Protein AF-A0A084T1X9-F1 (afdb_monomer_lite)

Organism: NCBI:txid1406225

Foldseek 3Di:
DFQAAQAWDKDAQPPDADVCLVVPPPVPDDDDDDSPRQWDWKDKDKDFPDPPAPFDDDDRDRMDTRGGHGDGGPLSRFAKMKMKIWIWGPDPPIDIDIDIDIDGGWRDPAQKAWPADAQVRAAEAEQAFQAWDKTKMAGILRNCVDPLLVQFKKKKKFKAWPVGPPDGQAIDIDGTDDPVRRRNIDIDIDRQHGPVRHHDDAFIFMKIKMFIAGPVRDTPDMDIHGSNYHYFNWAKDWDPDQQQEAELPDFRKTFIDIPRDPDQFQWKKKFKAAPVRDTPDIFIGGSPDRITTDNHRDFHKIKIWMWGHDPPDTYTRDIDIHTHKYKDKDWPWDDLPPVEAEFEAQQADQVLQLHRPLPDDFDDCDPVSPSQRKIKMFIDMPPLLQWWKKWKAKDFDPQQKWKDQDPRPNDIDDPRDIDGRHNDPVPRPPDDVRHGIMIMGGNDWTWIKTKIWTAGPVGDIDDIHIHTYTYKYKFKFFPPVLPQADDPPTDTDQAAFAFLCQPQADPVLDGVCPVPVQASPSPTRRKIKIKMAYPVLQPDLVAWHKFWKFKDKPPDDCLQVARIFIFTHSTRPRSMTMGRIAGEAFDFQPPDDLCLGRQQPFHHLSPHDTHGRSDHSSRYHYYFQAMKMKIWGDDDPGDIGIHIHHHCRQNAWEFEAAAEFEWFWFQQQAWDPPPDPVDRHPRHLVLDKDWDPVPPPPFFAQLIFTGFTFLQLDVPDDRDGDGSVPPRPDGGTDTLAPPVVVVSLLSLLSRLCRNLNYGYDYVVPDHHYYHAGDDSSGRCCRVLEHELLSVLRNCVVCVVVFDLQYEYEYEDGQYPHVDNAQKDWDALLNDDPSRNSHSGIYMYGYGNAPWSQRVNQNVLCRFFVDDDDDPPQAEQDTQPDPPDHSSSVPRHRRRPPVSSVQSSDQDPHRCSPHTGGPNIDRD

Sequence (923 aa):
MSGVLPTEISFDGSQSRDPDNQDSYDPYYPMNWYPGMGITGYAWQAIPPTPQCNGPTLPASEKFVLYPAGATIPPSCQGRWRMRLTVSDDDRVTKTSTQEYTFAIGNCSGKLCLDSPRQLAPAILSTEGTGGTFIGYHIDSAMYDETSFGLGVYTKLEIFIEDNTLNPIYSAVSGPATQTSRGQPIPLYWNGVTQSGTRVPEGKYFHVKISLLDANANVLGTQIEYRAITSEPMRAVFNEPSTKYVHSIGSGSISFTVTGVQNPVDSYRGILRDSAGNAVATFTAPASAIAMSINYSTPGFYSFELFAIRGTSAISLGTHPLTIYKLLLWSGVNSVNALDLEMLVNSDDDNLNGLPDMQEAFGVDTLTYGDDEVRVFRAYFQPRELAGTLTLEHTLGVGALKAWTTPTKAAEVTLPKAWIFPGTAADSPILSDYGYELYLEAHKEAKGEVRLVFTTMDGISLPKAGIPLSTVVLDAVGDTDNDHVIEDEDAVLRTLRPGRWDNAYDGAFNVRNNMDPDHFVDLDPSRFYLRAKGPKLDVDPSKADILQFFLTISHQVNYDTANIMRLPESGPNTAMMVSRSLMLTGTDIEGISRTDTDDGFPVHDGISKVVSDGAIGDRTWRAPIDAHLTVWYNQPNAATLQWRLPVCGAERRKLPLRIHVFLEPYQDVGFDDDGNPATPNVGALNARFDYADVNGNGQHDLGERSEPYVNLSDPMTDMVARSGDDPAVLDARGPLMPINDVWRELRHTDSLWSPACIKIEVVGGTILVEDAPSYNFHNILADGVMTEPEISQLYRVYNASMTEDVIDVFYGTTQNLGIAAAGLAFPPLYQTPAVPHGEKLFTIIKSGMPSYATLAHELAHLLTNTGDSAGNQTFFYPLNVPLTPLTTVNGGRRMPGWVATDARTVRPAGNLAARGNRQLKSY

pLDDT: mean 83.17, std 13.11, range [44.25, 97.88]

Structure (mmCIF, N/CA/C/O backbone):
data_AF-A0A084T1X9-F1
#
_entry.id   AF-A0A084T1X9-F1
#
loop_
_atom_site.group_PDB
_atom_site.id
_atom_site.type_symbol
_atom_site.label_atom_id
_atom_site.label_alt_id
_atom_site.label_comp_id
_atom_site.label_asym_id
_atom_site.label_entity_id
_atom_site.label_seq_id
_atom_site.pdbx_PDB_ins_code
_atom_site.Cartn_x
_atom_site.Cartn_y
_atom_site.Cartn_z
_atom_site.occupancy
_atom_site.B_iso_or_equiv
_atom_site.auth_seq_id
_atom_site.auth_comp_id
_atom_site.auth_asym_id
_atom_site.auth_atom_id
_atom_site.pdbx_PDB_model_num
ATOM 1 N N . MET A 1 1 ? -49.516 5.322 55.994 1.00 51.88 1 MET A N 1
ATOM 2 C CA . MET A 1 1 ? -48.718 6.495 55.581 1.00 51.88 1 MET A CA 1
ATOM 3 C C . MET A 1 1 ? -48.382 7.267 56.840 1.00 51.88 1 MET A C 1
ATOM 5 O O . MET A 1 1 ? -49.293 7.528 57.615 1.00 51.88 1 MET A O 1
ATOM 9 N N . SER A 1 2 ? -47.102 7.540 57.083 1.00 60.62 2 SER A N 1
ATOM 10 C CA . SER A 1 2 ? -46.673 8.361 58.221 1.00 60.62 2 SER A CA 1
ATOM 11 C C . SER A 1 2 ? -47.222 9.787 58.054 1.00 60.62 2 SER A C 1
ATOM 13 O O . SER A 1 2 ? -47.221 10.312 56.941 1.00 60.62 2 SER A O 1
ATOM 15 N N . GLY A 1 3 ? -47.754 10.383 59.125 1.00 67.62 3 GLY A N 1
ATOM 16 C CA . GLY A 1 3 ? -48.215 11.778 59.135 1.00 67.62 3 GLY A CA 1
ATOM 17 C C . GLY A 1 3 ? -49.641 12.069 58.656 1.00 67.62 3 GLY A C 1
ATOM 18 O O . GLY A 1 3 ? -50.002 13.242 58.601 1.00 67.62 3 GLY A O 1
ATOM 19 N N . VAL A 1 4 ? -50.456 11.058 58.330 1.00 81.44 4 VAL A N 1
ATOM 20 C CA . VAL A 1 4 ? -51.892 11.243 58.038 1.00 81.44 4 VAL A CA 1
ATOM 21 C C . VAL A 1 4 ? -52.702 11.021 59.310 1.00 81.44 4 VAL A C 1
ATOM 23 O O . VAL A 1 4 ? -52.622 9.949 59.911 1.00 81.44 4 VAL A O 1
ATOM 26 N N . LEU A 1 5 ? -53.492 12.014 59.717 1.00 83.75 5 LEU A N 1
ATOM 27 C CA . LEU A 1 5 ? -54.309 11.906 60.923 1.00 83.75 5 LEU A CA 1
ATOM 28 C C . LEU A 1 5 ? -55.493 10.942 60.729 1.00 83.75 5 LEU A C 1
ATOM 30 O O . LEU A 1 5 ? -56.290 11.145 59.813 1.00 83.75 5 LEU A O 1
ATOM 34 N N . PRO A 1 6 ? -55.675 9.930 61.597 1.00 84.62 6 PRO A N 1
ATOM 35 C CA . PRO A 1 6 ? -56.825 9.027 61.516 1.00 84.62 6 PRO A CA 1
ATOM 36 C C . PRO A 1 6 ? -58.125 9.669 62.028 1.00 84.62 6 PRO A C 1
ATOM 38 O O . PRO A 1 6 ? -59.213 9.225 61.672 1.00 84.62 6 PRO A O 1
ATOM 41 N N . THR A 1 7 ? -58.016 10.710 62.854 1.00 88.19 7 THR A N 1
ATOM 42 C CA . THR A 1 7 ? -59.128 11.450 63.462 1.00 88.19 7 THR A CA 1
ATOM 43 C C . THR A 1 7 ? -58.822 12.941 63.436 1.00 88.19 7 THR A C 1
ATOM 45 O O . THR A 1 7 ? -57.656 13.333 63.392 1.00 88.19 7 THR A O 1
ATOM 48 N N . GLU A 1 8 ? -59.851 13.783 63.474 1.00 92.62 8 GLU A N 1
ATOM 49 C CA . GLU A 1 8 ? -59.640 15.225 63.595 1.00 92.62 8 GLU A CA 1
ATOM 50 C C . GLU A 1 8 ? -59.038 15.599 64.957 1.00 92.62 8 GLU A C 1
ATOM 52 O O . GLU A 1 8 ? -59.228 14.902 65.955 1.00 92.62 8 GLU A O 1
ATOM 57 N N . ILE A 1 9 ? -58.306 16.711 64.988 1.00 93.00 9 ILE A N 1
ATOM 58 C CA . ILE A 1 9 ? -57.825 17.357 66.209 1.00 93.00 9 ILE A CA 1
ATOM 59 C C . ILE A 1 9 ? -58.603 18.660 66.348 1.00 93.00 9 ILE A C 1
ATOM 61 O O . ILE A 1 9 ? -58.369 19.602 65.591 1.00 93.00 9 ILE A O 1
ATOM 65 N N . SER A 1 10 ? -59.520 18.718 67.309 1.00 93.31 10 SER A N 1
ATOM 66 C CA . SER A 1 10 ? -60.365 19.883 67.582 1.00 93.31 10 SER A CA 1
ATOM 67 C C . SER A 1 10 ? -60.191 20.383 69.011 1.00 93.31 10 SER A C 1
ATOM 69 O O . SER A 1 10 ? -59.940 19.595 69.922 1.00 93.31 10 SER A O 1
ATOM 71 N N . PHE A 1 11 ? -60.388 21.683 69.212 1.00 94.56 11 PHE A N 1
ATOM 72 C CA . PHE A 1 11 ? -60.358 22.318 70.526 1.00 94.56 11 PHE A CA 1
ATOM 73 C C . PHE A 1 11 ? -61.700 22.980 70.827 1.00 94.56 11 PHE A C 1
ATOM 75 O O . PHE A 1 11 ? -62.334 23.556 69.940 1.00 94.56 11 PHE A O 1
ATOM 82 N N . ASP A 1 12 ? -62.118 22.872 72.087 1.00 93.56 12 ASP A N 1
ATOM 83 C CA . ASP A 1 12 ? -63.405 23.346 72.582 1.00 93.56 12 ASP A CA 1
ATOM 84 C C . ASP A 1 12 ? -63.198 24.220 73.826 1.00 93.56 12 ASP A C 1
ATOM 86 O O . ASP A 1 12 ? -62.782 23.738 74.882 1.00 93.56 12 ASP A O 1
ATOM 90 N N . GLY A 1 13 ? -63.451 25.518 73.674 1.00 89.94 13 GLY A N 1
ATOM 91 C CA . GLY A 1 13 ? -63.398 26.517 74.737 1.00 89.94 13 GLY A CA 1
ATOM 92 C C . GLY A 1 13 ? -64.740 26.737 75.438 1.00 89.94 13 GLY A C 1
ATOM 93 O O . GLY A 1 13 ? -64.831 27.628 76.277 1.00 89.94 13 GLY A O 1
ATOM 94 N N . SER A 1 14 ? -65.785 25.954 75.146 1.00 87.44 14 SER A N 1
ATOM 95 C CA . SER A 1 14 ? -67.142 26.210 75.658 1.00 87.44 14 SER A CA 1
ATOM 96 C C . SER A 1 14 ? -67.300 26.073 77.172 1.00 87.44 14 SER A C 1
ATOM 98 O O . SER A 1 14 ? -68.360 26.347 77.723 1.00 87.44 14 SER A O 1
ATOM 100 N N . GLN A 1 15 ? -66.276 25.576 77.862 1.00 86.62 15 GLN A N 1
ATOM 101 C CA . GLN A 1 15 ? -66.258 25.474 79.321 1.00 86.62 15 GLN A CA 1
ATOM 102 C C . GLN A 1 15 ? -65.719 26.744 79.996 1.00 86.62 15 GLN A C 1
ATOM 104 O O . GLN A 1 15 ? -65.687 26.801 81.226 1.00 86.62 15 GLN A O 1
ATOM 109 N N . SER A 1 16 ? -65.295 27.753 79.227 1.00 86.94 16 SER A N 1
ATOM 110 C CA . SER A 1 16 ? -64.942 29.070 79.754 1.00 86.94 16 SER A CA 1
ATOM 111 C C . SER A 1 16 ? -66.168 29.731 80.379 1.00 86.94 16 SER A C 1
ATOM 113 O O . SER A 1 16 ? -67.238 29.773 79.778 1.00 86.94 16 SER A O 1
ATOM 115 N N . ARG A 1 17 ? -66.011 30.222 81.608 1.00 83.19 17 ARG A N 1
ATOM 116 C CA . ARG A 1 17 ? -67.079 30.840 82.395 1.00 83.19 17 ARG A CA 1
ATOM 117 C C . ARG A 1 17 ? -66.597 32.161 82.946 1.00 83.19 17 ARG A C 1
ATOM 119 O O . ARG A 1 17 ? -65.453 32.238 83.395 1.00 83.19 17 ARG A O 1
ATOM 126 N N . ASP A 1 18 ? -67.500 33.125 82.971 1.00 81.62 18 ASP A N 1
ATOM 127 C CA . ASP A 1 18 ? -67.328 34.360 83.711 1.00 81.62 18 ASP A CA 1
ATOM 128 C C . ASP A 1 18 ? -68.040 34.272 85.078 1.00 81.62 18 ASP A C 1
ATOM 130 O O . ASP A 1 18 ? -69.266 34.105 85.112 1.00 81.62 18 ASP A O 1
ATOM 134 N N . PRO A 1 19 ? -67.308 34.244 86.209 1.00 76.50 19 PRO A N 1
ATOM 135 C CA . PRO A 1 19 ? -67.900 33.951 87.515 1.00 76.50 19 PRO A CA 1
ATOM 136 C C . PRO A 1 19 ? -68.909 34.990 88.032 1.00 76.50 19 PRO A C 1
ATOM 138 O O . PRO A 1 19 ? -69.872 34.603 88.690 1.00 76.50 19 PRO A O 1
ATOM 141 N N . ASP A 1 20 ? -68.735 36.285 87.762 1.00 71.88 20 ASP A N 1
ATOM 142 C CA . ASP A 1 20 ? -69.666 37.335 88.222 1.00 71.88 20 ASP A CA 1
ATOM 143 C C . ASP A 1 20 ? -70.975 37.367 87.415 1.00 71.88 20 ASP A C 1
ATOM 145 O O . ASP A 1 20 ? -72.030 37.702 87.963 1.00 71.88 20 ASP A O 1
ATOM 149 N N . ASN A 1 21 ? -70.959 36.857 86.183 1.00 69.25 21 ASN A N 1
ATOM 150 C CA . ASN A 1 21 ? -72.173 36.565 85.416 1.00 69.25 21 ASN A CA 1
ATOM 151 C C . ASN A 1 21 ? -72.906 35.295 85.891 1.00 69.25 21 ASN A C 1
ATOM 153 O O . ASN A 1 21 ? -74.043 35.051 85.481 1.00 69.25 21 ASN A O 1
ATOM 157 N N . GLN A 1 22 ? -72.303 34.495 86.781 1.00 62.12 22 GLN A N 1
ATOM 158 C CA . GLN A 1 22 ? -72.960 33.364 87.451 1.00 62.12 22 GLN A CA 1
ATOM 159 C C . GLN A 1 22 ? -73.635 33.738 88.781 1.00 62.12 22 GLN A C 1
ATOM 161 O O . GLN A 1 22 ? -74.594 33.064 89.157 1.00 62.12 22 GLN A O 1
ATOM 166 N N . ASP A 1 23 ? -73.204 34.822 89.438 1.00 57.91 23 ASP A N 1
ATOM 167 C CA . ASP A 1 23 ? -73.656 35.207 90.786 1.00 57.91 23 ASP A CA 1
ATOM 168 C C . ASP A 1 23 ? -74.376 36.575 90.865 1.00 57.91 23 ASP A C 1
ATOM 170 O O . ASP A 1 23 ? -74.772 37.004 91.954 1.00 57.91 23 ASP A O 1
ATOM 174 N N . SER A 1 24 ? -74.624 37.263 89.742 1.00 54.41 24 SER A N 1
ATOM 175 C CA . SER A 1 24 ? -75.398 38.518 89.713 1.00 54.41 24 SER A CA 1
ATOM 176 C C . SER A 1 24 ? -76.913 38.286 89.853 1.00 54.41 24 SER A C 1
ATOM 178 O O . SER A 1 24 ? -77.722 38.535 88.961 1.00 54.41 24 SER A O 1
ATOM 180 N N . TYR A 1 25 ? -77.341 37.839 91.034 1.00 50.81 25 TYR A N 1
ATOM 181 C CA . TYR A 1 25 ? -78.740 37.951 91.445 1.00 50.81 25 TYR A CA 1
ATOM 182 C C . TYR A 1 25 ? -79.022 39.416 91.824 1.00 50.81 25 TYR A C 1
ATOM 184 O O . TYR A 1 25 ? -79.010 39.766 93.004 1.00 50.81 25 TYR A O 1
ATOM 192 N N . ASP A 1 26 ? -79.232 40.293 90.834 1.00 53.66 26 ASP A N 1
ATOM 193 C CA . ASP A 1 26 ? -79.843 41.610 91.065 1.00 53.66 26 ASP A CA 1
ATOM 194 C C . ASP A 1 26 ? -81.374 41.437 91.153 1.00 53.66 26 ASP A C 1
ATOM 196 O O . ASP A 1 26 ? -82.028 41.156 90.144 1.00 53.66 26 ASP A O 1
ATOM 200 N N . PRO A 1 27 ? -81.991 41.590 92.339 1.00 53.97 27 PRO A N 1
ATOM 201 C CA . PRO A 1 27 ? -83.431 41.424 92.512 1.00 53.97 27 PRO A CA 1
ATOM 202 C C . PRO A 1 27 ? -84.280 42.542 91.874 1.00 53.97 27 PRO A C 1
ATOM 204 O O . PRO A 1 27 ? -85.507 42.453 91.939 1.00 53.97 27 PRO A O 1
ATOM 207 N N . TYR A 1 28 ? -83.685 43.583 91.272 1.00 53.00 28 TYR A N 1
ATOM 208 C CA . TYR A 1 28 ? -84.419 44.727 90.711 1.00 53.00 28 TYR A CA 1
ATOM 209 C C . TYR A 1 28 ? -84.662 44.703 89.192 1.00 53.00 28 TYR A C 1
ATOM 211 O O . TYR A 1 28 ? -85.376 45.580 88.699 1.00 53.00 28 TYR A O 1
ATOM 219 N N . TYR A 1 29 ? -84.184 43.693 88.454 1.00 51.50 29 TYR A N 1
ATOM 220 C CA . TYR A 1 29 ? -84.473 43.546 87.020 1.00 51.50 29 TYR A CA 1
ATOM 221 C C . TYR A 1 29 ? -85.132 42.193 86.688 1.00 51.50 29 TYR A C 1
ATOM 223 O O . TYR A 1 29 ? -84.476 41.153 86.746 1.00 51.50 29 TYR A O 1
ATOM 231 N N . PRO A 1 30 ? -86.433 42.162 86.319 1.00 46.75 30 PRO A N 1
ATOM 232 C CA . PRO A 1 30 ? -87.094 40.933 85.900 1.00 46.75 30 PRO A CA 1
ATOM 233 C C . PRO A 1 30 ? -86.519 40.425 84.569 1.00 46.75 30 PRO A C 1
ATOM 235 O O . PRO A 1 30 ? -86.578 41.099 83.542 1.00 46.75 30 PRO A O 1
ATOM 238 N N . MET A 1 31 ? -85.969 39.211 84.650 1.00 52.12 31 MET A N 1
ATOM 239 C CA . MET A 1 31 ? -85.536 38.287 83.597 1.00 52.12 31 MET A CA 1
ATOM 240 C C . MET A 1 31 ? -86.093 38.570 82.195 1.00 52.12 31 MET A C 1
ATOM 242 O O . MET A 1 31 ? -87.272 38.323 81.941 1.00 52.12 31 MET A O 1
ATOM 246 N N . ASN A 1 32 ? -85.218 38.968 81.264 1.00 49.78 32 ASN A N 1
ATOM 247 C CA . ASN A 1 32 ? -85.325 38.537 79.862 1.00 49.78 32 ASN A CA 1
ATOM 248 C C . ASN A 1 32 ? -84.059 38.771 79.016 1.00 49.78 32 ASN A C 1
ATOM 250 O O . ASN A 1 32 ? -84.154 39.064 77.825 1.00 49.78 32 ASN A O 1
ATOM 254 N N . TRP A 1 33 ? -82.867 38.652 79.603 1.00 47.34 33 TRP A N 1
ATOM 255 C CA . TRP A 1 33 ? -81.624 38.622 78.830 1.00 47.34 33 TRP A CA 1
ATOM 256 C C . TRP A 1 33 ? -80.982 37.246 78.964 1.00 47.34 33 TRP A C 1
ATOM 258 O O . TRP A 1 33 ? -80.963 36.650 80.037 1.00 47.34 33 TRP A O 1
ATOM 268 N N . TYR A 1 34 ? -80.582 36.713 77.813 1.00 50.41 34 TYR A N 1
ATOM 269 C CA . TYR A 1 34 ? -79.995 35.396 77.613 1.00 50.41 34 TYR A CA 1
ATOM 270 C C . TYR A 1 34 ? -78.893 35.101 78.644 1.00 50.41 34 TYR A C 1
ATOM 272 O O . TYR A 1 34 ? -78.174 36.028 79.014 1.00 50.41 34 TYR A O 1
ATOM 280 N N . PRO A 1 35 ? -78.677 33.833 79.045 1.00 51.03 35 PRO A N 1
ATOM 281 C CA . PRO A 1 35 ? -77.437 33.429 79.697 1.00 51.03 35 PRO A CA 1
ATOM 282 C C . PRO A 1 35 ? -76.294 33.545 78.674 1.00 51.03 35 PRO A C 1
ATOM 284 O O . PRO A 1 35 ? -75.862 32.560 78.080 1.00 51.03 35 PRO A O 1
ATOM 287 N N . GLY A 1 36 ? -75.855 34.770 78.392 1.00 56.75 36 GLY A N 1
ATOM 288 C CA . GLY A 1 36 ? -74.561 35.027 77.782 1.00 56.75 36 GLY A CA 1
ATOM 289 C C . GLY A 1 36 ? -73.525 34.738 78.856 1.00 56.75 36 GLY A C 1
ATOM 290 O O . GLY A 1 36 ? -73.591 35.318 79.932 1.00 56.75 36 GLY A O 1
ATOM 291 N N . MET A 1 37 ? -72.612 33.799 78.609 1.00 60.12 37 MET A N 1
ATOM 292 C CA . MET A 1 37 ? -71.654 33.285 79.602 1.00 60.12 37 MET A CA 1
ATOM 293 C C . MET A 1 37 ? -70.569 34.298 80.028 1.00 60.12 37 MET A C 1
ATOM 295 O O . MET A 1 37 ? -69.482 33.880 80.419 1.00 60.12 37 MET A O 1
ATOM 299 N N . GLY A 1 38 ? -70.821 35.602 79.884 1.00 77.12 38 GLY A N 1
ATOM 300 C CA . GLY A 1 38 ? -69.879 36.708 80.093 1.00 77.12 38 GLY A CA 1
ATOM 301 C C . GLY A 1 38 ? -68.684 36.731 79.150 1.00 77.12 38 GLY A C 1
ATOM 302 O O . GLY A 1 38 ? -68.078 37.763 78.950 1.00 77.12 38 GLY A O 1
ATOM 303 N N . ILE A 1 39 ? -68.365 35.641 78.455 1.00 88.56 39 ILE A N 1
ATOM 304 C CA . ILE A 1 39 ? -67.249 35.612 77.509 1.00 88.56 39 ILE A CA 1
ATOM 305 C C . ILE A 1 39 ? -67.646 36.235 76.164 1.00 88.56 39 ILE A C 1
ATOM 307 O O . ILE A 1 39 ? -68.533 35.738 75.469 1.00 88.56 39 ILE A O 1
ATOM 311 N N . THR A 1 40 ? -66.944 37.297 75.766 1.00 88.38 40 THR A N 1
ATOM 312 C CA . THR A 1 40 ? -67.152 38.030 74.501 1.00 88.38 40 THR A CA 1
ATOM 313 C C . THR A 1 40 ? -66.149 37.680 73.415 1.00 88.38 40 THR A C 1
ATOM 315 O O . THR A 1 40 ? -66.406 37.942 72.238 1.00 88.38 40 THR A O 1
ATOM 318 N N . GLY A 1 41 ? -65.006 37.093 73.777 1.00 91.06 41 GLY A N 1
ATOM 319 C CA . GLY A 1 41 ? -63.926 36.828 72.834 1.00 91.06 41 GLY A CA 1
ATOM 320 C C . GLY A 1 41 ? -63.172 35.543 73.132 1.00 91.06 41 GLY A C 1
ATOM 321 O O . GLY A 1 41 ? -62.855 35.240 74.280 1.00 91.06 41 GLY A O 1
ATOM 322 N N . TYR A 1 42 ? -62.850 34.816 72.061 1.00 94.62 42 TYR A N 1
ATOM 323 C CA . TYR A 1 42 ? -61.974 33.649 72.065 1.00 94.62 42 TYR A CA 1
ATOM 324 C C . TYR A 1 42 ? -60.810 33.927 71.121 1.00 94.62 42 TYR A C 1
ATOM 326 O O . TYR A 1 42 ? -61.017 34.214 69.944 1.00 94.62 42 TYR A O 1
ATOM 334 N N . ALA A 1 43 ? -59.586 33.835 71.625 1.00 95.31 43 ALA A N 1
ATOM 335 C CA . ALA A 1 43 ? -58.372 33.956 70.836 1.00 95.31 43 ALA A CA 1
ATOM 336 C C . ALA A 1 43 ? -57.517 32.705 71.035 1.00 95.31 43 ALA A C 1
ATOM 338 O O . ALA A 1 43 ? -57.032 32.429 72.133 1.00 95.31 43 ALA A O 1
ATOM 339 N N . TRP A 1 44 ? -57.331 31.947 69.959 1.00 95.00 44 TRP A N 1
ATOM 340 C CA . TRP A 1 44 ? -56.501 30.750 69.962 1.00 95.00 44 TRP A CA 1
ATOM 341 C C . TRP A 1 44 ? -55.113 31.051 69.405 1.00 95.00 44 TRP A C 1
ATOM 343 O O . TRP A 1 44 ? -54.963 31.746 68.402 1.00 95.00 44 TRP A O 1
ATOM 353 N N . GLN A 1 45 ? -54.092 30.474 70.030 1.00 94.75 45 GLN A N 1
ATOM 354 C CA . GLN A 1 45 ? -52.719 30.478 69.542 1.00 94.75 45 GLN A CA 1
ATOM 355 C C . GLN A 1 45 ? -52.174 29.049 69.557 1.00 94.75 45 GLN A C 1
ATOM 357 O O . GLN A 1 45 ? -52.133 28.401 70.602 1.00 94.75 45 GLN A O 1
ATOM 362 N N . ALA A 1 46 ? -51.730 28.562 68.400 1.00 92.94 46 ALA A N 1
ATOM 363 C CA . ALA A 1 46 ? -51.033 27.290 68.272 1.00 92.94 46 ALA A CA 1
ATOM 364 C C . ALA A 1 46 ? -49.532 27.562 68.245 1.00 92.94 46 ALA A C 1
ATOM 366 O O . ALA A 1 46 ? -49.043 28.318 67.407 1.00 92.94 46 ALA A O 1
ATOM 367 N N . ILE A 1 47 ? -48.804 26.946 69.167 1.00 93.19 47 ILE A N 1
ATOM 368 C CA . ILE A 1 47 ? -47.348 26.987 69.215 1.00 93.19 47 ILE A CA 1
ATOM 369 C C . ILE A 1 47 ? -46.858 25.632 68.689 1.00 93.19 47 ILE A C 1
ATOM 371 O O . ILE A 1 47 ? -46.990 24.629 69.404 1.00 93.19 47 ILE A O 1
ATOM 375 N N . PRO A 1 48 ? -46.346 25.573 67.448 1.00 92.19 48 PRO A N 1
ATOM 376 C CA . PRO A 1 48 ? -45.860 24.332 66.861 1.00 92.19 48 PRO A CA 1
ATOM 377 C C . PRO A 1 48 ? -44.574 23.828 67.538 1.00 92.19 48 PRO A C 1
ATOM 379 O O . PRO A 1 48 ? -43.890 24.600 68.218 1.00 92.19 48 PRO A O 1
ATOM 382 N N . PRO A 1 49 ? -44.199 22.554 67.310 1.00 88.88 49 PRO A N 1
ATOM 383 C CA . PRO A 1 49 ? -42.959 21.972 67.829 1.00 88.88 49 PRO A CA 1
ATOM 384 C C . PRO A 1 49 ? -41.703 22.636 67.253 1.00 88.88 49 PRO A C 1
ATOM 386 O O . PRO A 1 49 ? -40.682 22.726 67.932 1.00 88.88 49 PRO A O 1
ATOM 389 N N . THR A 1 50 ? -41.769 23.130 66.011 1.00 87.12 50 THR A N 1
ATOM 390 C CA . THR A 1 50 ? -40.668 23.852 65.361 1.00 87.12 50 THR A CA 1
ATOM 391 C C . THR A 1 50 ? -41.150 25.182 64.772 1.00 87.12 50 THR A C 1
ATOM 393 O O . THR A 1 50 ? -42.273 25.247 64.264 1.00 87.12 50 THR A O 1
ATOM 396 N N . PRO A 1 51 ? -40.326 26.249 64.786 1.00 85.38 51 PRO A N 1
ATOM 397 C CA . PRO A 1 51 ? -40.684 27.532 64.172 1.00 85.38 51 PRO A CA 1
ATOM 398 C C . PRO A 1 51 ? -40.968 27.458 62.663 1.00 85.38 51 PRO A C 1
ATOM 400 O O . PRO A 1 51 ? -41.646 28.325 62.129 1.00 85.38 51 PRO A O 1
ATOM 403 N N . GLN A 1 52 ? -40.443 26.443 61.967 1.00 84.12 52 GLN A N 1
ATOM 404 C CA . GLN A 1 52 ? -40.626 26.232 60.526 1.00 84.12 52 GLN A CA 1
ATOM 405 C C . GLN A 1 52 ? -42.002 25.649 60.175 1.00 84.12 52 GLN A C 1
ATOM 407 O O . GLN A 1 52 ? -42.343 25.537 58.997 1.00 84.12 52 GLN A O 1
ATOM 412 N N . CYS A 1 53 ? -42.783 25.242 61.174 1.00 87.38 53 CYS A N 1
ATOM 413 C CA . CYS A 1 53 ? -44.128 24.760 60.952 1.00 87.38 53 CYS A CA 1
ATOM 414 C C . CYS A 1 53 ? -45.118 25.927 60.840 1.00 87.38 53 CYS A C 1
ATOM 416 O O . CYS A 1 53 ? -45.448 26.578 61.832 1.00 87.38 53 CYS A O 1
ATOM 418 N N . ASN A 1 54 ? -45.650 26.145 59.638 1.00 83.06 54 ASN A N 1
ATOM 419 C CA . ASN A 1 54 ? -46.762 27.067 59.426 1.00 83.06 54 ASN A CA 1
ATOM 420 C C . ASN A 1 54 ? -48.056 26.404 59.912 1.00 83.06 54 ASN A C 1
ATOM 422 O O . ASN A 1 54 ? -48.707 25.675 59.164 1.00 83.06 54 ASN A O 1
ATOM 426 N N . GLY A 1 55 ? -48.403 26.623 61.181 1.00 78.31 55 GLY A N 1
ATOM 427 C CA . GLY A 1 55 ? -49.696 26.205 61.715 1.00 78.31 55 GLY A CA 1
ATOM 428 C C . GLY A 1 55 ? -50.862 26.866 60.959 1.00 78.31 55 GLY A C 1
ATOM 429 O O . GLY A 1 55 ? -50.695 27.954 60.400 1.00 78.31 55 GLY A O 1
ATOM 430 N N . PRO A 1 56 ? -52.043 26.231 60.922 1.00 82.44 56 PRO A N 1
ATOM 431 C CA . PRO A 1 56 ? -53.222 26.808 60.285 1.00 82.44 56 PRO A CA 1
ATOM 432 C C . PRO A 1 56 ? -53.663 28.097 60.993 1.00 82.44 56 PRO A C 1
ATOM 434 O O . PRO A 1 56 ? -53.477 28.257 62.201 1.00 82.44 56 PRO A O 1
ATOM 437 N N . THR A 1 57 ? -54.262 29.023 60.240 1.00 85.94 57 THR A N 1
ATOM 438 C CA . THR A 1 57 ? -54.859 30.239 60.807 1.00 85.94 57 THR A CA 1
ATOM 439 C C . THR A 1 57 ? -56.022 29.860 61.715 1.00 85.94 57 THR A C 1
ATOM 441 O O . THR A 1 57 ? -56.942 29.159 61.294 1.00 85.94 57 THR A O 1
ATOM 444 N N . LEU A 1 58 ? -55.978 30.321 62.962 1.00 92.50 58 LEU A N 1
ATOM 445 C CA . LEU A 1 58 ? -56.948 29.942 63.982 1.00 92.50 58 LEU A CA 1
ATOM 446 C C . LEU A 1 58 ? -58.090 30.964 64.033 1.00 92.50 58 LEU A C 1
ATOM 448 O O . LEU A 1 58 ? -57.819 32.167 64.041 1.00 92.50 58 LEU A O 1
ATOM 452 N N . PRO A 1 59 ? -59.357 30.523 64.057 1.00 90.56 59 PRO A N 1
ATOM 453 C CA . PRO A 1 59 ? -60.495 31.428 64.141 1.00 90.56 59 PRO A CA 1
ATOM 454 C C . PRO A 1 59 ? -60.657 32.001 65.556 1.00 90.56 59 PRO A C 1
ATOM 456 O O . PRO A 1 59 ? -60.266 31.382 66.545 1.00 90.56 59 PRO A O 1
ATOM 459 N N . ALA A 1 60 ? -61.308 33.160 65.657 1.00 89.94 60 ALA A N 1
ATOM 460 C CA . ALA A 1 60 ? -61.770 33.719 66.927 1.00 89.94 60 ALA A CA 1
ATOM 461 C C . ALA A 1 60 ? -63.139 33.127 67.316 1.00 89.94 60 ALA A C 1
ATOM 463 O O . ALA A 1 60 ? -64.142 33.834 67.381 1.00 89.94 60 ALA A O 1
ATOM 464 N N . SER A 1 61 ? -63.203 31.803 67.472 1.00 92.19 61 SER A N 1
ATOM 465 C CA . SER A 1 61 ? -64.434 31.068 67.782 1.00 92.19 61 SER A CA 1
ATOM 466 C C . SER A 1 61 ? -64.283 30.213 69.034 1.00 92.19 61 SER A C 1
ATOM 468 O O . SER A 1 61 ? -63.185 29.812 69.412 1.00 92.19 61 SER A O 1
ATOM 470 N N . GLU A 1 62 ? -65.412 29.897 69.663 1.00 91.12 62 GLU A N 1
ATOM 471 C CA . GLU A 1 62 ? -65.482 29.031 70.845 1.00 91.12 62 GLU A CA 1
ATOM 472 C C . GLU A 1 62 ? -64.909 27.628 70.577 1.00 91.12 62 GLU A C 1
ATOM 474 O O . GLU A 1 62 ? -64.206 27.069 71.417 1.00 91.12 62 GLU A O 1
ATOM 479 N N . LYS A 1 63 ? -65.166 27.075 69.385 1.00 93.12 63 LYS A N 1
ATOM 480 C CA . LYS A 1 63 ? -64.659 25.770 68.936 1.00 93.12 63 LYS A CA 1
ATOM 481 C C . LYS A 1 63 ? -63.998 25.890 67.576 1.00 93.12 63 LYS A C 1
ATOM 483 O O . LYS A 1 63 ? -64.461 26.672 66.741 1.00 93.12 63 LYS A O 1
ATOM 488 N N . PHE A 1 64 ? -62.966 25.090 67.326 1.00 94.12 64 PHE A N 1
ATOM 489 C CA . PHE A 1 64 ? -62.377 24.966 65.994 1.00 94.12 64 PHE A CA 1
ATOM 490 C C . PHE A 1 64 ? -61.661 23.623 65.797 1.00 94.12 64 PHE A C 1
ATOM 492 O O . PHE A 1 64 ? -61.285 22.947 66.756 1.00 94.12 64 PHE A O 1
ATOM 499 N N . VAL A 1 65 ? -61.453 23.251 64.533 1.00 93.25 65 VAL A N 1
ATOM 500 C CA . VAL A 1 65 ? -60.656 22.083 64.134 1.00 93.25 65 VAL A CA 1
ATOM 501 C C . VAL A 1 65 ? -59.263 22.564 63.736 1.00 93.25 65 VAL A C 1
ATOM 503 O O . VAL A 1 65 ? -59.129 23.348 62.799 1.00 93.25 65 VAL A O 1
ATOM 506 N N . LEU A 1 66 ? -58.228 22.108 64.446 1.00 92.19 66 LEU A N 1
ATOM 507 C CA . LEU A 1 66 ? -56.833 22.400 64.117 1.00 92.19 66 LEU A CA 1
ATOM 508 C C . LEU A 1 66 ? -56.409 21.632 62.863 1.00 92.19 66 LEU A C 1
ATOM 510 O O . LEU A 1 66 ? -55.870 22.220 61.935 1.00 92.19 66 LEU A O 1
ATOM 514 N N . TYR A 1 67 ? -56.691 20.330 62.817 1.00 93.56 67 TYR A N 1
ATOM 515 C CA . TYR A 1 67 ? -56.460 19.507 61.633 1.00 93.56 67 TYR A CA 1
ATOM 516 C C . TYR A 1 67 ? -57.620 18.524 61.445 1.00 93.56 67 TYR A C 1
ATOM 518 O O . TYR A 1 67 ? -57.934 17.791 62.386 1.00 93.56 67 TYR A O 1
ATOM 526 N N . PRO A 1 68 ? -58.265 18.477 60.266 1.00 92.81 68 PRO A N 1
ATOM 527 C CA . PRO A 1 68 ? -59.325 17.509 60.006 1.00 92.81 68 PRO A CA 1
ATOM 528 C C . PRO A 1 68 ? -58.762 16.084 59.890 1.00 92.81 68 PRO A C 1
ATOM 530 O O . PRO A 1 68 ? -57.576 15.885 59.607 1.00 92.81 68 PRO A O 1
ATOM 533 N N . ALA A 1 69 ? -59.623 15.079 60.061 1.00 90.88 69 ALA A N 1
ATOM 534 C CA . ALA A 1 69 ? -59.267 13.693 59.762 1.00 90.88 69 ALA A CA 1
ATOM 535 C C . ALA A 1 69 ? -58.784 13.569 58.302 1.00 90.88 69 ALA A C 1
ATOM 537 O O . ALA A 1 69 ? -59.351 14.176 57.393 1.00 90.88 69 ALA A O 1
ATOM 538 N N . GLY A 1 70 ? -57.719 12.802 58.072 1.00 88.88 70 GLY A N 1
ATOM 539 C CA . GLY A 1 70 ? -57.068 12.662 56.768 1.00 88.88 70 GLY A CA 1
ATOM 540 C C . GLY A 1 70 ? -56.058 13.765 56.424 1.00 88.88 70 GLY A C 1
ATOM 541 O O . GLY A 1 70 ? -55.376 13.654 55.405 1.00 88.88 70 GLY A O 1
ATOM 542 N N . ALA A 1 71 ? -55.905 14.806 57.253 1.00 90.69 71 ALA A N 1
ATOM 543 C CA . ALA A 1 71 ? -54.875 15.818 57.036 1.00 90.69 71 ALA A CA 1
ATOM 544 C C . ALA A 1 71 ? -53.472 15.193 57.083 1.00 90.69 71 ALA A C 1
ATOM 546 O O . ALA A 1 71 ? -53.153 14.424 57.991 1.00 90.69 71 ALA A O 1
ATOM 547 N N . THR A 1 72 ? -52.634 15.547 56.105 1.00 88.69 72 THR A N 1
ATOM 548 C CA . THR A 1 72 ? -51.214 15.173 56.086 1.00 88.69 72 THR A CA 1
ATOM 549 C C . THR A 1 72 ? -50.401 16.286 56.728 1.00 88.69 72 THR A C 1
ATOM 551 O O . THR A 1 72 ? -50.351 17.400 56.210 1.00 88.69 72 THR A O 1
ATOM 554 N N . ILE A 1 73 ? -49.764 15.991 57.856 1.00 89.19 73 ILE A N 1
ATOM 555 C CA . ILE A 1 73 ? -48.952 16.949 58.607 1.00 89.19 73 ILE A CA 1
ATOM 556 C C . ILE A 1 73 ? -47.483 16.723 58.233 1.00 89.19 73 ILE A C 1
ATOM 558 O O . ILE A 1 73 ? -47.005 15.599 58.392 1.00 89.19 73 ILE A O 1
ATOM 562 N N . PRO A 1 74 ? -46.742 17.742 57.758 1.00 87.94 74 PRO A N 1
ATOM 563 C CA . PRO A 1 74 ? -45.318 17.602 57.460 1.00 87.94 74 PRO A CA 1
ATOM 564 C C . PRO A 1 74 ? -44.519 17.111 58.680 1.00 87.94 74 PRO A C 1
ATOM 566 O O . PRO A 1 74 ? -44.828 17.533 59.794 1.00 87.94 74 PRO A O 1
ATOM 569 N N . PRO A 1 75 ? -43.456 16.301 58.515 1.00 84.31 75 PRO A N 1
ATOM 570 C CA . PRO A 1 75 ? -42.651 15.810 59.639 1.00 84.31 75 PRO A CA 1
ATOM 571 C C . PRO A 1 75 ? -42.122 16.898 60.586 1.00 84.31 75 PRO A C 1
ATOM 573 O O . PRO A 1 75 ? -42.119 16.717 61.799 1.00 84.31 75 PRO A O 1
ATOM 576 N N . SER A 1 76 ? -41.765 18.075 60.063 1.00 84.38 76 SER A N 1
ATOM 577 C CA . SER A 1 76 ? -41.341 19.233 60.869 1.00 84.38 76 SER A CA 1
ATOM 578 C C . SER A 1 76 ? -42.453 19.832 61.742 1.00 84.38 76 SER A C 1
ATOM 580 O O . SER A 1 76 ? -42.165 20.491 62.742 1.00 84.38 76 SER A O 1
ATOM 582 N N . CYS A 1 77 ? -43.713 19.613 61.364 1.00 89.19 77 CYS A N 1
ATOM 583 C CA . CYS A 1 77 ? -44.914 20.022 62.088 1.00 89.19 77 CYS A CA 1
ATOM 584 C C . CYS A 1 77 ? -45.427 18.947 63.052 1.00 89.19 77 CYS A C 1
ATOM 586 O O . CYS A 1 77 ? -46.378 19.189 63.787 1.00 89.19 77 CYS A O 1
ATOM 588 N N . GLN A 1 78 ? -44.841 17.756 63.052 1.00 90.81 78 GLN A N 1
ATOM 589 C CA . GLN A 1 78 ? -45.167 16.705 64.007 1.00 90.81 78 GLN A CA 1
ATOM 590 C C . GLN A 1 78 ? -44.283 16.869 65.254 1.00 90.81 78 GLN A C 1
ATOM 592 O O . GLN A 1 78 ? -43.170 17.393 65.184 1.00 90.81 78 GLN A O 1
ATOM 597 N N . GLY A 1 79 ? -44.781 16.442 66.410 1.00 90.50 79 GLY A N 1
ATOM 598 C CA . GLY A 1 79 ? -44.128 16.645 67.704 1.00 90.50 79 GLY A CA 1
ATOM 599 C C . GLY A 1 79 ? -45.048 17.269 68.747 1.00 90.50 79 GLY A C 1
ATOM 600 O O . GLY A 1 79 ? -46.272 17.178 68.642 1.00 90.50 79 GLY A O 1
ATOM 601 N N . ARG A 1 80 ? -44.468 17.878 69.782 1.00 92.88 80 ARG A N 1
ATOM 602 C CA . ARG A 1 80 ? -45.194 18.493 70.897 1.00 92.88 80 ARG A CA 1
ATOM 603 C C . ARG A 1 80 ? -45.728 19.875 70.516 1.00 92.88 80 ARG A C 1
ATOM 605 O O . ARG A 1 80 ? -44.976 20.832 70.361 1.00 92.88 80 ARG A O 1
ATOM 612 N N . TRP A 1 81 ? -47.045 19.981 70.443 1.00 93.75 81 TRP A N 1
ATOM 613 C CA . TRP A 1 81 ? -47.777 21.223 70.234 1.00 93.75 81 TRP A CA 1
ATOM 614 C C . TRP A 1 81 ? -48.289 21.785 71.555 1.00 93.75 81 TRP A C 1
ATOM 616 O O . TRP A 1 81 ? -48.634 21.042 72.478 1.00 93.75 81 TRP A O 1
ATOM 626 N N . ARG A 1 82 ? -48.396 23.112 71.625 1.00 94.50 82 ARG A N 1
ATOM 627 C CA . ARG A 1 82 ? -49.068 23.803 72.729 1.00 94.50 82 ARG A CA 1
ATOM 628 C C . ARG A 1 82 ? -50.175 24.677 72.163 1.00 94.50 82 ARG A C 1
ATOM 630 O O . ARG A 1 82 ? -49.905 25.561 71.354 1.00 94.50 82 ARG A O 1
ATOM 637 N N . MET A 1 83 ? -51.411 24.413 72.568 1.00 94.69 83 MET A N 1
ATOM 638 C CA . MET A 1 83 ? -52.545 25.286 72.294 1.00 94.69 83 MET A CA 1
ATOM 639 C C . MET A 1 83 ? -52.765 26.212 73.465 1.00 94.69 83 MET A C 1
ATOM 641 O O . MET A 1 83 ? -52.911 25.759 74.594 1.00 94.69 83 MET A O 1
ATOM 645 N N . ARG A 1 84 ? -52.857 27.499 73.180 1.00 95.12 84 ARG A N 1
ATOM 646 C CA . ARG A 1 84 ? -53.221 28.520 74.145 1.00 95.12 84 ARG A CA 1
ATOM 647 C C . ARG A 1 84 ? -54.576 29.095 73.767 1.00 95.12 84 ARG A C 1
ATOM 649 O O . ARG A 1 84 ? -54.759 29.530 72.633 1.00 95.12 84 ARG A O 1
ATOM 656 N N . LEU A 1 85 ? -55.498 29.085 74.720 1.00 95.19 85 LEU A N 1
ATOM 657 C CA . LEU A 1 85 ? -56.765 29.794 74.651 1.00 95.19 85 LEU A CA 1
ATOM 658 C C . LEU A 1 85 ? -56.674 31.028 75.538 1.00 95.19 85 LEU A C 1
ATOM 660 O O . LEU A 1 85 ? -56.425 30.894 76.734 1.00 95.19 85 LEU A O 1
ATOM 664 N N . THR A 1 86 ? -56.926 32.200 74.971 1.00 94.94 86 THR A N 1
ATOM 665 C CA . THR A 1 86 ? -57.189 33.427 75.719 1.00 94.94 86 THR A CA 1
ATOM 666 C C . THR A 1 86 ? -58.657 33.793 75.542 1.00 94.94 86 THR A C 1
ATOM 668 O O . THR A 1 86 ? -59.129 33.909 74.413 1.00 94.94 86 THR A O 1
ATOM 671 N N . VAL A 1 87 ? -59.375 33.962 76.649 1.00 92.75 87 VAL A N 1
ATOM 672 C CA . VAL A 1 87 ? -60.767 34.430 76.653 1.00 92.75 87 VAL A CA 1
ATOM 673 C C . VAL A 1 87 ? -60.863 35.822 77.256 1.00 92.75 87 VAL A C 1
ATOM 675 O O . VAL A 1 87 ? -60.100 36.135 78.173 1.00 92.75 87 VAL A O 1
ATOM 678 N N . SER A 1 88 ? -61.779 36.637 76.740 1.00 92.25 88 SER A N 1
ATOM 679 C CA . SER A 1 88 ? -62.109 37.970 77.255 1.00 92.25 88 SER A CA 1
ATOM 680 C C . SER A 1 88 ? -63.572 38.046 77.680 1.00 92.25 88 SER A C 1
ATOM 682 O O . SER A 1 88 ? -64.422 37.490 76.983 1.00 92.25 88 SER A O 1
ATOM 684 N N . ASP A 1 89 ? -63.855 38.722 78.790 1.00 88.62 89 ASP A N 1
ATOM 685 C CA . ASP A 1 89 ? -65.212 38.897 79.331 1.00 88.62 89 ASP A CA 1
ATOM 686 C C . ASP A 1 89 ? -65.969 40.109 78.726 1.00 88.62 89 ASP A C 1
ATOM 688 O O . ASP A 1 89 ? -65.469 40.773 77.808 1.00 88.62 89 ASP A O 1
ATOM 692 N N . ASP A 1 90 ? -67.208 40.358 79.168 1.00 85.31 90 ASP A N 1
ATOM 693 C CA . ASP A 1 90 ? -68.079 41.471 78.757 1.00 85.31 90 ASP A CA 1
ATOM 694 C C . ASP A 1 90 ? -68.008 42.682 79.695 1.00 85.31 90 ASP A C 1
ATOM 696 O O . ASP A 1 90 ? -68.723 43.672 79.498 1.00 85.31 90 ASP A O 1
ATOM 700 N N . ASP A 1 91 ? -67.097 42.653 80.667 1.00 81.81 91 ASP A N 1
ATOM 701 C CA . ASP A 1 91 ? -66.913 43.728 81.625 1.00 81.81 91 ASP A CA 1
ATOM 702 C C . ASP A 1 91 ? -66.498 45.049 80.966 1.00 81.81 91 ASP A C 1
ATOM 704 O O . ASP A 1 91 ? -65.735 45.120 79.996 1.00 81.81 91 ASP A O 1
ATOM 708 N N . ARG A 1 92 ? -66.922 46.161 81.586 1.00 81.06 92 ARG A N 1
ATOM 709 C CA . ARG A 1 92 ? -66.538 47.518 81.152 1.00 81.06 92 ARG A CA 1
ATOM 710 C C . ARG A 1 92 ? -65.016 47.715 81.137 1.00 81.06 92 ARG A C 1
ATOM 712 O O . ARG A 1 92 ? -64.512 48.514 80.347 1.00 81.06 92 ARG A O 1
ATOM 719 N N . VAL A 1 93 ? -64.302 47.023 82.027 1.00 82.31 93 VAL A N 1
ATOM 720 C CA . VAL A 1 93 ? -62.851 46.838 81.946 1.00 82.31 93 VAL A CA 1
ATOM 721 C C . VAL A 1 93 ? -62.618 45.369 81.638 1.00 82.31 93 VAL A C 1
ATOM 723 O O . VAL A 1 93 ? -62.569 44.563 82.560 1.00 82.31 93 VAL A O 1
ATOM 726 N N . THR A 1 94 ? -62.477 45.055 80.351 1.00 83.88 94 THR A N 1
ATOM 727 C CA . THR A 1 94 ? -62.294 43.687 79.866 1.00 83.88 94 THR A CA 1
ATOM 728 C C . THR A 1 94 ? -61.179 42.979 80.631 1.00 83.88 94 THR A C 1
ATOM 730 O O . THR A 1 94 ? -60.015 43.396 80.566 1.00 83.88 94 THR A O 1
ATOM 733 N N . LYS A 1 95 ? -61.511 41.903 81.342 1.00 90.19 95 LYS A N 1
ATOM 734 C CA . LYS A 1 95 ? -60.532 40.978 81.901 1.00 90.19 95 LYS A CA 1
ATOM 735 C C . LYS A 1 95 ? -60.250 39.885 80.882 1.00 90.19 95 LYS A C 1
ATOM 737 O O . LYS A 1 95 ? -61.078 39.512 80.054 1.00 90.19 95 LYS A O 1
ATOM 742 N N . THR A 1 96 ? -59.036 39.352 80.947 1.00 90.94 96 THR A N 1
ATOM 743 C CA . THR A 1 96 ? -58.616 38.240 80.095 1.00 90.94 96 THR A CA 1
ATOM 744 C C . THR A 1 96 ? -58.033 37.124 80.936 1.00 90.94 96 THR A C 1
ATOM 746 O O . THR A 1 96 ? -57.195 37.384 81.802 1.00 90.94 96 THR A O 1
ATOM 749 N N . SER A 1 97 ? -58.402 35.882 80.636 1.00 92.00 97 SER A N 1
ATOM 750 C CA . SER A 1 97 ? -57.778 34.688 81.208 1.00 92.00 97 SER A CA 1
ATOM 751 C C . SER A 1 97 ? -57.159 33.849 80.103 1.00 92.00 97 SER A C 1
ATOM 753 O O . SER A 1 97 ? -57.636 33.850 78.970 1.00 92.00 97 SER A O 1
ATOM 755 N N . THR A 1 98 ? -56.064 33.159 80.410 1.00 93.62 98 THR A N 1
ATOM 756 C CA . THR A 1 98 ? -55.344 32.334 79.440 1.00 93.62 98 THR A CA 1
ATOM 757 C C . THR A 1 98 ? -55.085 30.948 80.008 1.00 93.62 98 THR A C 1
ATOM 759 O O . THR A 1 98 ? -54.532 30.822 81.097 1.00 93.62 98 THR A O 1
ATOM 762 N N . GLN A 1 99 ? -55.431 29.917 79.239 1.00 94.25 99 GLN A N 1
ATOM 763 C CA . GLN A 1 99 ? -55.161 28.518 79.554 1.00 94.25 99 GLN A CA 1
ATOM 764 C C . GLN A 1 99 ? -54.359 27.876 78.420 1.00 94.25 99 GLN A C 1
ATOM 766 O O . GLN A 1 99 ? -54.633 28.106 77.243 1.00 94.25 99 GLN A O 1
ATOM 771 N N . GLU A 1 100 ? -53.370 27.052 78.766 1.00 94.31 100 GLU A N 1
ATOM 772 C CA . GLU A 1 100 ? -52.554 26.312 77.800 1.00 94.31 100 GLU A CA 1
ATOM 773 C C . GLU A 1 100 ? -52.789 24.801 77.943 1.00 94.31 100 GLU A C 1
ATOM 775 O O . GLU A 1 100 ? -52.931 24.282 79.054 1.00 94.31 100 GLU A O 1
ATOM 780 N N . TYR A 1 101 ? -52.835 24.099 76.813 1.00 94.31 101 TYR A N 1
ATOM 781 C CA . TYR A 1 101 ? -52.954 22.650 76.708 1.00 94.31 101 TYR A CA 1
ATOM 782 C C . TYR A 1 101 ? -51.848 22.109 75.802 1.00 94.31 101 TYR A C 1
ATOM 784 O O . TYR A 1 101 ? -51.623 22.615 74.704 1.00 94.31 101 TYR A O 1
ATOM 792 N N . THR A 1 102 ? -51.145 21.073 76.257 1.00 92.81 102 THR A N 1
ATOM 793 C CA . THR A 1 102 ? -50.052 20.446 75.502 1.00 92.81 102 THR A CA 1
ATOM 794 C C . THR A 1 102 ? -50.493 19.086 74.987 1.00 92.81 102 THR A C 1
ATOM 796 O O . THR A 1 102 ? -51.002 18.273 75.753 1.00 92.81 102 THR A O 1
ATOM 799 N N . PHE A 1 103 ? -50.244 18.818 73.709 1.00 92.44 103 PHE A N 1
ATOM 800 C CA . PHE A 1 103 ? -50.497 17.525 73.076 1.00 92.44 103 PHE A CA 1
ATOM 801 C C . PHE A 1 103 ? -49.357 17.186 72.113 1.00 92.44 103 PHE A C 1
ATOM 803 O O . PHE A 1 103 ? -48.536 18.043 71.788 1.00 92.44 103 PHE A O 1
ATOM 810 N N . ALA A 1 104 ? -49.263 15.933 71.680 1.00 90.50 104 ALA A N 1
ATOM 811 C CA . ALA A 1 104 ? -48.236 15.500 70.743 1.00 90.50 104 ALA A CA 1
ATOM 812 C C . ALA A 1 104 ? -48.867 14.863 69.509 1.00 90.50 104 ALA A C 1
ATOM 814 O O . ALA A 1 104 ? -49.811 14.083 69.618 1.00 90.50 104 ALA A O 1
ATOM 815 N N . ILE A 1 105 ? -48.317 15.191 68.344 1.00 90.81 105 ILE A N 1
ATOM 816 C CA . ILE A 1 105 ? -48.641 14.546 67.076 1.00 90.81 105 ILE A CA 1
ATOM 817 C C . ILE A 1 105 ? -47.467 13.632 66.739 1.00 90.81 105 ILE A C 1
ATOM 819 O O . ILE A 1 105 ? -46.433 14.104 66.264 1.00 90.81 105 ILE A O 1
ATOM 823 N N . GLY A 1 106 ? -47.617 12.346 67.048 1.00 88.31 106 GLY A N 1
ATOM 824 C CA . GLY A 1 106 ? -46.651 11.310 66.690 1.00 88.31 106 GLY A CA 1
ATOM 825 C C . GLY A 1 106 ? -46.819 10.851 65.243 1.00 88.31 106 GLY A C 1
ATOM 826 O O . GLY A 1 106 ? -47.862 11.052 64.617 1.00 88.31 106 GLY A O 1
ATOM 827 N N . ASN A 1 107 ? -45.781 10.222 64.713 1.00 88.75 107 ASN A N 1
ATOM 828 C CA . ASN A 1 107 ? -45.766 9.608 63.387 1.00 88.75 107 ASN A CA 1
ATOM 829 C C . ASN A 1 107 ? -45.366 8.129 63.415 1.00 88.75 107 ASN A C 1
ATOM 831 O O . ASN A 1 107 ? -45.362 7.465 62.376 1.00 88.75 107 ASN A O 1
ATOM 835 N N . CYS A 1 108 ? -45.152 7.614 64.623 1.00 90.50 108 CYS A N 1
ATOM 836 C CA . CYS A 1 108 ? -44.958 6.220 64.938 1.00 90.50 108 CYS A CA 1
ATOM 837 C C . CYS A 1 108 ? -45.981 5.714 65.952 1.00 90.50 108 CYS A C 1
ATOM 839 O O . CYS A 1 108 ? -46.516 6.455 66.771 1.00 90.50 108 CYS A O 1
ATOM 841 N N . SER A 1 109 ? -46.226 4.402 65.938 1.00 85.38 109 SER A N 1
ATOM 842 C CA . SER A 1 109 ? -46.993 3.731 66.997 1.00 85.38 109 SER A CA 1
ATOM 843 C C . SER A 1 109 ? -46.205 3.589 68.310 1.00 85.38 109 SER A C 1
ATOM 845 O O . SER A 1 109 ? -46.774 3.213 69.329 1.00 85.38 109 SER A O 1
ATOM 847 N N . GLY A 1 110 ? -44.896 3.856 68.283 1.00 90.44 110 GLY A N 1
ATOM 848 C CA . GLY A 1 110 ? -43.984 3.868 69.428 1.00 90.44 110 GLY A CA 1
ATOM 849 C C . GLY A 1 110 ? -42.952 4.990 69.282 1.00 90.44 110 GLY A C 1
ATOM 850 O O . GLY A 1 110 ? -43.139 5.888 68.475 1.00 90.44 110 GLY A O 1
ATOM 851 N N . LYS A 1 111 ? -41.838 4.944 70.024 1.00 93.44 111 LYS A N 1
ATOM 852 C CA . LYS A 1 111 ? -40.801 5.998 69.951 1.00 93.44 111 LYS A CA 1
ATOM 853 C C . LYS A 1 111 ? -39.966 5.991 68.663 1.00 93.44 111 LYS A C 1
ATOM 855 O O . LYS A 1 111 ? -39.244 6.947 68.397 1.00 93.44 111 LYS A O 1
ATOM 860 N N . LEU A 1 112 ? -40.015 4.904 67.897 1.00 94.81 112 LEU A N 1
ATOM 861 C CA . LEU A 1 112 ? -39.353 4.763 66.603 1.00 94.81 112 LEU A CA 1
ATOM 862 C C . LEU A 1 112 ? -40.148 3.803 65.714 1.00 94.81 112 LEU A C 1
ATOM 864 O O . LEU A 1 112 ? -40.894 2.961 66.219 1.00 94.81 112 LEU A O 1
ATOM 868 N N . CYS A 1 113 ? -39.932 3.890 64.409 1.00 93.44 113 CYS A N 1
ATOM 869 C CA . CYS A 1 113 ? -40.452 2.962 63.420 1.00 93.44 113 CYS A CA 1
ATOM 870 C C . CYS A 1 113 ? -39.323 2.491 62.528 1.00 93.44 113 CYS A C 1
ATOM 872 O O . CYS A 1 113 ? -38.475 3.275 62.118 1.00 93.44 113 CYS A O 1
ATOM 874 N N . LEU A 1 114 ? -39.358 1.216 62.169 1.00 93.94 114 LEU A N 1
ATOM 875 C CA . LEU A 1 114 ? -38.551 0.692 61.082 1.00 93.94 114 LEU A CA 1
ATOM 876 C C . LEU A 1 114 ? -39.317 0.939 59.779 1.00 93.94 114 LEU A C 1
ATOM 878 O O . LEU A 1 114 ? -40.485 0.591 59.704 1.00 93.94 114 LEU A O 1
ATOM 882 N N . ASP A 1 115 ? -38.708 1.550 58.771 1.00 91.69 115 ASP A N 1
ATOM 883 C CA . ASP A 1 115 ? -39.355 1.835 57.483 1.00 91.69 115 ASP A CA 1
ATOM 884 C C . ASP A 1 115 ? -39.099 0.729 56.466 1.00 91.69 115 ASP A C 1
ATOM 886 O O . ASP A 1 115 ? -40.018 0.293 55.772 1.00 91.69 115 ASP A O 1
ATOM 890 N N . SER A 1 116 ? -37.852 0.258 56.410 1.00 92.25 116 SER A N 1
ATOM 891 C CA . SER A 1 116 ? -37.385 -0.787 55.504 1.00 92.25 116 SER A CA 1
ATOM 892 C C . SER A 1 116 ? -36.165 -1.494 56.104 1.00 92.25 116 SER A C 1
ATOM 894 O O . SER A 1 116 ? -35.344 -0.830 56.731 1.00 92.25 116 SER A O 1
ATOM 896 N N . PRO A 1 117 ? -35.975 -2.802 55.888 1.00 92.88 117 PRO A N 1
ATOM 897 C CA . PRO A 1 117 ? -36.891 -3.703 55.195 1.00 92.88 117 PRO A CA 1
ATOM 898 C C . PRO A 1 117 ? -38.027 -4.207 56.096 1.00 92.88 117 PRO A C 1
ATOM 900 O O . PRO A 1 117 ? -37.900 -4.224 57.315 1.00 92.88 117 PRO A O 1
ATOM 903 N N . ARG A 1 118 ? -39.153 -4.612 55.501 1.00 92.50 118 ARG A N 1
ATOM 904 C CA . ARG A 1 118 ? -40.361 -5.059 56.224 1.00 92.50 118 ARG A CA 1
ATOM 905 C C . ARG A 1 118 ? -40.590 -6.554 56.042 1.00 92.50 118 ARG A C 1
ATOM 907 O O . ARG A 1 118 ? -40.166 -7.108 55.039 1.00 92.50 118 ARG A O 1
ATOM 914 N N . GLN A 1 119 ? -41.341 -7.205 56.928 1.00 91.44 119 GLN A N 1
ATOM 915 C CA . GLN A 1 119 ? -41.712 -8.618 56.768 1.00 91.44 119 GLN A CA 1
ATOM 916 C C . GLN A 1 119 ? -42.442 -8.882 55.437 1.00 91.44 119 GLN A C 1
ATOM 918 O O . GLN A 1 119 ? -42.248 -9.920 54.811 1.00 91.44 119 GLN A O 1
ATOM 923 N N . LEU A 1 120 ? -43.278 -7.935 54.995 1.00 86.19 120 LEU A N 1
ATOM 924 C CA . LEU A 1 120 ? -44.019 -8.015 53.728 1.00 86.19 120 LEU A CA 1
ATOM 925 C C . LEU A 1 120 ? -43.183 -7.615 52.500 1.00 86.19 120 LEU A C 1
ATOM 927 O O . LEU A 1 120 ? -43.616 -7.831 51.373 1.00 86.19 120 LEU A O 1
ATOM 931 N N . ALA A 1 121 ? -42.007 -7.023 52.713 1.00 86.81 121 ALA A N 1
ATOM 932 C CA . ALA A 1 121 ? -41.071 -6.608 51.674 1.00 86.81 121 ALA A CA 1
ATOM 933 C C . ALA A 1 121 ? -39.631 -6.802 52.189 1.00 86.81 121 ALA A C 1
ATOM 935 O O . ALA A 1 121 ? -38.951 -5.815 52.507 1.00 86.81 121 ALA A O 1
ATOM 936 N N . PRO A 1 122 ? -39.198 -8.065 52.373 1.00 89.00 122 PRO A N 1
ATOM 937 C CA . PRO A 1 122 ? -37.907 -8.356 52.970 1.00 89.00 122 PRO A CA 1
ATOM 938 C C . PRO A 1 122 ? -36.778 -7.955 52.022 1.00 89.00 122 PRO A C 1
ATOM 940 O O . PRO A 1 122 ? -36.878 -8.133 50.807 1.00 89.00 122 PRO A O 1
ATOM 943 N N . ALA A 1 123 ? -35.677 -7.450 52.573 1.00 89.12 123 ALA A N 1
ATOM 944 C CA . ALA A 1 123 ? -34.466 -7.264 51.785 1.00 89.12 123 ALA A CA 1
ATOM 945 C C . ALA A 1 123 ? -33.820 -8.622 51.508 1.00 89.12 123 ALA A C 1
ATOM 947 O O . ALA A 1 123 ? -33.763 -9.483 52.387 1.00 89.12 123 ALA A O 1
ATOM 948 N N . ILE A 1 124 ? -33.293 -8.799 50.301 1.00 87.19 124 ILE A N 1
ATOM 949 C CA . ILE A 1 124 ? -32.561 -10.008 49.928 1.00 87.19 124 ILE A CA 1
ATOM 950 C C . ILE A 1 124 ? -31.068 -9.710 49.977 1.00 87.19 124 ILE A C 1
ATOM 952 O O . ILE A 1 124 ? -30.591 -8.754 49.367 1.00 87.19 124 ILE A O 1
ATOM 956 N N . LEU A 1 125 ? -30.338 -10.542 50.704 1.00 87.06 125 LEU A N 1
ATOM 957 C CA . LEU A 1 125 ? -28.891 -10.503 50.817 1.00 87.06 125 LEU A CA 1
ATOM 958 C C . LEU A 1 125 ? -28.306 -11.693 50.044 1.00 87.06 125 LEU A C 1
ATOM 960 O O . LEU A 1 125 ? -28.691 -12.832 50.300 1.00 87.06 125 LEU A O 1
ATOM 964 N N . SER A 1 126 ? -27.367 -11.452 49.124 1.00 81.19 126 SER A N 1
ATOM 965 C CA . SER A 1 126 ? -26.546 -12.542 48.570 1.00 81.19 126 SER A CA 1
ATOM 966 C C . SER A 1 126 ? -25.410 -12.873 49.536 1.00 81.19 126 SER A C 1
ATOM 968 O O . SER A 1 126 ? -24.800 -11.984 50.140 1.00 81.19 126 SER A O 1
ATOM 970 N N . THR A 1 127 ? -25.143 -14.162 49.697 1.00 73.19 127 THR A N 1
ATOM 971 C CA . THR A 1 127 ? -24.084 -14.690 50.564 1.00 73.19 127 THR A CA 1
ATOM 972 C C . THR A 1 127 ? -22.693 -14.617 49.945 1.00 73.19 127 THR A C 1
ATOM 974 O O . THR A 1 127 ? -21.721 -14.525 50.694 1.00 73.19 127 THR A O 1
ATOM 977 N N . GLU A 1 128 ? -22.585 -14.577 48.614 1.00 69.88 128 GLU A N 1
ATOM 978 C CA . GLU A 1 128 ? -21.301 -14.456 47.907 1.00 69.88 128 GLU A CA 1
ATOM 979 C C . GLU A 1 128 ? -21.003 -13.030 47.415 1.00 69.88 128 GLU A C 1
ATOM 981 O O . GLU A 1 128 ? -19.839 -12.655 47.265 1.00 69.88 128 GLU A O 1
ATOM 986 N N . GLY A 1 129 ? -22.026 -12.195 47.207 1.00 64.81 129 GLY A N 1
ATOM 987 C CA . GLY A 1 129 ? -21.833 -10.799 46.814 1.00 64.81 129 GLY A CA 1
ATOM 988 C C . GLY A 1 129 ? -21.232 -9.946 47.936 1.00 64.81 129 GLY A C 1
ATOM 989 O O . GLY A 1 129 ? -21.514 -10.160 49.109 1.00 64.81 129 GLY A O 1
ATOM 990 N N . THR A 1 130 ? -20.458 -8.907 47.602 1.00 67.88 130 THR A N 1
ATOM 991 C CA . THR A 1 130 ? -19.951 -7.925 48.589 1.00 67.88 130 THR A CA 1
ATOM 992 C C . THR A 1 130 ? -21.038 -6.975 49.112 1.00 67.88 130 THR A C 1
ATOM 994 O O . THR A 1 130 ? -20.820 -6.262 50.092 1.00 67.88 130 THR A O 1
ATOM 997 N N . GLY A 1 131 ? -22.228 -7.000 48.506 1.00 70.38 131 GLY A N 1
ATOM 998 C CA . GLY A 1 131 ? -23.361 -6.151 48.864 1.00 70.38 131 GLY A CA 1
ATOM 999 C C . GLY A 1 131 ? -23.906 -6.404 50.274 1.00 70.38 131 GLY A C 1
ATOM 1000 O O . GLY A 1 131 ? -23.938 -7.536 50.762 1.00 70.38 131 GLY A O 1
ATOM 1001 N N . GLY A 1 132 ? -24.325 -5.320 50.923 1.00 84.25 132 GLY A N 1
ATOM 1002 C CA . GLY A 1 132 ? -25.121 -5.306 52.146 1.00 84.25 132 GLY A CA 1
ATOM 1003 C C . GLY A 1 132 ? -26.555 -4.861 51.891 1.00 84.25 132 GLY A C 1
ATOM 1004 O O . GLY A 1 132 ? -26.993 -4.752 50.749 1.00 84.25 132 GLY A O 1
ATOM 1005 N N . THR A 1 133 ? -27.275 -4.553 52.964 1.00 88.69 133 THR A N 1
ATOM 1006 C CA . THR A 1 133 ? -28.633 -4.013 52.908 1.00 88.69 133 THR A CA 1
ATOM 1007 C C . THR A 1 133 ? -28.757 -2.726 53.718 1.00 88.69 133 THR A C 1
ATOM 1009 O O . THR A 1 133 ? -28.115 -2.562 54.762 1.00 88.69 133 THR A O 1
ATOM 1012 N N . PHE A 1 134 ? -29.584 -1.806 53.220 1.00 91.50 134 PHE A N 1
ATOM 1013 C CA . PHE A 1 134 ? -29.956 -0.593 53.935 1.00 91.50 134 PHE A CA 1
ATOM 1014 C C . PHE A 1 134 ? -31.167 -0.851 54.825 1.00 91.50 134 PHE A C 1
ATOM 1016 O O . PHE A 1 134 ? -32.165 -1.439 54.409 1.00 91.50 134 PHE A O 1
ATOM 1023 N N . ILE A 1 135 ? -31.075 -0.357 56.051 1.00 94.69 135 ILE A N 1
ATOM 1024 C CA . ILE A 1 135 ? -32.107 -0.437 57.071 1.00 94.69 135 ILE A CA 1
ATOM 1025 C C . ILE A 1 135 ? -32.543 0.996 57.366 1.00 94.69 135 ILE A C 1
ATOM 1027 O O . ILE A 1 135 ? -31.837 1.745 58.037 1.00 94.69 135 ILE A O 1
ATOM 1031 N N . GLY A 1 136 ? -33.676 1.393 56.798 1.00 93.94 136 GLY A N 1
ATOM 1032 C CA . GLY A 1 136 ? -34.292 2.692 57.032 1.00 93.94 136 GLY A CA 1
ATOM 1033 C C . GLY A 1 136 ? -35.181 2.645 58.266 1.00 93.94 136 GLY A C 1
ATOM 1034 O O . GLY A 1 136 ? -35.972 1.715 58.429 1.00 93.94 136 GLY A O 1
ATOM 1035 N N . TYR A 1 137 ? -35.068 3.646 59.125 1.00 95.06 137 TYR A N 1
ATOM 1036 C CA . TYR A 1 137 ? -35.931 3.829 60.288 1.00 95.06 137 TYR A CA 1
ATOM 1037 C C . TYR A 1 137 ? -36.129 5.317 60.545 1.00 95.06 137 TYR A C 1
ATOM 1039 O O . TYR A 1 137 ? -35.282 6.116 60.171 1.00 95.06 137 TYR A O 1
ATOM 1047 N N . HIS A 1 138 ? -37.183 5.704 61.243 1.00 94.12 138 HIS A N 1
ATOM 1048 C CA . HIS A 1 138 ? -37.310 7.064 61.752 1.00 94.12 138 HIS A CA 1
ATOM 1049 C C . HIS A 1 138 ? -37.695 7.055 63.223 1.00 94.12 138 HIS A C 1
ATOM 1051 O O . HIS A 1 138 ? -38.223 6.081 63.763 1.00 94.12 138 HIS A O 1
ATOM 1057 N N . ILE A 1 139 ? -37.380 8.159 63.887 1.00 94.88 139 ILE A N 1
ATOM 1058 C CA . ILE A 1 139 ? -37.723 8.403 65.283 1.00 94.88 139 ILE A CA 1
ATOM 1059 C C . ILE A 1 139 ? -39.053 9.153 65.311 1.00 94.88 139 ILE A C 1
ATOM 1061 O O . ILE A 1 139 ? -39.292 10.010 64.455 1.00 94.88 139 ILE A O 1
ATOM 1065 N N . ASP A 1 140 ? -39.900 8.839 66.292 1.00 93.38 140 ASP A N 1
ATOM 1066 C CA . ASP A 1 140 ? -41.170 9.535 66.454 1.00 93.38 140 ASP A CA 1
ATOM 1067 C C . ASP A 1 140 ? -40.937 11.035 66.645 1.00 93.38 140 ASP A C 1
ATOM 1069 O O . ASP A 1 140 ? -40.122 11.447 67.472 1.00 93.38 140 ASP A O 1
ATOM 1073 N N . SER A 1 141 ? -41.654 11.869 65.902 1.00 92.75 141 SER A N 1
ATOM 1074 C CA . SER A 1 141 ? -41.442 13.316 65.940 1.00 92.75 141 SER A CA 1
ATOM 1075 C C . SER A 1 141 ? -41.646 13.927 67.337 1.00 92.75 141 SER A C 1
ATOM 1077 O O . SER A 1 141 ? -41.002 14.930 67.644 1.00 92.75 141 SER A O 1
ATOM 1079 N N . ALA A 1 142 ? -42.467 13.330 68.214 1.00 90.69 142 ALA A N 1
ATOM 1080 C CA . ALA A 1 142 ? -42.633 13.787 69.598 1.00 90.69 142 ALA A CA 1
ATOM 1081 C C . ALA A 1 142 ? -41.441 13.440 70.499 1.00 90.69 142 ALA A C 1
ATOM 1083 O O . ALA A 1 142 ? -41.202 14.133 71.490 1.00 90.69 142 ALA A O 1
ATOM 1084 N N . MET A 1 143 ? -40.658 12.419 70.138 1.00 93.25 143 MET A N 1
ATOM 1085 C CA . MET A 1 143 ? -39.449 12.031 70.865 1.00 93.25 143 MET A CA 1
ATOM 1086 C C . MET A 1 143 ? -38.387 13.132 70.831 1.00 93.25 143 MET A C 1
ATOM 1088 O O . MET A 1 143 ? -37.677 13.338 71.810 1.00 93.25 143 MET A O 1
ATOM 1092 N N . TYR A 1 144 ? -38.304 13.883 69.732 1.00 92.62 144 TYR A N 1
ATOM 1093 C CA . TYR A 1 144 ? -37.350 14.986 69.573 1.00 92.62 144 TYR A CA 1
ATOM 1094 C C . TYR A 1 144 ? -37.575 16.145 70.555 1.00 92.62 144 TYR A C 1
ATOM 1096 O O . TYR A 1 144 ? -36.677 16.971 70.729 1.00 92.62 144 TYR A O 1
ATOM 1104 N N . ASP A 1 145 ? -38.754 16.203 71.182 1.00 90.44 145 ASP A N 1
ATOM 1105 C CA . ASP A 1 145 ? -39.132 17.204 72.183 1.00 90.44 145 ASP A CA 1
ATOM 1106 C C . ASP A 1 145 ? -39.032 16.661 73.623 1.00 90.44 145 ASP A C 1
ATOM 1108 O O . ASP A 1 145 ? -39.345 17.369 74.586 1.00 90.44 145 ASP A O 1
ATOM 1112 N N . GLU A 1 146 ? -38.618 15.400 73.800 1.00 90.75 146 GLU A N 1
ATOM 1113 C CA . GLU A 1 146 ? -38.311 14.841 75.114 1.00 90.75 146 GLU A CA 1
ATOM 1114 C C . GLU A 1 146 ? -36.937 15.315 75.608 1.00 90.75 146 GLU A C 1
ATOM 1116 O O . GLU A 1 146 ? -35.966 15.417 74.855 1.00 90.75 146 GLU A O 1
ATOM 1121 N N . THR A 1 147 ? -36.817 15.530 76.920 1.00 88.56 147 THR A N 1
ATOM 1122 C CA . THR A 1 147 ? -35.546 15.903 77.565 1.00 88.56 147 THR A CA 1
ATOM 1123 C C . THR A 1 147 ? -34.444 14.872 77.303 1.00 88.56 147 THR A C 1
ATOM 1125 O O . THR A 1 147 ? -33.282 15.235 77.151 1.00 88.56 147 THR A O 1
ATOM 1128 N N . SER A 1 148 ? -34.816 13.592 77.207 1.00 88.12 148 SER A N 1
ATOM 1129 C CA . SER A 1 148 ? -33.924 12.478 76.868 1.00 88.12 148 SER A CA 1
ATOM 1130 C C . SER A 1 148 ? -33.250 12.667 75.504 1.00 88.12 148 SER A C 1
ATOM 1132 O O . SER A 1 148 ? -32.067 12.370 75.373 1.00 88.12 148 SER A O 1
ATOM 1134 N N . PHE A 1 149 ? -33.951 13.235 74.516 1.00 91.56 149 PHE A N 1
ATOM 1135 C CA . PHE A 1 149 ? -33.379 13.556 73.208 1.00 91.56 149 PHE A CA 1
ATOM 1136 C C . PHE A 1 149 ? -32.367 14.700 73.281 1.00 91.56 149 PHE A C 1
ATOM 1138 O O . PHE A 1 149 ? -31.296 14.617 72.681 1.00 91.56 149 PHE A O 1
ATOM 1145 N N . GLY A 1 150 ? -32.662 15.739 74.068 1.00 87.69 150 GLY A N 1
ATOM 1146 C CA . GLY A 1 150 ? -31.754 16.871 74.288 1.00 87.69 150 GLY A CA 1
ATOM 1147 C C . GLY A 1 150 ? -30.414 16.490 74.932 1.00 87.69 150 GLY A C 1
ATOM 1148 O O . GLY A 1 150 ? -29.431 17.202 74.749 1.00 87.69 150 GLY A O 1
ATOM 1149 N N . LEU A 1 151 ? -30.359 15.357 75.639 1.00 89.94 151 LEU A N 1
ATOM 1150 C CA . LEU A 1 151 ? -29.137 14.806 76.237 1.00 89.94 151 LEU A CA 1
ATOM 1151 C C . LEU A 1 151 ? -28.341 13.896 75.282 1.00 89.94 151 LEU A C 1
ATOM 1153 O O . LEU A 1 151 ? -27.250 13.459 75.639 1.00 89.94 151 LEU A O 1
ATOM 1157 N N . GLY A 1 152 ? -28.853 13.643 74.074 1.00 90.44 152 GLY A N 1
ATOM 1158 C CA . GLY A 1 152 ? -28.259 12.756 73.077 1.00 90.44 152 GLY A CA 1
ATOM 1159 C C . GLY A 1 152 ? -28.952 11.395 73.036 1.00 90.44 152 GLY A C 1
ATOM 1160 O O . GLY A 1 152 ? -29.000 10.671 74.030 1.00 90.44 152 GLY A O 1
ATOM 1161 N N . VAL A 1 153 ? -29.472 11.041 71.858 1.00 94.88 153 VAL A N 1
ATOM 1162 C CA . VAL A 1 153 ? -30.105 9.744 71.591 1.00 94.88 153 VAL A CA 1
ATOM 1163 C C . VAL A 1 153 ? -29.335 9.013 70.508 1.00 94.88 153 VAL A C 1
ATOM 1165 O O . VAL A 1 153 ? -29.098 9.561 69.436 1.00 94.88 153 VAL A O 1
ATOM 1168 N N . TYR A 1 154 ? -28.975 7.766 70.777 1.00 95.50 154 TYR A N 1
ATOM 1169 C CA . TYR A 1 154 ? -28.256 6.892 69.856 1.00 95.50 154 TYR A CA 1
ATOM 1170 C C . TYR A 1 154 ? -29.190 5.810 69.337 1.00 95.50 154 TYR A C 1
ATOM 1172 O O . TYR A 1 154 ? -30.181 5.463 69.981 1.00 95.50 154 TYR A O 1
ATOM 1180 N N . THR A 1 155 ? -28.871 5.246 68.178 1.00 96.25 155 THR A N 1
ATOM 1181 C CA . THR A 1 155 ? -29.618 4.107 67.647 1.00 96.25 155 THR A CA 1
ATOM 1182 C C . THR A 1 155 ? -28.747 2.869 67.656 1.00 96.25 155 THR A C 1
ATOM 1184 O O . THR A 1 155 ? -27.640 2.878 67.129 1.00 96.25 155 THR A O 1
ATOM 1187 N N . LYS A 1 156 ? -29.249 1.788 68.248 1.00 97.31 156 LYS A N 1
ATOM 1188 C CA . LYS A 1 156 ? -28.618 0.473 68.219 1.00 97.31 156 LYS A CA 1
ATOM 1189 C C . LYS A 1 156 ? -29.344 -0.416 67.218 1.00 97.31 156 LYS A C 1
ATOM 1191 O O . LYS A 1 156 ? -30.529 -0.694 67.396 1.00 97.31 156 LYS A O 1
ATOM 1196 N N . LEU A 1 157 ? -28.623 -0.867 66.201 1.00 97.56 157 LEU A N 1
ATOM 1197 C CA . LEU A 1 157 ? -29.049 -1.902 65.273 1.00 97.56 157 LEU A CA 1
ATOM 1198 C C . LEU A 1 157 ? -28.593 -3.262 65.784 1.00 97.56 157 LEU A C 1
ATOM 1200 O O . LEU A 1 157 ? -27.409 -3.461 66.038 1.00 97.56 157 LEU A O 1
ATOM 1204 N N . GLU A 1 158 ? -29.522 -4.202 65.874 1.00 97.81 158 GLU A N 1
ATOM 1205 C CA . GLU A 1 158 ? -29.268 -5.597 66.204 1.00 97.81 158 GLU A CA 1
ATOM 1206 C C . GLU A 1 158 ? -29.900 -6.489 65.129 1.00 97.81 158 GLU A C 1
ATOM 1208 O O . GLU A 1 158 ? -31.076 -6.333 64.791 1.00 97.81 158 GLU A O 1
ATOM 1213 N N . ILE A 1 159 ? -29.123 -7.430 64.595 1.00 97.50 159 ILE A N 1
ATOM 1214 C CA . ILE A 1 159 ? -29.604 -8.428 63.636 1.00 97.50 159 ILE A CA 1
ATOM 1215 C C . ILE A 1 159 ? -29.629 -9.785 64.317 1.00 97.50 159 ILE A C 1
ATOM 1217 O O . ILE A 1 159 ? -28.627 -10.213 64.891 1.00 97.50 159 ILE A O 1
ATOM 1221 N N . PHE A 1 160 ? -30.754 -10.478 64.214 1.00 97.19 160 PHE A N 1
ATOM 1222 C CA . PHE A 1 160 ? -30.938 -11.822 64.753 1.00 97.19 160 PHE A CA 1
ATOM 1223 C C . PHE A 1 160 ? -31.169 -12.792 63.609 1.00 97.19 160 PHE A C 1
ATOM 1225 O O . PHE A 1 160 ? -31.849 -12.450 62.648 1.00 97.19 160 PHE A O 1
ATOM 1232 N N . ILE A 1 161 ? -30.639 -14.003 63.719 1.00 95.38 161 ILE A N 1
ATOM 1233 C CA . ILE A 1 161 ? -31.024 -15.106 62.836 1.00 95.38 161 ILE A CA 1
ATOM 1234 C C . ILE A 1 161 ? -32.315 -15.736 63.368 1.00 95.38 161 ILE A C 1
ATOM 1236 O O . ILE A 1 161 ? -32.516 -15.772 64.580 1.00 95.38 161 ILE A O 1
ATOM 1240 N N . GLU A 1 162 ? -33.183 -16.226 62.485 1.00 92.62 162 GLU A N 1
ATOM 1241 C CA . GLU A 1 162 ? -34.499 -16.765 62.861 1.00 92.62 162 GLU A CA 1
ATOM 1242 C C . GLU A 1 162 ? -34.449 -17.825 63.969 1.00 92.62 162 GLU A C 1
ATOM 1244 O O . GLU A 1 162 ? -35.247 -17.794 64.904 1.00 92.62 162 GLU A O 1
ATOM 1249 N N . ASP A 1 163 ? -33.449 -18.702 63.918 1.00 89.81 163 ASP A N 1
ATOM 1250 C CA . ASP A 1 163 ? -33.278 -19.791 64.881 1.00 89.81 163 ASP A CA 1
ATOM 1251 C C . ASP A 1 163 ? -32.709 -19.319 66.244 1.00 89.81 163 ASP A C 1
ATOM 1253 O O . ASP A 1 163 ? -32.572 -20.117 67.171 1.00 89.81 163 ASP A O 1
ATOM 1257 N N . ASN A 1 164 ? -32.339 -18.037 66.390 1.00 91.38 164 ASN A N 1
ATOM 1258 C CA . ASN A 1 164 ? -31.763 -17.468 67.614 1.00 91.38 164 ASN A CA 1
ATOM 1259 C C . ASN A 1 164 ? -32.136 -15.985 67.788 1.00 91.38 164 ASN A C 1
ATOM 1261 O O . ASN A 1 164 ? -31.372 -15.077 67.458 1.00 91.38 164 ASN A O 1
ATOM 1265 N N . THR A 1 165 ? -33.305 -15.741 68.379 1.00 91.56 165 THR A N 1
ATOM 1266 C CA . THR A 1 165 ? -33.819 -14.390 68.667 1.00 91.56 165 THR A CA 1
ATOM 1267 C C . THR A 1 165 ? -33.277 -13.779 69.961 1.00 91.56 165 THR A C 1
ATOM 1269 O O . THR A 1 165 ? -33.632 -12.650 70.295 1.00 91.56 165 THR A O 1
ATOM 1272 N N . LEU A 1 166 ? -32.471 -14.518 70.729 1.00 91.94 166 LEU A N 1
ATOM 1273 C CA . LEU A 1 166 ? -31.943 -14.059 72.019 1.00 91.94 166 LEU A CA 1
ATOM 1274 C C . LEU A 1 166 ? -30.581 -13.383 71.875 1.00 91.94 166 LEU A C 1
ATOM 1276 O O . LEU A 1 166 ? -30.305 -12.416 72.579 1.00 91.94 166 LEU A O 1
ATOM 1280 N N . ASN A 1 167 ? -29.744 -13.870 70.956 1.00 94.44 167 ASN A N 1
ATOM 1281 C CA . ASN A 1 167 ? -28.394 -13.357 70.761 1.00 94.44 167 ASN A CA 1
ATOM 1282 C C . ASN A 1 167 ? -28.268 -12.748 69.362 1.00 94.44 167 ASN A C 1
ATOM 1284 O O . ASN A 1 167 ? -28.377 -13.486 68.378 1.00 94.44 167 ASN A O 1
ATOM 1288 N N . PRO A 1 168 ? -28.028 -11.430 69.242 1.00 96.38 168 PRO A N 1
ATOM 1289 C CA . PRO A 1 168 ? -27.834 -10.827 67.938 1.00 96.38 168 PRO A CA 1
ATOM 1290 C C . PRO A 1 168 ? -26.528 -11.335 67.326 1.00 96.38 168 PRO A C 1
ATOM 1292 O O . PRO A 1 168 ? -25.481 -11.349 67.973 1.00 96.38 168 PRO A O 1
ATOM 1295 N N . ILE A 1 169 ? -26.582 -11.728 66.057 1.00 96.25 169 ILE A N 1
ATOM 1296 C CA . ILE A 1 169 ? -25.395 -12.115 65.288 1.00 96.25 169 ILE A CA 1
ATOM 1297 C C . ILE A 1 169 ? -24.564 -10.897 64.874 1.00 96.25 169 ILE A C 1
ATOM 1299 O O . ILE A 1 169 ? -23.395 -11.044 64.528 1.00 96.25 169 ILE A O 1
ATOM 1303 N N . TYR A 1 170 ? -25.163 -9.706 64.904 1.00 97.12 170 TYR A N 1
ATOM 1304 C CA . TYR A 1 170 ? -24.527 -8.427 64.614 1.00 97.12 170 TYR A CA 1
ATOM 1305 C C . TYR A 1 170 ? -25.164 -7.331 65.467 1.00 97.12 170 TYR A C 1
ATOM 1307 O O . TYR A 1 170 ? -26.389 -7.286 65.597 1.00 97.12 170 TYR A O 1
ATOM 1315 N N . SER A 1 171 ? -24.342 -6.439 66.022 1.00 96.56 171 SER A N 1
ATOM 1316 C CA . SER A 1 171 ? -24.802 -5.275 66.775 1.00 96.56 171 SER A CA 1
ATOM 1317 C C . SER A 1 171 ? -23.931 -4.057 66.479 1.00 96.56 171 SER A C 1
ATOM 1319 O O . SER A 1 171 ? -22.716 -4.097 66.662 1.00 96.56 171 SER A O 1
ATOM 1321 N N . ALA A 1 172 ? -24.553 -2.938 66.120 1.00 96.38 172 ALA A N 1
ATOM 1322 C CA . ALA A 1 172 ? -23.869 -1.664 65.913 1.00 96.38 172 ALA A CA 1
ATOM 1323 C C . ALA A 1 172 ? -24.652 -0.508 66.536 1.00 96.38 172 ALA A C 1
ATOM 1325 O O . ALA A 1 172 ? -25.879 -0.526 66.568 1.00 96.38 172 ALA A O 1
ATOM 1326 N N . VAL A 1 173 ? -23.938 0.506 67.022 1.00 95.62 173 VAL A N 1
ATOM 1327 C CA . VAL A 1 173 ? -24.526 1.751 67.531 1.00 95.62 173 VAL A CA 1
ATOM 1328 C C . VAL A 1 173 ? -24.153 2.874 66.568 1.00 95.62 173 VAL A C 1
ATOM 1330 O O . VAL A 1 173 ? -22.979 3.048 66.247 1.00 95.62 173 VAL A O 1
ATOM 1333 N N . SER A 1 174 ? -25.148 3.604 66.072 1.00 92.25 174 SER A N 1
ATOM 1334 C CA . SER A 1 174 ? -24.952 4.775 65.219 1.00 92.25 174 SER A CA 1
ATOM 1335 C C . SER A 1 174 ? -24.477 5.979 66.034 1.00 92.25 174 SER A C 1
ATOM 1337 O O . SER A 1 174 ? -24.589 6.005 67.259 1.00 92.25 174 SER A O 1
ATOM 1339 N N . GLY A 1 175 ? -24.033 7.034 65.345 1.00 88.56 175 GLY A N 1
ATOM 1340 C CA . GLY A 1 175 ? -23.894 8.354 65.965 1.00 88.56 175 GLY A CA 1
ATOM 1341 C C . GLY A 1 175 ? -25.224 8.884 66.534 1.00 88.56 175 GLY A C 1
ATOM 1342 O O . GLY A 1 175 ? -26.287 8.312 66.252 1.00 88.56 175 GLY A O 1
ATOM 1343 N N . PRO A 1 176 ? -25.176 9.964 67.337 1.00 89.81 176 PRO A N 1
ATOM 1344 C CA . PRO A 1 176 ? -26.369 10.551 67.930 1.00 89.81 176 PRO A CA 1
ATOM 1345 C C . PRO A 1 176 ? -27.311 11.086 66.843 1.00 89.81 176 PRO A C 1
ATOM 1347 O O . PRO A 1 176 ? -26.872 11.719 65.880 1.00 89.81 176 PRO A O 1
ATOM 1350 N N . ALA A 1 177 ? -28.609 10.842 67.002 1.00 89.88 177 ALA A N 1
ATOM 1351 C CA . ALA A 1 177 ? -29.635 11.364 66.115 1.00 89.88 177 ALA A CA 1
ATOM 1352 C C . ALA A 1 177 ? -29.691 12.896 66.211 1.00 89.88 177 ALA A C 1
ATOM 1354 O O . ALA A 1 177 ? -29.657 13.478 67.295 1.00 89.88 177 ALA A O 1
ATOM 1355 N N . THR A 1 178 ? -29.797 13.560 65.064 1.00 89.00 178 THR A N 1
ATOM 1356 C CA . THR A 1 178 ? -29.830 15.024 64.978 1.00 89.00 178 THR A CA 1
ATOM 1357 C C . THR A 1 178 ? -31.260 15.535 64.845 1.00 89.00 178 THR A C 1
ATOM 1359 O O . THR A 1 178 ? -32.103 14.887 64.226 1.00 89.00 178 THR A O 1
ATOM 1362 N N . GLN A 1 179 ? -31.529 16.750 65.336 1.00 87.75 179 GLN A N 1
ATOM 1363 C CA . GLN A 1 179 ? -32.826 17.426 65.148 1.00 87.75 179 GLN A CA 1
ATOM 1364 C C . GLN A 1 179 ? -33.214 17.588 63.666 1.00 87.75 179 GLN A C 1
ATOM 1366 O O . GLN A 1 179 ? -34.397 17.632 63.343 1.00 87.75 179 GLN A O 1
ATOM 1371 N N . THR A 1 180 ? -32.240 17.624 62.747 1.00 86.31 180 THR A N 1
ATOM 1372 C CA . THR A 1 180 ? -32.494 17.682 61.295 1.00 86.31 180 THR A CA 1
ATOM 1373 C C . THR A 1 180 ? -33.160 16.422 60.742 1.00 86.31 180 THR A C 1
ATOM 1375 O O . THR A 1 180 ? -33.759 16.479 59.674 1.00 86.31 180 THR A O 1
ATOM 1378 N N . SER A 1 181 ? -33.097 15.304 61.469 1.00 87.94 181 SER A N 1
ATOM 1379 C CA . SER A 1 181 ? -33.716 14.036 61.073 1.00 87.94 181 SER A CA 1
ATOM 1380 C C . SER A 1 181 ? -35.167 13.899 61.560 1.00 87.94 181 SER A C 1
ATOM 1382 O O . SER A 1 181 ? -35.739 12.821 61.436 1.00 87.94 181 SER A O 1
ATOM 1384 N N . ARG A 1 182 ? -35.769 14.953 62.143 1.00 90.00 182 ARG A N 1
ATOM 1385 C CA . ARG A 1 182 ? -37.113 14.912 62.751 1.00 90.00 182 ARG A CA 1
ATOM 1386 C C . ARG A 1 182 ? -38.162 14.349 61.794 1.00 90.00 182 ARG A C 1
ATOM 1388 O O . ARG A 1 182 ? -38.504 14.977 60.791 1.00 90.00 182 ARG A O 1
ATOM 1395 N N . GLY A 1 183 ? -38.655 13.158 62.135 1.00 81.56 183 GLY A N 1
ATOM 1396 C CA . GLY A 1 183 ? -39.644 12.409 61.364 1.00 81.56 183 GLY A CA 1
ATOM 1397 C C . GLY A 1 183 ? -39.209 12.039 59.939 1.00 81.56 183 GLY A C 1
ATOM 1398 O O . GLY A 1 183 ? -40.060 11.673 59.133 1.00 81.56 183 GLY A O 1
ATOM 1399 N N . GLN A 1 184 ? -37.915 12.147 59.620 1.00 87.75 184 GLN A N 1
ATOM 1400 C CA . GLN A 1 184 ? -37.331 11.731 58.345 1.00 87.75 184 GLN A CA 1
ATOM 1401 C C . GLN A 1 184 ? -36.710 10.332 58.479 1.00 87.75 184 GLN A C 1
ATOM 1403 O O . GLN A 1 184 ? -36.168 10.015 59.541 1.00 87.75 184 GLN A O 1
ATOM 1408 N N . PRO A 1 185 ? -36.727 9.508 57.416 1.00 89.75 185 PRO A N 1
ATOM 1409 C CA . PRO A 1 185 ? -36.005 8.241 57.396 1.00 89.75 185 PRO A CA 1
ATOM 1410 C C . PRO A 1 185 ? -34.492 8.442 57.556 1.00 89.75 185 PRO A C 1
ATOM 1412 O O . PRO A 1 185 ? -33.867 9.231 56.849 1.00 89.75 185 PRO A O 1
ATOM 1415 N N . ILE A 1 186 ? -33.900 7.677 58.461 1.00 93.06 186 ILE A N 1
ATOM 1416 C CA . ILE A 1 186 ? -32.478 7.606 58.777 1.00 93.06 186 ILE A CA 1
ATOM 1417 C C . ILE A 1 186 ? -31.967 6.241 58.286 1.00 93.06 186 ILE A C 1
ATOM 1419 O O . ILE A 1 186 ? -32.491 5.205 58.706 1.00 93.06 186 ILE A O 1
ATOM 1423 N N . PRO A 1 187 ? -30.967 6.195 57.389 1.00 93.81 187 PRO A N 1
ATOM 1424 C CA . PRO A 1 187 ? -30.432 4.938 56.887 1.00 93.81 187 PRO A CA 1
ATOM 1425 C C . PRO A 1 187 ? -29.329 4.383 57.797 1.00 93.81 187 PRO A C 1
ATOM 1427 O O . PRO A 1 187 ? -28.397 5.088 58.181 1.00 93.81 187 PRO A O 1
ATOM 1430 N N . LEU A 1 188 ? -29.385 3.082 58.066 1.00 94.50 188 LEU A N 1
ATOM 1431 C CA . LEU A 1 188 ? -28.277 2.270 58.570 1.00 94.50 188 LEU A CA 1
ATOM 1432 C C . LEU A 1 188 ? -27.858 1.281 57.483 1.00 94.50 188 LEU A C 1
ATOM 1434 O O . LEU A 1 188 ? -28.667 0.902 56.640 1.00 94.50 188 LEU A O 1
ATOM 1438 N N . TYR A 1 189 ? -26.601 0.847 57.496 1.00 93.25 189 TYR A N 1
ATOM 1439 C CA . TYR A 1 189 ? -26.093 -0.137 56.542 1.00 93.25 189 TYR A CA 1
ATOM 1440 C C . TYR A 1 189 ? -25.543 -1.351 57.277 1.00 93.25 189 TYR A C 1
ATOM 1442 O O . TYR A 1 189 ? -24.722 -1.216 58.184 1.00 93.25 189 TYR A O 1
ATOM 1450 N N . TRP A 1 190 ? -25.970 -2.538 56.854 1.00 93.94 190 TRP A N 1
ATOM 1451 C CA . TRP A 1 190 ? -25.403 -3.801 57.303 1.00 93.94 190 TRP A CA 1
ATOM 1452 C C . TRP A 1 190 ? -24.864 -4.567 56.099 1.00 93.94 190 TRP A C 1
ATOM 1454 O O . TRP A 1 190 ? -25.609 -4.940 55.198 1.00 93.94 190 TRP A O 1
ATOM 1464 N N . ASN A 1 191 ? -23.560 -4.831 56.085 1.00 89.25 191 ASN A N 1
ATOM 1465 C CA . ASN A 1 191 ? -22.850 -5.517 55.000 1.00 89.25 191 ASN A CA 1
ATOM 1466 C C . ASN A 1 191 ? -23.078 -7.042 54.956 1.00 89.25 191 ASN A C 1
ATOM 1468 O O . ASN A 1 191 ? -22.379 -7.729 54.217 1.00 89.25 191 ASN A O 1
ATOM 1472 N N . GLY A 1 192 ? -24.016 -7.579 55.743 1.00 91.38 192 GLY A N 1
ATOM 1473 C CA . GLY A 1 192 ? -24.350 -9.002 55.716 1.00 91.38 192 GLY A CA 1
ATOM 1474 C C . GLY A 1 192 ? -23.346 -9.915 56.423 1.00 91.38 192 GLY A C 1
ATOM 1475 O O . GLY A 1 192 ? -23.307 -11.113 56.140 1.00 91.38 192 GLY A O 1
ATOM 1476 N N . VAL A 1 193 ? -22.517 -9.371 57.320 1.00 92.62 193 VAL A N 1
ATOM 1477 C CA . VAL A 1 193 ? -21.573 -10.157 58.129 1.00 92.62 193 VAL A CA 1
ATOM 1478 C C . VAL A 1 193 ? -21.951 -10.138 59.608 1.00 92.62 193 VAL A C 1
ATOM 1480 O O . VAL A 1 193 ? -22.567 -9.194 60.105 1.00 92.62 193 VAL A O 1
ATOM 1483 N N . THR A 1 194 ? -21.590 -11.197 60.323 1.00 94.06 194 THR A N 1
ATOM 1484 C CA . THR A 1 194 ? -21.714 -11.292 61.778 1.00 94.06 194 THR A CA 1
ATOM 1485 C C . THR A 1 194 ? -20.734 -10.345 62.476 1.00 94.06 194 THR A C 1
ATOM 1487 O O . THR A 1 194 ? -19.842 -9.764 61.858 1.00 94.06 194 THR A O 1
ATOM 1490 N N . GLN A 1 195 ? -20.834 -10.232 63.800 1.00 94.56 195 GLN A N 1
ATOM 1491 C CA . GLN A 1 195 ? -19.909 -9.449 64.618 1.00 94.56 195 GLN A CA 1
ATOM 1492 C C . GLN A 1 195 ? -18.437 -9.879 64.451 1.00 94.56 195 GLN A C 1
ATOM 1494 O O . GLN A 1 195 ? -17.542 -9.051 64.595 1.00 94.56 195 GLN A O 1
ATOM 1499 N N . SER A 1 196 ? -18.182 -11.154 64.129 1.00 92.69 196 SER A N 1
ATOM 1500 C CA . SER A 1 196 ? -16.843 -11.701 63.869 1.00 92.69 196 SER A CA 1
ATOM 1501 C C . SER A 1 196 ? -16.348 -11.478 62.433 1.00 92.69 196 SER A C 1
ATOM 1503 O O . SER A 1 196 ? -15.280 -11.970 62.080 1.00 92.69 196 SER A O 1
ATOM 1505 N N . GLY A 1 197 ? -17.117 -10.783 61.587 1.00 90.19 197 GLY A N 1
ATOM 1506 C CA . GLY A 1 197 ? -16.779 -10.539 60.181 1.00 90.19 197 GLY A CA 1
ATOM 1507 C C . GLY A 1 197 ? -17.085 -11.709 59.240 1.00 90.19 197 GLY A C 1
ATOM 1508 O O . GLY A 1 197 ? -16.735 -11.656 58.064 1.00 90.19 197 GLY A O 1
ATOM 1509 N N . THR A 1 198 ? -17.742 -12.766 59.722 1.00 90.62 198 THR A N 1
ATOM 1510 C CA . THR A 1 198 ? -18.116 -13.931 58.906 1.00 90.62 198 THR A CA 1
ATOM 1511 C C . THR A 1 198 ? -19.409 -13.642 58.141 1.00 90.62 198 THR A C 1
ATOM 1513 O O . THR A 1 198 ? -20.350 -13.113 58.728 1.00 90.62 198 THR A O 1
ATOM 1516 N N . ARG A 1 199 ? -19.498 -13.981 56.847 1.00 88.75 199 ARG A N 1
ATOM 1517 C CA . ARG A 1 199 ? -20.757 -13.869 56.081 1.00 88.75 199 ARG A CA 1
ATOM 1518 C C . ARG A 1 199 ? -21.855 -14.712 56.726 1.00 88.75 199 ARG A C 1
ATOM 1520 O O . ARG A 1 199 ? -21.593 -15.797 57.248 1.00 88.75 199 ARG A O 1
ATOM 1527 N N . VAL A 1 200 ? -23.082 -14.200 56.707 1.00 90.62 200 VAL A N 1
ATOM 1528 C CA . VAL A 1 200 ? -24.223 -14.938 57.254 1.00 90.62 200 VAL A CA 1
ATOM 1529 C C . VAL A 1 200 ? -24.562 -16.177 56.410 1.00 90.62 200 VAL A C 1
ATOM 1531 O O . VAL A 1 200 ? -24.378 -16.149 55.193 1.00 90.62 200 VAL A O 1
ATOM 1534 N N . PRO A 1 201 ? -25.057 -17.262 57.034 1.00 87.06 201 PRO A N 1
ATOM 1535 C CA . PRO A 1 201 ? -25.403 -18.499 56.334 1.00 87.06 201 PRO A CA 1
ATOM 1536 C C . PRO A 1 201 ? -26.541 -18.321 55.317 1.00 87.06 201 PRO A C 1
ATOM 1538 O O . PRO A 1 201 ? -27.417 -17.471 55.482 1.00 87.06 201 PRO A O 1
ATOM 1541 N N . GLU A 1 202 ? -26.528 -19.161 54.283 1.00 86.25 202 GLU A N 1
ATOM 1542 C CA . GLU A 1 202 ? -27.493 -19.189 53.174 1.00 86.25 202 GLU A CA 1
ATOM 1543 C C . GLU A 1 202 ? -28.874 -19.711 53.571 1.00 86.25 202 GLU A C 1
ATOM 1545 O O . GLU A 1 202 ? -28.998 -20.582 54.434 1.00 86.25 202 GLU A O 1
ATOM 1550 N N . GLY A 1 203 ? -29.916 -19.214 52.895 1.00 85.69 203 GLY A N 1
ATOM 1551 C CA . GLY A 1 203 ? -31.289 -19.699 53.041 1.00 85.69 203 GLY A CA 1
ATOM 1552 C C . GLY A 1 203 ? -31.909 -19.384 54.401 1.00 85.69 203 GLY A C 1
ATOM 1553 O O . GLY A 1 203 ? -32.802 -20.104 54.849 1.00 85.69 203 GLY A O 1
ATOM 1554 N N . LYS A 1 204 ? -31.411 -18.356 55.093 1.00 92.00 204 LYS A N 1
ATOM 1555 C CA . LYS A 1 204 ? -31.847 -17.980 56.440 1.00 92.00 204 LYS A CA 1
ATOM 1556 C C . LYS A 1 204 ? -32.616 -16.669 56.415 1.00 92.00 204 LYS A C 1
ATOM 1558 O O . LYS A 1 204 ? -32.369 -15.792 55.591 1.00 92.00 204 LYS A O 1
ATOM 1563 N N . TYR A 1 205 ? -33.546 -16.531 57.352 1.00 93.88 205 TYR A N 1
ATOM 1564 C CA . TYR A 1 205 ? -34.230 -15.273 57.615 1.00 93.88 205 TYR A CA 1
ATOM 1565 C C . TYR A 1 205 ? -33.588 -14.573 58.805 1.00 93.88 205 TYR A C 1
ATOM 1567 O O . TYR A 1 205 ? -33.127 -15.214 59.754 1.00 93.88 205 TYR A O 1
ATOM 1575 N N . PHE A 1 206 ? -33.595 -13.247 58.762 1.00 96.00 206 PHE A N 1
ATOM 1576 C CA . PHE A 1 206 ? -33.063 -12.409 59.820 1.00 96.00 206 PHE A CA 1
ATOM 1577 C C . PHE A 1 206 ? -34.110 -11.409 60.292 1.00 96.00 206 PHE A C 1
ATOM 1579 O O . PHE A 1 206 ? -34.861 -10.829 59.501 1.00 96.00 206 PHE A O 1
ATOM 1586 N N . HIS A 1 207 ? -34.155 -11.209 61.603 1.00 97.12 207 HIS A N 1
ATOM 1587 C CA . HIS A 1 207 ? -34.948 -10.168 62.237 1.00 97.12 207 HIS A CA 1
ATOM 1588 C C . HIS A 1 207 ? -34.085 -8.925 62.414 1.00 97.12 207 HIS A C 1
ATOM 1590 O O . HIS A 1 207 ? -32.921 -9.021 62.810 1.00 97.12 207 HIS A O 1
ATOM 1596 N N . VAL A 1 208 ? -34.671 -7.762 62.150 1.00 97.56 208 VAL A N 1
ATOM 1597 C CA . VAL A 1 208 ? -34.015 -6.473 62.361 1.00 97.56 208 VAL A CA 1
ATOM 1598 C C . VAL A 1 208 ? -34.643 -5.834 63.583 1.00 97.56 208 VAL A C 1
ATOM 1600 O O . VAL A 1 208 ? -35.847 -5.583 63.606 1.00 97.56 208 VAL A O 1
ATOM 1603 N N . LYS A 1 209 ? -33.833 -5.568 64.602 1.00 97.44 209 LYS A N 1
ATOM 1604 C CA . LYS A 1 209 ? -34.254 -4.847 65.797 1.00 97.44 209 LYS A CA 1
ATOM 1605 C C . LYS A 1 209 ? -33.494 -3.537 65.879 1.00 97.44 209 LYS A C 1
ATOM 1607 O O . LYS A 1 209 ? -32.269 -3.503 65.794 1.00 97.44 209 LYS A O 1
ATOM 1612 N N . ILE A 1 210 ? -34.236 -2.463 66.085 1.00 97.44 210 ILE A N 1
ATOM 1613 C CA . ILE A 1 210 ? -33.698 -1.126 66.274 1.00 97.44 210 ILE A CA 1
ATOM 1614 C C . ILE A 1 210 ? -34.132 -0.644 67.648 1.00 97.44 210 ILE A C 1
ATOM 1616 O O . ILE A 1 210 ? -35.317 -0.678 67.978 1.00 97.44 210 ILE A O 1
ATOM 1620 N N . SER A 1 211 ? -33.169 -0.211 68.455 1.00 97.31 211 SER A N 1
ATOM 1621 C CA . SER A 1 211 ? -33.418 0.351 69.782 1.00 97.31 211 SER A CA 1
ATOM 1622 C C . SER A 1 211 ? -32.917 1.788 69.842 1.00 97.31 211 SER A C 1
ATOM 1624 O O . SER A 1 211 ? -31.800 2.064 69.409 1.00 97.31 211 SER A O 1
ATOM 1626 N N . LEU A 1 212 ? -33.717 2.692 70.404 1.00 96.62 212 LEU A N 1
ATOM 1627 C CA . LEU A 1 212 ? -33.243 4.018 70.795 1.00 96.62 212 LEU A CA 1
ATOM 1628 C C . LEU A 1 212 ? -32.650 3.945 72.189 1.00 96.62 212 LEU A C 1
ATOM 1630 O O . LEU A 1 212 ? -33.280 3.414 73.104 1.00 96.62 212 LEU A O 1
ATOM 1634 N N . LEU A 1 213 ? -31.454 4.495 72.332 1.00 96.88 213 LEU A N 1
ATOM 1635 C CA . LEU A 1 213 ? -30.709 4.554 73.577 1.00 96.88 213 LEU A CA 1
ATOM 1636 C C . LEU A 1 213 ? -30.560 6.010 74.015 1.00 96.88 213 LEU A C 1
ATOM 1638 O O . LEU A 1 213 ? -30.322 6.873 73.169 1.00 96.88 213 LEU A O 1
ATOM 1642 N N . ASP A 1 214 ? -30.668 6.286 75.312 1.00 94.62 214 ASP A N 1
ATOM 1643 C CA . ASP A 1 214 ? -30.216 7.568 75.865 1.00 94.62 214 ASP A CA 1
ATOM 1644 C C . ASP A 1 214 ? -28.680 7.624 75.972 1.00 94.62 214 ASP A C 1
ATOM 1646 O O . ASP A 1 214 ? -27.972 6.656 75.673 1.00 94.62 214 ASP A O 1
ATOM 1650 N N . ALA A 1 215 ? -28.153 8.757 76.435 1.00 91.25 215 ALA A N 1
ATOM 1651 C CA . ALA A 1 215 ? -26.722 8.947 76.671 1.00 91.25 215 ALA A CA 1
ATOM 1652 C C . ALA A 1 215 ? -26.103 7.971 77.695 1.00 91.25 215 ALA A C 1
ATOM 1654 O O . ALA A 1 215 ? -24.887 7.802 77.712 1.00 91.25 215 ALA A O 1
ATOM 1655 N N . ASN A 1 216 ? -26.920 7.305 78.518 1.00 93.62 216 ASN A N 1
ATOM 1656 C CA . ASN A 1 216 ? -26.498 6.292 79.488 1.00 93.62 216 ASN A CA 1
ATOM 1657 C C . ASN A 1 216 ? -26.729 4.855 78.978 1.00 93.62 216 ASN A C 1
ATOM 1659 O O . ASN A 1 216 ? -26.629 3.907 79.754 1.00 93.62 216 ASN A O 1
ATOM 1663 N N . ALA A 1 217 ? -27.038 4.687 77.687 1.00 91.94 217 ALA A N 1
ATOM 1664 C CA . ALA A 1 217 ? -27.375 3.419 77.042 1.00 91.94 217 ALA A CA 1
ATOM 1665 C C . ALA A 1 217 ? -28.660 2.732 77.556 1.00 91.94 217 ALA A C 1
ATOM 1667 O O . ALA A 1 217 ? -28.874 1.547 77.281 1.00 91.94 217 ALA A O 1
ATOM 1668 N N . ASN A 1 218 ? -29.549 3.452 78.248 1.00 95.31 218 ASN A N 1
ATOM 1669 C CA . ASN A 1 218 ? -30.866 2.927 78.606 1.00 95.31 218 ASN A CA 1
ATOM 1670 C C . ASN A 1 218 ? -31.770 2.892 77.373 1.00 95.31 218 ASN A C 1
ATOM 1672 O O . ASN A 1 218 ? -31.817 3.845 76.594 1.00 95.31 218 ASN A O 1
ATOM 1676 N N . VAL A 1 219 ? -32.535 1.812 77.215 1.00 96.19 219 VAL A N 1
ATOM 1677 C CA . VAL A 1 219 ? -33.465 1.655 76.091 1.00 96.19 219 VAL A CA 1
ATOM 1678 C C . VAL A 1 219 ? -34.689 2.547 76.295 1.00 96.19 219 VAL A C 1
ATOM 1680 O O . VAL A 1 219 ? -35.481 2.338 77.209 1.00 96.19 219 VAL A O 1
ATOM 1683 N N . LEU A 1 220 ? -34.862 3.523 75.406 1.00 95.62 220 LEU A N 1
ATOM 1684 C CA . LEU A 1 220 ? -36.004 4.437 75.384 1.00 95.62 220 LEU A CA 1
ATOM 1685 C C . LEU A 1 220 ? -37.181 3.848 74.604 1.00 95.62 220 LEU A C 1
ATOM 1687 O O . LEU A 1 220 ? -38.339 4.067 74.956 1.00 95.62 220 LEU A O 1
ATOM 1691 N N . GLY A 1 221 ? -36.883 3.107 73.539 1.00 95.38 221 GLY A N 1
ATOM 1692 C CA . GLY A 1 221 ? -37.866 2.444 72.693 1.00 95.38 221 GLY A CA 1
ATOM 1693 C C . GLY A 1 221 ? -37.211 1.392 71.811 1.00 95.38 221 GLY A C 1
ATOM 1694 O O . GLY A 1 221 ? -36.004 1.423 71.573 1.00 95.38 221 GLY A O 1
ATOM 1695 N N . THR A 1 222 ? -37.997 0.432 71.341 1.00 96.31 222 THR A N 1
ATOM 1696 C CA . THR A 1 222 ? -37.521 -0.652 70.480 1.00 96.31 222 THR A CA 1
ATOM 1697 C C . THR A 1 222 ? -38.576 -0.969 69.438 1.00 96.31 222 THR A C 1
ATOM 1699 O O . THR A 1 222 ? -39.754 -1.054 69.768 1.00 96.31 222 THR A O 1
ATOM 1702 N N . GLN A 1 223 ? -38.133 -1.196 68.207 1.00 96.62 223 GLN A N 1
ATOM 1703 C CA . GLN A 1 223 ? -38.930 -1.798 67.150 1.00 96.62 223 GLN A CA 1
ATOM 1704 C C . GLN A 1 223 ? -38.203 -3.043 66.650 1.00 96.62 223 GLN A C 1
ATOM 1706 O O . GLN A 1 223 ? -36.992 -3.009 66.433 1.00 96.62 223 GLN A O 1
ATOM 1711 N N . ILE A 1 224 ? -38.938 -4.133 66.456 1.00 96.06 224 ILE A N 1
ATOM 1712 C CA . ILE A 1 224 ? -38.432 -5.337 65.802 1.00 96.06 224 ILE A CA 1
ATOM 1713 C C . ILE A 1 224 ? -39.304 -5.653 64.595 1.00 96.06 224 ILE A C 1
ATOM 1715 O O . ILE A 1 224 ? -40.528 -5.565 64.664 1.00 96.06 224 ILE A O 1
ATOM 1719 N N . GLU A 1 225 ? -38.660 -6.016 63.497 1.00 96.44 225 GLU A N 1
ATOM 1720 C CA . GLU A 1 225 ? -39.312 -6.512 62.299 1.00 96.44 225 GLU A CA 1
ATOM 1721 C C . GLU A 1 225 ? -38.840 -7.945 62.044 1.00 96.44 225 GLU A C 1
ATOM 1723 O O . GLU A 1 225 ? -37.642 -8.217 61.889 1.00 96.44 225 GLU A O 1
ATOM 1728 N N . TYR A 1 226 ? -39.786 -8.884 62.043 1.00 95.38 226 TYR A N 1
ATOM 1729 C CA . TYR A 1 226 ? -39.467 -10.295 61.890 1.00 95.38 226 TYR A CA 1
ATOM 1730 C C . TYR A 1 226 ? -39.278 -10.661 60.414 1.00 95.38 226 TYR A C 1
ATOM 1732 O O . TYR A 1 226 ? -40.054 -10.223 59.573 1.00 95.38 226 TYR A O 1
ATOM 1740 N N . ARG A 1 227 ? -38.273 -11.498 60.096 1.00 94.62 227 ARG A N 1
ATOM 1741 C CA . ARG A 1 227 ? -37.967 -11.943 58.725 1.00 94.62 227 ARG A CA 1
ATOM 1742 C C . ARG A 1 227 ? -37.799 -10.774 57.750 1.00 94.62 227 ARG A C 1
ATOM 1744 O O . ARG A 1 227 ? -38.166 -10.870 56.588 1.00 94.62 227 ARG A O 1
ATOM 1751 N N . ALA A 1 228 ? -37.256 -9.667 58.244 1.00 93.88 228 ALA A N 1
ATOM 1752 C CA . ALA A 1 228 ? -37.065 -8.447 57.480 1.00 93.88 228 ALA A CA 1
ATOM 1753 C C . ALA A 1 228 ? -35.958 -8.593 56.424 1.00 93.88 228 ALA A C 1
ATOM 1755 O O . ALA A 1 228 ? -35.939 -7.861 55.443 1.00 93.88 228 ALA A O 1
ATOM 1756 N N . ILE A 1 229 ? -35.029 -9.533 56.602 1.00 93.69 229 ILE A N 1
ATOM 1757 C CA . ILE A 1 229 ? -33.980 -9.829 55.621 1.00 93.69 229 ILE A CA 1
ATOM 1758 C C . ILE A 1 229 ? -33.976 -11.336 55.359 1.00 93.69 229 ILE A C 1
ATOM 1760 O O . ILE A 1 229 ? -34.179 -12.121 56.284 1.00 93.69 229 ILE A O 1
ATOM 1764 N N . THR A 1 230 ? -33.730 -11.750 54.121 1.00 91.31 230 THR A N 1
ATOM 1765 C CA . THR A 1 230 ? -33.509 -13.151 53.746 1.00 91.31 230 THR A CA 1
ATOM 1766 C C . THR A 1 230 ? -32.175 -13.294 53.018 1.00 91.31 230 THR A C 1
ATOM 1768 O O . THR A 1 230 ? -31.817 -12.422 52.225 1.00 91.31 230 THR A O 1
ATOM 1771 N N . SER A 1 231 ? -31.412 -14.349 53.305 1.00 89.31 231 SER A N 1
ATOM 1772 C CA . SER A 1 231 ? -30.210 -14.690 52.540 1.00 89.31 231 SER A CA 1
ATOM 1773 C C . SER A 1 231 ? -30.538 -15.703 51.446 1.00 89.31 231 SER A C 1
ATOM 1775 O O . SER A 1 231 ? -31.024 -16.797 51.730 1.00 89.31 231 SER A O 1
ATOM 1777 N N . GLU A 1 232 ? -30.232 -15.370 50.192 1.00 86.56 232 GLU A N 1
ATOM 1778 C CA . GLU A 1 232 ? -30.360 -16.289 49.054 1.00 86.56 232 GLU A CA 1
ATOM 1779 C C . GLU A 1 232 ? -28.963 -16.736 48.579 1.00 86.56 232 GLU A C 1
ATOM 1781 O O . GLU A 1 232 ? -28.058 -15.898 48.501 1.00 86.56 232 GLU A O 1
ATOM 1786 N N . PRO A 1 233 ? -28.774 -18.019 48.208 1.00 81.12 233 PRO A N 1
ATOM 1787 C CA . PRO A 1 233 ? -27.508 -18.555 47.694 1.00 81.12 233 PRO A CA 1
ATOM 1788 C C . PRO A 1 233 ? -27.277 -18.163 46.222 1.00 81.12 233 PRO A C 1
ATOM 1790 O O . PRO A 1 233 ? -26.873 -18.980 45.393 1.00 81.12 233 PRO A O 1
ATOM 1793 N N . MET A 1 234 ? -27.637 -16.932 45.850 1.00 84.31 234 MET A N 1
ATOM 1794 C CA . MET A 1 234 ? -27.618 -16.488 44.463 1.00 84.31 234 MET A CA 1
ATOM 1795 C C . MET A 1 234 ? -26.200 -16.082 44.059 1.00 84.31 234 MET A C 1
ATOM 1797 O O . MET A 1 234 ? -25.646 -15.124 44.606 1.00 84.31 234 MET A O 1
ATOM 1801 N N . ARG A 1 235 ? -25.646 -16.785 43.067 1.00 86.44 235 ARG A N 1
ATOM 1802 C CA . ARG A 1 235 ? -24.308 -16.524 42.517 1.00 86.44 235 ARG A CA 1
ATOM 1803 C C . ARG A 1 235 ? -24.267 -16.679 41.005 1.00 86.44 235 ARG A C 1
ATOM 1805 O O . ARG A 1 235 ? -25.013 -17.487 40.440 1.00 86.44 235 ARG A O 1
ATOM 1812 N N . ALA A 1 236 ? -23.362 -15.944 40.371 1.00 88.88 236 ALA A N 1
ATOM 1813 C CA . ALA A 1 236 ? -23.061 -16.084 38.955 1.00 88.88 236 ALA A CA 1
ATOM 1814 C C . ALA A 1 236 ? -21.813 -16.948 38.739 1.00 88.88 236 ALA A C 1
ATOM 1816 O O . ALA A 1 236 ? -20.767 -16.713 39.337 1.00 88.88 236 ALA A O 1
ATOM 1817 N N . VAL A 1 237 ? -21.920 -17.925 37.842 1.00 90.06 237 VAL A N 1
ATOM 1818 C CA . VAL A 1 237 ? -20.787 -18.667 37.287 1.00 90.06 237 VAL A CA 1
ATOM 1819 C C . VAL A 1 237 ? -20.526 -18.112 35.892 1.00 90.06 237 VAL A C 1
ATOM 1821 O O . VAL A 1 237 ? -21.390 -18.206 35.021 1.00 90.06 237 VAL A O 1
ATOM 1824 N N . PHE A 1 238 ? -19.366 -17.495 35.688 1.00 90.19 238 PHE A N 1
ATOM 1825 C CA . PHE A 1 238 ? -18.949 -16.972 34.386 1.00 90.19 238 PHE A CA 1
ATOM 1826 C C . PHE A 1 238 ? -18.368 -18.107 33.535 1.00 90.19 238 PHE A C 1
ATOM 1828 O O . PHE A 1 238 ? -17.590 -18.919 34.039 1.00 90.19 238 PHE A O 1
ATOM 1835 N N . ASN A 1 239 ? -18.768 -18.196 32.264 1.00 85.00 239 ASN A N 1
ATOM 1836 C CA . ASN A 1 239 ? -18.334 -19.287 31.387 1.00 85.00 239 ASN A CA 1
ATOM 1837 C C . ASN A 1 239 ? -16.958 -18.964 30.770 1.00 85.00 239 ASN A C 1
ATOM 1839 O O . ASN A 1 239 ? -16.863 -18.280 29.752 1.00 85.00 239 ASN A O 1
ATOM 1843 N N . GLU A 1 240 ? -15.890 -19.465 31.384 1.00 80.38 240 GLU A N 1
ATOM 1844 C CA . GLU A 1 240 ? -14.516 -19.325 30.881 1.00 80.38 240 GLU A CA 1
ATOM 1845 C C . GLU A 1 240 ? -14.245 -20.223 29.657 1.00 80.38 240 GLU A C 1
ATOM 1847 O O . GLU A 1 240 ? -14.883 -21.274 29.526 1.00 80.38 240 GLU A O 1
ATOM 1852 N N . PRO A 1 241 ? -13.285 -19.881 28.769 1.00 66.31 241 PRO A N 1
ATOM 1853 C CA . PRO A 1 241 ? -12.377 -18.718 28.786 1.00 66.31 241 PRO A CA 1
ATOM 1854 C C . PRO A 1 241 ? -12.906 -17.462 28.065 1.00 66.31 241 PRO A C 1
ATOM 1856 O O . PRO A 1 241 ? -12.281 -16.401 28.103 1.00 66.31 241 PRO A O 1
ATOM 1859 N N . SER A 1 242 ? -14.036 -17.568 27.355 1.00 66.88 242 SER A N 1
ATOM 1860 C CA . SER A 1 242 ? -14.528 -16.512 26.455 1.00 66.88 242 SER A CA 1
ATOM 1861 C C . SER A 1 242 ? -14.965 -15.231 27.166 1.00 66.88 242 SER A C 1
ATOM 1863 O O . SER A 1 242 ? -15.071 -14.191 26.525 1.00 66.88 242 SER A O 1
ATOM 1865 N N . THR A 1 243 ? -15.232 -15.282 28.474 1.00 82.75 243 THR A N 1
ATOM 1866 C CA . THR A 1 243 ? -15.663 -14.108 29.243 1.00 82.75 243 THR A CA 1
ATOM 1867 C C . THR A 1 243 ? -14.536 -13.266 29.797 1.00 82.75 243 THR A C 1
ATOM 1869 O O . THR A 1 243 ? -14.776 -12.099 30.087 1.00 82.75 243 THR A O 1
ATOM 1872 N N . LYS A 1 244 ? -13.327 -13.820 29.918 1.00 89.19 244 LYS A N 1
ATOM 1873 C CA . LYS A 1 244 ? -12.164 -13.095 30.431 1.00 89.19 244 LYS A CA 1
ATOM 1874 C C . LYS A 1 244 ? -11.597 -12.103 29.418 1.00 89.19 244 LYS A C 1
ATOM 1876 O O . LYS A 1 244 ? -11.063 -11.073 29.822 1.00 89.19 244 LYS A O 1
ATOM 1881 N N . TYR A 1 245 ? -11.733 -12.376 28.119 1.00 92.06 245 TYR A N 1
ATOM 1882 C CA . TYR A 1 245 ? -11.182 -11.547 27.043 1.00 92.06 245 TYR A CA 1
ATOM 1883 C C . TYR A 1 245 ? -12.271 -11.072 26.084 1.00 92.06 245 TYR A C 1
ATOM 1885 O O . TYR A 1 245 ? -12.853 -11.862 25.345 1.00 92.06 245 TYR A O 1
ATOM 1893 N N . VAL A 1 246 ? -12.505 -9.761 26.044 1.00 91.50 246 VAL A N 1
ATOM 1894 C CA . VAL A 1 246 ? -13.521 -9.137 25.185 1.00 91.50 246 VAL A CA 1
ATOM 1895 C C . VAL A 1 246 ? -12.858 -8.211 24.168 1.00 91.50 246 VAL A C 1
ATOM 1897 O O . VAL A 1 246 ? -12.054 -7.359 24.532 1.00 91.50 246 VAL A O 1
ATOM 1900 N N . HIS A 1 247 ? -13.188 -8.372 22.885 1.00 90.31 247 HIS A N 1
ATOM 1901 C CA . HIS A 1 247 ? -12.657 -7.508 21.829 1.00 90.31 247 HIS A CA 1
ATOM 1902 C C . HIS A 1 247 ? -13.299 -6.114 21.886 1.00 90.31 247 HIS A C 1
ATOM 1904 O O . HIS A 1 247 ? -14.512 -6.000 22.039 1.00 90.31 247 HIS A O 1
ATOM 1910 N N . SER A 1 248 ? -12.500 -5.057 21.736 1.00 88.38 248 SER A N 1
ATOM 1911 C CA . SER A 1 248 ? -12.946 -3.667 21.892 1.00 88.38 248 SER A CA 1
ATOM 1912 C C . SER A 1 248 ? -13.642 -3.092 20.652 1.00 88.38 248 SER A C 1
ATOM 1914 O O . SER A 1 248 ? -14.308 -2.058 20.732 1.00 88.38 248 SER A O 1
ATOM 1916 N N . ILE A 1 249 ? -13.485 -3.749 19.498 1.00 73.50 249 ILE A N 1
ATOM 1917 C CA . ILE A 1 249 ? -14.134 -3.390 18.234 1.00 73.50 249 ILE A CA 1
ATOM 1918 C C . ILE A 1 249 ? -15.196 -4.455 17.952 1.00 73.50 249 ILE A C 1
ATOM 1920 O O . ILE A 1 249 ? -14.890 -5.539 17.457 1.00 73.50 249 ILE A O 1
ATOM 1924 N N . GLY A 1 250 ? -16.437 -4.157 18.329 1.00 67.00 250 GLY A N 1
ATOM 1925 C CA . GLY A 1 250 ? -17.583 -5.063 18.224 1.00 67.00 250 GLY A CA 1
ATOM 1926 C C . GLY A 1 250 ? -18.302 -5.250 19.561 1.00 67.00 250 GLY A C 1
ATOM 1927 O O . GLY A 1 250 ? -17.770 -4.930 20.620 1.00 67.00 250 GLY A O 1
ATOM 1928 N N . SER A 1 251 ? -19.537 -5.750 19.517 1.00 70.44 251 SER A N 1
ATOM 1929 C CA . SER A 1 251 ? -20.273 -6.144 20.720 1.00 70.44 251 SER A CA 1
ATOM 1930 C C . SER A 1 251 ? -19.706 -7.465 21.242 1.00 70.44 251 SER A C 1
ATOM 1932 O O . SER A 1 251 ? -20.070 -8.537 20.753 1.00 70.44 251 SER A O 1
ATOM 1934 N N . GLY A 1 252 ? -18.792 -7.404 22.208 1.00 82.94 252 GLY A N 1
ATOM 1935 C CA . GLY A 1 252 ? -18.412 -8.591 22.972 1.00 82.94 252 GLY A CA 1
ATOM 1936 C C . GLY A 1 252 ? -19.511 -8.979 23.957 1.00 82.94 252 GLY A C 1
ATOM 1937 O O . GLY A 1 252 ? -20.346 -8.151 24.319 1.00 82.94 252 GLY A O 1
ATOM 1938 N N . SER A 1 253 ? -19.527 -10.228 24.416 1.00 89.25 253 SER A N 1
ATOM 1939 C CA . SER A 1 253 ? -20.515 -10.682 25.398 1.00 89.25 253 SER A CA 1
ATOM 1940 C C . SER A 1 253 ? -19.869 -11.431 26.553 1.00 89.25 253 SER A C 1
ATOM 1942 O O . SER A 1 253 ? -19.060 -12.326 26.329 1.00 89.25 253 SER A O 1
ATOM 1944 N N . ILE A 1 254 ? -20.289 -11.122 27.779 1.00 91.31 254 ILE A N 1
ATOM 1945 C CA . ILE A 1 254 ? -19.923 -11.880 28.979 1.00 91.31 254 ILE A CA 1
ATOM 1946 C C . ILE A 1 254 ? -21.044 -12.875 29.263 1.00 91.31 254 ILE A C 1
ATOM 1948 O O . ILE A 1 254 ? -22.123 -12.476 29.697 1.00 91.31 254 ILE A O 1
ATOM 1952 N N . SER A 1 255 ? -20.811 -14.158 29.001 1.00 92.00 255 SER A N 1
ATOM 1953 C CA . SER A 1 255 ? -21.749 -15.242 29.298 1.00 92.00 255 SER A CA 1
ATOM 1954 C C . SER A 1 255 ? -21.677 -15.713 30.750 1.00 92.00 255 SER A C 1
ATOM 1956 O O . SER A 1 255 ? -20.599 -15.978 31.278 1.00 92.00 255 SER A O 1
ATOM 1958 N N . PHE A 1 256 ? -22.827 -15.872 31.390 1.00 93.44 256 PHE A N 1
ATOM 1959 C CA . PHE A 1 256 ? -22.922 -16.288 32.784 1.00 93.44 256 PHE A CA 1
ATOM 1960 C C . PHE A 1 256 ? -24.127 -17.201 33.006 1.00 93.44 256 PHE A C 1
ATOM 1962 O O . PHE A 1 256 ? -25.135 -17.122 32.306 1.00 93.44 256 PHE A O 1
ATOM 1969 N N . THR A 1 257 ? -24.033 -18.038 34.035 1.00 91.06 257 THR A N 1
ATOM 1970 C CA . THR A 1 257 ? -25.142 -18.839 34.554 1.00 91.06 257 THR A CA 1
ATOM 1971 C C . THR A 1 257 ? -25.405 -18.433 35.995 1.00 91.06 257 THR A C 1
ATOM 1973 O O . THR A 1 257 ? -24.496 -18.465 36.822 1.00 91.06 257 THR A O 1
ATOM 1976 N N . VAL A 1 258 ? -26.644 -18.062 36.318 1.00 89.50 258 VAL A N 1
ATOM 1977 C CA . VAL A 1 258 ? -27.032 -17.750 37.700 1.00 89.50 258 VAL A CA 1
ATOM 1978 C C . VAL A 1 258 ? -27.612 -18.996 38.355 1.00 89.50 258 VAL A C 1
ATOM 1980 O O . VAL A 1 258 ? -28.529 -19.621 37.828 1.00 89.50 258 VAL A O 1
ATOM 1983 N N . THR A 1 259 ? -27.070 -19.361 39.513 1.00 86.12 259 THR A N 1
ATOM 1984 C CA . THR A 1 259 ? -27.521 -20.513 40.310 1.00 86.12 259 THR A CA 1
ATOM 1985 C C . THR A 1 259 ? -28.068 -20.050 41.659 1.00 86.12 259 THR A C 1
ATOM 1987 O O . THR A 1 259 ? -27.775 -18.936 42.088 1.00 86.12 259 THR A O 1
ATOM 1990 N N . GLY A 1 260 ? -28.888 -20.882 42.313 1.00 80.50 260 GLY A N 1
ATOM 1991 C CA . GLY A 1 260 ? -29.427 -20.592 43.652 1.00 80.50 260 GLY A CA 1
ATOM 1992 C C . GLY A 1 260 ? -30.575 -19.574 43.694 1.00 80.50 260 GLY A C 1
ATOM 1993 O O . GLY A 1 260 ? -30.925 -19.080 44.762 1.00 80.50 260 GLY A O 1
ATOM 1994 N N . VAL A 1 261 ? -31.177 -19.272 42.540 1.00 80.62 261 VAL A N 1
ATOM 1995 C CA . VAL A 1 261 ? -32.330 -18.371 42.406 1.00 80.62 261 VAL A CA 1
ATOM 1996 C C . VAL A 1 261 ? -33.569 -19.011 43.040 1.00 80.62 261 VAL A C 1
ATOM 1998 O O . VAL A 1 261 ? -34.086 -19.994 42.514 1.00 80.62 261 VAL A O 1
ATOM 2001 N N . GLN A 1 262 ? -34.060 -18.464 44.155 1.00 78.19 262 GLN A N 1
ATOM 2002 C CA . GLN A 1 262 ? -35.292 -18.957 44.791 1.00 78.19 262 GLN A CA 1
ATOM 2003 C C . GLN A 1 262 ? -36.554 -18.272 44.257 1.00 78.19 262 GLN A C 1
ATOM 2005 O O . GLN A 1 262 ? -37.605 -18.901 44.172 1.00 78.19 262 GLN A O 1
ATOM 2010 N N . ASN A 1 263 ? -36.447 -17.003 43.859 1.00 79.69 263 ASN A N 1
ATOM 2011 C CA . ASN A 1 263 ? -37.544 -16.230 43.275 1.00 79.69 263 ASN A CA 1
ATOM 2012 C C . ASN A 1 263 ? -37.114 -15.605 41.939 1.00 79.69 263 ASN A C 1
ATOM 2014 O O . ASN A 1 263 ? -35.926 -15.295 41.788 1.00 79.69 263 ASN A O 1
ATOM 2018 N N . PRO A 1 264 ? -38.052 -15.356 41.002 1.00 84.50 264 PRO A N 1
ATOM 2019 C CA . PRO A 1 264 ? -37.745 -14.752 39.711 1.00 84.50 264 PRO A CA 1
ATOM 2020 C C . PRO A 1 264 ? -36.909 -13.473 39.841 1.00 84.50 264 PRO A C 1
ATOM 2022 O O . PRO A 1 264 ? -37.071 -12.680 40.774 1.00 84.50 264 PRO A O 1
ATOM 2025 N N . VAL A 1 265 ? -35.981 -13.309 38.907 1.00 89.50 265 VAL A N 1
ATOM 2026 C CA . VAL A 1 265 ? -35.217 -12.077 38.698 1.00 89.50 265 VAL A CA 1
ATOM 2027 C C . VAL A 1 265 ? -35.939 -11.286 37.606 1.00 89.50 265 VAL A C 1
ATOM 2029 O O . VAL A 1 265 ? -36.468 -11.899 36.684 1.00 89.50 265 VAL A O 1
ATOM 2032 N N . ASP A 1 266 ? -35.973 -9.956 37.691 1.00 92.00 266 ASP A N 1
ATOM 2033 C CA . ASP A 1 266 ? -36.622 -9.112 36.675 1.00 92.00 266 ASP A CA 1
ATOM 2034 C C . ASP A 1 266 ? -35.654 -8.779 35.532 1.00 92.00 266 ASP A C 1
ATOM 2036 O O . ASP A 1 266 ? -36.007 -8.782 34.352 1.00 92.00 266 ASP A O 1
ATOM 2040 N N . SER A 1 267 ? -34.400 -8.492 35.885 1.00 94.75 267 SER A N 1
ATOM 2041 C CA . SER A 1 267 ? -33.317 -8.198 34.945 1.00 94.75 267 SER A CA 1
ATOM 2042 C C . SER A 1 267 ? -31.951 -8.375 35.604 1.00 94.75 267 SER A C 1
ATOM 2044 O O . SER A 1 267 ? -31.841 -8.517 36.820 1.00 94.75 267 SER A O 1
ATOM 2046 N N . TYR A 1 268 ? -30.893 -8.340 34.805 1.00 95.62 268 TYR A N 1
ATOM 2047 C CA . TYR A 1 268 ? -29.522 -8.242 35.280 1.00 95.62 268 TYR A CA 1
ATOM 2048 C C . TYR A 1 268 ? -28.957 -6.861 34.985 1.00 95.62 268 TYR A C 1
ATOM 2050 O O . TYR A 1 268 ? -29.257 -6.259 33.952 1.00 95.62 268 TYR A O 1
ATOM 2058 N N . ARG A 1 269 ? -28.086 -6.383 35.870 1.00 96.25 269 ARG A N 1
ATOM 2059 C CA . ARG A 1 269 ? -27.293 -5.171 35.675 1.00 96.25 269 ARG A CA 1
ATOM 2060 C C . ARG A 1 269 ? -25.820 -5.509 35.826 1.00 96.25 269 ARG A C 1
ATOM 2062 O O . ARG A 1 269 ? -25.428 -6.035 36.858 1.00 96.25 269 ARG A O 1
ATOM 2069 N N . GLY A 1 270 ? -25.017 -5.203 34.819 1.00 95.19 270 GLY A N 1
ATOM 2070 C CA . GLY A 1 270 ? -23.563 -5.319 34.873 1.00 95.19 270 GLY A CA 1
ATOM 2071 C C . GLY A 1 270 ? -22.931 -3.951 35.074 1.00 95.19 270 GLY A C 1
ATOM 2072 O O . GLY A 1 270 ? -23.361 -2.991 34.439 1.00 95.19 270 GLY A O 1
ATOM 2073 N N . ILE A 1 271 ? -21.924 -3.842 35.931 1.00 95.81 271 ILE A N 1
ATOM 2074 C CA . ILE A 1 271 ? -21.121 -2.629 36.102 1.00 95.81 271 ILE A CA 1
ATOM 2075 C C . ILE A 1 271 ? -19.676 -2.985 35.780 1.00 95.81 271 ILE A C 1
ATOM 2077 O O . ILE A 1 271 ? -19.099 -3.873 36.400 1.00 95.81 271 ILE A O 1
ATOM 2081 N N . LEU A 1 272 ? -19.092 -2.287 34.812 1.00 95.62 272 LEU A N 1
ATOM 2082 C CA . LEU A 1 272 ? -17.676 -2.406 34.497 1.00 95.62 272 LEU A CA 1
ATOM 2083 C C . LEU A 1 272 ? -16.902 -1.365 35.293 1.00 95.62 272 LEU A C 1
ATOM 2085 O O . LEU A 1 272 ? -17.241 -0.180 35.242 1.00 95.62 272 LEU A O 1
ATOM 2089 N N . ARG A 1 273 ? -15.865 -1.799 36.001 1.00 95.81 273 ARG A N 1
ATOM 2090 C CA . ARG A 1 273 ? -14.978 -0.935 36.775 1.00 95.81 273 ARG A CA 1
ATOM 2091 C C . ARG A 1 273 ? -13.552 -0.997 36.268 1.00 95.81 273 ARG A C 1
ATOM 2093 O O . ARG A 1 273 ? -13.081 -2.075 35.913 1.00 95.81 273 ARG A O 1
ATOM 2100 N N . ASP A 1 274 ? -12.882 0.148 36.256 1.00 94.88 274 ASP A N 1
ATOM 2101 C CA . ASP A 1 274 ? -11.449 0.236 35.969 1.00 94.88 274 ASP A CA 1
ATOM 2102 C C . ASP A 1 274 ? -10.592 -0.353 37.108 1.00 94.88 274 ASP A C 1
ATOM 2104 O O . ASP A 1 274 ? -11.099 -0.803 38.141 1.00 94.88 274 ASP A O 1
ATOM 2108 N N . SER A 1 275 ? -9.270 -0.347 36.927 1.00 90.25 275 SER A N 1
ATOM 2109 C CA . SER A 1 275 ? -8.303 -0.820 37.926 1.00 90.25 275 SER A CA 1
ATOM 2110 C C . SER A 1 275 ? -8.268 0.015 39.215 1.00 90.25 275 SER A C 1
ATOM 2112 O O . SER A 1 275 ? -7.768 -0.466 40.230 1.00 90.25 275 SER A O 1
ATOM 2114 N N . ALA A 1 276 ? -8.823 1.232 39.207 1.00 92.25 276 ALA A N 1
ATOM 2115 C CA . ALA A 1 276 ? -9.000 2.072 40.391 1.00 92.25 276 ALA A CA 1
ATOM 2116 C C . ALA A 1 276 ? -10.353 1.829 41.098 1.00 92.25 276 ALA A C 1
ATOM 2118 O O . ALA A 1 276 ? -10.613 2.417 42.148 1.00 92.25 276 ALA A O 1
ATOM 2119 N N . GLY A 1 277 ? -11.208 0.955 40.554 1.00 90.88 277 GLY A N 1
ATOM 2120 C CA . GLY A 1 277 ? -12.528 0.625 41.091 1.00 90.88 277 GLY A CA 1
ATOM 2121 C C . GLY A 1 277 ? -13.644 1.594 40.679 1.00 90.88 277 GLY A C 1
ATOM 2122 O O . GLY A 1 277 ? -14.785 1.447 41.139 1.00 90.88 277 GLY A O 1
ATOM 2123 N N . ASN A 1 278 ? -13.375 2.565 39.804 1.00 94.56 278 ASN A N 1
ATOM 2124 C CA . ASN A 1 278 ? -14.391 3.496 39.317 1.00 94.56 278 ASN A CA 1
ATOM 2125 C C . ASN A 1 278 ? -15.275 2.811 38.277 1.00 94.56 278 ASN A C 1
ATOM 2127 O O . ASN A 1 278 ? -14.776 2.134 37.383 1.00 94.56 278 ASN A O 1
ATOM 2131 N N . ALA A 1 279 ? -16.590 3.013 38.359 1.00 95.00 279 ALA A N 1
ATOM 2132 C CA . ALA A 1 279 ? -17.513 2.512 37.346 1.00 95.00 279 ALA A CA 1
ATOM 2133 C C . ALA A 1 279 ? -17.341 3.298 36.035 1.00 95.00 279 ALA A C 1
ATOM 2135 O O . ALA A 1 279 ? -17.580 4.504 36.004 1.00 95.00 279 ALA A O 1
ATOM 2136 N N . VAL A 1 280 ? -16.957 2.609 34.959 1.00 95.50 280 VAL A N 1
ATOM 2137 C CA . VAL A 1 280 ? -16.739 3.196 33.624 1.00 95.50 280 VAL A CA 1
ATOM 2138 C C . VAL A 1 280 ? -17.881 2.909 32.650 1.00 95.50 280 VAL A C 1
ATOM 2140 O O . VAL A 1 280 ? -18.058 3.643 31.682 1.00 95.50 280 VAL A O 1
ATOM 2143 N N . ALA A 1 281 ? -18.669 1.859 32.899 1.00 94.81 281 ALA A N 1
ATOM 2144 C CA . ALA A 1 281 ? -19.850 1.529 32.106 1.00 94.81 281 ALA A CA 1
ATOM 2145 C C . ALA A 1 281 ? -20.878 0.737 32.926 1.00 94.81 281 ALA A C 1
ATOM 2147 O O . ALA A 1 281 ? -20.542 0.069 33.905 1.00 94.81 281 ALA A O 1
ATOM 2148 N N . THR A 1 282 ? -22.148 0.811 32.528 1.00 95.75 282 THR A N 1
ATOM 2149 C CA . THR A 1 282 ? -23.243 0.020 33.105 1.00 95.75 282 THR A CA 1
ATOM 2150 C C . THR A 1 282 ? -24.092 -0.564 31.986 1.00 95.75 282 THR A C 1
ATOM 2152 O O . THR A 1 282 ? -24.430 0.125 31.027 1.00 95.75 282 THR A O 1
ATOM 2155 N N . PHE A 1 283 ? -24.454 -1.830 32.130 1.00 95.06 283 PHE A N 1
ATOM 2156 C CA . PHE A 1 283 ? -25.183 -2.610 31.142 1.00 95.06 283 PHE A CA 1
ATOM 2157 C C . PHE A 1 283 ? -26.412 -3.236 31.795 1.00 95.06 283 PHE A C 1
ATOM 2159 O O . PHE A 1 283 ? -26.424 -3.490 33.001 1.00 95.06 283 PHE A O 1
ATOM 2166 N N . THR A 1 284 ? -27.447 -3.500 31.004 1.00 95.75 284 THR A N 1
ATOM 2167 C CA . THR A 1 284 ? -28.656 -4.189 31.469 1.00 95.75 284 THR A CA 1
ATOM 2168 C C . THR A 1 284 ? -28.999 -5.329 30.524 1.00 95.75 284 THR A C 1
ATOM 2170 O O . THR A 1 284 ? -28.737 -5.248 29.325 1.00 95.75 284 THR A O 1
ATOM 2173 N N . ALA A 1 285 ? -29.551 -6.409 31.067 1.00 94.56 285 ALA A N 1
ATOM 2174 C CA . ALA A 1 285 ? -30.001 -7.562 30.298 1.00 94.56 285 ALA A CA 1
ATOM 2175 C C . ALA A 1 285 ? -31.309 -8.112 30.891 1.00 94.56 285 ALA A C 1
ATOM 2177 O O . ALA A 1 285 ? -31.517 -7.997 32.101 1.00 94.56 285 ALA A O 1
ATOM 2178 N N . PRO A 1 286 ? -32.210 -8.699 30.086 1.00 95.12 286 PRO A N 1
ATOM 2179 C CA . PRO A 1 286 ? -33.435 -9.306 30.605 1.00 95.12 286 PRO A CA 1
ATOM 2180 C C . PRO A 1 286 ? -33.125 -10.513 31.506 1.00 95.12 286 PRO A C 1
ATOM 2182 O O . PRO A 1 286 ? -32.056 -11.111 31.407 1.00 95.12 286 PRO A O 1
ATOM 2185 N N . ALA A 1 287 ? -34.077 -10.920 32.348 1.00 91.50 287 ALA A N 1
ATOM 2186 C CA . ALA A 1 287 ? -33.923 -12.064 33.256 1.00 91.50 287 ALA A CA 1
ATOM 2187 C C . ALA A 1 287 ? -33.581 -13.400 32.569 1.00 91.50 287 ALA A C 1
ATOM 2189 O O . ALA A 1 287 ? -32.987 -14.282 33.187 1.00 91.50 287 ALA A O 1
ATOM 2190 N N . SER A 1 288 ? -33.951 -13.555 31.294 1.00 90.38 288 SER A N 1
ATOM 2191 C CA . SER A 1 288 ? -33.648 -14.734 30.476 1.00 90.38 288 SER A CA 1
ATOM 2192 C C . SER A 1 288 ? -32.248 -14.711 29.855 1.00 90.38 288 SER A C 1
ATOM 2194 O O . SER A 1 288 ? -31.884 -15.648 29.146 1.00 90.38 288 SER A O 1
ATOM 2196 N N . ALA A 1 289 ? -31.483 -13.632 30.036 1.00 90.56 289 ALA A N 1
ATOM 2197 C CA . ALA A 1 289 ? -30.172 -13.497 29.427 1.00 90.56 289 ALA A CA 1
ATOM 2198 C C . ALA A 1 289 ? -29.167 -14.467 30.058 1.00 90.56 289 ALA A C 1
ATOM 2200 O O . ALA A 1 289 ? -28.978 -14.484 31.271 1.00 90.56 289 ALA A O 1
ATOM 2201 N N . ILE A 1 290 ? -28.489 -15.224 29.199 1.00 90.62 290 ILE A N 1
ATOM 2202 C CA . ILE A 1 290 ? -27.331 -16.064 29.545 1.00 90.62 290 ILE A CA 1
ATOM 2203 C C . ILE A 1 290 ? -26.000 -15.374 29.214 1.00 90.62 290 ILE A C 1
ATOM 2205 O O . ILE A 1 290 ? -24.927 -15.940 29.410 1.00 90.62 290 ILE A O 1
ATOM 2209 N N . ALA A 1 291 ? -26.062 -14.159 28.663 1.00 91.69 291 ALA A N 1
ATOM 2210 C CA . ALA A 1 291 ? -24.912 -13.320 28.375 1.00 91.69 291 ALA A CA 1
ATOM 2211 C C . ALA A 1 291 ? -25.289 -11.836 28.382 1.00 91.69 291 ALA A C 1
ATOM 2213 O O . ALA A 1 291 ? -26.429 -11.472 28.093 1.00 91.69 291 ALA A O 1
ATOM 2214 N N . MET A 1 292 ? -24.318 -10.978 28.691 1.00 93.12 292 MET A N 1
ATOM 2215 C CA . MET A 1 292 ? -24.465 -9.526 28.665 1.00 93.12 292 MET A CA 1
ATOM 2216 C C . MET A 1 292 ? -23.583 -8.923 27.579 1.00 93.12 292 MET A C 1
ATOM 2218 O O . MET A 1 292 ? -22.373 -9.136 27.589 1.00 93.12 292 MET A O 1
ATOM 2222 N N . SER A 1 293 ? -24.185 -8.164 26.661 1.00 91.25 293 SER A N 1
ATOM 2223 C CA . SER A 1 293 ? -23.446 -7.423 25.634 1.00 91.25 293 SER A CA 1
ATOM 2224 C C . SER A 1 293 ? -22.683 -6.263 26.269 1.00 91.25 293 SER A C 1
ATOM 2226 O O . SER A 1 293 ? -23.270 -5.438 26.971 1.00 91.25 293 SER A O 1
ATOM 2228 N N . ILE A 1 294 ? -21.387 -6.185 25.991 1.00 90.56 294 ILE A N 1
ATOM 2229 C CA . ILE A 1 294 ? -20.478 -5.145 26.458 1.00 90.56 294 ILE A CA 1
ATOM 2230 C C . ILE A 1 294 ? -20.165 -4.235 25.275 1.00 90.56 294 ILE A C 1
ATOM 2232 O O . ILE A 1 294 ? -19.413 -4.593 24.374 1.00 90.56 294 ILE A O 1
ATOM 2236 N N . ASN A 1 295 ? -20.750 -3.040 25.293 1.00 88.25 295 ASN A N 1
ATOM 2237 C CA . ASN A 1 295 ? -20.489 -1.993 24.308 1.00 88.25 295 ASN A CA 1
ATOM 2238 C C . ASN A 1 295 ? -19.509 -0.979 24.909 1.00 88.25 295 ASN A C 1
ATOM 2240 O O . ASN A 1 295 ? -19.904 0.115 25.309 1.00 88.25 295 ASN A O 1
ATOM 2244 N N . TYR A 1 296 ? -18.243 -1.374 25.047 1.00 89.44 296 TYR A N 1
ATOM 2245 C CA . TYR A 1 296 ? -17.185 -0.528 25.598 1.00 89.44 296 TYR A CA 1
ATOM 2246 C C . TYR A 1 296 ? -15.876 -0.769 24.843 1.00 89.44 296 TYR A C 1
ATOM 2248 O O . TYR A 1 296 ? -15.435 -1.906 24.708 1.00 89.44 296 TYR A O 1
ATOM 2256 N N . SER A 1 297 ? -15.272 0.303 24.329 1.00 87.94 297 SER A N 1
ATOM 2257 C CA . SER A 1 297 ? -14.220 0.216 23.309 1.00 87.94 297 SER A CA 1
ATOM 2258 C C . SER A 1 297 ? -12.812 0.539 23.802 1.00 87.94 297 SER A C 1
ATOM 2260 O O . SER A 1 297 ? -11.862 0.398 23.029 1.00 87.94 297 SER A O 1
ATOM 2262 N N . THR A 1 298 ? -12.653 0.999 25.044 1.00 93.56 298 THR A N 1
ATOM 2263 C CA . THR A 1 298 ? -11.336 1.347 25.594 1.00 93.56 298 THR A CA 1
ATOM 2264 C C . THR A 1 298 ? -10.626 0.073 26.058 1.00 93.56 298 THR A C 1
ATOM 2266 O O . THR A 1 298 ? -11.158 -0.617 26.930 1.00 93.56 298 THR A O 1
ATOM 2269 N N . PRO A 1 299 ? -9.457 -0.280 25.491 1.00 93.06 299 PRO A N 1
ATOM 2270 C CA . PRO A 1 299 ? -8.711 -1.456 25.924 1.00 93.06 299 PRO A CA 1
ATOM 2271 C C . PRO A 1 299 ? -8.112 -1.257 27.318 1.00 93.06 299 PRO A C 1
ATOM 2273 O O . PRO A 1 299 ? -7.683 -0.156 27.658 1.00 93.06 299 PRO A O 1
ATOM 2276 N N . GLY A 1 300 ? -8.049 -2.321 28.114 1.00 94.50 300 GLY A N 1
ATOM 2277 C CA . GLY A 1 300 ? -7.542 -2.263 29.481 1.00 94.50 300 GLY A CA 1
ATOM 2278 C C . GLY A 1 300 ? -7.963 -3.448 30.344 1.00 94.50 300 GLY A C 1
ATOM 2279 O O . GLY A 1 300 ? -8.626 -4.385 29.888 1.00 94.50 300 GLY A O 1
ATOM 2280 N N . PHE A 1 301 ? -7.576 -3.380 31.615 1.00 94.81 301 PHE A N 1
ATOM 2281 C CA . PHE A 1 301 ? -7.963 -4.338 32.647 1.00 94.81 301 PHE A CA 1
ATOM 2282 C C . PHE A 1 301 ? -9.109 -3.771 33.466 1.00 94.81 301 PHE A C 1
ATOM 2284 O O . PHE A 1 301 ? -9.044 -2.643 33.957 1.00 94.81 301 PHE A O 1
ATOM 2291 N N . TYR A 1 302 ? -10.141 -4.582 33.632 1.00 95.75 302 TYR A N 1
ATOM 2292 C CA . TYR A 1 302 ? -11.380 -4.202 34.274 1.00 95.75 302 TYR A CA 1
ATOM 2293 C C . TYR A 1 302 ? -11.851 -5.295 35.229 1.00 95.75 302 TYR A C 1
ATOM 2295 O O . TYR A 1 302 ? -11.421 -6.449 35.178 1.00 95.75 302 TYR A O 1
ATOM 2303 N N . SER A 1 303 ? -12.793 -4.929 36.088 1.00 95.12 303 SER A N 1
ATOM 2304 C CA . SER A 1 303 ? -13.620 -5.880 36.819 1.00 95.12 303 SER A CA 1
ATOM 2305 C C . SER A 1 303 ? -15.081 -5.680 36.436 1.00 95.12 303 SER A C 1
ATOM 2307 O O . SER A 1 303 ? -15.566 -4.555 36.330 1.00 95.12 303 SER A O 1
ATOM 2309 N N . PHE A 1 304 ? -15.782 -6.775 36.174 1.00 94.81 304 PHE A N 1
ATOM 2310 C CA . PHE A 1 304 ? -17.190 -6.777 35.821 1.00 94.81 304 PHE A CA 1
ATOM 2311 C C . PHE A 1 304 ? -18.010 -7.286 37.005 1.00 94.81 304 PHE A C 1
ATOM 2313 O O . PHE A 1 304 ? -17.915 -8.450 37.389 1.00 94.81 304 PHE A O 1
ATOM 2320 N N . GLU A 1 305 ? -18.805 -6.405 37.602 1.00 94.31 305 GLU A N 1
ATOM 2321 C CA . GLU A 1 305 ? -19.718 -6.726 38.696 1.00 94.31 305 GLU A CA 1
ATOM 2322 C C . GLU A 1 305 ? -21.107 -7.014 38.138 1.00 94.31 305 GLU A C 1
ATOM 2324 O O . GLU A 1 305 ? -21.709 -6.158 37.487 1.00 94.31 305 GLU A O 1
ATOM 2329 N N . LEU A 1 306 ? -21.643 -8.199 38.420 1.00 93.75 306 LEU A N 1
ATOM 2330 C CA . LEU A 1 306 ? -22.981 -8.578 37.979 1.00 93.75 306 LEU A CA 1
ATOM 2331 C C . LEU A 1 306 ? -23.974 -8.482 39.137 1.00 93.75 306 LEU A C 1
ATOM 2333 O O . LEU A 1 306 ? -23.702 -8.943 40.244 1.00 93.75 306 LEU A O 1
ATOM 2337 N N . PHE A 1 307 ? -25.148 -7.916 38.871 1.00 92.94 307 PHE A N 1
ATOM 2338 C CA . PHE A 1 307 ? -26.243 -7.782 39.824 1.00 92.94 307 PHE A CA 1
ATOM 2339 C C . PHE A 1 307 ? -27.529 -8.383 39.253 1.00 92.94 307 PHE A C 1
ATOM 2341 O O . PHE A 1 307 ? -27.871 -8.121 38.101 1.00 92.94 307 PHE A O 1
ATOM 2348 N N . ALA A 1 308 ? -28.279 -9.126 40.065 1.00 91.88 308 ALA A N 1
ATOM 2349 C CA . ALA A 1 308 ? -29.679 -9.444 39.797 1.00 91.88 308 ALA A CA 1
ATOM 2350 C C . ALA A 1 308 ? -30.566 -8.310 40.315 1.00 91.88 308 ALA A C 1
ATOM 2352 O O . ALA A 1 308 ? -30.395 -7.839 41.441 1.00 91.88 308 ALA A O 1
ATOM 2353 N N . ILE A 1 309 ? -31.520 -7.874 39.502 1.00 92.75 309 ILE A N 1
ATOM 2354 C CA . ILE A 1 309 ? -32.487 -6.838 39.849 1.00 92.75 309 ILE A CA 1
ATOM 2355 C C . ILE A 1 309 ? -33.828 -7.502 40.151 1.00 92.75 309 ILE A C 1
ATOM 2357 O O . ILE A 1 309 ? -34.341 -8.268 39.333 1.00 92.75 309 ILE A O 1
ATOM 2361 N N . ARG A 1 310 ? -34.386 -7.202 41.327 1.00 87.00 310 ARG A N 1
ATOM 2362 C CA . ARG A 1 310 ? -35.727 -7.627 41.751 1.00 87.00 310 ARG A CA 1
ATOM 2363 C C . ARG A 1 310 ? -36.454 -6.429 42.365 1.00 87.00 310 ARG A C 1
ATOM 2365 O O . ARG A 1 310 ? -36.092 -5.956 43.445 1.00 87.00 310 ARG A O 1
ATOM 2372 N N . GLY A 1 311 ? -37.442 -5.893 41.660 1.00 84.56 311 GLY A N 1
ATOM 2373 C CA . GLY A 1 311 ? -38.070 -4.610 41.954 1.00 84.56 311 GLY A CA 1
ATOM 2374 C C . GLY A 1 311 ? -37.036 -3.483 41.981 1.00 84.56 311 GLY A C 1
ATOM 2375 O O . GLY A 1 311 ? -36.346 -3.219 41.000 1.00 84.56 311 GLY A O 1
ATOM 2376 N N . THR A 1 312 ? -36.910 -2.821 43.130 1.00 78.19 312 THR A N 1
ATOM 2377 C CA . THR A 1 312 ? -35.922 -1.755 43.372 1.00 78.19 312 THR A CA 1
ATOM 2378 C C . THR A 1 312 ? -34.609 -2.262 43.978 1.00 78.19 312 THR A C 1
ATOM 2380 O O . THR A 1 312 ? -33.684 -1.476 44.182 1.00 78.19 312 THR A O 1
ATOM 2383 N N . SER A 1 313 ? -34.507 -3.562 44.273 1.00 79.19 313 SER A N 1
ATOM 2384 C CA . SER A 1 313 ? -33.334 -4.157 44.916 1.00 79.19 313 SER A CA 1
ATOM 2385 C C . SER A 1 313 ? -32.332 -4.667 43.883 1.00 79.19 313 SER A C 1
ATOM 2387 O O . SER A 1 313 ? -32.710 -5.316 42.908 1.00 79.19 313 SER A O 1
ATOM 2389 N N . ALA A 1 314 ? -31.046 -4.405 44.124 1.00 85.19 314 ALA A N 1
ATOM 2390 C CA . ALA A 1 314 ? -29.937 -4.940 43.340 1.00 85.19 314 ALA A CA 1
ATOM 2391 C C . ALA A 1 314 ? -29.095 -5.884 44.205 1.00 85.19 314 ALA A C 1
ATOM 2393 O O . ALA A 1 314 ? -28.493 -5.465 45.192 1.00 85.19 314 ALA A O 1
ATOM 2394 N N . ILE A 1 315 ? -29.051 -7.152 43.818 1.00 86.56 315 ILE A N 1
ATOM 2395 C CA . ILE A 1 315 ? -28.366 -8.229 44.530 1.00 86.56 315 ILE A CA 1
ATOM 2396 C C . ILE A 1 315 ? -27.060 -8.516 43.790 1.00 86.56 315 ILE A C 1
ATOM 2398 O O . ILE A 1 315 ? -27.096 -8.930 42.636 1.00 86.56 315 ILE A O 1
ATOM 2402 N N . SER A 1 316 ? -25.910 -8.281 44.423 1.00 88.12 316 SER A N 1
ATOM 2403 C CA . SER A 1 316 ? -24.600 -8.597 43.829 1.00 88.12 316 SER A CA 1
ATOM 2404 C C . SER A 1 316 ? -24.437 -10.113 43.674 1.00 88.12 316 SER A C 1
ATOM 2406 O O . SER A 1 316 ? -24.655 -10.847 44.634 1.00 88.12 316 SER A O 1
ATOM 2408 N N . LEU A 1 317 ? -24.078 -10.568 42.473 1.00 88.38 317 LEU A N 1
ATOM 2409 C CA . LEU A 1 317 ? -23.914 -11.985 42.117 1.00 88.38 317 LEU A CA 1
ATOM 2410 C C . LEU A 1 317 ? -22.454 -12.436 42.061 1.00 88.38 317 LEU A C 1
ATOM 2412 O O . LEU A 1 317 ? -22.199 -13.636 41.990 1.00 88.38 317 LEU A O 1
ATOM 2416 N N . GLY A 1 318 ? -21.521 -11.484 42.032 1.00 87.25 318 GLY A N 1
ATOM 2417 C CA . GLY A 1 318 ? -20.088 -11.730 41.929 1.00 87.25 318 GLY A CA 1
ATOM 2418 C C . GLY A 1 318 ? -19.368 -10.686 41.078 1.00 87.25 318 GLY A C 1
ATOM 2419 O O . GLY A 1 318 ? -19.990 -9.857 40.403 1.00 87.25 318 GLY A O 1
ATOM 2420 N N . THR A 1 319 ? -18.041 -10.761 41.112 1.00 90.75 319 THR A N 1
ATOM 2421 C CA . THR A 1 319 ? -17.128 -9.925 40.329 1.00 90.75 319 THR A CA 1
ATOM 2422 C C . THR A 1 319 ? -16.259 -10.826 39.456 1.00 90.75 319 THR A C 1
ATOM 2424 O O . THR A 1 319 ? -15.731 -11.825 39.940 1.00 90.75 319 THR A O 1
ATOM 2427 N N . HIS A 1 320 ? -16.095 -10.471 38.184 1.00 92.25 320 HIS A N 1
ATOM 2428 C CA . HIS A 1 320 ? -15.288 -11.206 37.212 1.00 92.25 320 HIS A CA 1
ATOM 2429 C C . HIS A 1 320 ? -14.139 -10.333 36.693 1.00 92.25 320 HIS A C 1
ATOM 2431 O O . HIS A 1 320 ? -14.403 -9.207 36.263 1.00 92.25 320 HIS A O 1
ATOM 2437 N N . PRO A 1 321 ? -12.877 -10.795 36.716 1.00 93.06 321 PRO A N 1
ATOM 2438 C CA . PRO A 1 321 ? -11.802 -10.084 36.038 1.00 93.06 321 PRO A CA 1
ATOM 2439 C C . PRO A 1 321 ? -12.039 -10.115 34.525 1.00 93.06 321 PRO A C 1
ATOM 2441 O O . PRO A 1 321 ? -12.337 -11.159 33.956 1.00 93.06 321 PRO A O 1
ATOM 2444 N N . LEU A 1 322 ? -11.892 -8.965 33.875 1.00 93.38 322 LEU A N 1
ATOM 2445 C CA . LEU A 1 322 ? -12.126 -8.798 32.447 1.00 93.38 322 LEU A CA 1
ATOM 2446 C C . LEU A 1 322 ? -10.953 -8.047 31.822 1.00 93.38 322 LEU A C 1
ATOM 2448 O O . LEU A 1 322 ? -10.509 -7.028 32.341 1.00 93.38 322 LEU A O 1
ATOM 2452 N N . THR A 1 323 ? -10.468 -8.502 30.675 1.00 94.56 323 THR A N 1
ATOM 2453 C CA . THR A 1 323 ? -9.565 -7.730 29.822 1.00 94.56 323 THR A CA 1
ATOM 2454 C C . THR A 1 323 ? -10.284 -7.376 28.535 1.00 94.56 323 THR A C 1
ATOM 2456 O O . THR A 1 323 ? -10.683 -8.253 27.766 1.00 94.56 323 THR A O 1
ATOM 2459 N N . ILE A 1 324 ? -10.448 -6.078 28.300 1.00 94.06 324 ILE A N 1
ATOM 2460 C CA . ILE A 1 324 ? -10.919 -5.580 27.012 1.00 94.06 324 ILE A CA 1
ATOM 2461 C C . ILE A 1 324 ? -9.677 -5.348 26.167 1.00 94.06 324 ILE A C 1
ATOM 2463 O O . ILE A 1 324 ? -8.820 -4.554 26.545 1.00 94.06 324 ILE A O 1
ATOM 2467 N N . TYR A 1 325 ? -9.550 -6.063 25.056 1.00 93.19 325 TYR A N 1
ATOM 2468 C CA . TYR A 1 325 ? -8.370 -6.014 24.198 1.00 93.19 325 TYR A CA 1
ATOM 2469 C C . TYR A 1 325 ? -8.724 -5.500 22.806 1.00 93.19 325 TYR A C 1
ATOM 2471 O O . TYR A 1 325 ? -9.861 -5.599 22.351 1.00 93.19 325 TYR A O 1
ATOM 2479 N N . LYS A 1 326 ? -7.730 -4.965 22.109 1.00 91.31 326 LYS A N 1
ATOM 2480 C CA . LYS A 1 326 ? -7.833 -4.501 20.730 1.00 91.31 326 LYS A CA 1
ATOM 2481 C C . LYS A 1 326 ? -6.728 -5.156 19.931 1.00 91.31 326 LYS A C 1
ATOM 2483 O O . LYS A 1 326 ? -5.557 -4.939 20.232 1.00 91.31 326 LYS A O 1
ATOM 2488 N N . LEU A 1 327 ? -7.108 -5.940 18.930 1.00 90.88 327 LEU A N 1
ATOM 2489 C CA . LEU A 1 327 ? -6.190 -6.578 17.999 1.00 90.88 327 LEU A CA 1
ATOM 2490 C C . LEU A 1 327 ? -6.502 -6.055 16.599 1.00 90.88 327 LEU A C 1
ATOM 2492 O O . LEU A 1 327 ? -7.615 -6.217 16.107 1.00 90.88 327 LEU A O 1
ATOM 2496 N N . LEU A 1 328 ? -5.537 -5.388 15.976 1.00 89.44 328 LEU A N 1
ATOM 2497 C CA . LEU A 1 328 ? -5.700 -4.802 14.652 1.00 89.44 328 LEU A CA 1
ATOM 2498 C C . LEU A 1 328 ? -4.531 -5.171 13.749 1.00 89.44 328 LEU A C 1
ATOM 2500 O O . LEU A 1 328 ? -3.372 -5.131 14.160 1.00 89.44 328 LEU A O 1
ATOM 2504 N N . LEU A 1 329 ? -4.867 -5.465 12.500 1.00 88.81 329 LEU A N 1
ATOM 2505 C CA . LEU A 1 329 ? -3.939 -5.594 11.392 1.00 88.81 329 LEU A CA 1
ATOM 2506 C C . LEU A 1 329 ? -4.471 -4.710 10.263 1.00 88.81 329 LEU A C 1
ATOM 2508 O O . LEU A 1 329 ? -5.642 -4.831 9.905 1.00 88.81 329 LEU A O 1
ATOM 2512 N N . TRP A 1 330 ? -3.652 -3.811 9.722 1.00 87.62 330 TRP A N 1
ATOM 2513 C CA . TRP A 1 330 ? -4.020 -3.020 8.543 1.00 87.62 330 TRP A CA 1
ATOM 2514 C C . TRP A 1 330 ? -2.837 -2.863 7.594 1.00 87.62 330 TRP A C 1
ATOM 2516 O O . TRP A 1 330 ? -1.686 -2.807 8.023 1.00 87.62 330 TRP A O 1
ATOM 2526 N N . SER A 1 331 ? -3.132 -2.772 6.300 1.00 82.69 331 SER A N 1
ATOM 2527 C CA . SER A 1 331 ? -2.182 -2.311 5.290 1.00 82.69 331 SER A CA 1
ATOM 2528 C C . SER A 1 331 ? -2.331 -0.792 5.145 1.00 82.69 331 SER A C 1
ATOM 2530 O O . SER A 1 331 ? -3.424 -0.276 5.358 1.00 82.69 331 SER A O 1
ATOM 2532 N N . GLY A 1 332 ? -1.269 -0.044 4.830 1.00 69.50 332 GLY A N 1
ATOM 2533 C CA . GLY A 1 332 ? -1.280 1.433 4.740 1.00 69.50 332 GLY A CA 1
ATOM 2534 C C . GLY A 1 332 ? -2.316 2.067 3.786 1.00 69.50 332 GLY A C 1
ATOM 2535 O O . GLY A 1 332 ? -2.423 3.290 3.742 1.00 69.50 332 GLY A O 1
ATOM 2536 N N . VAL A 1 333 ? -3.090 1.262 3.056 1.00 63.41 333 VAL A N 1
ATOM 2537 C CA . VAL A 1 333 ? -4.225 1.673 2.226 1.00 63.41 333 VAL A CA 1
ATOM 2538 C C . VAL A 1 333 ? -5.466 1.823 3.120 1.00 63.41 333 VAL A C 1
ATOM 2540 O O . VAL A 1 333 ? -5.943 0.863 3.723 1.00 63.41 333 VAL A O 1
ATOM 2543 N N . ASN A 1 334 ? -5.973 3.048 3.263 1.00 47.47 334 ASN A N 1
ATOM 2544 C CA . ASN A 1 334 ? -7.058 3.395 4.186 1.00 47.47 334 ASN A CA 1
ATOM 2545 C C . ASN A 1 334 ? -8.362 2.610 3.916 1.00 47.47 334 ASN A C 1
ATOM 2547 O O . ASN A 1 334 ? -9.182 3.050 3.120 1.00 47.47 334 ASN A O 1
ATOM 2551 N N . SER A 1 335 ? -8.613 1.498 4.615 1.00 46.69 335 SER A N 1
ATOM 2552 C CA . SER A 1 335 ? -9.914 1.184 5.238 1.00 46.69 335 SER A CA 1
ATOM 2553 C C . SER A 1 335 ? -9.904 -0.180 5.937 1.00 46.69 335 SER A C 1
ATOM 2555 O O . SER A 1 335 ? -9.367 -1.168 5.452 1.00 46.69 335 SER A O 1
ATOM 2557 N N . VAL A 1 336 ? -10.583 -0.239 7.083 1.00 46.28 336 VAL A N 1
ATOM 2558 C CA . VAL A 1 336 ? -10.757 -1.416 7.957 1.00 46.28 336 VAL A CA 1
ATOM 2559 C C . VAL A 1 336 ? -11.635 -2.512 7.305 1.00 46.28 336 VAL A C 1
ATOM 2561 O O . VAL A 1 336 ? -11.954 -3.505 7.941 1.00 46.28 336 VAL A O 1
ATOM 2564 N N . ASN A 1 337 ? -11.998 -2.357 6.026 1.00 50.38 337 ASN A N 1
ATOM 2565 C CA . ASN A 1 337 ? -12.833 -3.274 5.245 1.00 50.38 337 ASN A CA 1
ATOM 2566 C C . ASN A 1 337 ? -12.303 -3.441 3.807 1.00 50.38 337 ASN A C 1
ATOM 2568 O O . ASN A 1 337 ? -13.102 -3.562 2.877 1.00 50.38 337 ASN A O 1
ATOM 2572 N N . ALA A 1 338 ? -10.982 -3.410 3.589 1.00 53.09 338 ALA A N 1
ATOM 2573 C CA . ALA A 1 338 ? -10.418 -3.870 2.322 1.00 53.09 338 ALA A CA 1
ATOM 2574 C C . ALA A 1 338 ? -10.723 -5.371 2.208 1.00 53.09 338 ALA A C 1
ATOM 2576 O O . ALA A 1 338 ? -10.011 -6.203 2.765 1.00 53.09 338 ALA A O 1
ATOM 2577 N N . LEU A 1 339 ? -11.857 -5.694 1.579 1.00 60.75 339 LEU A N 1
ATOM 2578 C CA . LEU A 1 339 ? -12.413 -7.046 1.518 1.00 60.75 339 LEU A CA 1
ATOM 2579 C C . LEU A 1 339 ? -11.464 -8.038 0.849 1.00 60.75 339 LEU A C 1
ATOM 2581 O O . LEU A 1 339 ? -11.677 -9.237 0.979 1.00 60.75 339 LEU A O 1
ATOM 2585 N N . ASP A 1 340 ? -10.423 -7.557 0.171 1.00 73.88 340 ASP A N 1
ATOM 2586 C CA . ASP A 1 340 ? -9.504 -8.399 -0.561 1.00 73.88 340 ASP A CA 1
ATOM 2587 C C . ASP A 1 340 ? -8.278 -7.592 -1.020 1.00 73.88 340 ASP A C 1
ATOM 2589 O O . ASP A 1 340 ? -8.312 -6.957 -2.068 1.00 73.88 340 ASP A O 1
ATOM 2593 N N . LEU A 1 341 ? -7.187 -7.599 -0.246 1.00 86.31 341 LEU A N 1
ATOM 2594 C CA . LEU A 1 341 ? -5.938 -6.960 -0.668 1.00 86.31 341 LEU A CA 1
ATOM 2595 C C . LEU A 1 341 ? -5.304 -7.768 -1.809 1.00 86.31 341 LEU A C 1
ATOM 2597 O O . LEU A 1 341 ? -5.371 -9.003 -1.837 1.00 86.31 341 LEU A O 1
ATOM 2601 N N . GLU A 1 342 ? -4.668 -7.072 -2.740 1.00 87.56 342 GLU A N 1
ATOM 2602 C CA . GLU A 1 342 ? -3.874 -7.668 -3.804 1.00 87.56 342 GLU A CA 1
ATOM 2603 C C . GLU A 1 342 ? -2.472 -7.047 -3.837 1.00 87.56 342 GLU A C 1
ATOM 2605 O O . GLU A 1 342 ? -2.290 -5.862 -3.547 1.00 87.56 342 GLU A O 1
ATOM 2610 N N . MET A 1 343 ? -1.478 -7.864 -4.171 1.00 89.31 343 MET A N 1
ATOM 2611 C CA . MET A 1 343 ? -0.075 -7.471 -4.320 1.00 89.31 343 MET A CA 1
ATOM 2612 C C . MET A 1 343 ? 0.462 -7.982 -5.653 1.00 89.31 343 MET A C 1
ATOM 2614 O O . MET A 1 343 ? 0.129 -9.101 -6.046 1.00 89.31 343 MET A O 1
ATOM 2618 N N . LEU A 1 344 ? 1.300 -7.192 -6.324 1.00 90.50 344 LEU A N 1
ATOM 2619 C CA . LEU A 1 344 ? 2.076 -7.698 -7.448 1.00 90.50 344 LEU A CA 1
ATOM 2620 C C . LEU A 1 344 ? 3.260 -8.505 -6.930 1.00 90.50 344 LEU A C 1
ATOM 2622 O O . LEU A 1 344 ? 3.840 -8.179 -5.893 1.00 90.50 344 LEU A O 1
ATOM 2626 N N . VAL A 1 345 ? 3.569 -9.592 -7.627 1.00 91.31 345 VAL A N 1
ATOM 2627 C CA . VAL A 1 345 ? 4.853 -10.271 -7.476 1.00 91.31 345 VAL A CA 1
ATOM 2628 C C . VAL A 1 345 ? 5.926 -9.350 -8.030 1.00 91.31 345 VAL A C 1
ATOM 2630 O O . VAL A 1 345 ? 5.748 -8.824 -9.123 1.00 91.31 345 VAL A O 1
ATOM 2633 N N . ASN A 1 346 ? 7.006 -9.168 -7.269 1.00 85.44 346 ASN A N 1
ATOM 2634 C CA . ASN A 1 346 ? 8.071 -8.221 -7.594 1.00 85.44 346 ASN A CA 1
ATOM 2635 C C . ASN A 1 346 ? 9.015 -8.771 -8.680 1.00 85.44 346 ASN A C 1
ATOM 2637 O O . ASN A 1 346 ? 10.166 -9.132 -8.420 1.00 85.44 346 ASN A O 1
ATOM 2641 N N . SER A 1 347 ? 8.450 -9.028 -9.860 1.00 86.19 347 SER A N 1
ATOM 2642 C CA . SER A 1 347 ? 9.094 -9.699 -10.992 1.00 86.19 347 SER A CA 1
ATOM 2643 C C . SER A 1 347 ? 9.623 -8.740 -12.060 1.00 86.19 347 SER A C 1
ATOM 2645 O O . SER A 1 347 ? 10.215 -9.221 -13.036 1.00 86.19 347 SER A O 1
ATOM 2647 N N . ASP A 1 348 ? 9.403 -7.437 -11.906 1.00 80.62 348 ASP A N 1
ATOM 2648 C CA . ASP A 1 348 ? 10.021 -6.365 -12.684 1.00 80.62 348 ASP A CA 1
ATOM 2649 C C . ASP A 1 348 ? 11.477 -6.087 -12.290 1.00 80.62 348 ASP A C 1
ATOM 2651 O O . ASP A 1 348 ? 12.053 -6.786 -11.463 1.00 80.62 348 ASP A O 1
ATOM 2655 N N . ASP A 1 349 ? 12.089 -5.165 -13.034 1.00 78.19 349 ASP A N 1
ATOM 2656 C CA . ASP A 1 349 ? 13.461 -4.665 -12.901 1.00 78.19 349 ASP A CA 1
ATOM 2657 C C . ASP A 1 349 ? 13.393 -3.136 -13.048 1.00 78.19 349 ASP A C 1
ATOM 2659 O O . ASP A 1 349 ? 13.669 -2.577 -14.120 1.00 78.19 349 ASP A O 1
ATOM 2663 N N . ASP A 1 350 ? 12.893 -2.456 -12.013 1.00 74.69 350 ASP A N 1
ATOM 2664 C CA . ASP A 1 350 ? 12.605 -1.016 -12.054 1.00 74.69 350 ASP A CA 1
ATOM 2665 C C . ASP A 1 350 ? 13.877 -0.146 -12.136 1.00 74.69 350 ASP A C 1
ATOM 2667 O O . ASP A 1 350 ? 13.866 0.947 -12.722 1.00 74.69 350 ASP A O 1
ATOM 2671 N N . ASN A 1 351 ? 14.989 -0.667 -11.614 1.00 74.44 351 ASN A N 1
ATOM 2672 C CA . ASN A 1 351 ? 16.305 -0.037 -11.582 1.00 74.44 351 ASN A CA 1
ATOM 2673 C C . ASN A 1 351 ? 17.208 -0.438 -12.767 1.00 74.44 351 ASN A C 1
ATOM 2675 O O . ASN A 1 351 ? 18.293 0.128 -12.946 1.00 74.44 351 ASN A O 1
ATOM 2679 N N . LEU A 1 352 ? 16.705 -1.315 -13.641 1.00 74.12 352 LEU A N 1
ATOM 2680 C CA . LEU A 1 352 ? 17.263 -1.674 -14.945 1.00 74.12 352 LEU A CA 1
ATOM 2681 C C . LEU A 1 352 ? 18.624 -2.387 -14.882 1.00 74.12 352 LEU A C 1
ATOM 2683 O O . LEU A 1 352 ? 19.438 -2.250 -15.807 1.00 74.12 352 LEU A O 1
ATOM 2687 N N . ASN A 1 353 ? 18.906 -3.130 -13.812 1.00 74.06 353 ASN A N 1
ATOM 2688 C CA . ASN A 1 353 ? 20.176 -3.839 -13.648 1.00 74.06 353 ASN A CA 1
ATOM 2689 C C . ASN A 1 353 ? 20.185 -5.247 -14.280 1.00 74.06 353 ASN A C 1
ATOM 2691 O O . ASN A 1 353 ? 21.237 -5.895 -14.336 1.00 74.06 353 ASN A O 1
ATOM 2695 N N . GLY A 1 354 ? 19.049 -5.699 -14.816 1.00 74.75 354 GLY A N 1
ATOM 2696 C CA . GLY A 1 354 ? 18.880 -6.989 -15.479 1.00 74.75 354 GLY A CA 1
ATOM 2697 C C . GLY A 1 354 ? 18.541 -8.148 -14.540 1.00 74.75 354 GLY A C 1
ATOM 2698 O O . GLY A 1 354 ? 18.491 -9.293 -15.004 1.00 74.75 354 GLY A O 1
ATOM 2699 N N . LEU A 1 355 ? 18.323 -7.887 -13.252 1.00 81.69 355 LEU A N 1
ATOM 2700 C CA . LEU A 1 355 ? 17.807 -8.842 -12.280 1.00 81.69 355 LEU A CA 1
ATOM 2701 C C . LEU A 1 355 ? 16.389 -8.432 -11.880 1.00 81.69 355 LEU A C 1
ATOM 2703 O O . LEU A 1 355 ? 16.132 -7.252 -11.709 1.00 81.69 355 LEU A O 1
ATOM 2707 N N . PRO A 1 356 ? 15.467 -9.391 -11.707 1.00 83.62 356 PRO A N 1
ATOM 2708 C CA . PRO A 1 356 ? 14.181 -9.078 -11.110 1.00 83.62 356 PRO A CA 1
ATOM 2709 C C . PRO A 1 356 ? 14.368 -8.595 -9.674 1.00 83.62 356 PRO A C 1
ATOM 2711 O O . PRO A 1 356 ? 15.150 -9.211 -8.942 1.00 83.62 356 PRO A O 1
ATOM 2714 N N . ASP A 1 357 ? 13.588 -7.616 -9.240 1.00 81.38 357 ASP A N 1
ATOM 2715 C CA . ASP A 1 357 ? 13.692 -6.984 -7.923 1.00 81.38 357 ASP A CA 1
ATOM 2716 C C . ASP A 1 357 ? 13.564 -8.006 -6.770 1.00 81.38 357 ASP A C 1
ATOM 2718 O O . ASP A 1 357 ? 14.295 -7.961 -5.774 1.00 81.38 357 ASP A O 1
ATOM 2722 N N . MET A 1 358 ? 12.750 -9.057 -6.944 1.00 83.81 358 MET A N 1
ATOM 2723 C CA . MET A 1 358 ? 12.669 -10.194 -6.006 1.00 83.81 358 MET A CA 1
ATOM 2724 C C . MET A 1 358 ? 13.986 -10.989 -5.822 1.00 83.81 358 MET A C 1
ATOM 2726 O O . MET A 1 358 ? 14.115 -11.752 -4.852 1.00 83.81 358 MET A O 1
ATOM 2730 N N . GLN A 1 359 ? 14.933 -10.897 -6.763 1.00 83.31 359 GLN A N 1
ATOM 2731 C CA . GLN A 1 359 ? 16.225 -11.603 -6.763 1.00 83.31 359 GLN A CA 1
ATOM 2732 C C . GLN A 1 359 ? 17.390 -10.725 -6.297 1.00 83.31 359 GLN A C 1
ATOM 2734 O O . GLN A 1 359 ? 18.500 -11.236 -6.111 1.00 83.31 359 GLN A O 1
ATOM 2739 N N . GLU A 1 360 ? 17.164 -9.432 -6.100 1.00 77.25 360 GLU A N 1
ATOM 2740 C CA . GLU A 1 360 ? 18.229 -8.495 -5.784 1.00 77.25 360 GLU A CA 1
ATOM 2741 C C . GLU A 1 360 ? 18.766 -8.643 -4.360 1.00 77.25 360 GLU A C 1
ATOM 2743 O O . GLU A 1 360 ? 18.052 -8.929 -3.394 1.00 77.25 360 GLU A O 1
ATOM 2748 N N . ALA A 1 361 ? 20.077 -8.427 -4.227 1.00 63.47 361 ALA A N 1
ATOM 2749 C CA . ALA A 1 361 ? 20.756 -8.383 -2.942 1.00 63.47 361 ALA A CA 1
ATOM 2750 C C . ALA A 1 361 ? 20.787 -6.943 -2.400 1.00 63.47 361 ALA A C 1
ATOM 2752 O O . ALA A 1 361 ? 21.077 -5.991 -3.117 1.00 63.47 361 ALA A O 1
ATOM 2753 N N . PHE A 1 362 ? 20.521 -6.795 -1.104 1.00 62.06 362 PHE A N 1
ATOM 2754 C CA . PHE A 1 362 ? 20.310 -5.509 -0.433 1.00 62.06 362 PHE A CA 1
ATOM 2755 C C . PHE A 1 362 ? 21.477 -4.504 -0.551 1.00 62.06 362 PHE A C 1
ATOM 2757 O O . PHE A 1 362 ? 22.646 -4.882 -0.465 1.00 62.06 362 PHE A O 1
ATOM 2764 N N . GLY A 1 363 ? 21.151 -3.201 -0.585 1.00 54.62 363 GLY A N 1
ATOM 2765 C CA . GLY A 1 363 ? 22.086 -2.102 -0.279 1.00 54.62 363 GLY A CA 1
ATOM 2766 C C . GLY A 1 363 ? 22.579 -1.255 -1.456 1.00 54.62 363 GLY A C 1
ATOM 2767 O O . GLY A 1 363 ? 23.365 -0.335 -1.230 1.00 54.62 363 GLY A O 1
ATOM 2768 N N . VAL A 1 364 ? 22.118 -1.517 -2.680 1.00 51.47 364 VAL A N 1
ATOM 2769 C CA . VAL A 1 364 ? 22.468 -0.732 -3.872 1.00 51.47 364 VAL A CA 1
ATOM 2770 C C . VAL A 1 364 ? 21.284 0.161 -4.245 1.00 51.47 364 VAL A C 1
ATOM 2772 O O . VAL A 1 364 ? 20.422 -0.255 -4.991 1.00 51.47 364 VAL A O 1
ATOM 2775 N N . ASP A 1 365 ? 21.201 1.363 -3.668 1.00 49.00 365 ASP A N 1
ATOM 2776 C CA . ASP A 1 365 ? 20.334 2.474 -4.130 1.00 49.00 365 ASP A CA 1
ATOM 2777 C C . ASP A 1 365 ? 18.825 2.176 -4.377 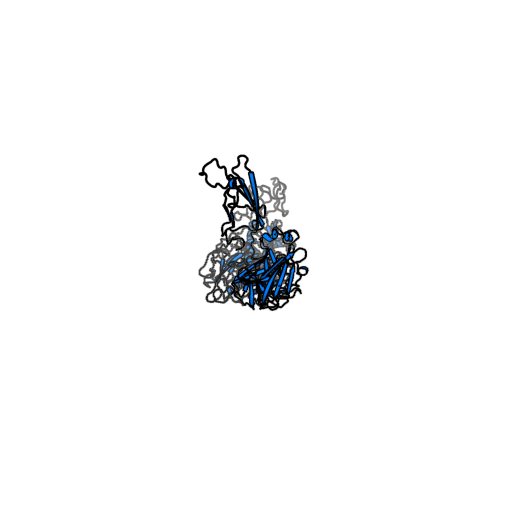1.00 49.00 365 ASP A C 1
ATOM 2779 O O . ASP A 1 365 ? 18.132 2.941 -5.044 1.00 49.00 365 ASP A O 1
ATOM 2783 N N . THR A 1 366 ? 18.279 1.101 -3.797 1.00 47.81 366 THR A N 1
ATOM 2784 C CA . THR A 1 366 ? 16.915 0.603 -4.079 1.00 47.81 366 THR A CA 1
ATOM 2785 C C . THR A 1 366 ? 15.783 1.494 -3.550 1.00 47.81 366 THR A C 1
ATOM 2787 O O . THR A 1 366 ? 14.657 1.425 -4.030 1.00 47.81 366 THR A O 1
ATOM 2790 N N . LEU A 1 367 ? 16.050 2.395 -2.596 1.00 47.69 367 LEU A N 1
ATOM 2791 C CA . LEU A 1 367 ? 15.038 3.358 -2.125 1.00 47.69 367 LEU A CA 1
ATOM 2792 C C . LEU A 1 367 ? 14.940 4.623 -2.983 1.00 47.69 367 LEU A C 1
ATOM 2794 O O . LEU A 1 367 ? 13.990 5.387 -2.812 1.00 47.69 367 LEU A O 1
ATOM 2798 N N . THR A 1 368 ? 15.909 4.873 -3.864 1.00 50.53 368 THR A N 1
ATOM 2799 C CA . THR A 1 368 ? 15.889 6.063 -4.724 1.00 50.53 368 THR A CA 1
ATOM 2800 C C . THR A 1 368 ? 15.014 5.832 -5.963 1.00 50.53 368 THR A C 1
ATOM 2802 O O . THR A 1 368 ? 14.467 6.801 -6.489 1.00 50.53 368 THR A O 1
ATOM 2805 N N . TYR A 1 369 ? 14.816 4.567 -6.370 1.00 51.00 369 TYR A N 1
ATOM 2806 C CA . TYR A 1 369 ? 14.004 4.182 -7.537 1.00 51.00 369 TYR A CA 1
ATOM 2807 C C . TYR A 1 369 ? 12.639 3.559 -7.214 1.00 51.00 369 TYR A C 1
ATOM 2809 O O . TYR A 1 369 ? 11.720 3.748 -8.008 1.00 51.00 369 TYR A O 1
ATOM 2817 N N . GLY A 1 370 ? 12.443 3.081 -5.981 1.00 53.16 370 GLY A N 1
ATOM 2818 C CA . GLY A 1 370 ? 11.120 3.051 -5.370 1.00 53.16 370 GLY A CA 1
ATOM 2819 C C . GLY A 1 370 ? 10.286 1.800 -5.604 1.00 53.16 370 GLY A C 1
ATOM 2820 O O . GLY A 1 370 ? 9.108 1.992 -5.851 1.00 53.16 370 GLY A O 1
ATOM 2821 N N . ASP A 1 371 ? 10.868 0.617 -5.388 1.00 68.00 371 ASP A N 1
ATOM 2822 C CA . ASP A 1 371 ? 10.237 -0.677 -5.049 1.00 68.00 371 ASP A CA 1
ATOM 2823 C C . ASP A 1 371 ? 8.751 -0.555 -4.640 1.00 68.00 371 ASP A C 1
ATOM 2825 O O . ASP A 1 371 ? 8.393 -0.431 -3.454 1.00 68.00 371 ASP A O 1
ATOM 2829 N N . ASP A 1 372 ? 7.883 -0.488 -5.649 1.00 68.88 372 ASP A N 1
ATOM 2830 C CA . ASP A 1 372 ? 6.473 -0.114 -5.561 1.00 68.88 372 ASP A CA 1
ATOM 2831 C C . ASP A 1 372 ? 5.564 -1.304 -5.210 1.00 68.88 372 ASP A C 1
ATOM 2833 O O . ASP A 1 372 ? 4.386 -1.134 -4.839 1.00 68.88 372 ASP A O 1
ATOM 2837 N N . GLU A 1 373 ? 6.151 -2.498 -5.180 1.00 77.38 373 GLU A N 1
ATOM 2838 C CA . GLU A 1 373 ? 5.536 -3.806 -4.966 1.00 77.38 373 GLU A CA 1
ATOM 2839 C C . GLU A 1 373 ? 5.584 -4.208 -3.483 1.00 77.38 373 GLU A C 1
ATOM 2841 O O . GLU A 1 373 ? 4.856 -5.107 -3.039 1.00 77.38 373 GLU A O 1
ATOM 2846 N N . VAL A 1 374 ? 6.361 -3.490 -2.663 1.00 83.25 374 VAL A N 1
ATOM 2847 C CA . VAL A 1 374 ? 6.374 -3.666 -1.209 1.00 83.25 374 VAL A CA 1
ATOM 2848 C C . VAL A 1 374 ? 5.145 -3.018 -0.567 1.00 83.25 374 VAL A C 1
ATOM 2850 O O . VAL A 1 374 ? 4.740 -1.882 -0.843 1.00 83.25 374 VAL A O 1
ATOM 2853 N N . ARG A 1 375 ? 4.520 -3.740 0.367 1.00 86.44 375 ARG A N 1
ATOM 2854 C CA . ARG A 1 375 ? 3.368 -3.257 1.140 1.00 86.44 375 ARG A CA 1
ATOM 2855 C C . ARG A 1 375 ? 3.661 -3.231 2.628 1.00 86.44 375 ARG A C 1
ATOM 2857 O O . ARG A 1 375 ? 4.126 -4.207 3.207 1.00 86.44 375 ARG A O 1
ATOM 2864 N N . VAL A 1 376 ? 3.307 -2.120 3.273 1.00 87.56 376 VAL A N 1
ATOM 2865 C CA . VAL A 1 376 ? 3.431 -1.972 4.728 1.00 87.56 376 VAL A CA 1
ATOM 2866 C C . VAL A 1 376 ? 2.197 -2.534 5.417 1.00 87.56 376 VAL A C 1
ATOM 2868 O O . VAL A 1 376 ? 1.084 -2.046 5.209 1.00 87.56 376 VAL A O 1
ATOM 2871 N N . PHE A 1 377 ? 2.410 -3.515 6.283 1.00 88.44 377 PHE A N 1
ATOM 2872 C CA . PHE A 1 377 ? 1.445 -4.055 7.226 1.00 88.44 377 PHE A CA 1
ATOM 2873 C C . PHE A 1 377 ? 1.786 -3.576 8.626 1.00 88.44 377 PHE A C 1
ATOM 2875 O O . PHE A 1 377 ? 2.937 -3.614 9.056 1.00 88.44 377 PHE A O 1
ATOM 2882 N N . ARG A 1 378 ? 0.768 -3.142 9.359 1.00 88.44 378 ARG A N 1
ATOM 2883 C CA . ARG A 1 378 ? 0.908 -2.677 10.732 1.00 88.44 378 ARG A CA 1
ATOM 2884 C C . ARG A 1 378 ? 0.106 -3.569 11.655 1.00 88.44 378 ARG A C 1
ATOM 2886 O O . ARG A 1 378 ? -1.106 -3.710 11.494 1.00 88.44 378 ARG A O 1
ATOM 2893 N N . ALA A 1 379 ? 0.801 -4.177 12.606 1.00 88.75 379 ALA A N 1
ATOM 2894 C CA . ALA A 1 379 ? 0.216 -5.001 13.648 1.00 88.75 379 ALA A CA 1
ATOM 2895 C C . ALA A 1 379 ? 0.119 -4.203 14.951 1.00 88.75 379 ALA A C 1
ATOM 2897 O O . ALA A 1 379 ? 1.095 -3.615 15.421 1.00 88.75 379 ALA A O 1
ATOM 2898 N N . TYR A 1 380 ? -1.061 -4.211 15.561 1.00 87.44 380 TYR A N 1
ATOM 2899 C CA . TYR A 1 380 ? -1.347 -3.444 16.764 1.00 87.44 380 TYR A CA 1
ATOM 2900 C C . TYR A 1 380 ? -2.103 -4.279 17.782 1.00 87.44 380 TYR A C 1
ATOM 2902 O O . TYR A 1 380 ? -3.082 -4.956 17.462 1.00 87.44 380 TYR A O 1
ATOM 2910 N N . PHE A 1 381 ? -1.657 -4.177 19.029 1.00 90.50 381 PHE A N 1
ATOM 2911 C CA . PHE A 1 381 ? -2.244 -4.888 20.147 1.00 90.50 381 PHE A CA 1
ATOM 2912 C C . PHE A 1 381 ? -2.292 -4.015 21.403 1.00 90.50 381 PHE A C 1
ATOM 2914 O O . PHE A 1 381 ? -1.313 -3.349 21.747 1.00 90.50 381 PHE A O 1
ATOM 2921 N N . GLN A 1 382 ? -3.433 -4.034 22.089 1.00 90.88 382 GLN A N 1
ATOM 2922 C CA . GLN A 1 382 ? -3.636 -3.417 23.400 1.00 90.88 382 GLN A CA 1
ATOM 2923 C C . GLN A 1 382 ? -4.578 -4.267 24.268 1.00 90.88 382 GLN A C 1
ATOM 2925 O O . GLN A 1 382 ? -5.447 -4.935 23.708 1.00 90.88 382 GLN A O 1
ATOM 2930 N N . PRO A 1 383 ? -4.493 -4.186 25.609 1.00 91.56 383 PRO A N 1
ATOM 2931 C CA . PRO A 1 383 ? -3.479 -3.459 26.382 1.00 91.56 383 PRO A CA 1
ATOM 2932 C C . PRO A 1 383 ? -2.094 -4.126 26.285 1.00 91.56 383 PRO A C 1
ATOM 2934 O O . PRO A 1 383 ? -1.999 -5.343 26.139 1.00 91.56 383 PRO A O 1
ATOM 2937 N N . ARG A 1 384 ? -1.010 -3.336 26.335 1.00 84.75 384 ARG A N 1
ATOM 2938 C CA . ARG A 1 384 ? 0.372 -3.844 26.152 1.00 84.75 384 ARG A CA 1
ATOM 2939 C C . ARG A 1 384 ? 0.859 -4.657 27.355 1.00 84.75 384 ARG A C 1
ATOM 2941 O O . ARG A 1 384 ? 1.800 -5.435 27.245 1.00 84.75 384 ARG A O 1
ATOM 2948 N N . GLU A 1 385 ? 0.215 -4.485 28.499 1.00 89.19 385 GLU A N 1
ATOM 2949 C CA . GLU A 1 385 ? 0.508 -5.187 29.743 1.00 89.19 385 GLU A CA 1
ATOM 2950 C C . GLU A 1 385 ? -0.151 -6.573 29.796 1.00 89.19 385 GLU A C 1
ATOM 2952 O O . GLU A 1 385 ? 0.038 -7.309 30.762 1.00 89.19 385 GLU A O 1
ATOM 2957 N N . LEU A 1 386 ? -0.936 -6.968 28.784 1.00 91.88 386 LEU A N 1
ATOM 2958 C CA . LEU A 1 386 ? -1.453 -8.331 28.721 1.00 91.88 386 LEU A CA 1
ATOM 2959 C C . LEU A 1 386 ? -0.326 -9.260 28.260 1.00 91.88 386 LEU A C 1
ATOM 2961 O O . LEU A 1 386 ? 0.118 -9.194 27.116 1.00 91.88 386 LEU A O 1
ATOM 2965 N N . ALA A 1 387 ? 0.138 -10.124 29.162 1.00 91.88 387 ALA A N 1
ATOM 2966 C CA . ALA A 1 387 ? 1.221 -11.054 28.871 1.00 91.88 387 ALA A CA 1
ATOM 2967 C C . ALA A 1 387 ? 0.796 -12.136 27.863 1.00 91.88 387 ALA A C 1
ATOM 2969 O O . ALA A 1 387 ? -0.267 -12.754 27.997 1.00 91.88 387 ALA A O 1
ATOM 2970 N N . GLY A 1 388 ? 1.657 -12.413 26.885 1.00 93.62 388 GLY A N 1
ATOM 2971 C CA . GLY A 1 388 ? 1.404 -13.412 25.850 1.00 93.62 388 GLY A CA 1
ATOM 2972 C C . GLY A 1 388 ? 2.354 -13.301 24.664 1.00 93.62 388 GLY A C 1
ATOM 2973 O O . GLY A 1 388 ? 3.408 -12.676 24.744 1.00 93.62 388 GLY A O 1
ATOM 2974 N N . THR A 1 389 ? 1.981 -13.924 23.553 1.00 94.00 389 THR A N 1
ATOM 2975 C CA . THR A 1 389 ? 2.729 -13.904 22.294 1.00 94.00 389 THR A CA 1
ATOM 2976 C C . THR A 1 389 ? 1.824 -13.423 21.169 1.00 94.00 389 THR A C 1
ATOM 2978 O O . THR A 1 389 ? 0.812 -14.055 20.863 1.00 94.00 389 THR A O 1
ATOM 2981 N N . LEU A 1 390 ? 2.207 -12.318 20.533 1.00 93.38 390 LEU A N 1
ATOM 2982 C CA . LEU A 1 390 ? 1.610 -11.841 19.291 1.00 93.38 390 LEU A CA 1
ATOM 2983 C C . LEU A 1 390 ? 2.341 -12.499 18.123 1.00 93.38 390 LEU A C 1
ATOM 2985 O O . LEU A 1 390 ? 3.558 -12.392 18.038 1.00 93.38 390 LEU A O 1
ATOM 2989 N N . THR A 1 391 ? 1.623 -13.162 17.230 1.00 93.94 391 THR A N 1
ATOM 2990 C CA . THR A 1 391 ? 2.193 -13.861 16.076 1.00 93.94 391 THR A CA 1
ATOM 2991 C C . THR A 1 391 ? 1.557 -13.340 14.799 1.00 93.94 391 THR A C 1
ATOM 2993 O O . THR A 1 391 ? 0.334 -13.367 14.668 1.00 93.94 391 THR A O 1
ATOM 2996 N N . LEU A 1 392 ? 2.377 -12.870 13.861 1.00 92.62 392 LEU A N 1
ATOM 2997 C CA . LEU A 1 392 ? 1.962 -12.607 12.488 1.00 92.62 392 LEU A CA 1
ATOM 2998 C C . LEU A 1 392 ? 2.326 -13.809 11.622 1.00 92.62 392 LEU A C 1
ATOM 3000 O O . LEU A 1 392 ? 3.481 -14.235 11.591 1.00 92.62 392 LEU A O 1
ATOM 3004 N N . GLU A 1 393 ? 1.349 -14.335 10.901 1.00 94.81 393 GLU A N 1
ATOM 3005 C CA . GLU A 1 393 ? 1.502 -15.496 10.031 1.00 94.81 393 GLU A CA 1
ATOM 3006 C C . GLU A 1 393 ? 0.649 -15.349 8.766 1.00 94.81 393 GLU A C 1
ATOM 3008 O O . GLU A 1 393 ? -0.159 -14.425 8.657 1.00 94.81 393 GLU A O 1
ATOM 3013 N N . HIS A 1 394 ? 0.824 -16.245 7.794 1.00 94.56 394 HIS A N 1
ATOM 3014 C CA . HIS A 1 394 ? 0.040 -16.218 6.561 1.00 94.56 394 HIS A CA 1
ATOM 3015 C C . HIS A 1 394 ? -0.310 -17.620 6.053 1.00 94.56 394 HIS A C 1
ATOM 3017 O O . HIS A 1 394 ? 0.332 -18.605 6.416 1.00 94.56 394 HIS A O 1
ATOM 3023 N N . THR A 1 395 ? -1.334 -17.710 5.201 1.00 95.69 395 THR A N 1
ATOM 3024 C CA . THR A 1 395 ? -1.819 -18.982 4.627 1.00 95.69 395 THR A CA 1
ATOM 3025 C C . THR A 1 395 ? -1.554 -19.145 3.126 1.00 95.69 395 THR A C 1
ATOM 3027 O O . THR A 1 395 ? -2.006 -20.121 2.540 1.00 95.69 395 THR A O 1
ATOM 3030 N N . LEU A 1 396 ? -0.792 -18.234 2.507 1.00 93.31 396 LEU A N 1
ATOM 3031 C CA . LEU A 1 396 ? -0.520 -18.208 1.056 1.00 93.31 396 LEU A CA 1
ATOM 3032 C C . LEU A 1 396 ? 0.392 -19.352 0.548 1.00 93.31 396 LEU A C 1
ATOM 3034 O O . LEU A 1 396 ? 0.668 -19.449 -0.643 1.00 93.31 396 LEU A O 1
ATOM 3038 N N . GLY A 1 397 ? 0.875 -20.225 1.434 1.00 92.06 397 GLY A N 1
ATOM 3039 C CA . GLY A 1 397 ? 1.822 -21.289 1.099 1.00 92.06 397 GLY A CA 1
ATOM 3040 C C . GLY A 1 397 ? 3.286 -20.851 1.197 1.00 92.06 397 GLY A C 1
ATOM 3041 O O . GLY A 1 397 ? 3.613 -19.667 1.270 1.00 92.06 397 GLY A O 1
ATOM 3042 N N . VAL A 1 398 ? 4.188 -21.832 1.245 1.00 90.50 398 VAL A N 1
ATOM 3043 C CA . VAL A 1 398 ? 5.623 -21.601 1.484 1.00 90.50 398 VAL A CA 1
ATOM 3044 C C . VAL A 1 398 ? 6.234 -20.782 0.348 1.00 90.50 398 VAL A C 1
ATOM 3046 O O . VAL A 1 398 ? 6.009 -21.100 -0.820 1.00 90.50 398 VAL A O 1
ATOM 3049 N N . GLY A 1 399 ? 7.000 -19.743 0.694 1.00 89.44 399 GLY A N 1
ATOM 3050 C CA . GLY A 1 399 ? 7.704 -18.883 -0.262 1.00 89.44 399 GLY A CA 1
ATOM 3051 C C . GLY A 1 399 ? 6.810 -17.928 -1.055 1.00 89.44 399 GLY A C 1
ATOM 3052 O O . GLY A 1 399 ? 7.284 -17.334 -2.009 1.00 89.44 399 GLY A O 1
ATOM 3053 N N . ALA A 1 400 ? 5.523 -17.796 -0.709 1.00 93.06 400 ALA A N 1
ATOM 3054 C CA . ALA A 1 400 ? 4.627 -16.845 -1.376 1.00 93.06 400 ALA A CA 1
ATOM 3055 C C . ALA A 1 400 ? 4.910 -15.388 -0.997 1.00 93.06 400 ALA A C 1
ATOM 3057 O O . ALA A 1 400 ? 4.727 -14.492 -1.817 1.00 93.06 400 ALA A O 1
ATOM 3058 N N . LEU A 1 401 ? 5.355 -15.167 0.241 1.00 93.44 401 LEU A N 1
ATOM 3059 C CA . LEU A 1 401 ? 5.665 -13.854 0.784 1.00 93.44 401 LEU A CA 1
ATOM 3060 C C . LEU A 1 401 ? 7.044 -13.863 1.431 1.00 93.44 401 LEU A C 1
ATOM 3062 O O . LEU A 1 401 ? 7.404 -14.828 2.112 1.00 93.44 401 LEU A O 1
ATOM 3066 N N . LYS A 1 402 ? 7.747 -12.745 1.292 1.00 92.12 402 LYS A N 1
ATOM 3067 C CA . LYS A 1 402 ? 8.875 -12.369 2.144 1.00 92.12 402 LYS A CA 1
ATOM 3068 C C . LYS A 1 402 ? 8.498 -11.160 2.992 1.00 92.12 402 LYS A C 1
ATOM 3070 O O . LYS A 1 402 ? 7.579 -10.416 2.649 1.00 92.12 402 LYS A O 1
ATOM 3075 N N . ALA A 1 403 ? 9.159 -11.010 4.137 1.00 91.69 403 ALA A N 1
ATOM 3076 C CA . ALA A 1 403 ? 8.838 -9.980 5.116 1.00 91.69 403 ALA A CA 1
ATOM 3077 C C . ALA A 1 403 ? 10.097 -9.309 5.666 1.00 91.69 403 ALA A C 1
ATOM 3079 O O . ALA A 1 403 ? 11.108 -9.971 5.867 1.00 91.69 403 ALA A O 1
ATOM 3080 N N . TRP A 1 404 ? 10.014 -8.023 6.004 1.00 90.94 404 TRP A N 1
ATOM 3081 C CA . TRP A 1 404 ? 11.093 -7.257 6.639 1.00 90.94 404 TRP A CA 1
ATOM 3082 C C . TRP A 1 404 ? 10.544 -6.314 7.707 1.00 90.94 404 TRP A C 1
ATOM 3084 O O . TRP A 1 404 ? 9.369 -5.961 7.692 1.00 90.94 404 TRP A O 1
ATOM 3094 N N . THR A 1 405 ? 11.396 -5.873 8.635 1.00 87.12 405 THR A N 1
ATOM 3095 C CA . THR A 1 405 ? 11.043 -4.840 9.633 1.00 87.12 405 THR A CA 1
ATOM 3096 C C . THR A 1 405 ? 11.437 -3.424 9.218 1.00 87.12 405 THR A C 1
ATOM 3098 O O . THR A 1 405 ? 11.185 -2.481 9.963 1.00 87.12 405 THR A O 1
ATOM 3101 N N . THR A 1 406 ? 12.1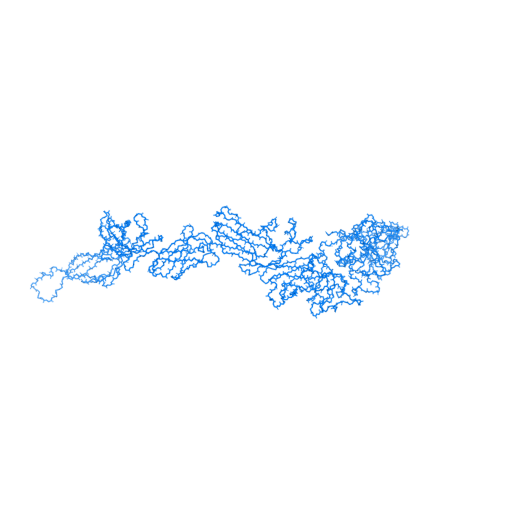07 -3.259 8.076 1.00 83.25 406 THR A N 1
ATOM 3102 C CA . THR A 1 406 ? 12.532 -1.956 7.552 1.00 83.25 406 THR A CA 1
ATOM 3103 C C . THR A 1 406 ? 12.191 -1.856 6.067 1.00 83.25 406 THR A C 1
ATOM 3105 O O . THR A 1 406 ? 12.223 -2.879 5.381 1.00 83.25 406 THR A O 1
ATOM 3108 N N . PRO A 1 407 ? 11.926 -0.643 5.550 1.00 77.06 407 PRO A N 1
ATOM 3109 C CA . PRO A 1 407 ? 11.667 -0.444 4.123 1.00 77.06 407 PRO A CA 1
ATOM 3110 C C . PRO A 1 407 ? 12.892 -0.772 3.260 1.00 77.06 407 PRO A C 1
ATOM 3112 O O . PRO A 1 407 ? 12.754 -1.156 2.114 1.00 77.06 407 PRO A O 1
ATOM 3115 N N . THR A 1 408 ? 14.100 -0.690 3.824 1.00 74.88 408 THR A N 1
ATOM 3116 C CA . THR A 1 408 ? 15.369 -1.021 3.150 1.00 74.88 408 THR A CA 1
ATOM 3117 C C . THR A 1 408 ? 15.601 -2.518 2.929 1.00 74.88 408 THR A C 1
ATOM 3119 O O . THR A 1 408 ? 16.688 -2.901 2.502 1.00 74.88 408 THR A O 1
ATOM 3122 N N . LYS A 1 409 ? 14.652 -3.377 3.327 1.00 79.62 409 LYS A N 1
ATOM 3123 C CA . LYS A 1 409 ? 14.772 -4.840 3.292 1.00 79.62 409 LYS A CA 1
ATOM 3124 C C . LYS A 1 409 ? 16.040 -5.405 3.980 1.00 79.62 409 LYS A C 1
ATOM 3126 O O . LYS A 1 409 ? 16.477 -6.510 3.690 1.00 79.62 409 LYS A O 1
ATOM 3131 N N . ALA A 1 410 ? 16.624 -4.693 4.952 1.00 77.44 410 ALA A N 1
ATOM 3132 C CA . ALA A 1 410 ? 17.970 -4.985 5.478 1.00 77.44 410 ALA A CA 1
ATOM 3133 C C . ALA A 1 410 ? 18.172 -6.410 6.040 1.00 77.44 410 ALA A C 1
ATOM 3135 O O . ALA A 1 410 ? 19.276 -6.947 5.981 1.00 77.44 410 ALA A O 1
ATOM 3136 N N . ALA A 1 411 ? 17.128 -7.008 6.620 1.00 83.56 411 ALA A N 1
ATOM 3137 C CA . ALA A 1 411 ? 17.145 -8.390 7.084 1.00 83.56 411 ALA A CA 1
ATOM 3138 C C . ALA A 1 411 ? 15.763 -9.023 6.910 1.00 83.56 411 ALA A C 1
ATOM 3140 O O . ALA A 1 411 ? 14.780 -8.530 7.474 1.00 83.56 411 ALA A O 1
ATOM 3141 N N . GLU A 1 412 ? 15.700 -10.103 6.130 1.00 88.94 412 GLU A N 1
ATOM 3142 C CA . GLU A 1 412 ? 14.471 -10.874 5.951 1.00 88.94 412 GLU A CA 1
ATOM 3143 C C . GLU A 1 412 ? 14.024 -11.477 7.290 1.00 88.94 412 GLU A C 1
ATOM 3145 O O . GLU A 1 412 ? 14.812 -12.000 8.084 1.00 88.94 412 GLU A O 1
ATOM 3150 N N . VAL A 1 413 ? 12.726 -11.392 7.542 1.00 90.81 413 VAL A N 1
ATOM 3151 C CA . VAL A 1 413 ? 12.039 -11.938 8.699 1.00 90.81 413 VAL A CA 1
ATOM 3152 C C . VAL A 1 413 ? 11.288 -13.183 8.261 1.00 90.81 413 VAL A C 1
ATOM 3154 O O . VAL A 1 413 ? 10.375 -13.122 7.443 1.00 90.81 413 VAL A O 1
ATOM 3157 N N . THR A 1 414 ? 11.606 -14.316 8.876 1.00 92.19 414 THR A N 1
ATOM 3158 C CA . THR A 1 414 ? 10.836 -15.542 8.671 1.00 92.19 414 THR A CA 1
ATOM 3159 C C . THR A 1 414 ? 9.444 -15.411 9.292 1.00 92.19 414 THR A C 1
ATOM 3161 O O . THR A 1 414 ? 9.312 -15.051 10.466 1.00 92.19 414 THR A O 1
ATOM 3164 N N . LEU A 1 415 ? 8.409 -15.736 8.515 1.00 91.69 415 LEU A N 1
ATOM 3165 C CA . LEU A 1 415 ? 7.045 -15.915 9.010 1.00 91.69 415 LEU A CA 1
ATOM 3166 C C . LEU A 1 415 ? 6.812 -17.401 9.363 1.00 91.69 415 LEU A C 1
ATOM 3168 O O . LEU A 1 415 ? 7.253 -18.271 8.611 1.00 91.69 415 LEU A O 1
ATOM 3172 N N . PRO A 1 416 ? 6.135 -17.725 10.484 1.00 94.25 416 PRO A N 1
ATOM 3173 C CA . PRO A 1 416 ? 5.469 -16.811 11.411 1.00 94.25 416 PRO A CA 1
ATOM 3174 C C . PRO A 1 416 ? 6.446 -15.998 12.278 1.00 94.25 416 PRO A C 1
ATOM 3176 O O . PRO A 1 416 ? 7.405 -16.533 12.834 1.00 94.25 416 PRO A O 1
ATOM 3179 N N . LYS A 1 417 ? 6.170 -14.699 12.437 1.00 92.44 417 LYS A N 1
ATOM 3180 C CA . LYS A 1 417 ? 6.942 -13.797 13.300 1.00 92.44 417 LYS A CA 1
ATOM 3181 C C . LYS A 1 417 ? 6.229 -13.617 14.632 1.00 92.44 417 LYS A C 1
ATOM 3183 O O . LYS A 1 417 ? 5.108 -13.119 14.666 1.00 92.44 417 LYS A O 1
ATOM 3188 N N . ALA A 1 418 ? 6.903 -13.978 15.721 1.00 91.88 418 ALA A N 1
ATOM 3189 C CA . ALA A 1 418 ? 6.398 -13.823 17.080 1.00 91.88 418 ALA A CA 1
ATOM 3190 C C . ALA A 1 418 ? 7.046 -12.635 17.817 1.00 91.88 418 ALA A C 1
ATOM 3192 O O . ALA A 1 418 ? 8.260 -12.422 17.731 1.00 91.88 418 ALA A O 1
ATOM 3193 N N . TRP A 1 419 ? 6.239 -11.911 18.591 1.00 89.88 419 TRP A N 1
ATOM 3194 C CA . TRP A 1 419 ? 6.651 -10.905 19.570 1.00 89.88 419 TRP A CA 1
ATOM 3195 C C . TRP A 1 419 ? 6.119 -11.292 20.949 1.00 89.88 419 TRP A C 1
ATOM 3197 O O . TRP A 1 419 ? 4.926 -11.551 21.114 1.00 89.88 419 TRP A O 1
ATOM 3207 N N . ILE A 1 420 ? 7.008 -11.330 21.940 1.00 89.88 420 ILE A N 1
ATOM 3208 C CA . ILE A 1 420 ? 6.677 -11.720 23.313 1.00 89.88 420 ILE A CA 1
ATOM 3209 C C . ILE A 1 420 ? 6.325 -10.468 24.119 1.00 89.88 420 ILE A C 1
ATOM 3211 O O . ILE A 1 420 ? 7.094 -9.509 24.154 1.00 89.88 420 ILE A O 1
ATOM 3215 N N . PHE A 1 421 ? 5.178 -10.504 24.791 1.00 87.56 421 PHE A N 1
ATOM 3216 C CA . PHE A 1 421 ? 4.697 -9.469 25.697 1.00 87.56 421 PHE A CA 1
ATOM 3217 C C . PHE A 1 421 ? 4.897 -9.955 27.137 1.00 87.56 421 PHE A C 1
ATOM 3219 O O . PHE A 1 421 ? 4.208 -10.889 27.557 1.00 87.56 421 PHE A O 1
ATOM 3226 N N . PRO A 1 422 ? 5.825 -9.357 27.909 1.00 82.94 422 PRO A N 1
ATOM 3227 C CA . PRO A 1 422 ? 6.177 -9.844 29.245 1.00 82.94 422 PRO A CA 1
ATOM 3228 C C . PRO A 1 422 ? 5.116 -9.535 30.314 1.00 82.94 422 PRO A C 1
ATOM 3230 O O . PRO A 1 422 ? 5.174 -10.082 31.411 1.00 82.94 422 PRO A O 1
ATOM 3233 N N . GLY A 1 423 ? 4.142 -8.672 30.010 1.00 78.69 423 GLY A N 1
ATOM 3234 C CA . GLY A 1 423 ? 3.102 -8.246 30.949 1.00 78.69 423 GLY A CA 1
ATOM 3235 C C . GLY A 1 423 ? 3.439 -6.989 31.759 1.00 78.69 423 GLY A C 1
ATOM 3236 O O . GLY A 1 423 ? 2.648 -6.563 32.595 1.00 78.69 423 GLY A O 1
ATOM 3237 N N . THR A 1 424 ? 4.594 -6.370 31.509 1.00 77.06 424 THR A N 1
ATOM 3238 C CA . THR A 1 424 ? 5.016 -5.098 32.110 1.00 77.06 424 THR A CA 1
ATOM 3239 C C . THR A 1 424 ? 5.137 -4.026 31.026 1.00 77.06 424 THR A C 1
ATOM 3241 O O . THR A 1 424 ? 5.795 -4.226 30.006 1.00 77.06 424 THR A O 1
ATOM 3244 N N . ALA A 1 425 ? 4.514 -2.860 31.238 1.00 66.00 425 ALA A N 1
ATOM 3245 C CA . ALA A 1 425 ? 4.556 -1.753 30.273 1.00 66.00 425 ALA A CA 1
ATOM 3246 C C . ALA A 1 425 ? 5.987 -1.247 29.999 1.00 66.00 425 ALA A C 1
ATOM 3248 O O . ALA A 1 425 ? 6.267 -0.777 28.901 1.00 66.00 425 ALA A O 1
ATOM 3249 N N . ALA A 1 426 ? 6.884 -1.354 30.988 1.00 61.28 426 ALA A N 1
ATOM 3250 C CA . ALA A 1 426 ? 8.250 -0.831 30.931 1.00 61.28 426 ALA A CA 1
ATOM 3251 C C . ALA A 1 426 ? 9.204 -1.651 30.043 1.00 61.28 426 ALA A C 1
ATOM 3253 O O . ALA A 1 426 ? 10.160 -1.089 29.518 1.00 61.28 426 ALA A O 1
ATOM 3254 N N . ASP A 1 427 ? 8.928 -2.945 29.854 1.00 56.97 427 ASP A N 1
ATOM 3255 C CA . ASP A 1 427 ? 9.781 -3.861 29.081 1.00 56.97 427 ASP A CA 1
ATOM 3256 C C . ASP A 1 427 ? 9.180 -4.202 27.708 1.00 56.97 427 ASP A C 1
ATOM 3258 O O . ASP A 1 427 ? 9.775 -4.933 26.914 1.00 56.97 427 ASP A O 1
ATOM 3262 N N . SER A 1 428 ? 7.985 -3.681 27.413 1.00 56.53 428 SER A N 1
ATOM 3263 C CA . SER A 1 428 ? 7.404 -3.766 26.078 1.00 56.53 428 SER A CA 1
ATOM 3264 C C . SER A 1 428 ? 8.205 -2.841 25.151 1.00 56.53 428 SER A C 1
ATOM 3266 O O . SER A 1 428 ? 8.452 -1.694 25.533 1.00 56.53 428 SER A O 1
ATOM 3268 N N . PRO A 1 429 ? 8.635 -3.290 23.953 1.00 57.56 429 PRO A N 1
ATOM 3269 C CA . PRO A 1 429 ? 9.351 -2.436 23.009 1.00 57.56 429 PRO A CA 1
ATOM 3270 C C . PRO A 1 429 ? 8.607 -1.108 22.854 1.00 57.56 429 PRO A C 1
ATOM 3272 O O . PRO A 1 429 ? 7.377 -1.118 22.747 1.00 57.56 429 PRO A O 1
ATOM 3275 N N . ILE A 1 430 ? 9.326 0.022 22.864 1.00 51.78 430 ILE A N 1
ATOM 3276 C CA . ILE A 1 430 ? 8.742 1.345 22.608 1.00 51.78 430 ILE A CA 1
ATOM 3277 C C . ILE A 1 430 ? 8.226 1.336 21.169 1.00 51.78 430 ILE A C 1
ATOM 3279 O O . ILE A 1 430 ? 8.919 1.684 20.220 1.00 51.78 430 ILE A O 1
ATOM 3283 N N . LEU A 1 431 ? 7.000 0.859 21.010 1.00 54.00 431 LEU A N 1
ATOM 3284 C CA . LEU A 1 431 ? 6.247 0.954 19.784 1.00 54.00 431 LEU A CA 1
ATOM 3285 C C . LEU A 1 431 ? 5.829 2.407 19.677 1.00 54.00 431 LEU A C 1
ATOM 3287 O O . LEU A 1 431 ? 5.210 2.940 20.610 1.00 54.00 431 LEU A O 1
ATOM 3291 N N . SER A 1 432 ? 6.126 3.007 18.529 1.00 61.41 432 SER A N 1
ATOM 3292 C CA . SER A 1 432 ? 5.412 4.195 18.087 1.00 61.41 432 SER A CA 1
ATOM 3293 C C . SER A 1 432 ? 3.903 3.954 18.234 1.00 61.41 432 SER A C 1
ATOM 3295 O O . SER A 1 432 ? 3.432 2.809 18.277 1.00 61.41 432 SER A O 1
ATOM 3297 N N . ASP A 1 433 ? 3.112 5.021 18.299 1.00 62.09 433 ASP A N 1
ATOM 3298 C CA . ASP A 1 433 ? 1.647 4.916 18.372 1.00 62.09 433 ASP A CA 1
ATOM 3299 C C . ASP A 1 433 ? 1.035 4.087 17.214 1.00 62.09 433 ASP A C 1
ATOM 3301 O O . ASP A 1 433 ? -0.134 3.704 17.268 1.00 62.09 433 ASP A O 1
ATOM 3305 N N . TYR A 1 434 ? 1.843 3.745 16.202 1.00 61.84 434 TYR A N 1
ATOM 3306 C CA . TYR A 1 434 ? 1.492 3.038 14.975 1.00 61.84 434 TYR A CA 1
ATOM 3307 C C . TYR A 1 434 ? 1.715 1.508 14.989 1.00 61.84 434 TYR A C 1
ATOM 3309 O O . TYR A 1 434 ? 1.309 0.851 14.033 1.00 61.84 434 TYR A O 1
ATOM 3317 N N . GLY A 1 435 ? 2.276 0.911 16.051 1.00 76.50 435 GLY A N 1
ATOM 3318 C CA . GLY A 1 435 ? 2.434 -0.555 16.171 1.00 76.50 435 GLY A CA 1
ATOM 3319 C C . GLY A 1 435 ? 3.704 -1.134 15.521 1.00 76.50 435 GLY A C 1
ATOM 3320 O O . GLY A 1 435 ? 4.682 -0.417 15.322 1.00 76.50 435 GLY A O 1
ATOM 3321 N N . TYR A 1 436 ? 3.724 -2.449 15.258 1.00 84.50 436 TYR A N 1
ATOM 3322 C CA . TYR A 1 436 ? 4.828 -3.119 14.550 1.00 84.50 436 TYR A CA 1
ATOM 3323 C C . TYR A 1 436 ? 4.613 -2.996 13.048 1.00 84.50 436 TYR A C 1
ATOM 3325 O O . TYR A 1 436 ? 3.605 -3.483 12.536 1.00 84.50 436 TYR A O 1
ATOM 3333 N N . GLU A 1 437 ? 5.563 -2.388 12.347 1.00 88.00 437 GLU A N 1
ATOM 3334 C CA . GLU A 1 437 ? 5.554 -2.339 10.889 1.00 88.00 437 GLU A CA 1
ATOM 3335 C C . GLU A 1 437 ? 6.296 -3.544 10.315 1.00 88.00 437 GLU A C 1
ATOM 3337 O O . GLU A 1 437 ? 7.406 -3.875 10.743 1.00 88.00 437 GLU A O 1
ATOM 3342 N N . LEU A 1 438 ? 5.675 -4.192 9.335 1.00 89.25 438 LEU A N 1
ATOM 3343 C CA . LEU A 1 438 ? 6.332 -5.140 8.458 1.00 89.25 438 LEU A CA 1
ATOM 3344 C C . LEU A 1 438 ? 6.108 -4.730 7.019 1.00 89.25 438 LEU A C 1
ATOM 3346 O O . LEU A 1 438 ? 5.020 -4.322 6.630 1.00 89.25 438 LEU A O 1
ATOM 3350 N N . TYR A 1 439 ? 7.152 -4.891 6.240 1.00 89.81 439 TYR A N 1
ATOM 3351 C CA . TYR A 1 439 ? 7.176 -4.667 4.812 1.00 89.81 439 TYR A CA 1
ATOM 3352 C C . TYR A 1 439 ? 7.059 -6.051 4.192 1.00 89.81 439 TYR A C 1
ATOM 3354 O O . TYR A 1 439 ? 7.877 -6.912 4.505 1.00 89.81 439 TYR A O 1
ATOM 3362 N N . LEU A 1 440 ? 5.995 -6.310 3.439 1.00 91.19 440 LEU A N 1
ATOM 3363 C CA . LEU A 1 440 ? 5.763 -7.587 2.773 1.00 91.19 440 LEU A CA 1
ATOM 3364 C C . LEU A 1 440 ? 5.950 -7.419 1.270 1.00 91.19 440 LEU A C 1
ATOM 3366 O O . LEU A 1 440 ? 5.529 -6.409 0.712 1.00 91.19 440 LEU A O 1
ATOM 3370 N N . GLU A 1 441 ? 6.508 -8.441 0.637 1.00 91.38 441 GLU A N 1
ATOM 3371 C CA . GLU A 1 441 ? 6.673 -8.558 -0.814 1.00 91.38 441 GLU A CA 1
ATOM 3372 C C . GLU A 1 441 ? 6.160 -9.920 -1.271 1.00 91.38 441 GLU A C 1
ATOM 3374 O O . GLU A 1 441 ? 6.374 -10.930 -0.589 1.00 91.38 441 GLU A O 1
ATOM 3379 N N . ALA A 1 442 ? 5.500 -9.955 -2.426 1.00 92.88 442 ALA A N 1
ATOM 3380 C CA . ALA A 1 442 ? 5.046 -11.194 -3.038 1.00 92.88 442 ALA A CA 1
ATOM 3381 C C . ALA A 1 442 ? 6.110 -11.788 -3.971 1.00 92.88 442 ALA A C 1
ATOM 3383 O O . ALA A 1 442 ? 6.743 -11.076 -4.741 1.00 92.88 442 ALA A O 1
ATOM 3384 N N . HIS A 1 443 ? 6.293 -13.110 -3.895 1.00 92.19 443 HIS A N 1
ATOM 3385 C CA . HIS A 1 443 ? 7.330 -13.857 -4.636 1.00 92.19 443 HIS A CA 1
ATOM 3386 C C . HIS A 1 443 ? 6.767 -14.833 -5.672 1.00 92.19 443 HIS A C 1
ATOM 3388 O O . HIS A 1 443 ? 7.505 -15.347 -6.506 1.00 92.19 443 HIS A O 1
ATOM 3394 N N . LYS A 1 444 ? 5.468 -15.125 -5.594 1.00 92.12 444 LYS A N 1
ATOM 3395 C CA . LYS A 1 444 ? 4.725 -15.965 -6.541 1.00 92.12 444 LYS A CA 1
ATOM 3396 C C . LYS A 1 444 ? 3.229 -15.728 -6.389 1.00 92.12 444 LYS A C 1
ATOM 3398 O O . LYS A 1 444 ? 2.790 -15.193 -5.365 1.00 92.12 444 LYS A O 1
ATOM 3403 N N . GLU A 1 445 ? 2.452 -16.163 -7.369 1.00 93.00 445 GLU A N 1
ATOM 3404 C CA . GLU A 1 445 ? 0.995 -16.181 -7.323 1.00 93.00 445 GLU A CA 1
ATOM 3405 C C . GLU A 1 445 ? 0.472 -17.104 -6.210 1.00 93.00 445 GLU A C 1
ATOM 3407 O O . GLU A 1 445 ? 0.924 -18.235 -6.014 1.00 93.00 445 GLU A O 1
ATOM 3412 N N . ALA A 1 446 ? -0.469 -16.595 -5.419 1.00 94.19 446 ALA A N 1
ATOM 3413 C CA . ALA A 1 446 ? -1.038 -17.271 -4.266 1.00 94.19 446 ALA A CA 1
ATOM 3414 C C . ALA A 1 446 ? -2.294 -16.546 -3.764 1.00 94.19 446 ALA A C 1
ATOM 3416 O O . ALA A 1 446 ? -2.490 -15.353 -3.988 1.00 94.19 446 ALA A O 1
ATOM 3417 N N . LYS A 1 447 ? -3.138 -17.269 -3.021 1.00 93.88 447 LYS A N 1
ATOM 3418 C CA . LYS A 1 447 ? -4.310 -16.728 -2.321 1.00 93.88 447 LYS A CA 1
ATOM 3419 C C . LYS A 1 447 ? -4.311 -17.210 -0.887 1.00 93.88 447 LYS A C 1
ATOM 3421 O O . LYS A 1 447 ? -4.057 -18.382 -0.619 1.00 93.88 447 LYS A O 1
ATOM 3426 N N . GLY A 1 448 ? -4.634 -16.322 0.037 1.00 93.75 448 GLY A N 1
ATOM 3427 C CA . GLY A 1 448 ? -4.726 -16.667 1.442 1.00 93.75 448 GLY A CA 1
ATOM 3428 C C . GLY A 1 448 ? -5.092 -15.468 2.295 1.00 93.75 448 GLY A C 1
ATOM 3429 O O . GLY A 1 448 ? -5.855 -14.595 1.899 1.00 93.75 448 GLY A O 1
ATOM 3430 N N . GLU A 1 449 ? -4.556 -15.453 3.501 1.00 93.56 449 GLU A N 1
ATOM 3431 C CA . GLU A 1 449 ? -4.804 -14.431 4.504 1.00 93.56 449 GLU A CA 1
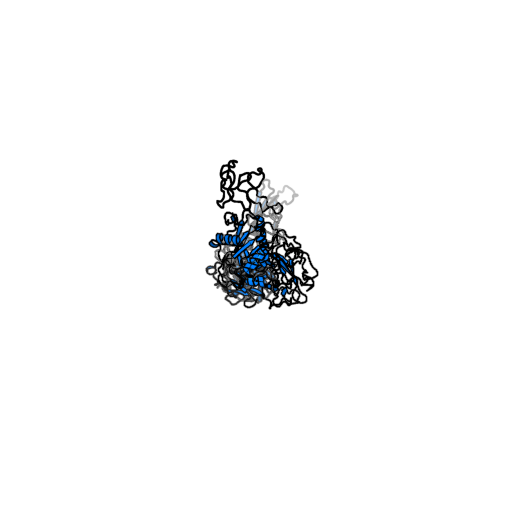ATOM 3432 C C . GLU A 1 449 ? -3.488 -14.167 5.230 1.00 93.56 449 GLU A C 1
ATOM 3434 O O . GLU A 1 449 ? -2.799 -15.116 5.619 1.00 93.56 449 GLU A O 1
ATOM 3439 N N . VAL A 1 450 ? -3.146 -12.895 5.426 1.00 93.12 450 VAL A N 1
ATOM 3440 C CA . VAL A 1 450 ? -2.160 -12.492 6.434 1.00 93.12 450 VAL A CA 1
ATOM 3441 C C . VAL A 1 450 ? -2.935 -12.267 7.719 1.00 93.12 450 VAL A C 1
ATOM 3443 O O . VAL A 1 450 ? -3.880 -11.479 7.738 1.00 93.12 450 VAL A O 1
ATOM 3446 N N . ARG A 1 451 ? -2.577 -12.973 8.789 1.00 93.56 451 ARG A N 1
ATOM 3447 C CA . ARG A 1 451 ? -3.332 -12.958 10.040 1.00 93.56 451 ARG A CA 1
ATOM 3448 C C . ARG A 1 451 ? -2.440 -12.732 11.243 1.00 93.56 451 ARG A C 1
ATOM 3450 O O . ARG A 1 451 ? -1.320 -13.226 11.335 1.00 93.56 451 ARG A O 1
ATOM 3457 N N . LEU A 1 452 ? -2.995 -11.989 12.180 1.00 93.38 452 LEU A N 1
ATOM 3458 C CA . LEU A 1 452 ? -2.422 -11.663 13.463 1.00 93.38 452 LEU A CA 1
ATOM 3459 C C . LEU A 1 452 ? -3.178 -12.448 14.535 1.00 93.38 452 LEU A C 1
ATOM 3461 O O . LEU A 1 452 ? -4.405 -12.370 14.629 1.00 93.38 452 LEU A O 1
ATOM 3465 N N . VAL A 1 453 ? -2.439 -13.208 15.335 1.00 93.69 453 VAL A N 1
ATOM 3466 C CA . VAL A 1 453 ? -2.967 -14.052 16.411 1.00 93.69 453 VAL A CA 1
ATOM 3467 C C . VAL A 1 453 ? -2.272 -13.665 17.704 1.00 93.69 453 VAL A C 1
ATOM 3469 O O . VAL A 1 453 ? -1.047 -13.613 17.756 1.00 93.69 453 VAL A O 1
ATOM 3472 N N . PHE A 1 454 ? -3.033 -13.416 18.766 1.00 94.12 454 PHE A N 1
ATOM 3473 C CA . PHE A 1 454 ? -2.467 -13.242 20.100 1.00 94.12 454 PHE A CA 1
ATOM 3474 C C . PHE A 1 454 ? -2.816 -14.450 20.963 1.00 94.12 454 PHE A C 1
ATOM 3476 O O . PHE A 1 454 ? -3.992 -14.770 21.123 1.00 94.12 454 PHE A O 1
ATOM 3483 N N . THR A 1 455 ? -1.802 -15.106 21.522 1.00 94.94 455 THR A N 1
ATOM 3484 C CA . THR A 1 455 ? -1.980 -16.193 22.491 1.00 94.94 455 THR A CA 1
ATOM 3485 C C . THR A 1 455 ? -1.509 -15.720 23.855 1.00 94.94 455 THR A C 1
ATOM 3487 O O . THR A 1 455 ? -0.349 -15.352 24.025 1.00 94.94 455 THR A O 1
ATOM 3490 N N . THR A 1 456 ? -2.412 -15.694 24.824 1.00 94.00 456 THR A N 1
ATOM 3491 C CA . THR A 1 456 ? -2.135 -15.264 26.197 1.00 94.00 456 THR A CA 1
ATOM 3492 C C . THR A 1 456 ? -1.216 -16.261 26.918 1.00 94.00 456 THR A C 1
ATOM 3494 O O . THR A 1 456 ? -1.074 -17.412 26.503 1.00 94.00 456 THR A O 1
ATOM 3497 N N . MET A 1 457 ? -0.592 -15.850 28.028 1.00 91.12 457 MET A N 1
ATOM 3498 C CA . MET A 1 457 ? 0.284 -16.736 28.824 1.00 91.12 457 MET A CA 1
ATOM 3499 C C . MET A 1 457 ? -0.421 -17.971 29.410 1.00 91.12 457 MET A C 1
ATOM 3501 O O . MET A 1 457 ? 0.234 -18.972 29.685 1.00 91.12 457 MET A O 1
ATOM 3505 N N . ASP A 1 458 ? -1.739 -17.919 29.598 1.00 89.62 458 ASP A N 1
ATOM 3506 C CA . ASP A 1 458 ? -2.574 -19.057 29.999 1.00 89.62 458 ASP A CA 1
ATOM 3507 C C . ASP A 1 458 ? -3.026 -19.932 28.811 1.00 89.62 458 ASP A C 1
ATOM 3509 O O . ASP A 1 458 ? -3.820 -20.852 28.991 1.00 89.62 458 ASP A O 1
ATOM 3513 N N . GLY A 1 459 ? -2.487 -19.694 27.610 1.00 91.00 459 GLY A N 1
ATOM 3514 C CA . GLY A 1 459 ? -2.673 -20.544 26.432 1.00 91.00 459 GLY A CA 1
ATOM 3515 C C . GLY A 1 459 ? -3.961 -20.286 25.649 1.00 91.00 459 GLY A C 1
ATOM 3516 O O . GLY A 1 459 ? -4.343 -21.118 24.827 1.00 91.00 459 GLY A O 1
ATOM 3517 N N . ILE A 1 460 ? -4.641 -19.159 25.880 1.00 91.12 460 ILE A N 1
ATOM 3518 C CA . ILE A 1 460 ? -5.877 -18.800 25.176 1.00 91.12 460 ILE A CA 1
ATOM 3519 C C . ILE A 1 460 ? -5.522 -17.990 23.927 1.00 91.12 460 ILE A C 1
ATOM 3521 O O . ILE A 1 460 ? -4.953 -16.901 24.010 1.00 91.12 460 ILE A O 1
ATOM 3525 N N . SER A 1 461 ? -5.882 -18.505 22.752 1.00 91.81 461 SER A N 1
ATOM 3526 C CA . SER A 1 461 ? -5.775 -17.757 21.497 1.00 91.81 461 SER A CA 1
ATOM 3527 C C . SER A 1 461 ? -6.989 -16.851 21.319 1.00 91.81 461 SER A C 1
ATOM 3529 O O . SER A 1 461 ? -8.127 -17.316 21.240 1.00 91.81 461 SER A O 1
ATOM 3531 N N . LEU A 1 462 ? -6.740 -15.547 21.254 1.00 90.94 462 LEU A N 1
ATOM 3532 C CA . LEU A 1 462 ? -7.770 -14.549 20.996 1.00 90.94 462 LEU A CA 1
ATOM 3533 C C . LEU A 1 462 ? -8.211 -14.603 19.520 1.00 90.94 462 LEU A C 1
ATOM 3535 O O . LEU A 1 462 ? -7.409 -14.988 18.662 1.00 90.94 462 LEU A O 1
ATOM 3539 N N . PRO A 1 463 ? -9.463 -14.215 19.202 1.00 87.12 463 PRO A N 1
ATOM 3540 C CA . PRO A 1 463 ? -9.926 -14.000 17.836 1.00 87.12 463 PRO A CA 1
ATOM 3541 C C . PRO A 1 463 ? -8.884 -13.299 16.960 1.00 87.12 463 PRO A C 1
ATOM 3543 O O . PRO A 1 463 ? -8.368 -12.243 17.320 1.00 87.12 463 PRO A O 1
ATOM 3546 N N . LYS A 1 464 ? -8.574 -13.908 15.813 1.00 86.31 464 LYS A N 1
ATOM 3547 C CA . LYS A 1 464 ? -7.576 -13.398 14.868 1.00 86.31 464 LYS A CA 1
ATOM 3548 C C . LYS A 1 464 ? -8.054 -12.118 14.176 1.00 86.31 464 LYS A C 1
ATOM 3550 O O . LYS A 1 464 ? -9.236 -11.988 13.863 1.00 86.31 464 LYS A O 1
ATOM 3555 N N . ALA A 1 465 ? -7.118 -11.226 13.869 1.00 88.69 465 ALA A N 1
ATOM 3556 C CA . ALA A 1 465 ? -7.321 -10.137 12.916 1.00 88.69 465 ALA A CA 1
ATOM 3557 C C . ALA A 1 465 ? -6.619 -10.517 11.611 1.00 88.69 465 ALA A C 1
ATOM 3559 O O . ALA A 1 465 ? -5.426 -10.805 11.636 1.00 88.69 465 ALA A O 1
ATOM 3560 N N . GLY A 1 466 ? -7.332 -10.555 10.489 1.00 90.19 466 GLY A N 1
ATOM 3561 C CA . GLY A 1 466 ? -6.759 -11.006 9.225 1.00 90.19 466 GLY A CA 1
ATOM 3562 C C . GLY A 1 466 ? -7.166 -10.154 8.040 1.00 90.19 466 GLY A C 1
ATOM 3563 O O . GLY A 1 466 ? -8.231 -9.541 8.036 1.00 90.19 466 GLY A O 1
ATOM 3564 N N . ILE A 1 467 ? -6.279 -10.113 7.053 1.00 89.94 467 ILE A N 1
ATOM 3565 C CA . ILE A 1 467 ? -6.463 -9.430 5.778 1.00 89.94 467 ILE A CA 1
ATOM 3566 C C . ILE A 1 467 ? -6.392 -10.507 4.693 1.00 89.94 467 ILE A C 1
ATOM 3568 O O . ILE A 1 467 ? -5.317 -11.094 4.508 1.00 89.94 467 ILE A O 1
ATOM 3572 N N . PRO A 1 468 ? -7.506 -10.799 3.998 1.00 91.25 468 PRO A N 1
ATOM 3573 C CA . PRO A 1 468 ? -7.475 -11.608 2.789 1.00 91.25 468 PRO A CA 1
ATOM 3574 C C . PRO A 1 468 ? -6.499 -10.988 1.792 1.00 91.25 468 PRO A C 1
ATOM 3576 O O . PRO A 1 468 ? -6.545 -9.784 1.536 1.00 91.25 468 PRO A O 1
ATOM 3579 N N . LEU A 1 469 ? -5.591 -11.805 1.271 1.00 91.19 469 LEU A N 1
ATOM 3580 C CA . LEU A 1 469 ? -4.525 -11.375 0.379 1.00 91.19 469 LEU A CA 1
ATOM 3581 C C . LEU A 1 469 ? -4.451 -12.318 -0.821 1.00 91.19 469 LEU A C 1
ATOM 3583 O O . LEU A 1 469 ? -4.451 -13.541 -0.667 1.00 91.19 469 LEU A O 1
ATOM 3587 N N . SER A 1 470 ? -4.351 -11.738 -2.009 1.00 91.75 470 SER A N 1
ATOM 3588 C CA . SER A 1 470 ? -3.989 -12.447 -3.233 1.00 91.75 470 SER A CA 1
ATOM 3589 C C . SER A 1 470 ? -2.757 -11.804 -3.841 1.00 91.75 470 SER A C 1
ATOM 3591 O O . SER A 1 470 ? -2.553 -10.600 -3.711 1.00 91.75 470 SER A O 1
ATOM 3593 N N . THR A 1 471 ? -1.941 -12.596 -4.509 1.00 92.75 471 THR A N 1
ATOM 3594 C CA . THR A 1 471 ? -0.787 -12.105 -5.253 1.00 92.75 471 THR A CA 1
ATOM 3595 C C . THR A 1 471 ? -1.004 -12.369 -6.738 1.00 92.75 471 THR A C 1
ATOM 3597 O O . THR A 1 471 ? -1.585 -13.393 -7.109 1.00 92.75 471 THR A O 1
ATOM 3600 N N . VAL A 1 472 ? -0.602 -11.413 -7.571 1.00 92.25 472 VAL A N 1
ATOM 3601 C CA . VAL A 1 472 ? -0.745 -11.450 -9.029 1.00 92.25 472 VAL A CA 1
ATOM 3602 C C . VAL A 1 472 ? 0.639 -11.293 -9.642 1.00 92.25 472 VAL A C 1
ATOM 3604 O O . VAL A 1 472 ? 1.376 -10.385 -9.274 1.00 92.25 472 VAL A O 1
ATOM 3607 N N . VAL A 1 473 ? 1.000 -12.181 -10.559 1.00 93.50 473 VAL A N 1
ATOM 3608 C CA . VAL A 1 473 ? 2.214 -12.058 -11.370 1.00 93.50 473 VAL A CA 1
ATOM 3609 C C . VAL A 1 473 ? 1.862 -11.282 -12.628 1.00 93.50 473 VAL A C 1
ATOM 3611 O O . VAL A 1 473 ? 0.886 -11.632 -13.293 1.00 93.50 473 VAL A O 1
ATOM 3614 N N . LEU A 1 474 ? 2.656 -10.264 -12.952 1.00 92.44 474 LEU A N 1
ATOM 3615 C CA . LEU A 1 474 ? 2.663 -9.624 -14.263 1.00 92.44 474 LEU A CA 1
ATOM 3616 C C . LEU A 1 474 ? 3.995 -9.925 -14.939 1.00 92.44 474 LEU A C 1
ATOM 3618 O O . LEU A 1 474 ? 5.053 -9.759 -14.338 1.00 92.44 474 LEU A O 1
ATOM 3622 N N . ASP A 1 475 ? 3.922 -10.377 -16.184 1.00 92.88 475 ASP A N 1
ATOM 3623 C CA . ASP A 1 475 ? 5.083 -10.693 -17.004 1.00 92.88 475 ASP A CA 1
ATOM 3624 C C . ASP A 1 475 ? 4.900 -10.115 -18.411 1.00 92.88 475 ASP A C 1
ATOM 3626 O O . ASP A 1 475 ? 3.785 -10.080 -18.942 1.00 92.88 475 ASP A O 1
ATOM 3630 N N . ALA A 1 476 ? 6.012 -9.773 -19.062 1.00 93.12 476 ALA A N 1
ATOM 3631 C CA . ALA A 1 476 ? 6.080 -9.836 -20.515 1.00 93.12 476 ALA A CA 1
ATOM 3632 C C . ALA A 1 476 ? 6.646 -11.198 -20.904 1.00 93.12 476 ALA A C 1
ATOM 3634 O O . ALA A 1 476 ? 7.635 -11.645 -20.327 1.00 93.12 476 ALA A O 1
ATOM 3635 N N . VAL A 1 477 ? 6.045 -11.850 -21.887 1.00 94.44 477 VAL A N 1
ATOM 3636 C CA . VAL A 1 477 ? 6.468 -13.171 -22.353 1.00 94.44 477 VAL A CA 1
ATOM 3637 C C . VAL A 1 477 ? 6.729 -13.157 -23.847 1.00 94.44 477 VAL A C 1
ATOM 3639 O O . VAL A 1 477 ? 6.058 -12.449 -24.602 1.00 94.44 477 VAL A O 1
ATOM 3642 N N . GLY A 1 478 ? 7.744 -13.910 -24.255 1.00 92.00 478 GLY A N 1
ATOM 3643 C CA . GLY A 1 478 ? 8.030 -14.199 -25.650 1.00 92.00 478 GLY A CA 1
ATOM 3644 C C . GLY A 1 478 ? 7.487 -15.575 -26.008 1.00 92.00 478 GLY A C 1
ATOM 3645 O O . GLY A 1 478 ? 7.675 -16.515 -25.246 1.00 92.00 478 GLY A O 1
ATOM 3646 N N . ASP A 1 479 ? 6.873 -15.669 -27.178 1.00 88.31 479 ASP A N 1
ATOM 3647 C CA . ASP A 1 479 ? 6.406 -16.911 -27.801 1.00 88.31 479 ASP A CA 1
ATOM 3648 C C . ASP A 1 479 ? 7.587 -17.536 -28.560 1.00 88.31 479 ASP A C 1
ATOM 3650 O O . ASP A 1 479 ? 7.917 -17.144 -29.686 1.00 88.31 479 ASP A O 1
ATOM 3654 N N . THR A 1 480 ? 8.344 -18.386 -27.863 1.00 81.75 480 THR A N 1
ATOM 3655 C CA . THR A 1 480 ? 9.667 -18.835 -28.342 1.00 81.75 480 THR A CA 1
ATOM 3656 C C . THR A 1 480 ? 9.620 -20.016 -29.304 1.00 81.75 480 THR A C 1
ATOM 3658 O O . THR A 1 480 ? 10.570 -20.204 -30.073 1.00 81.75 480 THR A O 1
ATOM 3661 N N . ASP A 1 481 ? 8.546 -20.800 -29.285 1.00 86.69 481 ASP A N 1
ATOM 3662 C CA . ASP A 1 481 ? 8.302 -21.900 -30.218 1.00 86.69 481 ASP A CA 1
ATOM 3663 C C . ASP A 1 481 ? 7.398 -21.500 -31.398 1.00 86.69 481 ASP A C 1
ATOM 3665 O O . ASP A 1 481 ? 7.318 -22.244 -32.382 1.00 86.69 481 ASP A O 1
ATOM 3669 N N . ASN A 1 482 ? 6.866 -20.273 -31.377 1.00 83.50 482 ASN A N 1
ATOM 3670 C CA . ASN A 1 482 ? 6.129 -19.638 -32.462 1.00 83.50 482 ASN A CA 1
ATOM 3671 C C . ASN A 1 482 ? 4.827 -20.385 -32.794 1.00 83.50 482 ASN A C 1
ATOM 3673 O O . ASN A 1 482 ? 4.457 -20.487 -33.970 1.00 83.50 482 ASN A O 1
ATOM 3677 N N . ASP A 1 483 ? 4.146 -20.923 -31.784 1.00 85.75 483 ASP A N 1
ATOM 3678 C CA . ASP A 1 483 ? 2.842 -21.572 -31.944 1.00 85.75 483 ASP A CA 1
ATOM 3679 C C . ASP A 1 483 ? 1.652 -20.610 -31.728 1.00 85.75 483 ASP A C 1
ATOM 3681 O O . ASP A 1 483 ? 0.509 -20.957 -32.043 1.00 85.75 483 ASP A O 1
ATOM 3685 N N . HIS A 1 484 ? 1.948 -19.374 -31.301 1.00 78.44 484 HIS A N 1
ATOM 3686 C CA . HIS A 1 484 ? 1.009 -18.278 -31.039 1.00 78.44 484 HIS A CA 1
ATOM 3687 C C . HIS A 1 484 ? 0.071 -18.540 -29.850 1.00 78.44 484 HIS A C 1
ATOM 3689 O O . HIS A 1 484 ? -0.966 -17.880 -29.706 1.00 78.44 484 HIS A O 1
ATOM 3695 N N . VAL A 1 485 ? 0.432 -19.481 -28.983 1.00 85.75 485 VAL A N 1
ATOM 3696 C CA . VAL A 1 485 ? -0.248 -19.782 -27.731 1.00 85.75 485 VAL A CA 1
ATOM 3697 C C . VAL A 1 485 ? 0.697 -19.413 -26.600 1.00 85.75 485 VAL A C 1
ATOM 3699 O O . VAL A 1 485 ? 1.845 -19.815 -26.579 1.00 85.75 485 VAL A O 1
ATOM 3702 N N . ILE A 1 486 ? 0.210 -18.610 -25.655 1.00 89.69 486 ILE A N 1
ATOM 3703 C CA . ILE A 1 486 ? 0.999 -18.268 -24.473 1.00 89.69 486 ILE A CA 1
ATOM 3704 C C . ILE A 1 486 ? 0.664 -19.220 -23.338 1.00 89.69 486 ILE A C 1
ATOM 3706 O O . ILE A 1 486 ? -0.458 -19.214 -22.819 1.00 89.69 486 ILE A O 1
ATOM 3710 N N . GLU A 1 487 ? 1.670 -19.982 -22.935 1.00 89.81 487 GLU A N 1
ATOM 3711 C CA . GLU A 1 487 ? 1.614 -20.992 -21.887 1.00 89.81 487 GLU A CA 1
ATOM 3712 C C . GLU A 1 487 ? 2.540 -20.620 -20.713 1.00 89.81 487 GLU A C 1
ATOM 3714 O O . GLU A 1 487 ? 3.107 -19.522 -20.642 1.00 89.81 487 GLU A O 1
ATOM 3719 N N . ASP A 1 488 ? 2.645 -21.494 -19.710 1.00 87.44 488 ASP A N 1
ATOM 3720 C CA . ASP A 1 488 ? 3.502 -21.246 -18.543 1.00 87.44 488 ASP A CA 1
ATOM 3721 C C . ASP A 1 488 ? 4.987 -21.467 -18.860 1.00 87.44 488 ASP A C 1
ATOM 3723 O O . ASP A 1 488 ? 5.851 -20.848 -18.232 1.00 87.44 488 ASP A O 1
ATOM 3727 N N . GLU A 1 489 ? 5.263 -22.319 -19.844 1.00 90.19 489 GLU A N 1
ATOM 3728 C CA . GLU A 1 489 ? 6.576 -22.701 -20.349 1.00 90.19 489 GLU A CA 1
ATOM 3729 C C . GLU A 1 489 ? 7.262 -21.584 -21.147 1.00 90.19 489 GLU A C 1
ATOM 3731 O O . GLU A 1 489 ? 8.493 -21.592 -21.267 1.00 90.19 489 GLU A O 1
ATOM 3736 N N . ASP A 1 490 ? 6.492 -20.613 -21.647 1.00 92.12 490 ASP A N 1
ATOM 3737 C CA . ASP A 1 490 ? 7.018 -19.486 -22.407 1.00 92.12 490 ASP A CA 1
ATOM 3738 C C . ASP A 1 490 ? 7.972 -18.612 -21.601 1.00 92.12 490 ASP A C 1
ATOM 3740 O O . ASP A 1 490 ? 7.807 -18.341 -20.402 1.00 92.12 490 ASP A O 1
ATOM 3744 N N . ALA A 1 491 ? 8.990 -18.120 -22.303 1.00 91.38 491 ALA A N 1
ATOM 3745 C CA . ALA A 1 491 ? 10.061 -17.363 -21.692 1.00 91.38 491 ALA A CA 1
ATOM 3746 C C . ALA A 1 491 ? 9.565 -15.992 -21.216 1.00 91.38 491 ALA A C 1
ATOM 3748 O O . ALA A 1 491 ? 9.182 -15.134 -22.014 1.00 91.38 491 ALA A O 1
ATOM 3749 N N . VAL A 1 492 ? 9.665 -15.750 -19.906 1.00 92.31 492 VAL A N 1
ATOM 3750 C CA . VAL A 1 492 ? 9.497 -14.409 -19.332 1.00 92.31 492 VAL A CA 1
ATOM 3751 C C . VAL A 1 492 ? 10.641 -13.517 -19.804 1.00 92.31 492 VAL A C 1
ATOM 3753 O O . VAL A 1 492 ? 11.820 -13.784 -19.548 1.00 92.31 492 VAL A O 1
ATOM 3756 N N . LEU A 1 493 ? 10.284 -12.438 -20.488 1.00 91.69 493 LEU A N 1
ATOM 3757 C CA . LEU A 1 493 ? 11.204 -11.432 -20.980 1.00 91.69 493 LEU A CA 1
ATOM 3758 C C . LEU A 1 493 ? 11.611 -10.509 -19.832 1.00 91.69 493 LEU A C 1
ATOM 3760 O O . LEU A 1 493 ? 10.772 -9.967 -19.120 1.00 91.69 493 LEU A O 1
ATOM 3764 N N . ARG A 1 494 ? 12.920 -10.296 -19.684 1.00 89.50 494 ARG A N 1
ATOM 3765 C CA . ARG A 1 494 ? 13.496 -9.306 -18.750 1.00 89.50 494 ARG A CA 1
ATOM 3766 C C . ARG A 1 494 ? 13.752 -7.955 -19.401 1.00 89.50 494 ARG A C 1
ATOM 3768 O O . ARG A 1 494 ? 14.029 -6.968 -18.738 1.00 89.50 494 ARG A O 1
ATOM 3775 N N . THR A 1 495 ? 13.665 -7.912 -20.721 1.00 91.25 495 THR A N 1
ATOM 3776 C CA . THR A 1 495 ? 13.763 -6.687 -21.491 1.00 91.25 495 THR A CA 1
ATOM 3777 C C . THR A 1 495 ? 12.997 -6.848 -22.791 1.00 91.25 495 THR A C 1
ATOM 3779 O O . THR A 1 495 ? 12.880 -7.955 -23.321 1.00 91.25 495 THR A O 1
ATOM 3782 N N . LEU A 1 496 ? 12.482 -5.739 -23.303 1.00 92.69 496 LEU A N 1
ATOM 3783 C CA . LEU A 1 496 ? 11.819 -5.681 -24.597 1.00 92.69 496 LEU A CA 1
ATOM 3784 C C . LEU A 1 496 ? 12.781 -5.171 -25.658 1.00 92.69 496 LEU A C 1
ATOM 3786 O O . LEU A 1 496 ? 13.691 -4.397 -25.366 1.00 92.69 496 LEU A O 1
ATOM 3790 N N . ARG A 1 497 ? 12.562 -5.558 -26.910 1.00 91.38 497 ARG A N 1
ATOM 3791 C CA . ARG A 1 497 ? 13.320 -5.027 -28.042 1.00 91.38 497 ARG A CA 1
ATOM 3792 C C . ARG A 1 497 ? 12.367 -4.379 -29.039 1.00 91.38 497 ARG A C 1
ATOM 3794 O O . ARG A 1 497 ? 11.287 -4.925 -29.262 1.00 91.38 497 ARG A O 1
ATOM 3801 N N . PRO A 1 498 ? 12.766 -3.271 -29.677 1.00 90.44 498 PRO A N 1
ATOM 3802 C CA . PRO A 1 498 ? 12.097 -2.816 -30.882 1.00 90.44 498 PRO A CA 1
ATOM 3803 C C . PRO A 1 498 ? 12.058 -3.924 -31.948 1.00 90.44 498 PRO A C 1
ATOM 3805 O O . PRO A 1 498 ? 12.975 -4.751 -32.060 1.00 90.44 498 PRO A O 1
ATOM 3808 N N . GLY A 1 499 ? 10.964 -3.952 -32.704 1.00 86.50 499 GLY A N 1
ATOM 3809 C CA . GLY A 1 499 ? 10.700 -4.875 -33.798 1.00 86.50 499 GLY A CA 1
ATOM 3810 C C . GLY A 1 499 ? 11.790 -4.818 -34.858 1.00 86.50 499 GLY A C 1
ATOM 3811 O O . GLY A 1 499 ? 12.274 -3.743 -35.211 1.00 86.50 499 GLY A O 1
ATOM 3812 N N . ARG A 1 500 ? 12.190 -5.982 -35.375 1.00 81.00 500 ARG A N 1
ATOM 3813 C CA . ARG A 1 500 ? 13.174 -6.069 -36.474 1.00 81.00 500 ARG A CA 1
ATOM 3814 C C . ARG A 1 500 ? 12.530 -5.922 -37.846 1.00 81.00 500 ARG A C 1
ATOM 3816 O O . ARG A 1 500 ? 13.214 -5.603 -38.821 1.00 81.00 500 ARG A O 1
ATOM 3823 N N . TRP A 1 501 ? 11.225 -6.175 -37.904 1.00 75.69 501 TRP A N 1
ATOM 3824 C CA . TRP A 1 501 ? 10.392 -6.205 -39.100 1.00 75.69 501 TRP A CA 1
ATOM 3825 C C . TRP A 1 501 ? 10.801 -7.291 -40.101 1.00 75.69 501 TRP A C 1
ATOM 3827 O O . TRP A 1 501 ? 10.483 -7.223 -41.288 1.00 75.69 501 TRP A O 1
ATOM 3837 N N . ASP A 1 502 ? 11.498 -8.325 -39.627 1.00 67.88 502 ASP A N 1
ATOM 3838 C CA . ASP A 1 502 ? 12.117 -9.346 -40.474 1.00 67.88 502 ASP A CA 1
ATOM 3839 C C . ASP A 1 502 ? 11.100 -10.242 -41.190 1.00 67.88 502 ASP A C 1
ATOM 3841 O O . ASP A 1 502 ? 11.352 -10.725 -42.299 1.00 67.88 502 ASP A O 1
ATOM 3845 N N . ASN A 1 503 ? 9.945 -10.442 -40.557 1.00 70.75 503 ASN A N 1
ATOM 3846 C CA . ASN A 1 503 ? 8.871 -11.306 -41.040 1.00 70.75 503 ASN A CA 1
ATOM 3847 C C . ASN A 1 503 ? 7.553 -10.557 -41.263 1.00 70.75 503 ASN A C 1
ATOM 3849 O O . ASN A 1 503 ? 6.549 -11.184 -41.594 1.00 70.75 503 ASN A O 1
ATOM 3853 N N . ALA A 1 504 ? 7.555 -9.230 -41.128 1.00 67.50 504 ALA A N 1
ATOM 3854 C CA . ALA A 1 504 ? 6.362 -8.407 -41.296 1.00 67.50 504 ALA A CA 1
ATOM 3855 C C . ALA A 1 504 ? 5.867 -8.353 -42.756 1.00 67.50 504 ALA A C 1
ATOM 3857 O O . ALA A 1 504 ? 4.718 -7.994 -42.998 1.00 67.50 504 ALA A O 1
ATOM 3858 N N . TYR A 1 505 ? 6.691 -8.749 -43.735 1.00 67.44 505 TYR A N 1
ATOM 3859 C CA . TYR A 1 505 ? 6.397 -8.596 -45.165 1.00 67.44 505 TYR A CA 1
ATOM 3860 C C . TYR A 1 505 ? 6.455 -9.918 -45.941 1.00 67.44 505 TYR A C 1
ATOM 3862 O O . TYR A 1 505 ? 7.274 -10.804 -45.670 1.00 67.44 505 TYR A O 1
ATOM 3870 N N . ASP A 1 506 ? 5.546 -10.109 -46.899 1.00 66.81 506 ASP A N 1
ATOM 3871 C CA . ASP A 1 506 ? 5.585 -11.234 -47.841 1.00 66.81 506 ASP A CA 1
ATOM 3872 C C . ASP A 1 506 ? 6.664 -11.041 -48.927 1.00 66.81 506 ASP A C 1
ATOM 3874 O O . ASP A 1 506 ? 7.346 -10.019 -48.991 1.00 66.81 506 ASP A O 1
ATOM 3878 N N . GLY A 1 507 ? 6.860 -12.047 -49.786 1.00 62.66 507 GLY A N 1
ATOM 3879 C CA . GLY A 1 507 ? 7.829 -11.960 -50.888 1.00 62.66 507 GLY A CA 1
ATOM 3880 C C . GLY A 1 507 ? 7.460 -10.938 -51.974 1.00 62.66 507 GLY A C 1
ATOM 3881 O O . GLY A 1 507 ? 8.281 -10.663 -52.845 1.00 62.66 507 GLY A O 1
ATOM 3882 N N . ALA A 1 508 ? 6.238 -10.396 -51.927 1.00 63.34 508 ALA A N 1
ATOM 3883 C CA . ALA A 1 508 ? 5.742 -9.315 -52.769 1.00 63.34 508 ALA A CA 1
ATOM 3884 C C . ALA A 1 508 ? 5.691 -7.976 -52.015 1.00 63.34 508 ALA A C 1
ATOM 3886 O O . ALA A 1 508 ? 5.110 -7.023 -52.533 1.00 63.34 508 ALA A O 1
ATOM 3887 N N . PHE A 1 509 ? 6.329 -7.897 -50.839 1.00 57.25 509 PHE A N 1
ATOM 3888 C CA . PHE A 1 509 ? 6.544 -6.669 -50.085 1.00 57.25 509 PHE A CA 1
ATOM 3889 C C . PHE A 1 509 ? 5.277 -6.046 -49.486 1.00 57.25 509 PHE A C 1
ATOM 3891 O O . PHE A 1 509 ? 5.283 -4.885 -49.069 1.00 57.25 509 PHE A O 1
ATOM 3898 N N . ASN A 1 510 ? 4.202 -6.830 -49.385 1.00 65.44 510 ASN A N 1
ATOM 3899 C CA . ASN A 1 510 ? 3.008 -6.440 -48.651 1.00 65.44 510 ASN A CA 1
ATOM 3900 C C . ASN A 1 510 ? 3.169 -6.802 -47.178 1.00 65.44 510 ASN A C 1
ATOM 3902 O O . ASN A 1 510 ? 3.635 -7.892 -46.837 1.00 65.44 510 ASN A O 1
ATOM 3906 N N . VAL A 1 511 ? 2.720 -5.893 -46.316 1.00 66.94 511 VAL A N 1
ATOM 3907 C CA . VAL A 1 511 ? 2.483 -6.136 -44.891 1.00 66.94 511 VAL A CA 1
ATOM 3908 C C . VAL A 1 511 ? 1.646 -7.415 -44.756 1.00 66.94 511 VAL A C 1
ATOM 3910 O O . VAL A 1 511 ? 0.568 -7.517 -45.350 1.00 66.94 511 VAL A O 1
ATOM 3913 N N . ARG A 1 512 ? 2.120 -8.405 -43.994 1.00 69.25 512 ARG A N 1
ATOM 3914 C CA . ARG A 1 512 ? 1.465 -9.714 -43.802 1.00 69.25 512 ARG A CA 1
ATOM 3915 C C . ARG A 1 512 ? 0.231 -9.645 -42.894 1.00 69.25 512 ARG A C 1
ATOM 3917 O O . ARG A 1 512 ? -0.009 -10.551 -42.107 1.00 69.25 512 ARG A O 1
ATOM 3924 N N . ASN A 1 513 ? -0.603 -8.619 -43.050 1.00 66.75 513 ASN A N 1
ATOM 3925 C CA . ASN A 1 513 ? -1.837 -8.432 -42.280 1.00 66.75 513 ASN A CA 1
ATOM 3926 C C . ASN A 1 513 ? -2.865 -9.570 -42.466 1.00 66.75 513 ASN A C 1
ATOM 3928 O O . ASN A 1 513 ? -3.779 -9.685 -41.662 1.00 66.75 513 ASN A O 1
ATOM 3932 N N . ASN A 1 514 ? -2.730 -10.395 -43.516 1.00 59.41 514 ASN A N 1
ATOM 3933 C CA . ASN A 1 514 ? -3.684 -11.458 -43.870 1.00 59.41 514 ASN A CA 1
ATOM 3934 C C . ASN A 1 514 ? -3.134 -12.890 -43.710 1.00 59.41 514 ASN A C 1
ATOM 3936 O O . ASN A 1 514 ? -3.852 -13.838 -44.018 1.00 59.41 514 ASN A O 1
ATOM 3940 N N . MET A 1 515 ? -1.859 -13.066 -43.335 1.00 57.44 515 MET A N 1
ATOM 3941 C CA . MET A 1 515 ? -1.244 -14.408 -43.238 1.00 57.44 515 MET A CA 1
ATOM 3942 C C . MET A 1 515 ? -1.727 -15.174 -42.010 1.00 57.44 515 MET A C 1
ATOM 3944 O O . MET A 1 515 ? -1.861 -16.393 -42.054 1.00 57.44 515 MET A O 1
ATOM 3948 N N . ASP A 1 516 ? -2.045 -14.431 -40.964 1.00 59.12 516 ASP A N 1
ATOM 3949 C CA . ASP A 1 516 ? -2.921 -14.854 -39.896 1.00 59.12 516 ASP A CA 1
ATOM 3950 C C . ASP A 1 516 ? -3.914 -13.695 -39.723 1.00 59.12 516 ASP A C 1
ATOM 3952 O O . ASP A 1 516 ? -3.481 -12.585 -39.391 1.00 59.12 516 ASP A O 1
ATOM 3956 N N . PRO A 1 517 ? -5.206 -13.889 -40.056 1.00 55.06 517 PRO A N 1
ATOM 3957 C CA . PRO A 1 517 ? -6.206 -12.831 -39.992 1.00 55.06 517 PRO A CA 1
ATOM 3958 C C . PRO A 1 517 ? -6.394 -12.286 -38.577 1.00 55.06 517 PRO A C 1
ATOM 3960 O O . PRO A 1 517 ? -7.135 -11.330 -38.435 1.00 55.06 517 PRO A O 1
ATOM 3963 N N . ASP A 1 518 ? -5.726 -12.843 -37.566 1.00 52.28 518 ASP A N 1
ATOM 3964 C CA . ASP A 1 518 ? -5.728 -12.334 -36.208 1.00 52.28 518 ASP A CA 1
ATOM 3965 C C . ASP A 1 518 ? -4.387 -11.641 -35.820 1.00 52.28 518 ASP A C 1
ATOM 3967 O O . ASP A 1 518 ? -4.353 -10.895 -34.848 1.00 52.28 518 ASP A O 1
ATOM 3971 N N . HIS A 1 519 ? -3.276 -11.736 -36.570 1.00 57.88 519 HIS A N 1
ATOM 3972 C CA . HIS A 1 519 ? -1.940 -11.712 -35.926 1.00 57.88 519 HIS A CA 1
ATOM 3973 C C . HIS A 1 519 ? -0.759 -11.129 -36.766 1.00 57.88 519 HIS A C 1
ATOM 3975 O O . HIS A 1 519 ? 0.291 -11.746 -36.922 1.00 57.88 519 HIS A O 1
ATOM 3981 N N . PHE A 1 520 ? -0.879 -9.906 -37.310 1.00 61.06 520 PHE A N 1
ATOM 3982 C CA . PHE A 1 520 ? 0.178 -9.247 -38.122 1.00 61.06 520 PHE A CA 1
ATOM 3983 C C . PHE A 1 520 ? 1.579 -9.185 -37.475 1.00 61.06 520 PHE A C 1
ATOM 3985 O O . PHE A 1 520 ? 2.590 -9.436 -38.133 1.00 61.06 520 PHE A O 1
ATOM 3992 N N . VAL A 1 521 ? 1.635 -8.825 -36.193 1.00 65.44 521 VAL A N 1
ATOM 3993 C CA . VAL A 1 521 ? 2.877 -8.649 -35.423 1.00 65.44 521 VAL A CA 1
ATOM 3994 C C . VAL A 1 521 ? 3.512 -10.005 -35.063 1.00 65.44 521 VAL A C 1
ATOM 3996 O O . VAL A 1 521 ? 4.689 -10.093 -34.712 1.00 65.44 521 VAL A O 1
ATOM 3999 N N . ASP A 1 522 ? 2.761 -11.093 -35.216 1.00 66.62 522 ASP A N 1
ATOM 4000 C CA . ASP A 1 522 ? 3.029 -12.373 -34.571 1.00 66.62 522 ASP A CA 1
ATOM 4001 C C . ASP A 1 522 ? 4.090 -13.213 -35.279 1.00 66.62 522 ASP A C 1
ATOM 4003 O O . ASP A 1 522 ? 4.365 -14.333 -34.883 1.00 66.62 522 ASP A O 1
ATOM 4007 N N . LEU A 1 523 ? 4.724 -12.689 -36.325 1.00 73.56 523 LEU A N 1
ATOM 4008 C CA . LEU A 1 523 ? 5.863 -13.350 -36.959 1.00 73.56 523 LEU A CA 1
ATOM 4009 C C . LEU A 1 523 ? 7.196 -12.682 -36.614 1.00 73.56 523 LEU A C 1
ATOM 4011 O O . LEU A 1 523 ? 8.249 -13.256 -36.902 1.00 73.56 523 LEU A O 1
ATOM 4015 N N . ASP A 1 524 ? 7.194 -11.482 -36.024 1.00 80.31 524 ASP A N 1
ATOM 4016 C CA . ASP A 1 524 ? 8.441 -10.848 -35.599 1.00 80.31 524 ASP A CA 1
ATOM 4017 C C . ASP A 1 524 ? 8.968 -11.527 -34.322 1.00 80.31 524 ASP A C 1
ATOM 4019 O O . ASP A 1 524 ? 8.194 -11.756 -33.389 1.00 80.31 524 ASP A O 1
ATOM 4023 N N . PRO A 1 525 ? 10.266 -11.870 -34.248 1.00 81.31 525 PRO A N 1
ATOM 4024 C CA . PRO A 1 525 ? 10.841 -12.493 -33.057 1.00 81.31 525 PRO A CA 1
ATOM 4025 C C . PRO A 1 525 ? 10.979 -11.535 -31.862 1.00 81.31 525 PRO A C 1
ATOM 4027 O O . PRO A 1 525 ? 11.263 -11.998 -30.762 1.00 81.31 525 PRO A O 1
ATOM 4030 N N . SER A 1 526 ? 10.829 -10.218 -32.055 1.00 88.00 526 SER A N 1
ATOM 4031 C CA . SER A 1 526 ? 10.815 -9.224 -30.970 1.00 88.00 526 SER A CA 1
ATOM 4032 C C . SER A 1 526 ? 9.406 -8.945 -30.430 1.00 88.00 526 SER A C 1
ATOM 4034 O O . SER A 1 526 ? 9.255 -8.085 -29.558 1.00 88.00 526 SER A O 1
ATOM 4036 N N . ARG A 1 527 ? 8.367 -9.625 -30.935 1.00 87.88 527 ARG A N 1
ATOM 4037 C CA . ARG A 1 527 ? 7.024 -9.520 -30.357 1.00 87.88 527 ARG A CA 1
ATOM 4038 C C . ARG A 1 527 ? 7.019 -10.001 -28.910 1.00 87.88 527 ARG A C 1
ATOM 4040 O O . ARG A 1 527 ? 7.820 -10.848 -28.514 1.00 87.88 527 ARG A O 1
ATOM 4047 N N . PHE A 1 528 ? 6.062 -9.510 -28.148 1.00 92.12 528 PHE A N 1
ATOM 4048 C CA . PHE A 1 528 ? 5.842 -9.945 -26.780 1.00 92.12 528 PHE A CA 1
ATOM 4049 C C . PHE A 1 528 ? 4.359 -9.917 -26.443 1.00 92.12 528 PHE A C 1
ATOM 4051 O O . PHE A 1 528 ? 3.552 -9.310 -27.144 1.00 92.12 528 PHE A O 1
ATOM 4058 N N . TYR A 1 529 ? 4.006 -10.554 -25.341 1.00 92.25 529 TYR A N 1
ATOM 4059 C CA . TYR A 1 529 ? 2.659 -10.547 -24.797 1.00 92.25 529 TYR A CA 1
ATOM 4060 C C . TYR A 1 529 ? 2.734 -10.102 -23.349 1.00 92.25 529 TYR A C 1
ATOM 4062 O O . TYR A 1 529 ? 3.707 -10.393 -22.656 1.00 92.25 529 TYR A O 1
ATOM 4070 N N . LEU A 1 530 ? 1.707 -9.404 -22.883 1.00 92.88 530 LEU A N 1
ATOM 4071 C CA . LEU A 1 530 ? 1.516 -9.168 -21.462 1.00 92.88 530 LEU A CA 1
ATOM 4072 C C . LEU A 1 530 ? 0.705 -10.322 -20.899 1.00 92.88 530 LEU A C 1
ATOM 4074 O O . LEU A 1 530 ? -0.369 -10.641 -21.410 1.00 92.88 530 LEU A O 1
ATOM 4078 N N . ARG A 1 531 ? 1.217 -10.928 -19.836 1.00 93.88 531 ARG A N 1
ATOM 4079 C CA . ARG A 1 531 ? 0.583 -12.035 -19.133 1.00 93.88 531 ARG A CA 1
ATOM 4080 C C . ARG A 1 531 ? 0.344 -11.630 -17.688 1.00 93.88 531 ARG A C 1
ATOM 4082 O O . ARG A 1 531 ? 1.250 -11.136 -17.023 1.00 93.88 531 ARG A O 1
ATOM 4089 N N . ALA A 1 532 ? -0.865 -11.870 -17.200 1.00 93.88 532 ALA A N 1
ATOM 4090 C CA . ALA A 1 532 ? -1.215 -11.720 -15.798 1.00 93.88 532 ALA A CA 1
ATOM 4091 C C . ALA A 1 532 ? -1.717 -13.048 -15.247 1.00 93.88 532 ALA A C 1
ATOM 4093 O O . ALA A 1 532 ? -2.615 -13.656 -15.827 1.00 93.88 532 ALA A O 1
ATOM 4094 N N . LYS A 1 533 ? -1.157 -13.495 -14.126 1.00 93.69 533 LYS A N 1
ATOM 4095 C CA . LYS A 1 533 ? -1.541 -14.754 -13.481 1.00 93.69 533 LYS A CA 1
ATOM 4096 C C . LYS A 1 533 ? -1.896 -14.510 -12.034 1.00 93.69 533 LYS A C 1
ATOM 4098 O O . LYS A 1 533 ? -1.134 -13.885 -11.298 1.00 93.69 533 LYS A O 1
ATOM 4103 N N . GLY A 1 534 ? -3.041 -15.017 -11.602 1.00 92.00 534 GLY A N 1
ATOM 4104 C CA . GLY A 1 534 ? -3.409 -14.895 -10.204 1.00 92.00 534 GLY A CA 1
ATOM 4105 C C . GLY A 1 534 ? -4.763 -15.511 -9.876 1.00 92.00 534 GLY A C 1
ATOM 4106 O O . GLY A 1 534 ? -5.710 -15.366 -10.638 1.00 92.00 534 GLY A O 1
ATOM 4107 N N . PRO A 1 535 ? -4.920 -16.112 -8.689 1.00 88.56 535 PRO A N 1
ATOM 4108 C CA . PRO A 1 535 ? -6.122 -16.855 -8.286 1.00 88.56 535 PRO A CA 1
ATOM 4109 C C . PRO A 1 535 ? -7.386 -15.998 -8.061 1.00 88.56 535 PRO A C 1
ATOM 4111 O O . PRO A 1 535 ? -8.399 -16.506 -7.575 1.00 88.56 535 PRO A O 1
ATOM 4114 N N . LYS A 1 536 ? -7.324 -14.688 -8.321 1.00 87.31 536 LYS A N 1
ATOM 4115 C CA . LYS A 1 536 ? -8.477 -13.773 -8.347 1.00 87.31 536 LYS A CA 1
ATOM 4116 C C . LYS A 1 536 ? -8.886 -13.355 -9.756 1.00 87.31 536 LYS A C 1
ATOM 4118 O O . LYS A 1 536 ? -9.924 -12.719 -9.894 1.00 87.31 536 LYS A O 1
ATOM 4123 N N . LEU A 1 537 ? -8.079 -13.681 -10.764 1.00 88.88 537 LEU A N 1
ATOM 4124 C CA . LEU A 1 537 ? -8.360 -13.305 -12.143 1.00 88.88 537 LEU A CA 1
ATOM 4125 C C . LEU A 1 537 ? -9.468 -14.178 -12.754 1.00 88.88 537 LEU A C 1
ATOM 4127 O O . LEU A 1 537 ? -10.188 -13.694 -13.612 1.00 88.88 537 LEU A O 1
ATOM 4131 N N . ASP A 1 538 ? -9.650 -15.402 -12.257 1.00 88.69 538 ASP A N 1
ATOM 4132 C CA . ASP A 1 538 ? -10.765 -16.298 -12.594 1.00 88.69 538 ASP A CA 1
ATOM 4133 C C . ASP A 1 538 ? -11.962 -16.041 -11.655 1.00 88.69 538 ASP A C 1
ATOM 4135 O O . ASP A 1 538 ? -12.038 -16.557 -10.533 1.00 88.69 538 ASP A O 1
ATOM 4139 N N . VAL A 1 539 ? -12.853 -15.141 -12.072 1.00 86.50 539 VAL A N 1
ATOM 4140 C CA . VAL A 1 539 ? -14.049 -14.714 -11.331 1.00 86.50 539 VAL A CA 1
ATOM 4141 C C . VAL A 1 539 ? -15.255 -15.587 -11.690 1.00 86.50 539 VAL A C 1
ATOM 4143 O O . VAL A 1 539 ? -16.035 -15.938 -10.796 1.00 86.50 539 VAL A O 1
ATOM 4146 N N . ASP A 1 540 ? -15.424 -15.936 -12.969 1.00 86.75 540 ASP A N 1
ATOM 4147 C CA . ASP A 1 540 ? -16.447 -16.860 -13.473 1.00 86.75 540 ASP A CA 1
ATOM 4148 C C . ASP A 1 540 ? -15.789 -18.082 -14.141 1.00 86.75 540 ASP A C 1
ATOM 4150 O O . ASP A 1 540 ? -15.583 -18.072 -15.352 1.00 86.75 540 ASP A O 1
ATOM 4154 N N . PRO A 1 541 ? -15.618 -19.207 -13.416 1.00 88.06 541 PRO A N 1
ATOM 4155 C CA . PRO A 1 541 ? -15.019 -20.438 -13.947 1.00 88.06 541 PRO A CA 1
ATOM 4156 C C . PRO A 1 541 ? -15.674 -21.007 -15.215 1.00 88.06 541 PRO A C 1
ATOM 4158 O O . PRO A 1 541 ? -15.154 -21.935 -15.837 1.00 88.06 541 PRO A O 1
ATOM 4161 N N . SER A 1 542 ? -16.878 -20.539 -15.567 1.00 86.38 542 SER A N 1
ATOM 4162 C CA . SER A 1 542 ? -17.616 -20.997 -16.743 1.00 86.38 542 SER A CA 1
ATOM 4163 C C . SER A 1 542 ? -17.344 -20.183 -18.011 1.00 86.38 542 SER A C 1
ATOM 4165 O O . SER A 1 542 ? -17.815 -20.578 -19.084 1.00 86.38 542 SER A O 1
ATOM 4167 N N . LYS A 1 543 ? -16.628 -19.055 -17.922 1.00 86.56 543 LYS A N 1
ATOM 4168 C CA . LYS A 1 543 ? -16.378 -18.136 -19.042 1.00 86.56 543 LYS A CA 1
ATOM 4169 C C . LYS A 1 543 ? -14.990 -17.521 -18.933 1.00 86.56 543 LYS A C 1
ATOM 4171 O O . LYS A 1 543 ? -14.521 -17.277 -17.843 1.00 86.56 543 LYS A O 1
ATOM 4176 N N . ALA A 1 544 ? -14.393 -17.197 -20.077 1.00 84.31 544 ALA A N 1
ATOM 4177 C CA . ALA A 1 544 ? -13.167 -16.411 -20.089 1.00 84.31 544 ALA A CA 1
ATOM 4178 C C . ALA A 1 544 ? -13.440 -14.997 -19.552 1.00 84.31 544 ALA A C 1
ATOM 4180 O O . ALA A 1 544 ? -14.236 -14.249 -20.139 1.00 84.31 544 ALA A O 1
ATOM 4181 N N . ASP A 1 545 ? -12.785 -14.644 -18.452 1.00 88.56 545 ASP A N 1
ATOM 4182 C CA . ASP A 1 545 ? -12.820 -13.295 -17.892 1.00 88.56 545 ASP A CA 1
ATOM 4183 C C . ASP A 1 545 ? -11.939 -12.318 -18.699 1.00 88.56 545 ASP A C 1
ATOM 4185 O O . ASP A 1 545 ? -11.166 -12.707 -19.578 1.00 88.56 545 ASP A O 1
ATOM 4189 N N . ILE A 1 546 ? -12.105 -11.010 -18.465 1.00 85.62 546 ILE A N 1
ATOM 4190 C CA . ILE A 1 546 ? -11.327 -9.960 -19.143 1.00 85.62 546 ILE A CA 1
ATOM 4191 C C . ILE A 1 546 ? -10.742 -9.012 -18.106 1.00 85.62 546 ILE A C 1
ATOM 4193 O O . ILE A 1 546 ? -11.476 -8.328 -17.389 1.00 85.62 546 ILE A O 1
ATOM 4197 N N . LEU A 1 547 ? -9.419 -8.889 -18.118 1.00 86.56 547 LEU A N 1
ATOM 4198 C CA . LEU A 1 547 ? -8.678 -7.914 -17.333 1.00 86.56 547 LEU A CA 1
ATOM 4199 C C . LEU A 1 547 ? -8.334 -6.670 -18.169 1.00 86.56 547 LEU A C 1
ATOM 4201 O O . LEU A 1 547 ? -8.146 -6.758 -19.382 1.00 86.56 547 LEU A O 1
ATOM 4205 N N . GLN A 1 548 ? -8.269 -5.495 -17.534 1.00 86.06 548 GLN A N 1
ATOM 4206 C CA . GLN A 1 548 ? -7.888 -4.237 -18.184 1.00 86.06 548 GLN A CA 1
ATOM 4207 C C . GLN A 1 548 ? -6.629 -3.642 -17.556 1.00 86.06 548 GLN A C 1
ATOM 4209 O O . GLN A 1 548 ? -6.581 -3.429 -16.345 1.00 86.06 548 GLN A O 1
ATOM 4214 N N . PHE A 1 549 ? -5.652 -3.305 -18.395 1.00 85.19 549 PHE A N 1
ATOM 4215 C CA . PHE A 1 549 ? -4.441 -2.587 -18.000 1.00 85.19 549 PHE A CA 1
ATOM 4216 C C . PHE A 1 549 ? -4.341 -1.233 -18.672 1.00 85.19 549 PHE A C 1
ATOM 4218 O O . PHE A 1 549 ? -4.880 -1.040 -19.761 1.00 85.19 549 PHE A O 1
ATOM 4225 N N . PHE A 1 550 ? -3.611 -0.321 -18.031 1.00 85.25 550 PHE A N 1
ATOM 4226 C CA . PHE A 1 550 ? -3.157 0.904 -18.674 1.00 85.25 550 PHE A CA 1
ATOM 4227 C C . PHE A 1 550 ? -1.683 0.766 -19.023 1.00 85.25 550 PHE A C 1
ATOM 4229 O O . PHE A 1 550 ? -0.864 0.518 -18.146 1.00 85.25 550 PHE A O 1
ATOM 4236 N N . LEU A 1 551 ? -1.351 0.921 -20.297 1.00 85.81 551 LEU A N 1
ATOM 4237 C CA . LEU A 1 551 ? 0.015 0.823 -20.792 1.00 85.81 551 LEU A CA 1
ATOM 4238 C C . LEU A 1 551 ? 0.586 2.212 -21.059 1.00 85.81 551 LEU A C 1
ATOM 4240 O O . LEU A 1 551 ? -0.102 3.070 -21.603 1.00 85.81 551 LEU A O 1
ATOM 4244 N N . THR A 1 552 ? 1.842 2.439 -20.694 1.00 85.25 552 THR A N 1
ATOM 4245 C CA . THR A 1 552 ? 2.576 3.659 -21.051 1.00 85.25 552 THR A CA 1
ATOM 4246 C C . THR A 1 552 ? 4.027 3.321 -21.356 1.00 85.25 552 THR A C 1
ATOM 4248 O O . THR A 1 552 ? 4.581 2.409 -20.749 1.00 85.25 552 THR A O 1
ATOM 4251 N N . ILE A 1 553 ? 4.655 4.069 -22.260 1.00 84.00 553 ILE A N 1
ATOM 4252 C CA . ILE A 1 553 ? 6.096 3.994 -22.517 1.00 84.00 553 ILE A CA 1
ATOM 4253 C C . ILE A 1 553 ? 6.719 5.324 -22.112 1.00 84.00 553 ILE A C 1
ATOM 4255 O O . ILE A 1 553 ? 6.189 6.389 -22.437 1.00 84.00 553 ILE A O 1
ATOM 4259 N N . SER A 1 554 ? 7.818 5.285 -21.362 1.00 78.50 554 SER A N 1
ATOM 4260 C CA . SER A 1 554 ? 8.503 6.514 -20.958 1.00 78.50 554 SER A CA 1
ATOM 4261 C C . SER A 1 554 ? 9.063 7.281 -22.157 1.00 78.50 554 SER A C 1
ATOM 4263 O O . SER A 1 554 ? 9.354 6.714 -23.206 1.00 78.50 554 SER A O 1
ATOM 4265 N N . HIS A 1 555 ? 9.186 8.603 -22.004 1.00 66.75 555 HIS A N 1
ATOM 4266 C CA . HIS A 1 555 ? 9.658 9.530 -23.046 1.00 66.75 555 HIS A CA 1
ATOM 4267 C C . HIS A 1 555 ? 8.727 9.710 -24.268 1.00 66.75 555 HIS A C 1
ATOM 4269 O O . HIS A 1 555 ? 9.073 10.445 -25.191 1.00 66.75 555 HIS A O 1
ATOM 4275 N N . GLN A 1 556 ? 7.516 9.139 -24.249 1.00 61.59 556 GLN A N 1
ATOM 4276 C CA . GLN A 1 556 ? 6.458 9.402 -25.232 1.00 61.59 556 GLN A CA 1
ATOM 4277 C C . GLN A 1 556 ? 5.737 10.738 -24.978 1.00 61.59 556 GLN A C 1
ATOM 4279 O O . GLN A 1 556 ? 5.275 11.013 -23.870 1.00 61.59 556 GLN A O 1
ATOM 4284 N N . VAL A 1 557 ? 5.551 11.542 -26.030 1.00 52.47 557 VAL A N 1
ATOM 4285 C CA . VAL A 1 557 ? 4.710 12.751 -26.005 1.00 52.47 557 VAL A CA 1
ATOM 4286 C C . VAL A 1 557 ? 3.318 12.417 -26.566 1.00 52.47 557 VAL A C 1
ATOM 4288 O O . VAL A 1 557 ? 3.028 12.742 -27.703 1.00 52.47 557 VAL A O 1
ATOM 4291 N N . ASN A 1 558 ? 2.442 11.771 -25.787 1.00 51.34 558 ASN A N 1
ATOM 4292 C CA . ASN A 1 558 ? 0.989 11.633 -26.053 1.00 51.34 558 ASN A CA 1
ATOM 4293 C C . ASN A 1 558 ? 0.532 11.143 -27.456 1.00 51.34 558 ASN A C 1
ATOM 4295 O O . ASN A 1 558 ? -0.601 11.440 -27.843 1.00 51.34 558 ASN A O 1
ATOM 4299 N N . TYR A 1 559 ? 1.349 10.424 -28.231 1.00 52.50 559 TYR A N 1
ATOM 4300 C CA . TYR A 1 559 ? 0.960 10.046 -29.599 1.00 52.50 559 TYR A CA 1
ATOM 4301 C C . TYR A 1 559 ? -0.056 8.890 -29.645 1.00 52.50 559 TYR A C 1
ATOM 4303 O O . TYR A 1 559 ? -0.962 8.930 -30.480 1.00 52.50 559 TYR A O 1
ATOM 4311 N N . ASP A 1 560 ? -0.013 7.973 -28.673 1.00 57.12 560 ASP A N 1
ATOM 4312 C CA . ASP A 1 560 ? -0.939 6.839 -28.564 1.00 57.12 560 ASP A CA 1
ATOM 4313 C C . ASP A 1 560 ? -1.951 7.093 -27.437 1.00 57.12 560 ASP A C 1
ATOM 4315 O O . ASP A 1 560 ? -1.697 6.895 -26.252 1.00 57.12 560 ASP A O 1
ATOM 4319 N N . THR A 1 561 ? -3.117 7.634 -27.793 1.00 49.16 561 THR A N 1
ATOM 4320 C CA . THR A 1 561 ? -4.097 8.175 -26.823 1.00 49.16 561 THR A CA 1
ATOM 4321 C C . THR A 1 561 ? -5.033 7.126 -26.204 1.00 49.16 561 THR A C 1
ATOM 4323 O O . THR A 1 561 ? -5.927 7.471 -25.427 1.00 49.16 561 THR A O 1
ATOM 4326 N N . ALA A 1 562 ? -4.831 5.839 -26.499 1.00 53.56 562 ALA A N 1
ATOM 4327 C CA . ALA A 1 562 ? -5.674 4.741 -26.034 1.00 53.56 562 ALA A CA 1
ATOM 4328 C C . ALA A 1 562 ? -4.883 3.678 -25.257 1.00 53.56 562 ALA A C 1
ATOM 4330 O O . ALA A 1 562 ? -4.600 2.593 -25.752 1.00 53.56 562 ALA A O 1
ATOM 4331 N N . ASN A 1 563 ? -4.600 3.974 -23.990 1.00 71.12 563 ASN A N 1
ATOM 4332 C CA . ASN A 1 563 ? -3.755 3.137 -23.135 1.00 71.12 563 ASN A CA 1
ATOM 4333 C C . ASN A 1 563 ? -4.453 1.908 -22.536 1.00 71.12 563 ASN A C 1
ATOM 4335 O O . ASN A 1 563 ? -3.805 1.159 -21.817 1.00 71.12 563 ASN A O 1
ATOM 4339 N N . ILE A 1 564 ? -5.753 1.694 -22.781 1.00 75.44 564 ILE A N 1
ATOM 4340 C CA . ILE A 1 564 ? -6.497 0.588 -22.157 1.00 75.44 564 ILE A CA 1
ATOM 4341 C C . ILE A 1 564 ? -6.353 -0.682 -22.990 1.00 75.44 564 ILE A C 1
ATOM 4343 O O . ILE A 1 564 ? -6.993 -0.828 -24.033 1.00 75.44 564 ILE A O 1
ATOM 4347 N N . MET A 1 565 ? -5.574 -1.629 -22.481 1.00 83.31 565 MET A N 1
ATOM 4348 C CA . MET A 1 565 ? -5.425 -2.959 -23.057 1.00 83.31 565 MET A CA 1
ATOM 4349 C C . MET A 1 565 ? -6.341 -3.955 -22.359 1.00 83.31 565 MET A C 1
ATOM 4351 O O . MET A 1 565 ? -6.477 -3.927 -21.139 1.00 83.31 565 MET A O 1
ATOM 4355 N N . ARG A 1 566 ? -6.967 -4.844 -23.135 1.00 84.88 566 ARG A N 1
ATOM 4356 C CA . ARG A 1 566 ? -7.803 -5.933 -22.619 1.00 84.88 566 ARG A CA 1
ATOM 4357 C C . ARG A 1 566 ? -7.060 -7.251 -22.746 1.00 84.88 566 ARG A C 1
ATOM 4359 O O . ARG A 1 566 ? -6.605 -7.579 -23.839 1.00 84.88 566 ARG A O 1
ATOM 4366 N N . LEU A 1 567 ? -6.977 -7.987 -21.648 1.00 87.38 567 LEU A N 1
ATOM 4367 C CA . LEU A 1 567 ? -6.379 -9.309 -21.591 1.00 87.38 567 LEU A CA 1
ATOM 4368 C C . LEU A 1 567 ? -7.503 -10.309 -21.323 1.00 87.38 567 LEU A C 1
ATOM 4370 O O . LEU A 1 567 ? -8.003 -10.345 -20.195 1.00 87.38 567 LEU A O 1
ATOM 4374 N N . PRO A 1 568 ? -7.976 -11.042 -22.342 1.00 89.06 568 PRO A N 1
ATOM 4375 C CA . PRO A 1 568 ? -8.853 -12.177 -22.112 1.00 89.06 568 PRO A CA 1
ATOM 4376 C C . PRO A 1 568 ? -8.113 -13.296 -21.375 1.00 89.06 568 PRO A C 1
ATOM 4378 O O . PRO A 1 568 ? -6.898 -13.460 -21.507 1.00 89.06 568 PRO A O 1
ATOM 4381 N N . GLU A 1 569 ? -8.871 -14.092 -20.637 1.00 90.06 569 GLU A N 1
ATOM 4382 C CA . GLU A 1 569 ? -8.388 -15.344 -20.073 1.00 90.06 569 GLU A CA 1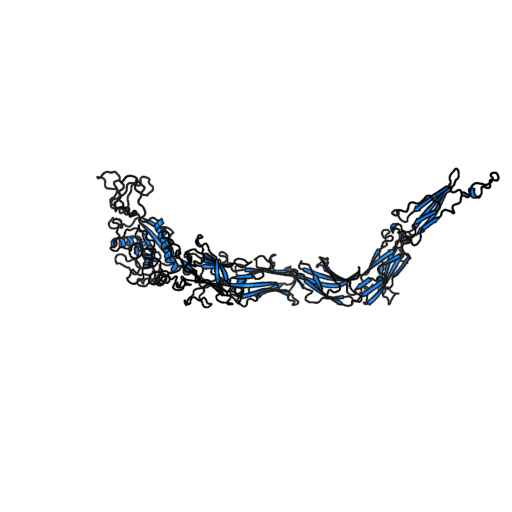
ATOM 4383 C C . GLU A 1 569 ? -8.019 -16.327 -21.197 1.00 90.06 569 GLU A C 1
ATOM 4385 O O . GLU A 1 569 ? -8.757 -16.460 -22.179 1.00 90.06 569 GLU A O 1
ATOM 4390 N N . SER A 1 570 ? -6.886 -17.022 -21.067 1.00 88.31 570 SER A N 1
ATOM 4391 C CA . SER A 1 570 ? -6.386 -17.971 -22.077 1.00 88.31 570 SER A CA 1
ATOM 4392 C C . SER A 1 570 ? -7.310 -19.180 -22.285 1.00 88.31 570 SER A C 1
ATOM 4394 O O . SER A 1 570 ? -7.281 -19.826 -23.332 1.00 88.31 570 SER A O 1
ATOM 4396 N N . GLY A 1 571 ? -8.176 -19.459 -21.313 1.00 86.06 571 GLY A N 1
ATOM 4397 C CA . GLY A 1 571 ? -9.276 -20.413 -21.375 1.00 86.06 571 GLY A CA 1
ATOM 4398 C C . GLY A 1 571 ? -10.124 -20.307 -20.103 1.00 86.06 571 GLY A C 1
ATOM 4399 O O . GLY A 1 571 ? -9.663 -19.710 -19.140 1.00 86.06 571 GLY A O 1
ATOM 4400 N N . PRO A 1 572 ? -11.347 -20.865 -20.055 1.00 85.25 572 PRO A N 1
ATOM 4401 C CA . PRO A 1 572 ? -12.148 -20.833 -18.832 1.00 85.25 572 PRO A CA 1
ATOM 4402 C C . PRO A 1 572 ? -11.409 -21.497 -17.663 1.00 85.25 572 PRO A C 1
ATOM 4404 O O . PRO A 1 572 ? -10.932 -22.627 -17.813 1.00 85.25 572 PRO A O 1
ATOM 4407 N N . ASN A 1 573 ? -11.380 -20.835 -16.504 1.00 87.19 573 ASN A N 1
ATOM 4408 C CA . ASN A 1 573 ? -10.793 -21.358 -15.269 1.00 87.19 573 ASN A CA 1
ATOM 4409 C C . ASN A 1 573 ? -9.274 -21.629 -15.380 1.00 87.19 573 ASN A C 1
ATOM 4411 O O . ASN A 1 573 ? -8.758 -22.596 -14.807 1.00 87.19 573 ASN A O 1
ATOM 4415 N N . THR A 1 574 ? -8.536 -20.811 -16.136 1.00 89.62 574 THR A N 1
ATOM 4416 C CA . THR A 1 574 ? -7.061 -20.850 -16.150 1.00 89.62 574 THR A CA 1
ATOM 4417 C C . THR A 1 574 ? -6.451 -19.837 -15.188 1.00 89.62 574 THR A C 1
ATOM 4419 O O . THR A 1 574 ? -5.308 -20.017 -14.769 1.00 89.62 574 THR A O 1
ATOM 4422 N N . ALA A 1 575 ? -7.191 -18.786 -14.814 1.00 91.50 575 ALA A N 1
ATOM 4423 C CA . ALA A 1 575 ? -6.706 -17.655 -14.023 1.00 91.50 575 ALA A CA 1
ATOM 4424 C C . ALA A 1 575 ? -5.470 -16.959 -14.637 1.00 91.50 575 ALA A C 1
ATOM 4426 O O . ALA A 1 575 ? -4.709 -16.275 -13.938 1.00 91.50 575 ALA A O 1
ATOM 4427 N N . MET A 1 576 ? -5.281 -17.142 -15.948 1.00 93.88 576 MET A N 1
ATOM 4428 C CA . MET A 1 576 ? -4.199 -16.589 -16.748 1.00 93.88 576 MET A CA 1
ATOM 4429 C C . MET A 1 576 ? -4.792 -15.704 -17.838 1.00 93.88 576 MET A C 1
ATOM 4431 O O . MET A 1 576 ? -5.455 -16.178 -18.755 1.00 93.88 576 MET A O 1
ATOM 4435 N N . MET A 1 577 ? -4.524 -14.409 -17.739 1.00 93.31 577 MET A N 1
ATOM 4436 C CA . MET A 1 577 ? -4.942 -13.395 -18.698 1.00 93.31 577 MET A CA 1
ATOM 4437 C C . MET A 1 577 ? -3.774 -13.093 -19.623 1.00 93.31 577 MET A C 1
ATOM 4439 O O . MET A 1 577 ? -2.676 -12.814 -19.141 1.00 93.31 577 MET A O 1
ATOM 4443 N N . VAL A 1 578 ? -3.995 -13.108 -20.933 1.00 92.00 578 VAL A N 1
ATOM 4444 C CA . VAL A 1 578 ? -2.937 -12.828 -21.910 1.00 92.00 578 VAL A CA 1
ATOM 4445 C C . VAL A 1 578 ? -3.418 -11.770 -22.889 1.00 92.00 578 VAL A C 1
ATOM 4447 O O . VAL A 1 578 ? -4.555 -11.804 -23.355 1.00 92.00 578 VAL A O 1
ATOM 4450 N N . SER A 1 579 ? -2.570 -10.790 -23.190 1.00 89.62 579 SER A N 1
ATOM 4451 C CA . SER A 1 579 ? -2.847 -9.835 -24.258 1.00 89.62 579 SER A CA 1
ATOM 4452 C C . SER A 1 579 ? -2.783 -10.517 -25.624 1.00 89.62 579 SER A C 1
ATOM 4454 O O . SER A 1 579 ? -2.309 -11.636 -25.778 1.00 89.62 579 SER A O 1
ATOM 4456 N N . ARG A 1 580 ? -3.204 -9.812 -26.670 1.00 85.50 580 ARG A N 1
ATOM 4457 C CA . ARG A 1 580 ? -2.723 -10.135 -28.020 1.00 85.50 580 ARG A CA 1
ATOM 4458 C C . ARG A 1 580 ? -1.250 -9.744 -28.150 1.00 85.50 580 ARG A C 1
ATOM 4460 O O . ARG A 1 580 ? -0.752 -9.000 -27.300 1.00 85.50 580 ARG A O 1
ATOM 4467 N N . SER A 1 581 ? -0.574 -10.220 -29.194 1.00 86.06 581 SER A N 1
ATOM 4468 C CA . SER A 1 581 ? 0.824 -9.854 -29.423 1.00 86.06 581 SER A CA 1
ATOM 4469 C C . SER A 1 581 ? 0.973 -8.335 -29.522 1.00 86.06 581 SER A C 1
ATOM 4471 O O . SER A 1 581 ? 0.107 -7.636 -30.065 1.00 86.06 581 SER A O 1
ATOM 4473 N N . LEU A 1 582 ? 2.072 -7.846 -28.974 1.00 87.88 582 LEU A N 1
ATOM 4474 C CA . LEU A 1 582 ? 2.494 -6.460 -28.971 1.00 87.88 582 LEU A CA 1
ATOM 4475 C C . LEU A 1 582 ? 3.894 -6.387 -29.558 1.00 87.88 582 LEU A C 1
ATOM 4477 O O . LEU A 1 582 ? 4.663 -7.350 -29.511 1.00 87.88 582 LEU A O 1
ATOM 4481 N N . MET A 1 583 ? 4.251 -5.221 -30.073 1.00 87.88 583 MET A N 1
ATOM 4482 C CA . MET A 1 583 ? 5.605 -4.971 -30.544 1.00 87.88 583 MET A CA 1
ATOM 4483 C C . MET A 1 583 ? 5.986 -3.528 -30.297 1.00 87.88 583 MET A C 1
ATOM 4485 O O . MET A 1 583 ? 5.193 -2.609 -30.499 1.00 87.88 583 MET A O 1
ATOM 4489 N N . LEU A 1 584 ? 7.222 -3.338 -29.852 1.00 89.06 584 LEU A N 1
ATOM 4490 C CA . LEU A 1 584 ? 7.795 -2.009 -29.775 1.00 89.06 584 LEU A CA 1
ATOM 4491 C C . LEU A 1 584 ? 8.298 -1.595 -31.154 1.00 89.06 584 LEU A C 1
ATOM 4493 O O . LEU A 1 584 ? 8.852 -2.415 -31.879 1.00 89.06 584 LEU A O 1
ATOM 4497 N N . THR A 1 585 ? 8.157 -0.331 -31.511 1.00 84.75 585 THR A N 1
ATOM 4498 C CA . THR A 1 585 ? 8.698 0.237 -32.748 1.00 84.75 585 THR A CA 1
ATOM 4499 C C . THR A 1 585 ? 9.760 1.275 -32.405 1.00 84.75 585 THR A C 1
ATOM 4501 O O . THR A 1 585 ? 9.756 1.846 -31.310 1.00 84.75 585 THR A O 1
ATOM 4504 N N . GLY A 1 586 ? 10.698 1.513 -33.324 1.00 79.50 586 GLY A N 1
ATOM 4505 C CA . GLY A 1 586 ? 11.590 2.666 -33.215 1.00 79.50 586 GLY A CA 1
ATOM 4506 C C . GLY A 1 586 ? 10.801 3.976 -33.297 1.00 79.50 586 GLY A C 1
ATOM 4507 O O . GLY A 1 586 ? 9.629 3.988 -33.673 1.00 79.50 586 GLY A O 1
ATOM 4508 N N . THR A 1 587 ? 11.438 5.088 -32.939 1.00 76.81 587 THR A N 1
ATOM 4509 C CA . THR A 1 587 ? 10.854 6.419 -33.142 1.00 76.81 587 THR A CA 1
ATOM 4510 C C . THR A 1 587 ? 10.762 6.765 -34.627 1.00 76.81 587 THR A C 1
ATOM 4512 O O . THR A 1 587 ? 11.623 6.366 -35.413 1.00 76.81 587 THR A O 1
ATOM 4515 N N . ASP A 1 588 ? 9.753 7.550 -35.008 1.00 73.44 588 ASP A N 1
ATOM 4516 C CA . ASP A 1 588 ? 9.557 8.003 -36.382 1.00 73.44 588 ASP A CA 1
ATOM 4517 C C . ASP A 1 588 ? 10.806 8.715 -36.899 1.00 73.44 588 ASP A C 1
ATOM 4519 O O . ASP A 1 588 ? 11.418 9.570 -36.247 1.00 73.44 588 ASP A O 1
ATOM 4523 N N . ILE A 1 589 ? 11.127 8.419 -38.149 1.00 72.69 589 ILE A N 1
ATOM 4524 C CA . ILE A 1 589 ? 12.181 9.102 -38.878 1.00 72.69 589 ILE A CA 1
ATOM 4525 C C . ILE A 1 589 ? 11.644 10.480 -39.298 1.00 72.69 589 ILE A C 1
ATOM 4527 O O . ILE A 1 589 ? 10.865 10.605 -40.240 1.00 72.69 589 ILE A O 1
ATOM 4531 N N . GLU A 1 590 ? 12.044 11.532 -38.577 1.00 70.81 590 GLU A N 1
ATOM 4532 C CA . GLU A 1 590 ? 11.697 12.934 -38.870 1.00 70.81 590 GLU A CA 1
ATOM 4533 C C . GLU A 1 590 ? 11.870 13.291 -40.364 1.00 70.81 590 GLU A C 1
ATOM 4535 O O . GLU A 1 590 ? 12.929 13.067 -40.945 1.00 70.81 590 GLU A O 1
ATOM 4540 N N . GLY A 1 591 ? 10.855 13.907 -40.979 1.00 67.38 591 GLY A N 1
ATOM 4541 C CA . GLY A 1 591 ? 10.887 14.317 -42.392 1.00 67.38 591 GLY A CA 1
ATOM 4542 C C . GLY A 1 591 ? 10.380 13.259 -43.378 1.00 67.38 591 GLY A C 1
ATOM 4543 O O . GLY A 1 591 ? 10.232 13.559 -44.561 1.00 67.38 591 GLY A O 1
ATOM 4544 N N . ILE A 1 592 ? 10.052 12.059 -42.898 1.00 66.38 592 ILE A N 1
ATOM 4545 C CA . ILE A 1 592 ? 9.354 11.023 -43.661 1.00 66.38 592 ILE A CA 1
ATOM 4546 C C . ILE A 1 592 ? 7.847 11.105 -43.369 1.00 66.38 592 ILE A C 1
ATOM 4548 O O . ILE A 1 592 ? 7.441 11.389 -42.242 1.00 66.38 592 ILE A O 1
ATOM 4552 N N . SER A 1 593 ? 7.001 10.886 -44.388 1.00 66.06 593 SER A N 1
ATOM 4553 C CA . SER A 1 593 ? 5.547 10.779 -44.188 1.00 66.06 593 SER A CA 1
ATOM 4554 C C . SER A 1 593 ? 5.249 9.693 -43.162 1.00 66.06 593 SER A C 1
ATOM 4556 O O . SER A 1 593 ? 5.784 8.594 -43.274 1.00 66.06 593 SER A O 1
ATOM 4558 N N . ARG A 1 594 ? 4.348 9.964 -42.214 1.00 65.44 594 ARG A N 1
ATOM 4559 C CA . ARG A 1 594 ? 3.946 8.984 -41.196 1.00 65.44 594 ARG A CA 1
ATOM 4560 C C . ARG A 1 594 ? 3.464 7.676 -41.820 1.00 65.44 594 ARG A C 1
ATOM 4562 O O . ARG A 1 594 ? 3.857 6.625 -41.372 1.00 65.44 594 ARG A O 1
ATOM 4569 N N . THR A 1 595 ? 2.724 7.704 -42.929 1.00 63.00 595 THR A N 1
ATOM 4570 C CA . THR A 1 595 ? 2.312 6.467 -43.643 1.00 63.00 595 THR A CA 1
ATOM 4571 C C . THR A 1 595 ? 3.469 5.570 -44.074 1.00 63.00 595 THR A C 1
ATOM 4573 O O . THR A 1 595 ? 3.253 4.424 -44.457 1.00 63.00 595 THR A O 1
ATOM 4576 N N . ASP A 1 596 ? 4.675 6.124 -44.056 1.00 59.78 596 ASP A N 1
ATOM 4577 C CA . ASP A 1 596 ? 5.891 5.475 -44.464 1.00 59.78 596 ASP A CA 1
ATOM 4578 C C . ASP A 1 596 ? 6.827 5.252 -43.263 1.00 59.78 596 ASP A C 1
ATOM 4580 O O . ASP A 1 596 ? 7.932 4.803 -43.515 1.00 59.78 596 ASP A O 1
ATOM 4584 N N . THR A 1 597 ? 6.479 5.575 -42.002 1.00 64.12 597 THR A N 1
ATOM 4585 C CA . THR A 1 597 ? 7.288 5.345 -40.774 1.00 64.12 597 THR A CA 1
ATOM 4586 C C . THR A 1 597 ? 7.002 3.990 -40.132 1.00 64.12 597 THR A C 1
ATOM 4588 O O . THR A 1 597 ? 5.946 3.418 -40.361 1.00 64.12 597 THR A O 1
ATOM 4591 N N . ASP A 1 598 ? 7.945 3.461 -39.343 1.00 59.72 598 ASP A N 1
ATOM 4592 C CA . ASP A 1 598 ? 7.866 2.110 -38.755 1.00 59.72 598 ASP A CA 1
ATOM 4593 C C . ASP A 1 598 ? 6.617 1.913 -37.878 1.00 59.72 598 ASP A C 1
ATOM 4595 O O . ASP A 1 598 ? 6.105 0.809 -37.756 1.00 59.72 598 ASP A O 1
ATOM 4599 N N . ASP A 1 599 ? 6.096 2.988 -37.300 1.00 65.31 599 ASP A N 1
ATOM 4600 C CA . ASP A 1 599 ? 4.851 3.011 -36.533 1.00 65.31 599 ASP A CA 1
ATOM 4601 C C . ASP A 1 599 ? 3.615 3.383 -37.355 1.00 65.31 599 ASP A C 1
ATOM 4603 O O . ASP A 1 599 ? 2.524 3.017 -36.964 1.00 65.31 599 ASP A O 1
ATOM 4607 N N . GLY A 1 600 ? 3.735 4.050 -38.503 1.00 67.00 600 GLY A N 1
ATOM 4608 C CA . GLY A 1 600 ? 2.588 4.607 -39.222 1.00 67.00 600 GLY A CA 1
ATOM 4609 C C . GLY A 1 600 ? 1.799 3.646 -40.099 1.00 67.00 600 GLY A C 1
ATOM 4610 O O . GLY A 1 600 ? 0.921 4.081 -40.858 1.00 67.00 600 GLY A O 1
ATOM 4611 N N . PHE A 1 601 ? 2.094 2.350 -40.008 1.00 70.44 601 PHE A N 1
ATOM 4612 C CA . PHE A 1 601 ? 1.388 1.325 -40.757 1.00 70.44 601 PHE A CA 1
ATOM 4613 C C . PHE A 1 601 ? 0.089 0.929 -40.083 1.00 70.44 601 PHE A C 1
ATOM 4615 O O . PHE A 1 601 ? 0.021 0.807 -38.866 1.00 70.44 601 PHE A O 1
ATOM 4622 N N . PRO A 1 602 ? -0.952 0.650 -40.877 1.00 73.50 602 PRO A N 1
ATOM 4623 C CA . PRO A 1 602 ? -2.134 0.051 -40.328 1.00 73.50 602 PRO A CA 1
ATOM 4624 C C . PRO A 1 602 ? -1.868 -1.438 -40.048 1.00 73.50 602 PRO A C 1
ATOM 4626 O O . PRO A 1 602 ? -1.531 -2.210 -40.954 1.00 73.50 602 PRO A O 1
ATOM 4629 N N . VAL A 1 603 ? -2.034 -1.846 -38.798 1.00 75.19 603 VAL A N 1
ATOM 4630 C CA . VAL A 1 603 ? -1.780 -3.207 -38.312 1.00 75.19 603 VAL A CA 1
ATOM 4631 C C . VAL A 1 603 ? -3.076 -3.912 -37.931 1.00 75.19 603 VAL A C 1
ATOM 4633 O O . VAL A 1 603 ? -4.108 -3.283 -37.704 1.00 75.19 603 VAL A O 1
ATOM 4636 N N . HIS A 1 604 ? -3.064 -5.243 -37.885 1.00 76.00 604 HIS A N 1
ATOM 4637 C CA . HIS A 1 604 ? -4.231 -5.994 -37.421 1.00 76.00 604 HIS A CA 1
ATOM 4638 C C . HIS A 1 604 ? -4.474 -5.779 -35.916 1.00 76.00 604 HIS A C 1
ATOM 4640 O O . HIS A 1 604 ? -3.535 -5.882 -35.130 1.00 76.00 604 HIS A O 1
ATOM 4646 N N . ASP A 1 605 ? -5.719 -5.568 -35.485 1.00 74.81 605 ASP A N 1
ATOM 4647 C CA . ASP A 1 605 ? -6.069 -5.289 -34.080 1.00 74.81 605 ASP A CA 1
ATOM 4648 C C . ASP A 1 605 ? -6.054 -6.516 -33.152 1.00 74.81 605 ASP A C 1
ATOM 4650 O O . ASP A 1 605 ? -6.279 -6.399 -31.946 1.00 74.81 605 ASP A O 1
ATOM 4654 N N . GLY A 1 606 ? -5.801 -7.705 -33.698 1.00 70.56 606 GLY A N 1
ATOM 4655 C CA . GLY A 1 606 ? -5.844 -8.945 -32.920 1.00 70.56 606 GLY A CA 1
ATOM 4656 C C . GLY A 1 606 ? -7.203 -9.645 -32.902 1.00 70.56 606 GLY A C 1
ATOM 4657 O O . GLY A 1 606 ? -7.344 -10.658 -32.220 1.00 70.56 606 GLY A O 1
ATOM 4658 N N . ILE A 1 607 ? -8.235 -9.049 -33.515 1.00 71.44 607 ILE A N 1
ATOM 4659 C CA . ILE A 1 607 ? -9.632 -9.435 -33.270 1.00 71.44 607 ILE A CA 1
ATOM 4660 C C . ILE A 1 607 ? -10.489 -9.438 -34.538 1.00 71.44 607 ILE A C 1
ATOM 4662 O O . ILE A 1 607 ? -11.270 -10.363 -34.741 1.00 71.44 607 ILE A O 1
ATOM 4666 N N . SER A 1 608 ? -10.479 -8.359 -35.320 1.00 72.69 608 SER A N 1
ATOM 4667 C CA . SER A 1 608 ? -11.540 -8.117 -36.301 1.00 72.69 608 SER A CA 1
ATOM 4668 C C . SER A 1 608 ? -11.117 -7.406 -37.575 1.00 72.69 608 SER A C 1
ATOM 4670 O O . SER A 1 608 ? -11.816 -7.540 -38.586 1.00 72.69 608 SER A O 1
ATOM 4672 N N . LYS A 1 609 ? -10.056 -6.595 -37.537 1.00 79.50 609 LYS A N 1
ATOM 4673 C CA . LYS A 1 609 ? -9.673 -5.770 -38.683 1.00 79.50 609 LYS A CA 1
ATOM 4674 C C . LYS A 1 609 ? -8.270 -5.202 -38.556 1.00 79.50 609 LYS A C 1
ATOM 4676 O O . LYS A 1 609 ? -7.709 -5.044 -37.479 1.00 79.50 609 LYS A O 1
ATOM 4681 N N . VAL A 1 610 ? -7.789 -4.730 -39.696 1.00 81.50 610 VAL A N 1
ATOM 4682 C CA . VAL A 1 610 ? -6.702 -3.763 -39.770 1.00 81.50 610 VAL A CA 1
ATOM 4683 C C . VAL A 1 610 ? -7.177 -2.405 -39.225 1.00 81.50 610 VAL A C 1
ATOM 4685 O O . VAL A 1 610 ? -8.209 -1.878 -39.659 1.00 81.50 610 VAL A O 1
ATOM 4688 N N . VAL A 1 611 ? -6.437 -1.844 -38.274 1.00 81.31 611 VAL A N 1
ATOM 4689 C CA . VAL A 1 611 ? -6.615 -0.501 -37.707 1.00 81.31 611 VAL A CA 1
ATOM 4690 C C . VAL A 1 611 ? -5.474 0.402 -38.155 1.00 81.31 611 VAL A C 1
ATOM 4692 O O . VAL A 1 611 ? -4.414 -0.086 -38.508 1.00 81.31 611 VAL A O 1
ATOM 4695 N N . SER A 1 612 ? -5.705 1.712 -38.219 1.00 81.38 612 SER A N 1
ATOM 4696 C CA . SER A 1 612 ? -4.638 2.680 -38.498 1.00 81.38 612 SER A CA 1
ATOM 4697 C C . SER A 1 612 ? -3.744 2.877 -37.277 1.00 81.38 612 SER A C 1
ATOM 4699 O O . SER A 1 612 ? -4.268 2.829 -36.165 1.00 81.38 612 SER A O 1
ATOM 4701 N N . ASP A 1 613 ? -2.484 3.244 -37.503 1.00 76.75 613 ASP A N 1
ATOM 4702 C CA . ASP A 1 613 ? -1.552 3.680 -36.454 1.00 76.75 613 ASP A CA 1
ATOM 4703 C C . ASP A 1 613 ? -2.203 4.641 -35.441 1.00 76.75 613 ASP A C 1
ATOM 4705 O O . ASP A 1 613 ? -2.955 5.559 -35.812 1.00 76.75 613 ASP A O 1
ATOM 4709 N N . GLY A 1 614 ? -1.940 4.403 -34.157 1.00 74.12 614 GLY A N 1
ATOM 4710 C CA . GLY A 1 614 ? -2.423 5.187 -33.023 1.00 74.12 614 GLY A CA 1
ATOM 4711 C C . GLY A 1 614 ? -3.919 5.027 -32.732 1.00 74.12 614 GLY A C 1
ATOM 4712 O O . GLY A 1 614 ? -4.456 5.684 -31.832 1.00 74.12 614 GLY A O 1
ATOM 4713 N N . ALA A 1 615 ? -4.635 4.178 -33.478 1.00 79.94 615 ALA A N 1
ATOM 4714 C CA . ALA A 1 615 ? -6.011 3.827 -33.155 1.00 79.94 615 ALA A CA 1
ATOM 4715 C C . ALA A 1 615 ? -6.079 2.869 -31.954 1.00 79.94 615 ALA A C 1
ATOM 4717 O O . ALA A 1 615 ? -5.133 2.166 -31.607 1.00 79.94 615 ALA A O 1
ATOM 4718 N N . ILE A 1 616 ? -7.253 2.791 -31.320 1.00 76.88 616 ILE A N 1
ATOM 4719 C CA . ILE A 1 616 ? -7.508 1.776 -30.290 1.00 76.88 616 ILE A CA 1
ATOM 4720 C C . ILE A 1 616 ? -7.271 0.389 -30.902 1.00 76.88 616 ILE A C 1
ATOM 4722 O O . ILE A 1 616 ? -7.955 0.021 -31.859 1.00 76.88 616 ILE A O 1
ATOM 4726 N N . GLY A 1 617 ? -6.357 -0.379 -30.307 1.00 75.31 617 GLY A N 1
ATOM 4727 C CA . GLY A 1 617 ? -6.016 -1.726 -30.765 1.00 75.31 617 GLY A CA 1
ATOM 4728 C C . GLY A 1 617 ? -4.859 -1.792 -31.762 1.00 75.31 617 GLY A C 1
ATOM 4729 O O . GLY A 1 617 ? -4.657 -2.851 -32.330 1.00 75.31 617 GLY A O 1
ATOM 4730 N N . ASP A 1 618 ? -4.098 -0.715 -31.966 1.00 76.75 618 ASP A N 1
ATOM 4731 C CA . ASP A 1 618 ? -2.928 -0.700 -32.856 1.00 76.75 618 ASP A CA 1
ATOM 4732 C C . ASP A 1 618 ? -1.783 -1.625 -32.383 1.00 76.75 618 ASP A C 1
ATOM 4734 O O . ASP A 1 618 ? -1.029 -2.137 -33.183 1.00 76.75 618 ASP A O 1
ATOM 4738 N N . ARG A 1 619 ? -1.684 -1.994 -31.097 1.00 81.69 619 ARG A N 1
ATOM 4739 C CA . ARG A 1 619 ? -0.725 -3.009 -30.561 1.00 81.69 619 ARG A CA 1
ATOM 4740 C C . ARG A 1 619 ? 0.777 -2.736 -30.801 1.00 81.69 619 ARG A C 1
ATOM 4742 O O . ARG A 1 619 ? 1.604 -3.390 -30.162 1.00 81.69 619 ARG A O 1
ATOM 4749 N N . THR A 1 620 ? 1.138 -1.780 -31.645 1.00 83.06 620 THR A N 1
ATOM 4750 C CA . THR A 1 620 ? 2.477 -1.237 -31.842 1.00 83.06 620 THR A CA 1
ATOM 4751 C C . THR A 1 620 ? 2.687 -0.036 -30.944 1.00 83.06 620 THR A C 1
ATOM 4753 O O . THR A 1 620 ? 1.776 0.761 -30.742 1.00 83.06 620 THR A O 1
ATOM 4756 N N . TRP A 1 621 ? 3.881 0.073 -30.368 1.00 84.38 621 TRP A N 1
ATOM 4757 C CA . TRP A 1 621 ? 4.198 1.156 -29.445 1.00 84.38 621 TRP A CA 1
ATOM 4758 C C . TRP A 1 621 ? 5.605 1.675 -29.667 1.00 84.38 621 TRP A C 1
ATOM 4760 O O . TRP A 1 621 ? 6.587 0.942 -29.567 1.00 84.38 621 TRP A O 1
ATOM 4770 N N . ARG A 1 622 ? 5.711 2.974 -29.896 1.00 83.88 622 ARG A N 1
ATOM 4771 C CA . ARG A 1 622 ? 6.985 3.645 -30.134 1.00 83.88 622 ARG A CA 1
ATOM 4772 C C . ARG A 1 622 ? 7.808 3.717 -28.855 1.00 83.88 622 ARG A C 1
ATOM 4774 O O . ARG A 1 622 ? 7.365 4.285 -27.852 1.00 83.88 622 ARG A O 1
ATOM 4781 N N . ALA A 1 623 ? 9.035 3.219 -28.901 1.00 86.38 623 ALA A N 1
ATOM 4782 C CA . ALA A 1 623 ? 9.921 3.232 -27.752 1.00 86.38 623 ALA A CA 1
ATOM 4783 C C . ALA A 1 623 ? 11.364 3.555 -28.159 1.00 86.38 623 ALA A C 1
ATOM 4785 O O . ALA A 1 623 ? 11.961 2.796 -28.927 1.00 86.38 623 ALA A O 1
ATOM 4786 N N . PRO A 1 624 ? 11.969 4.640 -27.638 1.00 86.06 624 PRO A N 1
ATOM 4787 C CA . PRO A 1 624 ? 13.406 4.808 -27.765 1.00 86.06 624 PRO A CA 1
ATOM 4788 C C . PRO A 1 624 ? 14.132 3.699 -26.996 1.00 86.06 624 PRO A C 1
ATOM 4790 O O . PRO A 1 624 ? 13.594 3.075 -26.079 1.00 86.06 624 PRO A O 1
ATOM 4793 N N . ILE A 1 625 ? 15.392 3.467 -27.355 1.00 87.25 625 ILE A N 1
ATOM 4794 C CA . ILE A 1 625 ? 16.208 2.410 -26.754 1.00 87.25 625 ILE A CA 1
ATOM 4795 C C . ILE A 1 625 ? 16.385 2.565 -25.237 1.00 87.25 625 ILE A C 1
ATOM 4797 O O . ILE A 1 625 ? 16.676 1.582 -24.559 1.00 87.25 625 ILE A O 1
ATOM 4801 N N . ASP A 1 626 ? 16.237 3.783 -24.707 1.00 86.56 626 ASP A N 1
ATOM 4802 C CA . ASP A 1 626 ? 16.312 4.114 -23.285 1.00 86.56 626 ASP A CA 1
ATOM 4803 C C . ASP A 1 626 ? 14.980 4.147 -22.535 1.00 86.56 626 ASP A C 1
ATOM 4805 O O . ASP A 1 626 ? 14.973 4.391 -21.328 1.00 86.56 626 ASP A O 1
ATOM 4809 N N . ALA A 1 627 ? 13.879 3.815 -23.208 1.00 88.50 627 ALA A N 1
ATOM 4810 C CA . ALA A 1 627 ? 12.571 3.742 -22.584 1.00 88.50 627 ALA A CA 1
ATOM 4811 C C . ALA A 1 627 ? 12.397 2.528 -21.660 1.00 88.50 627 ALA A C 1
ATOM 4813 O O . ALA A 1 627 ? 13.200 1.592 -21.606 1.00 88.50 627 ALA A O 1
ATOM 4814 N N . HIS A 1 628 ? 11.267 2.539 -20.966 1.00 88.38 628 HIS A N 1
ATOM 4815 C CA . HIS A 1 628 ? 10.695 1.407 -20.259 1.00 88.38 628 HIS A CA 1
ATOM 4816 C C . HIS A 1 628 ? 9.196 1.336 -20.551 1.00 88.38 628 HIS A C 1
ATOM 4818 O O . HIS A 1 628 ? 8.525 2.363 -20.704 1.00 88.38 628 HIS A O 1
ATOM 4824 N N . LEU A 1 629 ? 8.687 0.113 -20.623 1.00 89.06 629 LEU A N 1
ATOM 4825 C CA . LEU A 1 629 ? 7.268 -0.177 -20.609 1.00 89.06 629 LEU A CA 1
ATOM 4826 C C . LEU A 1 629 ? 6.777 -0.106 -19.168 1.00 89.06 629 LEU A C 1
ATOM 4828 O O . LEU A 1 629 ? 7.361 -0.734 -18.295 1.00 89.06 629 LEU A O 1
ATOM 4832 N N . THR A 1 630 ? 5.700 0.627 -18.930 1.00 88.81 630 THR A N 1
ATOM 4833 C CA . THR A 1 630 ? 5.001 0.659 -17.648 1.00 88.81 630 THR A CA 1
ATOM 4834 C C . THR A 1 630 ? 3.587 0.137 -17.845 1.00 88.81 630 THR A C 1
ATOM 4836 O O . THR A 1 630 ? 2.816 0.707 -18.623 1.00 88.81 630 THR A O 1
ATOM 4839 N N . VAL A 1 631 ? 3.234 -0.901 -17.094 1.00 88.62 631 VAL A N 1
ATOM 4840 C CA . VAL A 1 631 ? 1.884 -1.455 -17.005 1.00 88.62 631 VAL A CA 1
ATOM 4841 C C . VAL A 1 631 ? 1.276 -1.031 -15.674 1.00 88.62 631 VAL A C 1
ATOM 4843 O O . VAL A 1 631 ? 1.843 -1.273 -14.615 1.00 88.62 631 VAL A O 1
ATOM 4846 N N . TRP A 1 632 ? 0.102 -0.415 -15.716 1.00 87.56 632 TRP A N 1
ATOM 4847 C CA . TRP A 1 632 ? -0.676 -0.088 -14.530 1.00 87.56 632 TRP A CA 1
ATOM 4848 C C . TRP A 1 632 ? -1.851 -1.055 -14.405 1.00 87.56 632 TRP A C 1
ATOM 4850 O O . TRP A 1 632 ? -2.746 -1.100 -15.262 1.00 87.56 632 TRP A O 1
ATOM 4860 N N . TYR A 1 633 ? -1.870 -1.799 -13.306 1.00 85.75 633 TYR A N 1
ATOM 4861 C CA . TYR A 1 633 ? -2.960 -2.680 -12.917 1.00 85.75 633 TYR A CA 1
ATOM 4862 C C . TYR A 1 633 ? -3.911 -1.936 -11.978 1.00 85.75 633 TYR A C 1
ATOM 4864 O O . TYR A 1 633 ? -3.638 -1.722 -10.795 1.00 85.75 633 TYR A O 1
ATOM 4872 N N . ASN A 1 634 ? -5.046 -1.509 -12.535 1.00 79.75 634 ASN A N 1
ATOM 4873 C CA . ASN A 1 634 ? -6.098 -0.835 -11.785 1.00 79.75 634 ASN A CA 1
ATOM 4874 C C . ASN A 1 634 ? -7.049 -1.854 -11.161 1.00 79.75 634 ASN A C 1
ATOM 4876 O O . ASN A 1 634 ? -7.798 -2.534 -11.859 1.00 79.75 634 ASN A O 1
ATOM 4880 N N . GLN A 1 635 ? -7.063 -1.898 -9.835 1.00 68.12 635 GLN A N 1
ATOM 4881 C CA . GLN A 1 635 ? -7.963 -2.752 -9.074 1.00 68.12 635 GLN A CA 1
ATOM 4882 C C . GLN A 1 635 ? -9.234 -1.998 -8.676 1.00 68.12 635 GLN A C 1
ATOM 4884 O O . GLN A 1 635 ? -9.156 -0.854 -8.210 1.00 68.12 635 GLN A O 1
ATOM 4889 N N . PRO A 1 636 ? -10.420 -2.619 -8.789 1.00 61.00 636 PRO A N 1
ATOM 4890 C CA . PRO A 1 636 ? -11.643 -2.045 -8.248 1.00 61.00 636 PRO A CA 1
ATOM 4891 C C . PRO A 1 636 ? -11.510 -1.836 -6.729 1.00 61.00 636 PRO A C 1
ATOM 4893 O O . PRO A 1 636 ? -11.533 -2.790 -5.957 1.00 61.00 636 PRO A O 1
ATOM 4896 N N . ASN A 1 637 ? -11.434 -0.575 -6.289 1.00 59.88 637 ASN A N 1
ATOM 4897 C CA . ASN A 1 637 ? -11.341 -0.155 -4.879 1.00 59.88 637 ASN A CA 1
ATOM 4898 C C . ASN A 1 637 ? -9.987 -0.376 -4.172 1.00 59.88 637 ASN A C 1
ATOM 4900 O O . ASN A 1 637 ? -9.950 -0.327 -2.941 1.00 59.88 637 ASN A O 1
ATOM 4904 N N . ALA A 1 638 ? -8.884 -0.566 -4.901 1.00 65.50 638 ALA A N 1
ATOM 4905 C CA . ALA A 1 638 ? -7.545 -0.614 -4.305 1.00 65.50 638 ALA A CA 1
ATOM 4906 C C . ALA A 1 638 ? -6.583 0.395 -4.955 1.00 65.50 638 ALA A C 1
ATOM 4908 O O . ALA A 1 638 ? -6.961 1.153 -5.849 1.00 65.50 638 ALA A O 1
ATOM 4909 N N . ALA A 1 639 ? -5.350 0.448 -4.447 1.00 67.44 639 ALA A N 1
ATOM 4910 C CA . ALA A 1 639 ? -4.295 1.249 -5.055 1.00 67.44 639 ALA A CA 1
ATOM 4911 C C . ALA A 1 639 ? -3.971 0.704 -6.453 1.00 67.44 639 ALA A C 1
ATOM 4913 O O . ALA A 1 639 ? -3.921 -0.510 -6.644 1.00 67.44 639 ALA A O 1
ATOM 4914 N N . THR A 1 640 ? -3.732 1.595 -7.414 1.00 78.88 640 THR A N 1
ATOM 4915 C CA . THR A 1 640 ? -3.142 1.215 -8.698 1.00 78.88 640 THR A CA 1
ATOM 4916 C C . THR A 1 640 ? -1.777 0.586 -8.436 1.00 78.88 640 THR A C 1
ATOM 4918 O O . THR A 1 640 ? -0.949 1.188 -7.752 1.00 78.88 640 THR A O 1
ATOM 4921 N N . LEU A 1 641 ? -1.568 -0.624 -8.949 1.00 82.31 641 LEU A N 1
ATOM 4922 C CA . LEU A 1 641 ? -0.269 -1.290 -8.929 1.00 82.31 641 LEU A CA 1
ATOM 4923 C C . LEU A 1 641 ? 0.456 -0.982 -10.242 1.00 82.31 641 LEU A C 1
ATOM 4925 O O . LEU A 1 641 ? -0.196 -0.836 -11.279 1.00 82.31 641 LEU A O 1
ATOM 4929 N N . GLN A 1 642 ? 1.772 -0.847 -10.194 1.00 86.75 642 GLN A N 1
ATOM 4930 C CA . GLN A 1 642 ? 2.611 -0.525 -11.340 1.00 86.75 642 GLN A CA 1
ATOM 4931 C C . GLN A 1 642 ? 3.593 -1.683 -11.562 1.00 86.75 642 GLN A C 1
ATOM 4933 O O . GLN A 1 642 ? 3.898 -2.397 -10.626 1.00 86.75 642 GLN A O 1
ATOM 4938 N N . TRP A 1 643 ? 3.973 -1.936 -12.811 1.00 88.75 643 TRP A N 1
ATOM 4939 C CA . TRP A 1 643 ? 4.977 -2.934 -13.181 1.00 88.75 643 TRP A CA 1
ATOM 4940 C C . TRP A 1 643 ? 5.793 -2.394 -14.351 1.00 88.75 643 TRP A C 1
ATOM 4942 O O . TRP A 1 643 ? 5.202 -1.855 -15.302 1.00 88.75 643 TRP A O 1
ATOM 4952 N N . ARG A 1 644 ? 7.124 -2.492 -14.295 1.00 88.56 644 ARG A N 1
ATOM 4953 C CA . ARG A 1 644 ? 8.016 -1.888 -15.302 1.00 88.5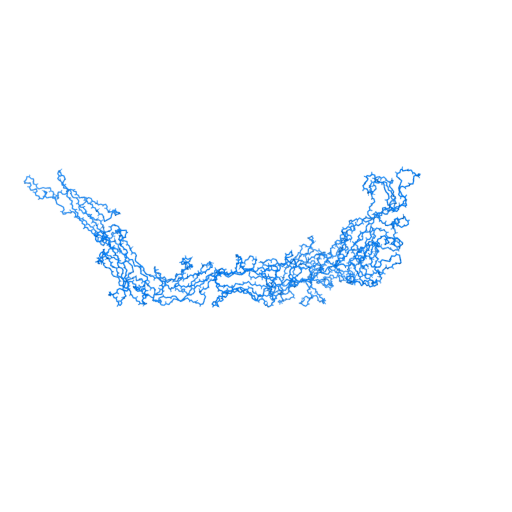6 644 ARG A CA 1
ATOM 4954 C C . ARG A 1 644 ? 8.926 -2.893 -15.998 1.00 88.56 644 ARG A C 1
ATOM 4956 O O . ARG A 1 644 ? 9.412 -3.849 -15.416 1.00 88.56 644 ARG A O 1
ATOM 4963 N N . LEU A 1 645 ? 9.225 -2.639 -17.271 1.00 89.38 645 LEU A N 1
ATOM 4964 C CA . LEU A 1 645 ? 10.186 -3.444 -18.022 1.00 89.38 645 LEU A CA 1
ATOM 4965 C C . LEU A 1 645 ? 11.057 -2.574 -18.940 1.00 89.38 645 LEU A C 1
ATOM 4967 O O . LEU A 1 645 ? 10.509 -1.827 -19.757 1.00 89.38 645 LEU A O 1
ATOM 4971 N N . PRO A 1 646 ? 12.400 -2.654 -18.875 1.00 90.44 646 PRO A N 1
ATOM 4972 C CA . PRO A 1 646 ? 13.264 -1.844 -19.724 1.00 90.44 646 PRO A CA 1
ATOM 4973 C C . PRO A 1 646 ? 13.205 -2.254 -21.194 1.00 90.44 646 PRO A C 1
ATOM 4975 O O . PRO A 1 646 ? 13.222 -3.440 -21.542 1.00 90.44 646 PRO A O 1
ATOM 4978 N N . VAL A 1 647 ? 13.298 -1.259 -22.075 1.00 90.69 647 VAL A N 1
ATOM 4979 C CA . VAL A 1 647 ? 13.654 -1.475 -23.478 1.00 90.69 647 VAL A CA 1
ATOM 4980 C C . VAL A 1 647 ? 15.161 -1.667 -23.566 1.00 90.69 647 VAL A C 1
ATOM 4982 O O . VAL A 1 647 ? 15.947 -0.864 -23.059 1.00 90.69 647 VAL A O 1
ATOM 4985 N N . CYS A 1 648 ? 15.574 -2.771 -24.172 1.00 90.69 648 CYS A N 1
ATOM 4986 C CA . CYS A 1 648 ? 16.940 -3.254 -24.300 1.00 90.69 648 CYS A CA 1
ATOM 4987 C C . CYS A 1 648 ? 17.731 -3.508 -23.001 1.00 90.69 648 CYS A C 1
ATOM 4989 O O . CYS A 1 648 ? 18.709 -4.232 -23.080 1.00 90.69 648 CYS A O 1
ATOM 4991 N N . GLY A 1 649 ? 17.374 -2.974 -21.827 1.00 87.88 649 GLY A N 1
ATOM 4992 C CA . GLY A 1 649 ? 17.957 -3.346 -20.522 1.00 87.88 649 GLY A CA 1
ATOM 4993 C C . GLY A 1 649 ? 19.487 -3.519 -20.526 1.00 87.88 649 GLY A C 1
ATOM 4994 O O . GLY A 1 649 ? 20.215 -2.736 -21.141 1.00 87.88 649 GLY A O 1
ATOM 4995 N N . ALA A 1 650 ? 19.980 -4.605 -19.917 1.00 84.75 650 ALA A N 1
ATOM 4996 C CA . ALA A 1 650 ? 21.406 -4.980 -19.901 1.00 84.75 650 ALA A CA 1
ATOM 4997 C C . ALA A 1 650 ? 21.994 -5.314 -21.292 1.00 84.75 650 ALA A C 1
ATOM 4999 O O . ALA A 1 650 ? 23.212 -5.414 -21.493 1.00 84.75 650 ALA A O 1
ATOM 5000 N N . GLU A 1 651 ? 21.133 -5.507 -22.286 1.00 88.75 651 GLU A N 1
ATOM 5001 C CA . GLU A 1 651 ? 21.519 -5.745 -23.665 1.00 88.75 651 GLU A CA 1
ATOM 5002 C C . GLU A 1 651 ? 21.903 -4.478 -24.428 1.00 88.75 651 GLU A C 1
ATOM 5004 O O . GLU A 1 651 ? 22.563 -4.588 -25.467 1.00 88.75 651 GLU A O 1
ATOM 5009 N N . ARG A 1 652 ? 21.540 -3.302 -23.907 1.00 91.06 652 ARG A N 1
ATOM 5010 C CA . ARG A 1 652 ? 21.863 -2.002 -24.488 1.00 91.06 652 ARG A CA 1
ATOM 5011 C C . ARG A 1 652 ? 23.372 -1.831 -24.662 1.00 91.06 652 ARG A C 1
ATOM 5013 O O . ARG A 1 652 ? 24.175 -2.178 -23.789 1.00 91.06 652 ARG A O 1
ATOM 5020 N N . ARG A 1 653 ? 23.775 -1.296 -25.810 1.00 92.38 653 ARG A N 1
ATOM 5021 C CA . ARG A 1 653 ? 25.162 -0.957 -26.140 1.00 92.38 653 ARG A CA 1
ATOM 5022 C C . ARG A 1 653 ? 25.249 0.489 -26.599 1.00 92.38 653 ARG A C 1
ATOM 5024 O O . ARG A 1 653 ? 24.314 0.986 -27.216 1.00 92.38 653 ARG A O 1
ATOM 5031 N N . LYS A 1 654 ? 26.367 1.151 -26.311 1.00 94.38 654 LYS A N 1
ATOM 5032 C CA . LYS A 1 654 ? 26.686 2.486 -26.834 1.00 94.38 654 LYS A CA 1
ATOM 5033 C C . LYS A 1 654 ? 27.656 2.355 -27.998 1.00 94.38 654 LYS A C 1
ATOM 5035 O O . LYS A 1 654 ? 28.603 1.570 -27.915 1.00 94.38 654 LYS A O 1
ATOM 5040 N N . LEU A 1 655 ? 27.429 3.127 -29.053 1.00 96.38 655 LEU A N 1
ATOM 5041 C CA . LEU A 1 655 ? 28.342 3.278 -30.174 1.00 96.38 655 LEU A CA 1
ATOM 5042 C C . LEU A 1 655 ? 28.896 4.709 -30.190 1.00 96.38 655 LEU A C 1
ATOM 5044 O O . LEU A 1 655 ? 28.179 5.624 -30.601 1.00 96.38 655 LEU A O 1
ATOM 5048 N N . PRO A 1 656 ? 30.148 4.913 -29.745 1.00 97.12 656 PRO A N 1
ATOM 5049 C CA . PRO A 1 656 ? 30.747 6.237 -29.697 1.00 97.12 656 PRO A CA 1
ATOM 5050 C C . PRO A 1 656 ? 31.119 6.704 -31.105 1.00 97.12 656 PRO A C 1
ATOM 5052 O O . PRO A 1 656 ? 31.910 6.051 -31.791 1.00 97.12 656 PRO A O 1
ATOM 5055 N N . LEU A 1 657 ? 30.587 7.851 -31.516 1.00 97.88 657 LEU A N 1
ATOM 5056 C CA . LEU A 1 657 ? 30.894 8.505 -32.781 1.00 97.88 657 LEU A CA 1
ATOM 5057 C C . LEU A 1 657 ? 31.594 9.842 -32.533 1.00 97.88 657 LEU A C 1
ATOM 5059 O O . LEU A 1 657 ? 31.142 10.645 -31.715 1.00 97.88 657 LEU A O 1
ATOM 5063 N N . ARG A 1 658 ? 32.664 10.122 -33.275 1.00 97.75 658 ARG A N 1
ATOM 5064 C CA . ARG A 1 658 ? 33.227 11.470 -33.397 1.00 97.75 658 ARG A CA 1
ATOM 5065 C C . ARG A 1 658 ? 32.806 12.041 -34.739 1.00 97.75 658 ARG A C 1
ATOM 5067 O O . ARG A 1 658 ? 33.105 11.461 -35.776 1.00 97.75 658 ARG A O 1
ATOM 5074 N N . ILE A 1 659 ? 32.089 13.156 -34.708 1.00 97.19 659 ILE A N 1
ATOM 5075 C CA . ILE A 1 659 ? 31.474 13.723 -35.905 1.00 97.19 659 ILE A CA 1
ATOM 5076 C C . ILE A 1 659 ? 32.284 14.922 -36.382 1.00 97.19 659 ILE A C 1
ATOM 5078 O O . ILE A 1 659 ? 32.443 15.892 -35.642 1.00 97.19 659 ILE A O 1
ATOM 5082 N N . HIS A 1 660 ? 32.745 14.851 -37.624 1.00 96.19 660 HIS A N 1
ATOM 5083 C CA . HIS A 1 660 ? 33.469 15.898 -38.330 1.00 96.19 660 HIS A CA 1
ATOM 5084 C C . HIS A 1 660 ? 32.596 16.417 -39.469 1.00 96.19 660 HIS A C 1
ATOM 5086 O O . HIS A 1 660 ? 32.131 15.637 -40.297 1.00 96.19 660 HIS A O 1
ATOM 5092 N N . VAL A 1 661 ? 32.367 17.724 -39.516 1.00 93.44 661 VAL A N 1
ATOM 5093 C CA . VAL A 1 661 ? 31.652 18.401 -40.597 1.00 93.44 661 VAL A CA 1
ATOM 5094 C C . VAL A 1 661 ? 32.599 19.407 -41.217 1.00 93.44 661 VAL A C 1
ATOM 5096 O O . VAL A 1 661 ? 32.982 20.391 -40.585 1.00 93.44 661 VAL A O 1
ATOM 5099 N N . PHE A 1 662 ? 32.984 19.157 -42.461 1.00 92.31 662 PHE A N 1
ATOM 5100 C CA . PHE A 1 662 ? 33.896 20.045 -43.156 1.00 92.31 662 PHE A CA 1
ATOM 5101 C C . PHE A 1 662 ? 33.205 21.332 -43.595 1.00 92.31 662 PHE A C 1
ATOM 5103 O O . PHE A 1 662 ? 32.034 21.332 -43.973 1.00 92.31 662 PHE A O 1
ATOM 5110 N N . LEU A 1 663 ? 33.940 22.436 -43.536 1.00 88.94 663 LEU A N 1
ATOM 5111 C CA . LEU A 1 663 ? 33.559 23.712 -44.132 1.00 88.94 663 LEU A CA 1
ATOM 5112 C C . LEU A 1 663 ? 33.722 23.666 -45.661 1.00 88.94 663 LEU A C 1
ATOM 5114 O O . LEU A 1 663 ? 34.549 22.911 -46.174 1.00 88.94 663 LEU A O 1
ATOM 5118 N N . GLU A 1 664 ? 32.981 24.515 -46.378 1.00 83.94 664 GLU A N 1
ATOM 5119 C CA . GLU A 1 664 ? 33.034 24.639 -47.849 1.00 83.94 664 GLU A CA 1
ATOM 5120 C C . GLU A 1 664 ? 34.474 24.677 -48.398 1.00 83.94 664 GLU A C 1
ATOM 5122 O O . GLU A 1 664 ? 35.313 25.354 -47.820 1.00 83.94 664 GLU A O 1
ATOM 5127 N N . PRO A 1 665 ? 34.853 23.982 -49.475 1.00 83.44 665 PRO A N 1
ATOM 5128 C CA . PRO A 1 665 ? 36.240 24.012 -49.933 1.00 83.44 665 PRO A CA 1
ATOM 5129 C C . PRO A 1 665 ? 36.659 25.377 -50.483 1.00 83.44 665 PRO A C 1
ATOM 5131 O O . PRO A 1 665 ? 35.862 26.083 -51.093 1.00 83.44 665 PRO A O 1
ATOM 5134 N N . TYR A 1 666 ? 37.944 25.704 -50.351 1.00 83.12 666 TYR A N 1
ATOM 5135 C CA . TYR A 1 666 ? 38.542 26.921 -50.900 1.00 83.12 666 TYR A CA 1
ATOM 5136 C C . TYR A 1 666 ? 39.703 26.626 -51.855 1.00 83.12 666 TYR A C 1
ATOM 5138 O O . TYR A 1 666 ? 40.303 25.546 -51.832 1.00 83.12 666 TYR A O 1
ATOM 5146 N N . GLN A 1 667 ? 39.986 27.593 -52.725 1.00 80.44 667 GLN A N 1
ATOM 5147 C CA . GLN A 1 667 ? 41.157 27.634 -53.586 1.00 80.44 667 GLN A CA 1
ATOM 5148 C C . GLN A 1 667 ? 42.214 28.509 -52.918 1.00 80.44 667 GLN A C 1
ATOM 5150 O O . GLN A 1 667 ? 42.045 29.719 -52.825 1.00 80.44 667 GLN A O 1
ATOM 5155 N N . ASP A 1 668 ? 43.311 27.882 -52.507 1.00 78.12 668 ASP A N 1
ATOM 5156 C CA . ASP A 1 668 ? 44.468 28.511 -51.859 1.00 78.12 668 ASP A CA 1
ATOM 5157 C C . ASP A 1 668 ? 45.313 29.320 -52.867 1.00 78.12 668 ASP A C 1
ATOM 5159 O O . ASP A 1 668 ? 46.448 28.984 -53.217 1.00 78.12 668 ASP A O 1
ATOM 5163 N N . VAL A 1 669 ? 44.697 30.344 -53.454 1.00 82.00 669 VAL A N 1
ATOM 5164 C CA . VAL A 1 669 ? 45.310 31.267 -54.424 1.00 82.00 669 VAL A CA 1
ATOM 5165 C C . VAL A 1 669 ? 45.525 32.659 -53.827 1.00 82.00 669 VAL A C 1
ATOM 5167 O O . VAL A 1 669 ? 45.971 33.571 -54.531 1.00 82.00 669 VAL A O 1
ATOM 5170 N N . GLY A 1 670 ? 45.235 32.820 -52.536 1.00 82.56 670 GLY A N 1
ATOM 5171 C CA . GLY A 1 670 ? 45.207 34.083 -51.825 1.00 82.56 670 GLY A CA 1
ATOM 5172 C C . GLY A 1 670 ? 44.054 34.988 -52.256 1.00 82.56 670 GLY A C 1
ATOM 5173 O O . GLY A 1 670 ? 43.370 34.744 -53.254 1.00 82.56 670 GLY A O 1
ATOM 5174 N N . PHE A 1 671 ? 43.863 36.076 -51.514 1.00 85.12 671 PHE A N 1
ATOM 5175 C CA . PHE A 1 671 ? 42.943 37.150 -51.880 1.00 85.12 671 PHE A CA 1
ATOM 5176 C C . PHE A 1 671 ? 43.680 38.469 -52.117 1.00 85.12 671 PHE A C 1
ATOM 5178 O O . PHE A 1 671 ? 44.744 38.715 -51.545 1.00 85.12 671 PHE A O 1
ATOM 5185 N N . ASP A 1 672 ? 43.116 39.305 -52.986 1.00 83.88 672 ASP A N 1
ATOM 5186 C CA . ASP A 1 672 ? 43.645 40.635 -53.288 1.00 83.88 672 ASP A CA 1
ATOM 5187 C C . ASP A 1 672 ? 43.161 41.635 -52.219 1.00 83.88 672 ASP A C 1
ATOM 5189 O O . ASP A 1 672 ? 42.007 42.086 -52.208 1.00 83.88 672 ASP A O 1
ATOM 5193 N N . ASP A 1 673 ? 44.024 41.945 -51.252 1.00 83.06 673 ASP A N 1
ATOM 5194 C CA . ASP A 1 673 ? 43.683 42.801 -50.116 1.00 83.06 673 ASP A CA 1
ATOM 5195 C C . ASP A 1 673 ? 43.639 44.293 -50.484 1.00 83.06 673 ASP A C 1
ATOM 5197 O O . ASP A 1 673 ? 42.899 45.055 -49.856 1.00 83.06 673 ASP A O 1
ATOM 5201 N N . ASP A 1 674 ? 44.348 44.714 -51.536 1.00 81.69 674 ASP A N 1
ATOM 5202 C CA . ASP A 1 674 ? 44.493 46.119 -51.929 1.00 81.69 674 ASP A CA 1
ATOM 5203 C C . ASP A 1 674 ? 43.948 46.461 -53.330 1.00 81.69 674 ASP A C 1
ATOM 5205 O O . ASP A 1 674 ? 43.841 47.642 -53.680 1.00 81.69 674 ASP A O 1
ATOM 5209 N N . GLY A 1 675 ? 43.492 45.467 -54.095 1.00 78.31 675 GLY A N 1
ATOM 5210 C CA . GLY A 1 675 ? 42.951 45.636 -55.446 1.00 78.31 675 GLY A CA 1
ATOM 5211 C C . GLY A 1 675 ? 44.029 45.876 -56.509 1.00 78.31 675 GLY A C 1
ATOM 5212 O O . GLY A 1 675 ? 43.720 46.402 -57.587 1.00 78.31 675 GLY A O 1
ATOM 5213 N N . ASN A 1 676 ? 45.301 45.612 -56.194 1.00 80.94 676 ASN A N 1
ATOM 5214 C CA . ASN A 1 676 ? 46.430 45.896 -57.067 1.00 80.94 676 ASN A CA 1
ATOM 5215 C C . ASN A 1 676 ? 47.016 44.588 -57.637 1.00 80.94 676 ASN A C 1
ATOM 5217 O O . ASN A 1 676 ? 47.693 43.842 -56.944 1.00 80.94 676 ASN A O 1
ATOM 5221 N N . PRO A 1 677 ? 46.918 44.338 -58.955 1.00 79.00 677 PRO A N 1
ATOM 5222 C CA . PRO A 1 677 ? 47.385 43.082 -59.552 1.00 79.00 677 PRO A CA 1
ATOM 5223 C C . PRO A 1 677 ? 48.917 42.894 -59.529 1.00 79.00 677 PRO A C 1
ATOM 5225 O O . PRO A 1 677 ? 49.422 41.883 -60.020 1.00 79.00 677 PRO A O 1
ATOM 5228 N N . ALA A 1 678 ? 49.682 43.881 -59.044 1.00 82.69 678 ALA A N 1
ATOM 5229 C CA . ALA A 1 678 ? 51.133 43.800 -58.885 1.00 82.69 678 ALA A CA 1
ATOM 5230 C C . ALA A 1 678 ? 51.581 43.369 -57.475 1.00 82.69 678 ALA A C 1
ATOM 5232 O O . ALA A 1 678 ? 52.764 43.063 -57.293 1.00 82.69 678 ALA A O 1
ATOM 5233 N N . THR A 1 679 ? 50.684 43.367 -56.487 1.00 83.06 679 THR A N 1
ATOM 5234 C CA . THR A 1 679 ? 50.929 42.854 -55.134 1.00 83.06 679 THR A CA 1
ATOM 5235 C C . THR A 1 679 ? 50.587 41.361 -55.094 1.00 83.06 679 THR A C 1
ATOM 5237 O O . THR A 1 679 ? 49.587 40.943 -55.674 1.00 83.06 679 THR A O 1
ATOM 5240 N N . PRO A 1 680 ? 51.440 40.503 -54.499 1.00 85.94 680 PRO A N 1
ATOM 5241 C CA . PRO A 1 680 ? 51.080 39.105 -54.297 1.00 85.94 680 PRO A CA 1
ATOM 5242 C C . PRO A 1 680 ? 49.846 39.012 -53.400 1.00 85.94 680 PRO A C 1
ATOM 5244 O O . PRO A 1 680 ? 49.829 39.649 -52.349 1.00 85.94 680 PRO A O 1
ATOM 5247 N N . ASN A 1 681 ? 48.872 38.191 -53.792 1.00 86.44 681 ASN A N 1
ATOM 5248 C CA . ASN A 1 681 ? 47.695 37.919 -52.975 1.00 86.44 681 ASN A CA 1
ATOM 5249 C C . ASN A 1 681 ? 48.094 37.468 -51.562 1.00 86.44 681 ASN A C 1
ATOM 5251 O O . ASN A 1 681 ? 49.017 36.661 -51.385 1.00 86.44 681 ASN A O 1
ATOM 5255 N N . VAL A 1 682 ? 47.371 37.961 -50.560 1.00 86.19 682 VAL A N 1
ATOM 5256 C CA . VAL A 1 682 ? 47.553 37.555 -49.167 1.00 86.19 682 VAL A CA 1
ATOM 5257 C C . VAL A 1 682 ? 47.091 36.113 -49.021 1.00 86.19 682 VAL A C 1
ATOM 5259 O O . VAL A 1 682 ? 45.997 35.773 -49.458 1.00 86.19 682 VAL A O 1
ATOM 5262 N N . GLY A 1 683 ? 47.931 35.274 -48.415 1.00 84.00 683 GLY A N 1
ATOM 5263 C CA . GLY A 1 683 ? 47.571 33.893 -48.092 1.00 84.00 683 GLY A CA 1
ATOM 5264 C C . GLY A 1 683 ? 47.978 32.832 -49.110 1.00 84.00 683 GLY A C 1
ATOM 5265 O O . GLY A 1 683 ? 48.191 31.693 -48.729 1.00 84.00 683 GLY A O 1
ATOM 5266 N N . ALA A 1 684 ? 48.241 33.210 -50.364 1.00 85.38 684 ALA A N 1
ATOM 5267 C CA . ALA A 1 684 ? 48.420 32.251 -51.456 1.00 85.38 684 ALA A CA 1
ATOM 5268 C C . ALA A 1 684 ? 49.422 31.109 -51.174 1.00 85.38 684 ALA A C 1
ATOM 5270 O O . ALA A 1 684 ? 50.597 31.349 -50.867 1.00 85.38 684 ALA A O 1
ATOM 5271 N N . LEU A 1 685 ? 48.974 29.873 -51.419 1.00 83.25 685 LEU A N 1
ATOM 5272 C CA . LEU A 1 685 ? 49.719 28.614 -51.305 1.00 83.25 685 LEU A CA 1
ATOM 5273 C C . LEU A 1 685 ? 50.173 28.272 -49.872 1.00 83.25 685 LEU A C 1
ATOM 5275 O O . LEU A 1 685 ? 51.213 27.621 -49.691 1.00 83.25 685 LEU A O 1
ATOM 5279 N N . ASN A 1 686 ? 49.443 28.713 -48.843 1.00 83.75 686 ASN A N 1
ATOM 5280 C CA . ASN A 1 686 ? 49.779 28.448 -47.437 1.00 83.75 686 ASN A CA 1
ATOM 5281 C C . ASN A 1 686 ? 48.979 27.288 -46.799 1.00 83.75 686 ASN A C 1
ATOM 5283 O O . ASN A 1 686 ? 49.223 26.930 -45.640 1.00 83.75 686 ASN A O 1
ATOM 5287 N N . ALA A 1 687 ? 48.075 26.682 -47.569 1.00 78.94 687 ALA A N 1
ATOM 5288 C CA . ALA A 1 687 ? 47.135 25.632 -47.206 1.00 78.94 687 ALA A CA 1
ATOM 5289 C C . ALA A 1 687 ? 46.164 26.006 -46.071 1.00 78.94 687 ALA A C 1
ATOM 5291 O O . ALA A 1 687 ? 45.826 25.149 -45.244 1.00 78.94 687 ALA A O 1
ATOM 5292 N N . ARG A 1 688 ? 45.732 27.268 -46.005 1.00 83.44 688 ARG A N 1
ATOM 5293 C CA . ARG A 1 688 ? 44.723 27.789 -45.073 1.00 83.44 688 ARG A CA 1
ATOM 5294 C C . ARG A 1 688 ? 43.765 28.705 -45.816 1.00 83.44 688 ARG A C 1
ATOM 5296 O O . ARG A 1 688 ? 44.164 29.356 -46.760 1.00 83.44 688 ARG A O 1
ATOM 5303 N N . PHE A 1 689 ? 42.516 28.758 -45.358 1.00 85.62 689 PHE A N 1
ATOM 5304 C CA . PHE A 1 689 ? 41.559 29.721 -45.885 1.00 85.62 689 PHE A CA 1
ATOM 5305 C C . PHE A 1 689 ? 41.879 31.103 -45.328 1.00 85.62 689 PHE A C 1
ATOM 5307 O O . PHE A 1 689 ? 41.702 31.340 -44.128 1.00 85.62 689 PHE A O 1
ATOM 5314 N N . ASP A 1 690 ? 42.338 31.999 -46.192 1.00 86.69 690 ASP A N 1
ATOM 5315 C CA . ASP A 1 690 ? 42.647 33.372 -45.808 1.00 86.69 690 ASP A CA 1
ATOM 5316 C C . ASP A 1 690 ? 41.509 34.341 -46.146 1.00 86.69 690 ASP A C 1
ATOM 5318 O O . ASP A 1 690 ? 40.865 34.280 -47.198 1.00 86.69 690 ASP A O 1
ATOM 5322 N N . TYR A 1 691 ? 41.264 35.271 -45.225 1.00 88.44 691 TYR A N 1
ATOM 5323 C CA . TYR A 1 691 ? 40.277 36.332 -45.375 1.00 88.44 691 TYR A CA 1
ATOM 5324 C C . TYR A 1 691 ? 40.680 37.581 -44.590 1.00 88.44 691 TYR A C 1
ATOM 5326 O O . TYR A 1 691 ? 41.523 37.552 -43.689 1.00 88.44 691 TYR A O 1
ATOM 5334 N N . ALA A 1 692 ? 40.077 38.702 -44.961 1.00 86.75 692 ALA A N 1
ATOM 5335 C CA . ALA A 1 692 ? 40.233 39.979 -44.298 1.00 86.75 692 ALA A CA 1
ATOM 5336 C C . ALA A 1 692 ? 39.285 40.065 -43.096 1.00 86.75 692 ALA A C 1
ATOM 5338 O O . ALA A 1 692 ? 38.158 40.516 -43.255 1.00 86.75 692 ALA A O 1
ATOM 5339 N N . ASP A 1 693 ? 39.770 39.697 -41.910 1.00 84.44 693 ASP A N 1
ATOM 5340 C CA . ASP A 1 693 ? 39.071 39.883 -40.627 1.00 84.44 693 ASP A CA 1
ATOM 5341 C C . ASP A 1 693 ? 39.038 41.377 -40.242 1.00 84.44 693 ASP A C 1
ATOM 5343 O O . ASP A 1 693 ? 39.861 41.878 -39.466 1.00 84.44 693 ASP A O 1
ATOM 5347 N N . VAL A 1 694 ? 38.134 42.142 -40.857 1.00 85.19 694 VAL A N 1
ATOM 5348 C CA . VAL A 1 694 ? 38.075 43.606 -40.702 1.00 85.19 694 VAL A CA 1
ATOM 5349 C C . VAL A 1 694 ? 37.522 44.025 -39.345 1.00 85.19 694 VAL A C 1
ATOM 5351 O O . VAL A 1 694 ? 37.711 45.180 -38.946 1.00 85.19 694 VAL A O 1
ATOM 5354 N N . ASN A 1 695 ? 36.858 43.122 -38.622 1.00 85.50 695 ASN A N 1
ATOM 5355 C CA . ASN A 1 695 ? 36.307 43.407 -37.299 1.00 85.50 695 ASN A CA 1
ATOM 5356 C C . ASN A 1 695 ? 37.086 42.759 -36.133 1.00 85.50 695 ASN A C 1
ATOM 5358 O O . ASN A 1 695 ? 36.847 43.126 -34.977 1.00 85.50 695 ASN A O 1
ATOM 5362 N N . GLY A 1 696 ? 38.062 41.895 -36.422 1.00 88.06 696 GLY A N 1
ATOM 5363 C CA . GLY A 1 696 ? 38.978 41.289 -35.459 1.00 88.06 696 GLY A CA 1
ATOM 5364 C C . GLY A 1 696 ? 38.372 40.149 -34.636 1.00 88.06 696 GLY A C 1
ATOM 5365 O O . GLY A 1 696 ? 38.832 39.923 -33.510 1.00 88.06 696 GLY A O 1
ATOM 5366 N N . ASN A 1 697 ? 37.316 39.487 -35.118 1.00 85.81 697 ASN A N 1
ATOM 5367 C CA . ASN A 1 697 ? 36.636 38.409 -34.393 1.00 85.81 697 ASN A CA 1
ATOM 5368 C C . ASN A 1 697 ? 37.180 37.005 -34.720 1.00 85.81 697 ASN A C 1
ATOM 5370 O O . ASN A 1 697 ? 36.773 36.036 -34.070 1.00 85.81 697 ASN A O 1
ATOM 5374 N N . GLY A 1 698 ? 38.110 36.890 -35.673 1.00 82.12 698 GLY A N 1
ATOM 5375 C CA . GLY A 1 698 ? 38.677 35.626 -36.128 1.00 82.12 698 GLY A CA 1
ATOM 5376 C C . GLY A 1 698 ? 37.680 34.716 -36.851 1.00 82.12 698 GLY A C 1
ATOM 5377 O O . GLY A 1 698 ? 37.868 33.496 -36.835 1.00 82.12 698 GLY A O 1
ATOM 5378 N N . GLN A 1 699 ? 36.622 35.274 -37.444 1.00 81.12 699 GLN A N 1
ATOM 5379 C CA . GLN A 1 699 ? 35.646 34.581 -38.284 1.00 81.12 699 GLN A CA 1
ATOM 5380 C C . GLN A 1 699 ? 35.501 35.315 -39.614 1.00 81.12 699 GLN A C 1
ATOM 5382 O O . GLN A 1 699 ? 35.537 36.535 -39.651 1.00 81.12 699 GLN A O 1
ATOM 5387 N N . HIS A 1 700 ? 35.314 34.566 -40.703 1.00 82.00 700 HIS A N 1
ATOM 5388 C CA . HIS A 1 700 ? 35.002 35.173 -41.994 1.00 82.00 700 HIS A CA 1
ATOM 5389 C C . HIS A 1 700 ? 33.558 35.660 -41.972 1.00 82.00 700 HIS A C 1
ATOM 5391 O O . HIS A 1 700 ? 32.643 34.839 -41.949 1.00 82.00 700 HIS A O 1
ATOM 5397 N N . ASP A 1 701 ? 33.355 36.972 -41.957 1.00 81.06 701 ASP A N 1
ATOM 5398 C CA . ASP A 1 701 ? 32.027 37.581 -41.933 1.00 81.06 701 ASP A CA 1
ATOM 5399 C C . ASP A 1 701 ? 31.519 37.987 -43.323 1.00 81.06 701 ASP A C 1
ATOM 5401 O O . ASP A 1 701 ? 32.261 38.171 -44.291 1.00 81.06 701 ASP A O 1
ATOM 5405 N N . LEU A 1 702 ? 30.197 38.164 -43.420 1.00 80.81 702 LEU A N 1
ATOM 5406 C CA . LEU A 1 702 ? 29.534 38.637 -44.635 1.00 80.81 702 LEU A CA 1
ATOM 5407 C C . LEU A 1 702 ? 30.146 39.968 -45.114 1.00 80.81 702 LEU A C 1
ATOM 5409 O O . LEU A 1 702 ? 30.049 40.993 -44.436 1.00 80.81 702 LEU A O 1
ATOM 5413 N N . GLY A 1 703 ? 30.701 39.961 -46.329 1.00 75.88 703 GLY A N 1
ATOM 5414 C CA . GLY A 1 703 ? 31.306 41.132 -46.972 1.00 75.88 703 GLY A CA 1
ATOM 5415 C C . GLY A 1 703 ? 32.812 41.292 -46.742 1.00 75.88 703 GLY A C 1
ATOM 5416 O O . GLY A 1 703 ? 33.398 42.239 -47.268 1.00 75.88 703 GLY A O 1
ATOM 5417 N N . GLU A 1 704 ? 33.444 40.385 -45.999 1.00 83.56 704 GLU A N 1
ATOM 5418 C CA . GLU A 1 704 ? 34.897 40.323 -45.881 1.00 83.56 704 GLU A CA 1
ATOM 5419 C C . GLU A 1 704 ? 35.525 39.676 -47.119 1.00 83.56 704 GLU A C 1
ATOM 5421 O O . GLU A 1 704 ? 35.059 38.641 -47.608 1.00 83.56 704 GLU A O 1
ATOM 5426 N N . ARG A 1 705 ? 36.606 40.283 -47.628 1.00 84.81 705 ARG A N 1
ATOM 5427 C CA . ARG A 1 705 ? 37.368 39.713 -48.746 1.00 84.81 705 ARG A CA 1
ATOM 5428 C C . ARG A 1 705 ? 37.990 38.397 -48.311 1.00 84.81 705 ARG A C 1
ATOM 5430 O O . ARG A 1 705 ? 38.532 38.315 -47.216 1.00 84.81 705 ARG A O 1
ATOM 5437 N N . SER A 1 706 ? 37.953 37.398 -49.174 1.00 84.38 706 SER A N 1
ATOM 5438 C CA . SER A 1 706 ? 38.524 36.086 -48.901 1.00 84.38 706 SER A CA 1
ATOM 5439 C C . SER A 1 706 ? 39.084 35.465 -50.159 1.00 84.38 706 SER A C 1
ATOM 5441 O O . SER A 1 706 ? 38.795 35.908 -51.278 1.00 84.38 706 SER A O 1
ATOM 5443 N N . GLU A 1 707 ? 39.840 34.391 -49.969 1.00 82.88 707 GLU A N 1
ATOM 5444 C CA . GLU A 1 707 ? 40.160 33.481 -51.056 1.00 82.88 707 GLU A CA 1
ATOM 5445 C C . GLU A 1 707 ? 38.879 32.964 -51.731 1.00 82.88 707 GLU A C 1
ATOM 5447 O O . GLU A 1 707 ? 37.816 32.903 -51.091 1.00 82.88 707 GLU A O 1
ATOM 5452 N N . PRO A 1 708 ? 38.942 32.584 -53.020 1.00 77.88 708 PRO A N 1
ATOM 5453 C CA . PRO A 1 708 ? 37.816 31.955 -53.684 1.00 77.88 708 PRO A CA 1
ATOM 5454 C C . PRO A 1 708 ? 37.439 30.649 -52.986 1.00 77.88 708 PRO A C 1
ATOM 5456 O O . PRO A 1 708 ? 38.281 29.772 -52.807 1.00 77.88 708 PRO A O 1
ATOM 5459 N N . TYR A 1 709 ? 36.167 30.479 -52.648 1.00 76.88 709 TYR A N 1
ATOM 5460 C CA . TYR A 1 709 ? 35.639 29.226 -52.122 1.00 76.88 709 TYR A CA 1
ATOM 5461 C C . TYR A 1 709 ? 34.469 28.722 -52.961 1.00 76.88 709 TYR A C 1
ATOM 5463 O O . TYR A 1 709 ? 33.786 29.483 -53.643 1.00 76.88 709 TYR A O 1
ATOM 5471 N N . VAL A 1 710 ? 34.258 27.412 -52.974 1.00 72.56 710 VAL A N 1
ATOM 5472 C CA . VAL A 1 710 ? 33.160 26.787 -53.710 1.00 72.56 710 VAL A CA 1
ATOM 5473 C C . VAL A 1 710 ? 32.056 26.500 -52.709 1.00 72.56 710 VAL A C 1
ATOM 5475 O O . VAL A 1 710 ? 32.265 25.737 -51.777 1.00 72.56 710 VAL A O 1
ATOM 5478 N N . ASN A 1 711 ? 30.889 27.116 -52.894 1.00 69.62 711 ASN A N 1
ATOM 5479 C CA . ASN A 1 711 ? 29.709 26.780 -52.105 1.00 69.62 711 ASN A CA 1
ATOM 5480 C C . ASN A 1 711 ? 29.076 25.504 -52.679 1.00 69.62 711 ASN A C 1
ATOM 5482 O O . ASN A 1 711 ? 28.439 25.548 -53.729 1.00 69.62 711 ASN A O 1
ATOM 5486 N N . LEU A 1 712 ? 29.286 24.383 -51.998 1.00 69.62 712 LEU A N 1
ATOM 5487 C CA . LEU A 1 712 ? 28.723 23.072 -52.297 1.00 69.62 712 LEU A CA 1
ATOM 5488 C C . LEU A 1 712 ? 27.467 22.752 -51.466 1.00 69.62 712 LEU A C 1
ATOM 5490 O O . LEU A 1 712 ? 26.808 21.750 -51.750 1.00 69.62 712 LEU A O 1
ATOM 5494 N N . SER A 1 713 ? 27.116 23.553 -50.454 1.00 65.88 713 SER A N 1
ATOM 5495 C CA . SER A 1 713 ? 25.876 23.383 -49.677 1.00 65.88 713 SER A CA 1
ATOM 5496 C C . SER A 1 713 ? 24.608 23.787 -50.437 1.00 65.88 713 SER A C 1
ATOM 5498 O O . SER A 1 713 ? 23.514 23.398 -50.024 1.00 65.88 713 SER A O 1
ATOM 5500 N N . ASP A 1 714 ? 24.727 24.500 -51.563 1.00 64.62 714 ASP A N 1
ATOM 5501 C CA . ASP A 1 714 ? 23.626 24.761 -52.497 1.00 64.62 714 ASP A CA 1
ATOM 5502 C C . ASP A 1 714 ? 23.606 23.723 -53.643 1.00 64.62 714 ASP A C 1
ATOM 5504 O O . ASP A 1 714 ? 24.398 23.811 -54.582 1.00 64.62 714 ASP A O 1
ATOM 5508 N N . PRO A 1 715 ? 22.687 22.739 -53.620 1.00 53.81 715 PRO A N 1
ATOM 5509 C CA . PRO A 1 715 ? 22.647 21.660 -54.605 1.00 53.81 715 PRO A CA 1
ATOM 5510 C C . PRO A 1 715 ? 22.149 22.090 -55.999 1.00 53.81 715 PRO A C 1
ATOM 5512 O O . PRO A 1 715 ? 22.081 21.240 -56.890 1.00 53.81 715 PRO A O 1
ATOM 5515 N N . MET A 1 716 ? 21.745 23.355 -56.203 1.00 51.34 716 MET A N 1
ATOM 5516 C CA . MET A 1 716 ? 21.137 23.828 -57.459 1.00 51.34 716 MET A CA 1
ATOM 5517 C C . MET A 1 716 ? 21.954 24.857 -58.245 1.00 51.34 716 MET A C 1
ATOM 5519 O O . MET A 1 716 ? 21.546 25.208 -59.356 1.00 51.34 716 MET A O 1
ATOM 5523 N N . THR A 1 717 ? 23.093 25.325 -57.736 1.00 50.47 717 THR A N 1
ATOM 5524 C CA . THR A 1 717 ? 23.965 26.234 -58.487 1.00 50.47 717 THR A CA 1
ATOM 5525 C C . THR A 1 717 ? 25.176 25.484 -59.046 1.00 50.47 717 THR A C 1
ATOM 5527 O O . THR A 1 717 ? 25.768 24.645 -58.372 1.00 50.47 717 THR A O 1
ATOM 5530 N N . ASP A 1 718 ? 25.507 25.732 -60.324 1.00 52.44 718 ASP A N 1
ATOM 5531 C CA . ASP A 1 718 ? 26.787 25.327 -60.931 1.00 52.44 718 ASP A CA 1
ATOM 5532 C C . ASP A 1 718 ? 27.926 25.622 -59.940 1.00 52.44 718 ASP A C 1
ATOM 5534 O O . ASP A 1 718 ? 27.813 26.591 -59.191 1.00 52.44 718 ASP A O 1
ATOM 5538 N N . MET A 1 719 ? 29.004 24.824 -59.948 1.00 53.44 719 MET A N 1
ATOM 5539 C CA . MET A 1 719 ? 30.221 24.976 -59.123 1.00 53.44 719 MET A CA 1
ATOM 5540 C C . MET A 1 719 ? 30.942 26.320 -59.371 1.00 53.44 719 MET A C 1
ATOM 5542 O O . MET A 1 719 ? 32.085 26.373 -59.827 1.00 53.44 719 MET A O 1
ATOM 5546 N N . VAL A 1 720 ? 30.264 27.434 -59.134 1.00 55.75 720 VAL A N 1
ATOM 5547 C CA . VAL A 1 720 ? 30.772 28.780 -59.311 1.00 55.75 720 VAL A CA 1
ATOM 5548 C C . VAL A 1 720 ? 31.639 29.044 -58.095 1.00 55.75 720 VAL A C 1
ATOM 5550 O O . VAL A 1 720 ? 31.138 29.190 -56.980 1.00 55.75 720 VAL A O 1
ATOM 5553 N N . ALA A 1 721 ? 32.953 29.066 -58.316 1.00 53.28 721 ALA A N 1
ATOM 5554 C CA . ALA A 1 721 ? 33.896 29.592 -57.345 1.00 53.28 721 ALA A CA 1
ATOM 5555 C C . ALA A 1 721 ? 33.445 31.011 -56.963 1.00 53.28 721 ALA A C 1
ATOM 5557 O O . ALA A 1 721 ? 33.343 31.887 -57.822 1.00 53.28 721 ALA A O 1
ATOM 5558 N N . ARG A 1 722 ? 33.123 31.214 -55.688 1.00 62.50 722 ARG A N 1
ATOM 5559 C CA . ARG A 1 722 ? 32.729 32.497 -55.114 1.00 62.50 722 ARG A CA 1
ATOM 5560 C C . ARG A 1 722 ? 33.994 33.164 -54.590 1.00 62.50 722 ARG A C 1
ATOM 5562 O O . ARG A 1 722 ? 34.621 32.641 -53.677 1.00 62.50 722 ARG A O 1
ATOM 5569 N N . SER A 1 723 ? 34.405 34.279 -55.186 1.00 54.19 723 SER A N 1
ATOM 5570 C CA . SER A 1 723 ? 35.534 35.094 -54.712 1.00 54.19 723 SER A CA 1
ATOM 5571 C C . SER A 1 723 ? 35.028 36.363 -54.031 1.00 54.19 723 SER A C 1
ATOM 5573 O O . SER A 1 723 ? 34.044 36.946 -54.484 1.00 54.19 723 SER A O 1
ATOM 5575 N N . GLY A 1 724 ? 35.717 36.818 -52.981 1.00 49.53 724 GLY A N 1
ATOM 5576 C CA . GLY A 1 724 ? 35.326 37.941 -52.112 1.00 49.53 724 GLY A CA 1
ATOM 5577 C C . GLY A 1 724 ? 35.278 39.349 -52.733 1.00 49.53 724 GLY A C 1
ATOM 5578 O O . GLY A 1 724 ? 35.292 40.324 -51.987 1.00 49.53 724 GLY A O 1
ATOM 5579 N N . ASP A 1 725 ? 35.203 39.472 -54.060 1.00 51.81 725 ASP A N 1
ATOM 5580 C CA . ASP A 1 725 ? 34.928 40.737 -54.760 1.00 51.81 725 ASP A CA 1
ATOM 5581 C C . ASP A 1 725 ? 33.453 40.879 -55.186 1.00 51.81 725 ASP A C 1
ATOM 5583 O O . ASP A 1 725 ? 33.042 41.946 -55.655 1.00 51.81 725 ASP A O 1
ATOM 5587 N N . ASP A 1 726 ? 32.642 39.824 -55.037 1.00 50.91 726 ASP A N 1
ATOM 5588 C CA . ASP A 1 726 ? 31.204 39.892 -55.306 1.00 50.91 726 ASP A CA 1
ATOM 5589 C C . ASP A 1 726 ? 30.482 40.753 -54.242 1.00 50.91 726 ASP A C 1
ATOM 5591 O O . ASP A 1 726 ? 30.880 40.782 -53.074 1.00 50.91 726 ASP A O 1
ATOM 5595 N N . PRO A 1 727 ? 29.423 41.498 -54.617 1.00 44.44 727 PRO A N 1
ATOM 5596 C CA . PRO A 1 727 ? 28.799 42.500 -53.758 1.00 44.44 727 PRO A CA 1
ATOM 5597 C C . PRO A 1 727 ? 28.300 41.887 -52.442 1.00 44.44 727 PRO A C 1
ATOM 5599 O O . PRO A 1 727 ? 27.848 40.748 -52.442 1.00 44.44 727 PRO A O 1
ATOM 5602 N N . ALA A 1 728 ? 28.344 42.694 -51.369 1.00 46.75 728 ALA A N 1
ATOM 5603 C CA . ALA A 1 728 ? 28.092 42.464 -49.928 1.00 46.75 728 ALA A CA 1
ATOM 5604 C C . ALA A 1 728 ? 26.818 41.683 -49.489 1.00 46.75 728 ALA A C 1
ATOM 5606 O O . ALA A 1 728 ? 26.197 42.005 -48.478 1.00 46.75 728 ALA A O 1
ATOM 5607 N N . VAL A 1 729 ? 26.389 40.683 -50.252 1.00 46.69 729 VAL A N 1
ATOM 5608 C CA . VAL A 1 729 ? 25.137 39.926 -50.128 1.00 46.69 729 VAL A CA 1
ATOM 5609 C C . VAL A 1 729 ? 25.413 38.415 -50.003 1.00 46.69 729 VAL A C 1
ATOM 5611 O O . VAL A 1 729 ? 24.473 37.654 -49.815 1.00 46.69 729 VAL A O 1
ATOM 5614 N N . LEU A 1 730 ? 26.669 37.955 -50.100 1.00 50.44 730 LEU A N 1
ATOM 5615 C CA . LEU A 1 730 ? 27.014 36.525 -50.149 1.00 50.44 730 LEU A CA 1
ATOM 5616 C C . LEU A 1 730 ? 27.655 36.013 -48.847 1.00 50.44 730 LEU A C 1
ATOM 5618 O O . LEU A 1 730 ? 28.684 36.530 -48.424 1.00 50.44 730 LEU A O 1
ATOM 5622 N N . ASP A 1 731 ? 27.025 34.993 -48.251 1.00 53.97 731 ASP A N 1
ATOM 5623 C CA . ASP A 1 731 ? 27.296 34.427 -46.919 1.00 53.97 731 ASP A CA 1
ATOM 5624 C C . ASP A 1 731 ? 28.768 34.083 -46.616 1.00 53.97 731 ASP A C 1
ATOM 5626 O O . ASP A 1 731 ? 29.551 33.713 -47.492 1.00 53.97 731 ASP A O 1
ATOM 5630 N N . ALA A 1 732 ? 29.108 34.152 -45.326 1.00 65.06 732 ALA A N 1
ATOM 5631 C CA . ALA A 1 732 ? 30.299 33.550 -44.735 1.00 65.06 732 ALA A CA 1
ATOM 5632 C C . ALA A 1 732 ? 30.422 32.057 -45.090 1.00 65.06 732 ALA A C 1
ATOM 5634 O O . ALA A 1 732 ? 29.420 31.358 -45.275 1.00 65.06 732 ALA A O 1
ATOM 5635 N N . ARG A 1 733 ? 31.654 31.542 -45.133 1.00 79.69 733 ARG A N 1
ATOM 5636 C CA . ARG A 1 733 ? 31.925 30.119 -45.370 1.00 79.69 733 ARG A CA 1
ATOM 5637 C C . ARG A 1 733 ? 31.219 29.235 -44.327 1.00 79.69 733 ARG A C 1
ATOM 5639 O O . ARG A 1 733 ? 31.533 29.289 -43.139 1.00 79.69 733 ARG A O 1
ATOM 5646 N N . GLY A 1 734 ? 30.274 28.409 -44.775 1.00 79.00 734 GLY A N 1
ATOM 5647 C CA . GLY A 1 734 ? 29.460 27.550 -43.911 1.00 79.00 734 GLY A CA 1
ATOM 5648 C C . GLY A 1 734 ? 29.947 26.098 -43.811 1.00 79.00 734 GLY A C 1
ATOM 5649 O O . GLY A 1 734 ? 30.851 25.683 -44.541 1.00 79.00 734 GLY A O 1
ATOM 5650 N N . PRO A 1 735 ? 29.352 25.292 -42.913 1.00 87.00 735 PRO A N 1
ATOM 5651 C CA . PRO A 1 735 ? 29.526 23.844 -42.924 1.00 87.00 735 PRO A CA 1
ATOM 5652 C C . PRO A 1 735 ? 28.866 23.234 -44.170 1.00 87.00 735 PRO A C 1
ATOM 5654 O O . PRO A 1 735 ? 27.728 23.566 -44.495 1.00 87.00 735 PRO A O 1
ATOM 5657 N N . LEU A 1 736 ? 29.543 22.279 -44.813 1.00 83.56 736 LEU A N 1
ATOM 5658 C CA . LEU A 1 736 ? 29.051 21.568 -46.002 1.00 83.56 736 LEU A CA 1
ATOM 5659 C C . LEU A 1 736 ? 27.735 20.829 -45.764 1.00 83.56 736 LEU A C 1
ATOM 5661 O O . LEU A 1 736 ? 26.976 20.583 -46.698 1.00 83.56 736 LEU A O 1
ATOM 5665 N N . MET A 1 737 ? 27.481 20.432 -44.520 1.00 85.94 737 MET A N 1
ATOM 5666 C CA . MET A 1 737 ? 26.192 19.912 -44.096 1.00 85.94 737 MET A CA 1
ATOM 5667 C C . MET A 1 737 ? 25.679 20.743 -42.921 1.00 85.94 737 MET A C 1
ATOM 5669 O O . MET A 1 737 ? 26.398 20.890 -41.928 1.00 85.94 737 MET A O 1
ATOM 5673 N N . PRO A 1 738 ? 24.441 21.266 -42.981 1.00 87.75 738 PRO A N 1
ATOM 5674 C CA . PRO A 1 738 ? 23.857 21.963 -41.849 1.00 87.75 738 PRO A CA 1
ATOM 5675 C C . PRO A 1 738 ? 23.883 21.088 -40.592 1.00 87.75 738 PRO A C 1
ATOM 5677 O O . PRO A 1 738 ? 23.461 19.933 -40.609 1.00 87.75 738 PRO A O 1
ATOM 5680 N N . ILE A 1 739 ? 24.324 21.649 -39.466 1.00 89.19 739 ILE A N 1
ATOM 5681 C CA . ILE A 1 739 ? 24.455 20.917 -38.193 1.00 89.19 739 ILE A CA 1
ATOM 5682 C C . ILE A 1 739 ? 23.125 20.300 -37.738 1.00 89.19 739 ILE A C 1
ATOM 5684 O O . ILE A 1 739 ? 23.100 19.204 -37.178 1.00 89.19 739 ILE A O 1
ATOM 5688 N N . ASN A 1 740 ? 22.003 20.961 -38.032 1.00 88.12 740 ASN A N 1
ATOM 5689 C CA . ASN A 1 740 ? 20.668 20.426 -37.761 1.00 88.12 740 ASN A CA 1
ATOM 5690 C C . ASN A 1 740 ? 20.359 19.162 -38.574 1.00 88.12 740 ASN A C 1
ATOM 5692 O O . ASN A 1 740 ? 19.701 18.260 -38.057 1.00 88.12 740 ASN A O 1
ATOM 5696 N N . ASP A 1 741 ? 20.846 19.079 -39.813 1.00 86.56 741 ASP A N 1
ATOM 5697 C CA . ASP A 1 741 ? 20.660 17.906 -40.663 1.00 86.56 741 ASP A CA 1
ATOM 5698 C C . ASP A 1 741 ? 21.522 16.738 -40.173 1.00 86.56 741 ASP A C 1
ATOM 5700 O O . ASP A 1 741 ? 21.036 15.611 -40.135 1.00 86.56 741 ASP A O 1
ATOM 5704 N N . VAL A 1 742 ? 22.746 17.008 -39.703 1.00 90.19 742 VAL A N 1
ATOM 5705 C CA . VAL A 1 742 ? 23.614 15.992 -39.077 1.00 90.19 742 VAL A CA 1
ATOM 5706 C C . VAL A 1 742 ? 22.965 15.428 -37.814 1.00 90.19 742 VAL A C 1
ATOM 5708 O O . VAL A 1 742 ? 22.874 14.214 -37.642 1.00 90.19 742 VAL A O 1
ATOM 5711 N N . TRP A 1 743 ? 22.444 16.290 -36.934 1.00 90.94 743 TRP A N 1
ATOM 5712 C CA . TRP A 1 743 ? 21.706 15.835 -35.752 1.00 90.94 743 TRP A CA 1
ATOM 5713 C C . TRP A 1 743 ? 20.443 15.049 -36.107 1.00 90.94 743 TRP A C 1
ATOM 5715 O O . TRP A 1 743 ? 20.092 14.113 -35.389 1.00 90.94 743 TRP A O 1
ATOM 5725 N N . ARG A 1 744 ? 19.755 15.419 -37.191 1.00 86.44 744 ARG A N 1
ATOM 5726 C CA . ARG A 1 744 ? 18.597 14.674 -37.693 1.00 86.44 744 ARG A CA 1
ATOM 5727 C C . ARG A 1 744 ? 19.006 13.275 -38.164 1.00 86.44 744 ARG A C 1
ATOM 5729 O O . ARG A 1 744 ? 18.403 12.308 -37.710 1.00 86.44 744 ARG A O 1
ATOM 5736 N N . GLU A 1 745 ? 20.064 13.149 -38.965 1.00 87.00 745 GLU A N 1
ATOM 5737 C CA . GLU A 1 745 ? 20.586 11.851 -39.419 1.00 87.00 745 GLU A CA 1
ATOM 5738 C C . GLU A 1 745 ? 21.082 10.975 -38.255 1.00 87.00 745 GLU A C 1
ATOM 5740 O O . GLU A 1 745 ? 20.849 9.766 -38.243 1.00 87.00 745 GLU A O 1
ATOM 5745 N N . LEU A 1 746 ? 21.686 11.570 -37.220 1.00 90.75 746 LEU A N 1
ATOM 5746 C CA . LEU A 1 746 ? 22.070 10.854 -35.998 1.00 90.75 746 LEU A CA 1
ATOM 5747 C C . LEU A 1 746 ? 20.855 10.292 -35.245 1.00 90.75 746 LEU A C 1
ATOM 5749 O O . LEU A 1 746 ? 20.889 9.135 -34.831 1.00 90.75 746 LEU A O 1
ATOM 5753 N N . ARG A 1 747 ? 19.766 11.063 -35.101 1.00 87.88 747 ARG A N 1
ATOM 5754 C CA . ARG A 1 747 ? 18.511 10.574 -34.489 1.00 87.88 747 ARG A CA 1
ATOM 5755 C C . ARG A 1 747 ? 17.867 9.456 -35.310 1.00 87.88 747 ARG A C 1
ATOM 5757 O O . ARG A 1 747 ? 17.359 8.486 -34.749 1.00 87.88 747 ARG A O 1
ATOM 5764 N N . HIS A 1 748 ? 17.896 9.574 -36.636 1.00 84.31 748 HIS A N 1
ATOM 5765 C CA . HIS A 1 748 ? 17.406 8.528 -37.540 1.00 84.31 748 HIS A CA 1
ATOM 5766 C C . HIS A 1 748 ? 18.226 7.254 -37.407 1.00 84.31 748 HIS A C 1
ATOM 5768 O O . HIS A 1 748 ? 17.673 6.167 -37.281 1.00 84.31 748 HIS A O 1
ATOM 5774 N N . THR A 1 749 ? 19.546 7.403 -37.355 1.00 88.62 749 THR A N 1
ATOM 5775 C CA . THR A 1 749 ? 20.480 6.301 -37.144 1.00 88.62 749 THR A CA 1
ATOM 5776 C C . THR A 1 749 ? 20.224 5.609 -35.807 1.00 88.62 749 THR A C 1
ATOM 5778 O O . THR A 1 749 ? 20.159 4.385 -35.771 1.00 88.62 749 THR A O 1
ATOM 5781 N N . ASP A 1 750 ? 20.005 6.365 -34.730 1.00 88.75 750 ASP A N 1
ATOM 5782 C CA . ASP A 1 750 ? 19.639 5.815 -33.418 1.00 88.75 750 ASP A CA 1
ATOM 5783 C C . ASP A 1 750 ? 18.330 5.007 -33.476 1.00 88.75 750 ASP A C 1
ATOM 5785 O O . ASP A 1 750 ? 18.257 3.887 -32.971 1.00 88.75 750 ASP A O 1
ATOM 5789 N N . SER A 1 751 ? 17.326 5.520 -34.196 1.00 84.81 751 SER A N 1
ATOM 5790 C CA . SER A 1 751 ? 16.041 4.837 -34.406 1.00 84.81 751 SER A CA 1
ATOM 5791 C C . SER A 1 751 ? 16.217 3.516 -35.166 1.00 84.81 751 SER A C 1
ATOM 5793 O O . SER A 1 751 ? 15.732 2.476 -34.719 1.00 84.81 751 SER A O 1
ATOM 5795 N N . LEU A 1 752 ? 16.970 3.539 -36.272 1.00 85.75 752 LEU A N 1
ATOM 5796 C CA . LEU A 1 752 ? 17.238 2.376 -37.125 1.00 85.75 752 LEU A CA 1
ATOM 5797 C C . LEU A 1 752 ? 18.095 1.312 -36.427 1.00 85.75 752 LEU A C 1
ATOM 5799 O O . LEU A 1 752 ? 17.943 0.127 -36.713 1.00 85.75 752 LEU A O 1
ATOM 5803 N N . TRP A 1 753 ? 18.973 1.707 -35.500 1.00 90.44 753 TRP A N 1
ATOM 5804 C CA . TRP A 1 753 ? 19.815 0.790 -34.725 1.00 90.44 753 TRP A CA 1
ATOM 5805 C C . TRP A 1 753 ? 19.171 0.282 -33.425 1.00 90.44 753 TRP A C 1
ATOM 5807 O O . TRP A 1 753 ? 19.667 -0.679 -32.820 1.00 90.44 753 TRP A O 1
ATOM 5817 N N . SER A 1 754 ? 18.025 0.843 -33.036 1.00 89.81 754 SER A N 1
ATOM 5818 C CA . SER A 1 754 ? 17.285 0.443 -31.837 1.00 89.81 754 SER A CA 1
ATOM 5819 C C . SER A 1 754 ? 16.883 -1.049 -31.785 1.00 89.81 754 SER A C 1
ATOM 5821 O O . SER A 1 754 ? 17.013 -1.627 -30.701 1.00 89.81 754 SER A O 1
ATOM 5823 N N . PRO A 1 755 ? 16.534 -1.760 -32.888 1.00 89.00 755 PRO A N 1
ATOM 5824 C CA . PRO A 1 755 ? 16.227 -3.199 -32.833 1.00 89.00 755 PRO A CA 1
ATOM 5825 C C . PRO A 1 755 ? 17.446 -4.086 -32.510 1.00 89.00 755 PRO A C 1
ATOM 5827 O O . PRO A 1 755 ? 17.300 -5.222 -32.042 1.00 89.00 755 PRO A O 1
ATOM 5830 N N . ALA A 1 756 ? 18.667 -3.577 -32.724 1.00 91.44 756 ALA A N 1
ATOM 5831 C CA . ALA A 1 756 ? 19.909 -4.207 -32.271 1.00 91.44 756 ALA A CA 1
ATOM 5832 C C . ALA A 1 756 ? 20.290 -3.794 -30.845 1.00 91.44 756 ALA A C 1
ATOM 5834 O O . ALA A 1 756 ? 21.321 -4.237 -30.343 1.00 91.44 756 ALA A O 1
ATOM 5835 N N . CYS A 1 757 ? 19.493 -2.969 -30.170 1.00 93.25 757 CYS A N 1
ATOM 5836 C CA . CYS A 1 757 ? 19.848 -2.407 -28.876 1.00 93.25 757 CYS A CA 1
ATOM 5837 C C . CYS A 1 757 ? 21.186 -1.645 -28.900 1.00 93.25 757 CYS A C 1
ATOM 5839 O O . CYS A 1 757 ? 21.958 -1.712 -27.940 1.00 93.25 757 CYS A O 1
ATOM 5841 N N . ILE A 1 758 ? 21.450 -0.894 -29.974 1.00 94.06 758 ILE A N 1
ATOM 5842 C CA . ILE A 1 758 ? 22.623 -0.024 -30.106 1.00 94.06 758 ILE A CA 1
ATOM 5843 C C . ILE A 1 758 ? 22.165 1.437 -30.084 1.00 94.06 758 ILE A C 1
ATOM 5845 O O . ILE A 1 758 ? 21.375 1.844 -30.928 1.00 94.06 758 ILE A O 1
ATOM 5849 N N . LYS A 1 759 ? 22.675 2.207 -29.117 1.00 93.50 759 LYS A N 1
ATOM 5850 C CA . LYS A 1 759 ? 22.464 3.651 -28.978 1.00 93.50 759 LYS A CA 1
ATOM 5851 C C . LYS A 1 759 ? 23.649 4.405 -29.560 1.00 93.50 759 LYS A C 1
ATOM 5853 O O . LYS A 1 759 ? 24.796 4.098 -29.223 1.00 93.50 759 LYS A O 1
ATOM 5858 N N . ILE A 1 760 ? 23.381 5.412 -30.374 1.00 94.81 760 ILE A N 1
ATOM 5859 C CA . ILE A 1 760 ? 24.410 6.297 -30.915 1.00 94.81 760 ILE A CA 1
ATOM 5860 C C . ILE A 1 760 ? 24.798 7.345 -29.867 1.00 94.81 760 ILE A C 1
ATOM 5862 O O . ILE A 1 760 ? 23.944 8.011 -29.285 1.00 94.81 760 ILE A O 1
ATOM 5866 N N . GLU A 1 761 ? 26.099 7.514 -29.631 1.00 95.81 761 GLU A N 1
ATOM 5867 C CA . GLU A 1 761 ? 26.628 8.505 -28.694 1.00 95.81 761 GLU A CA 1
ATOM 5868 C C . GLU A 1 761 ? 27.650 9.401 -29.392 1.00 95.81 761 GLU A C 1
ATOM 5870 O O . GLU A 1 761 ? 28.724 8.946 -29.777 1.00 95.81 761 GLU A O 1
ATOM 5875 N N . VAL A 1 762 ? 27.349 10.694 -29.534 1.00 96.62 762 VAL A N 1
ATOM 5876 C CA . VAL A 1 762 ? 28.334 11.666 -30.028 1.00 96.62 762 VAL A CA 1
ATOM 5877 C C . VAL A 1 762 ? 29.323 11.978 -28.911 1.00 96.62 762 VAL A C 1
ATOM 5879 O O . VAL A 1 762 ? 28.949 12.531 -27.874 1.00 96.62 762 VAL A O 1
ATOM 5882 N N . VAL A 1 763 ? 30.595 11.639 -29.116 1.00 95.00 763 VAL A N 1
ATOM 5883 C CA . VAL A 1 763 ? 31.665 11.837 -28.133 1.00 95.00 763 VAL A CA 1
ATOM 5884 C C . VAL A 1 763 ? 31.772 13.319 -27.772 1.00 95.00 763 VAL A C 1
ATOM 5886 O O . VAL A 1 763 ? 31.992 14.167 -28.630 1.00 95.00 763 VAL A O 1
ATOM 5889 N N . GLY A 1 764 ? 31.613 13.630 -26.483 1.00 92.69 764 GLY A N 1
ATOM 5890 C CA . GLY A 1 764 ? 31.640 15.006 -25.976 1.00 92.69 764 GLY A CA 1
ATOM 5891 C C . GLY A 1 764 ? 30.383 15.830 -26.281 1.00 92.69 764 GLY A C 1
ATOM 5892 O O . GLY A 1 764 ? 30.328 16.992 -25.893 1.00 92.69 764 GLY A O 1
ATOM 5893 N N . GLY A 1 765 ? 29.376 15.250 -26.945 1.00 92.44 765 GLY A N 1
ATOM 5894 C CA . GLY A 1 765 ? 28.143 15.942 -27.330 1.00 92.44 765 GLY A CA 1
ATOM 5895 C C . GLY A 1 765 ? 28.344 17.054 -28.366 1.00 92.44 765 GLY A C 1
ATOM 5896 O O . GLY A 1 765 ? 27.449 17.876 -28.550 1.00 92.44 765 GLY A O 1
ATOM 5897 N N . THR A 1 766 ? 29.504 17.106 -29.026 1.00 93.25 766 THR A N 1
ATOM 5898 C CA . THR A 1 766 ? 29.873 18.173 -29.959 1.00 93.25 766 THR A CA 1
ATOM 5899 C C . THR A 1 766 ? 30.132 17.632 -31.361 1.00 93.25 766 THR A C 1
ATOM 5901 O O . THR A 1 766 ? 30.742 16.582 -31.545 1.00 93.25 766 THR A O 1
ATOM 5904 N N . ILE A 1 767 ? 29.680 18.387 -32.362 1.00 95.50 767 ILE A N 1
ATOM 5905 C CA . ILE A 1 767 ? 30.049 18.190 -33.765 1.00 95.50 767 ILE A CA 1
ATOM 5906 C C . ILE A 1 767 ? 31.223 19.123 -34.061 1.00 95.50 767 ILE A C 1
ATOM 5908 O O . ILE A 1 767 ? 31.153 20.317 -33.764 1.00 95.50 767 ILE A O 1
ATOM 5912 N N . LEU A 1 768 ? 32.306 18.576 -34.608 1.00 95.50 768 LEU A N 1
ATOM 5913 C CA . LEU A 1 768 ? 33.503 19.331 -34.960 1.00 95.50 768 LEU A CA 1
ATOM 5914 C C . LEU A 1 768 ? 33.307 19.942 -36.345 1.00 95.50 768 LEU A C 1
ATOM 5916 O O . LEU A 1 768 ? 33.186 19.210 -37.322 1.00 95.50 768 LEU A O 1
ATOM 5920 N N . VAL A 1 769 ? 33.250 21.271 -36.418 1.00 92.81 769 VAL A N 1
ATOM 5921 C CA . VAL A 1 769 ? 33.187 22.008 -37.686 1.00 92.81 769 VAL A CA 1
ATOM 5922 C C . VAL A 1 769 ? 34.569 22.550 -37.996 1.00 92.81 769 VAL A C 1
ATOM 5924 O O . VAL A 1 769 ? 35.103 23.334 -37.212 1.00 92.81 769 VAL A O 1
ATOM 5927 N N . GLU A 1 770 ? 35.161 22.112 -39.100 1.00 92.75 770 GLU A N 1
ATOM 5928 C CA . GLU A 1 770 ? 36.571 22.385 -39.382 1.00 92.75 770 GLU A CA 1
ATOM 5929 C C . GLU A 1 770 ? 36.906 22.363 -40.873 1.00 92.75 770 GLU A C 1
ATOM 5931 O O . GLU A 1 770 ? 36.105 21.977 -41.723 1.00 92.75 770 GLU A O 1
ATOM 5936 N N . ASP A 1 771 ? 38.118 22.795 -41.197 1.00 89.31 771 ASP A N 1
ATOM 5937 C CA . ASP A 1 771 ? 38.672 22.681 -42.535 1.00 89.31 771 ASP A CA 1
ATOM 5938 C C . ASP A 1 771 ? 38.919 21.228 -42.933 1.00 89.31 771 ASP A C 1
ATOM 5940 O O . ASP A 1 771 ? 39.541 20.465 -42.193 1.00 89.31 771 ASP A O 1
ATOM 5944 N N . ALA A 1 772 ? 38.513 20.864 -44.151 1.00 90.06 772 ALA A N 1
ATOM 5945 C CA . ALA A 1 772 ? 39.003 19.633 -44.750 1.00 90.06 772 ALA A CA 1
ATOM 5946 C C . ALA A 1 772 ? 40.526 19.725 -44.986 1.00 90.06 772 ALA A C 1
ATOM 5948 O O . ALA A 1 772 ? 41.027 20.795 -45.351 1.00 90.06 772 ALA A O 1
ATOM 5949 N N . PRO A 1 773 ? 41.278 18.622 -44.813 1.00 91.81 773 PRO A N 1
ATOM 5950 C CA . PRO A 1 773 ? 42.712 18.598 -45.078 1.00 91.81 773 PRO A CA 1
ATOM 5951 C C . PRO A 1 773 ? 43.087 19.060 -46.488 1.00 91.81 773 PRO A C 1
ATOM 5953 O O . PRO A 1 773 ? 42.331 18.871 -47.436 1.00 91.81 773 PRO A O 1
ATOM 5956 N N . SER A 1 774 ? 44.311 19.564 -46.647 1.00 88.62 774 SER A N 1
ATOM 5957 C CA . SER A 1 774 ? 44.872 19.863 -47.969 1.00 88.62 774 SER A CA 1
ATOM 5958 C C . SER A 1 774 ? 45.795 18.742 -48.467 1.00 88.62 774 SER A C 1
ATOM 5960 O O . SER A 1 774 ? 46.568 18.157 -47.697 1.00 88.62 774 SER A O 1
ATOM 5962 N N . TYR A 1 775 ? 45.747 18.461 -49.770 1.00 85.81 775 TYR A N 1
ATOM 5963 C CA . TYR A 1 775 ? 46.633 17.570 -50.516 1.00 85.81 775 TYR A CA 1
ATOM 5964 C C . TYR A 1 775 ? 47.237 18.343 -51.698 1.00 85.81 775 TYR A C 1
ATOM 5966 O O . TYR A 1 775 ? 46.517 18.909 -52.510 1.00 85.81 775 TYR A O 1
ATOM 5974 N N . ASN A 1 776 ? 48.572 18.412 -51.786 1.00 84.50 776 ASN A N 1
ATOM 5975 C CA . ASN A 1 776 ? 49.283 19.225 -52.789 1.00 84.50 776 ASN A CA 1
ATOM 5976 C C . ASN A 1 776 ? 48.802 20.694 -52.865 1.00 84.50 776 ASN A C 1
ATOM 5978 O O . ASN A 1 776 ? 48.645 21.221 -53.959 1.00 84.50 776 ASN A O 1
ATOM 5982 N N . PHE A 1 777 ? 48.590 21.343 -51.711 1.00 80.12 777 PHE A N 1
ATOM 5983 C CA . PHE A 1 777 ? 48.082 22.728 -51.582 1.00 80.12 777 PHE A CA 1
ATOM 5984 C C . PHE A 1 777 ? 46.630 22.943 -52.037 1.00 80.12 777 PHE A C 1
ATOM 5986 O O . PHE A 1 777 ? 46.151 24.067 -52.053 1.00 80.12 777 PHE A O 1
ATOM 5993 N N . HIS A 1 778 ? 45.898 21.878 -52.351 1.00 81.19 778 HIS A N 1
ATOM 5994 C CA . HIS A 1 778 ? 44.470 21.955 -52.632 1.00 81.19 778 HIS A CA 1
ATOM 5995 C C . HIS A 1 778 ? 43.692 21.345 -51.478 1.00 81.19 778 HIS A C 1
ATOM 5997 O O . HIS A 1 778 ? 44.066 20.285 -50.978 1.00 81.19 778 HIS A O 1
ATOM 6003 N N . ASN A 1 779 ? 42.615 21.998 -51.048 1.00 85.62 779 ASN A N 1
ATOM 6004 C CA . ASN A 1 779 ? 41.641 21.373 -50.161 1.00 85.62 779 ASN A CA 1
ATOM 6005 C C . ASN A 1 779 ? 41.166 20.055 -50.809 1.00 85.62 779 ASN A C 1
ATOM 6007 O O . ASN A 1 779 ? 40.853 20.055 -51.998 1.00 85.62 779 ASN A O 1
ATOM 6011 N N . ILE A 1 780 ? 41.112 18.946 -50.061 1.00 86.19 780 ILE A N 1
ATOM 6012 C CA . ILE A 1 780 ? 40.762 17.613 -50.603 1.00 86.19 780 ILE A CA 1
ATOM 6013 C C . ILE A 1 780 ? 39.329 17.517 -51.159 1.00 86.19 780 ILE A C 1
ATOM 6015 O O . ILE A 1 780 ? 38.911 16.461 -51.622 1.00 86.19 780 ILE A O 1
ATOM 6019 N N . LEU A 1 781 ? 38.551 18.593 -51.037 1.00 84.81 781 LEU A N 1
ATOM 6020 C CA . LEU A 1 781 ? 37.191 18.728 -51.542 1.00 84.81 781 LEU A CA 1
ATOM 6021 C C . LEU A 1 781 ? 37.081 19.796 -52.644 1.00 84.81 781 LEU A C 1
ATOM 6023 O O . LEU A 1 781 ? 35.976 20.069 -53.103 1.00 84.81 781 LEU A O 1
ATOM 6027 N N . ALA A 1 782 ? 38.188 20.431 -53.053 1.00 77.75 782 ALA A N 1
ATOM 6028 C CA . ALA A 1 782 ? 38.198 21.601 -53.940 1.00 77.75 782 ALA A CA 1
ATOM 6029 C C . ALA A 1 782 ? 37.556 21.367 -55.313 1.00 77.75 782 ALA A C 1
ATOM 6031 O O . ALA A 1 782 ? 36.985 22.292 -55.889 1.00 77.75 782 ALA A O 1
ATOM 6032 N N . ASP A 1 783 ? 37.628 20.147 -55.834 1.00 72.25 783 ASP A N 1
ATOM 6033 C CA . ASP A 1 783 ? 37.010 19.737 -57.097 1.00 72.25 783 ASP A CA 1
ATOM 6034 C C . ASP A 1 783 ? 35.656 19.024 -56.898 1.00 72.25 783 ASP A C 1
ATOM 6036 O O . ASP A 1 783 ? 35.066 18.514 -57.852 1.00 72.25 783 ASP A O 1
ATOM 6040 N N . GLY A 1 784 ? 35.155 18.995 -55.658 1.00 70.50 784 GLY A N 1
ATOM 6041 C CA . GLY A 1 784 ? 33.934 18.303 -55.251 1.00 70.50 784 GLY A CA 1
ATOM 6042 C C . GLY A 1 784 ? 34.064 16.778 -55.156 1.00 70.50 784 GLY A C 1
ATOM 6043 O O . GLY A 1 784 ? 33.117 16.121 -54.716 1.00 70.50 784 GLY A O 1
ATOM 6044 N N . VAL A 1 785 ? 35.207 16.182 -55.519 1.00 74.38 785 VAL A N 1
ATOM 6045 C CA . VAL A 1 785 ? 35.373 14.728 -55.634 1.00 74.38 785 VAL A CA 1
ATOM 6046 C C . VAL A 1 785 ? 36.581 14.251 -54.839 1.00 74.38 785 VAL A C 1
ATOM 6048 O O . VAL A 1 785 ? 37.717 14.488 -55.203 1.00 74.38 785 VAL A O 1
ATOM 6051 N N . MET A 1 786 ? 36.342 13.448 -53.803 1.00 82.50 786 MET A N 1
ATOM 6052 C CA . MET A 1 786 ? 37.443 12.853 -53.045 1.00 82.50 786 MET A CA 1
ATOM 6053 C C . MET A 1 786 ? 38.028 11.630 -53.771 1.00 82.50 786 MET A C 1
ATOM 6055 O O . MET A 1 786 ? 37.324 10.665 -54.038 1.00 82.50 786 MET A O 1
ATOM 6059 N N . THR A 1 787 ? 39.318 11.627 -54.068 1.00 84.31 787 THR A N 1
ATOM 6060 C CA . THR A 1 787 ? 40.058 10.518 -54.694 1.00 84.31 787 THR A CA 1
ATOM 6061 C C . THR A 1 787 ? 40.731 9.609 -53.653 1.00 84.31 787 THR A C 1
ATOM 6063 O O . THR A 1 787 ? 40.850 9.955 -52.480 1.00 84.31 787 THR A O 1
ATOM 6066 N N . GLU A 1 788 ? 41.222 8.425 -54.048 1.00 83.94 788 GLU A N 1
ATOM 6067 C CA . GLU A 1 788 ? 41.940 7.525 -53.120 1.00 83.94 788 GLU A CA 1
ATOM 6068 C C . GLU A 1 788 ? 43.168 8.187 -52.440 1.00 83.94 788 GLU A C 1
ATOM 6070 O O . GLU A 1 788 ? 43.321 8.033 -51.223 1.00 83.94 788 GLU A O 1
ATOM 6075 N N . PRO A 1 789 ? 44.024 8.967 -53.140 1.00 88.62 789 PRO A N 1
ATOM 6076 C CA . PRO A 1 789 ? 45.085 9.744 -52.491 1.00 88.62 789 PRO A CA 1
ATOM 6077 C C . PRO A 1 789 ? 44.579 10.748 -51.447 1.00 88.62 789 PRO A C 1
ATOM 6079 O O . PRO A 1 789 ? 45.227 10.943 -50.419 1.00 88.62 789 PRO A O 1
ATOM 6082 N N . GLU A 1 790 ? 43.422 11.360 -51.679 1.00 89.31 790 GLU A N 1
ATOM 6083 C CA . GLU A 1 790 ? 42.810 12.325 -50.762 1.00 89.31 790 GLU A CA 1
ATOM 6084 C C . GLU A 1 790 ? 42.189 11.644 -49.540 1.00 89.31 790 GLU A C 1
ATOM 6086 O O . GLU A 1 790 ? 42.364 12.130 -48.426 1.00 89.31 790 GLU A O 1
ATOM 6091 N N . ILE A 1 791 ? 41.588 10.461 -49.703 1.00 89.44 791 ILE A N 1
ATOM 6092 C CA . ILE A 1 791 ? 41.167 9.603 -48.581 1.00 89.44 791 ILE A CA 1
ATOM 6093 C C . ILE A 1 791 ? 42.389 9.196 -47.739 1.00 89.44 791 ILE A C 1
ATOM 6095 O O . ILE A 1 791 ? 42.348 9.225 -46.508 1.00 89.44 791 ILE A O 1
ATOM 6099 N N . SER A 1 792 ? 43.511 8.851 -48.381 1.00 89.94 792 SER A N 1
ATOM 6100 C CA . SER A 1 792 ? 44.772 8.566 -47.681 1.00 89.94 792 SER A CA 1
ATOM 6101 C C . SER A 1 792 ? 45.281 9.776 -46.897 1.00 89.94 792 SER A C 1
ATOM 6103 O O . SER A 1 792 ? 45.769 9.628 -45.773 1.00 89.94 792 SER A O 1
ATOM 6105 N N . GLN A 1 793 ? 45.142 10.980 -47.458 1.00 92.88 793 GLN A N 1
ATOM 6106 C CA . GLN A 1 793 ? 45.498 12.222 -46.782 1.00 92.88 793 GLN A CA 1
ATOM 6107 C C . GLN A 1 793 ? 44.565 12.520 -45.601 1.00 92.88 793 GLN A C 1
ATOM 6109 O O . GLN A 1 793 ? 45.062 12.866 -44.528 1.00 92.88 793 GLN A O 1
ATOM 6114 N N . LEU A 1 794 ? 43.253 12.317 -45.756 1.00 92.62 794 LEU A N 1
ATOM 6115 C CA . LEU A 1 794 ? 42.277 12.402 -44.671 1.00 92.62 794 LEU A CA 1
ATOM 6116 C C . LEU A 1 794 ? 42.687 11.478 -43.518 1.00 92.62 794 LEU A C 1
ATOM 6118 O O . LEU A 1 794 ? 42.922 11.938 -42.401 1.00 92.62 794 LEU A O 1
ATOM 6122 N N . TYR A 1 795 ? 42.885 10.188 -43.802 1.00 93.31 795 TYR A N 1
ATOM 6123 C CA . TYR A 1 795 ? 43.329 9.232 -42.791 1.00 93.31 795 TYR A CA 1
ATOM 6124 C C . TYR A 1 795 ? 44.650 9.663 -42.148 1.00 93.31 795 TYR A C 1
ATOM 6126 O O . TYR A 1 795 ? 44.773 9.627 -40.931 1.00 93.31 795 TYR A O 1
ATOM 6134 N N . ARG A 1 796 ? 45.639 10.132 -42.916 1.00 93.38 796 ARG A N 1
ATOM 6135 C CA . ARG A 1 796 ? 46.928 10.579 -42.365 1.00 93.38 796 ARG A CA 1
ATOM 6136 C C . ARG A 1 796 ? 46.778 11.694 -41.328 1.00 93.38 796 ARG A C 1
ATOM 6138 O O . ARG A 1 796 ? 47.492 11.659 -40.326 1.00 93.38 796 ARG A O 1
ATOM 6145 N N . VAL A 1 797 ? 45.890 12.659 -41.569 1.00 94.62 797 VAL A N 1
ATOM 6146 C CA . VAL A 1 797 ? 45.658 13.790 -40.657 1.00 94.62 797 VAL A CA 1
ATOM 6147 C C . VAL A 1 797 ? 44.957 13.336 -39.376 1.00 94.62 797 VAL A C 1
ATOM 6149 O O . VAL A 1 797 ? 45.402 13.689 -38.285 1.00 94.62 797 VAL A O 1
ATOM 6152 N N . TYR A 1 798 ? 43.928 12.493 -39.487 1.00 95.75 798 TYR A N 1
ATOM 6153 C CA . TYR A 1 798 ? 43.109 12.089 -38.336 1.00 95.75 798 TYR A CA 1
ATOM 6154 C C . TYR A 1 798 ? 43.574 10.804 -37.638 1.00 95.75 798 TYR A C 1
ATOM 6156 O O . TYR A 1 798 ? 43.170 10.533 -36.511 1.00 95.75 798 TYR A O 1
ATOM 6164 N N . ASN A 1 799 ? 44.479 10.017 -38.225 1.00 94.38 799 ASN A N 1
ATOM 6165 C CA . ASN A 1 799 ? 44.928 8.737 -37.660 1.00 94.38 799 ASN A CA 1
ATOM 6166 C C . ASN A 1 799 ? 45.443 8.873 -36.214 1.00 94.38 799 ASN A C 1
ATOM 6168 O O . ASN A 1 799 ? 45.250 7.972 -35.400 1.00 94.38 799 ASN A O 1
ATOM 6172 N N . ALA A 1 800 ? 46.085 9.992 -35.870 1.00 93.44 800 ALA A N 1
ATOM 6173 C CA . ALA A 1 800 ? 46.587 10.222 -34.516 1.00 93.44 800 ALA A CA 1
ATOM 6174 C C . ALA A 1 800 ? 45.468 10.381 -33.464 1.00 93.44 800 ALA A C 1
ATOM 6176 O O . ALA A 1 800 ? 45.682 10.009 -32.312 1.00 93.44 800 ALA A O 1
ATOM 6177 N N . SER A 1 801 ? 44.298 10.909 -33.843 1.00 92.62 801 SER A N 1
ATOM 6178 C CA . SER A 1 801 ? 43.135 11.088 -32.958 1.00 92.62 801 SER A CA 1
ATOM 6179 C C . SER A 1 801 ? 42.127 9.935 -33.037 1.00 92.62 801 SER A C 1
ATOM 6181 O O . SER A 1 801 ? 41.351 9.732 -32.096 1.00 92.62 801 SER A O 1
ATOM 6183 N N . MET A 1 802 ? 42.132 9.169 -34.130 1.00 95.25 802 MET A N 1
ATOM 6184 C CA . MET A 1 802 ? 41.336 7.951 -34.298 1.00 95.25 802 MET A CA 1
ATOM 6185 C C . MET A 1 802 ? 41.768 6.861 -33.307 1.00 95.25 802 MET A C 1
ATOM 6187 O O . MET A 1 802 ? 42.961 6.558 -33.163 1.00 95.25 802 MET A O 1
ATOM 6191 N N . THR A 1 803 ? 40.791 6.220 -32.666 1.00 94.44 803 THR A N 1
ATOM 6192 C CA . THR A 1 803 ? 41.004 5.112 -31.722 1.00 94.44 803 THR A CA 1
ATOM 6193 C C . THR A 1 803 ? 40.220 3.874 -32.154 1.00 94.44 803 THR A C 1
ATOM 6195 O O . THR A 1 803 ? 39.382 3.931 -33.045 1.00 94.44 803 THR A O 1
ATOM 6198 N N . GLU A 1 804 ? 40.492 2.724 -31.536 1.00 91.25 804 GLU A N 1
ATOM 6199 C CA . GLU A 1 804 ? 39.713 1.499 -31.786 1.00 91.25 804 GLU A CA 1
ATOM 6200 C C . GLU A 1 804 ? 38.324 1.543 -31.121 1.00 91.25 804 GLU A C 1
ATOM 6202 O O . GLU A 1 804 ? 37.484 0.686 -31.387 1.00 91.25 804 GLU A O 1
ATOM 6207 N N . ASP A 1 805 ? 38.085 2.534 -30.258 1.00 92.62 805 ASP A N 1
ATOM 6208 C CA . ASP A 1 805 ? 36.899 2.640 -29.408 1.00 92.62 805 ASP A CA 1
ATOM 6209 C C . ASP A 1 805 ? 35.852 3.628 -29.934 1.00 92.62 805 ASP A C 1
ATOM 6211 O O . ASP A 1 805 ? 34.729 3.628 -29.438 1.00 92.62 805 ASP A O 1
ATOM 6215 N N . VAL A 1 806 ? 36.219 4.474 -30.899 1.00 95.94 806 VAL A N 1
ATOM 6216 C CA . VAL A 1 806 ? 35.383 5.548 -31.449 1.00 95.94 806 VAL A CA 1
ATOM 6217 C C . VAL A 1 806 ? 35.374 5.423 -32.967 1.00 95.94 806 VAL A C 1
ATOM 6219 O O . VAL A 1 806 ? 36.420 5.181 -33.565 1.00 95.94 806 VAL A O 1
ATOM 6222 N N . ILE A 1 807 ? 34.203 5.579 -33.583 1.00 97.31 807 ILE A N 1
ATOM 6223 C CA . ILE A 1 807 ? 34.080 5.672 -35.040 1.00 97.31 807 ILE A CA 1
ATOM 6224 C C . ILE A 1 807 ? 34.126 7.143 -35.439 1.00 97.31 807 ILE A C 1
ATOM 6226 O O . ILE A 1 807 ? 33.304 7.936 -34.979 1.00 97.31 807 ILE A O 1
ATOM 6230 N N . ASP A 1 808 ? 35.054 7.507 -36.316 1.00 97.25 808 ASP A N 1
ATOM 6231 C CA . ASP A 1 808 ? 35.115 8.854 -36.880 1.00 97.25 808 ASP A CA 1
ATOM 6232 C C . ASP A 1 808 ? 34.195 8.947 -38.115 1.00 97.25 808 ASP A C 1
ATOM 6234 O O . ASP A 1 808 ? 34.262 8.131 -39.035 1.00 97.25 808 ASP A O 1
ATOM 6238 N N . VAL A 1 809 ? 33.289 9.922 -38.127 1.00 96.38 809 VAL A N 1
ATOM 6239 C CA . VAL A 1 809 ? 32.299 10.138 -39.192 1.00 96.38 809 VAL A CA 1
ATOM 6240 C C . VAL A 1 809 ? 32.582 11.484 -39.840 1.00 96.38 809 VAL A C 1
ATOM 6242 O O . VAL A 1 809 ? 32.492 12.514 -39.174 1.00 96.38 809 VAL A O 1
ATOM 6245 N N . PHE A 1 810 ? 32.903 11.482 -41.131 1.00 94.56 810 PHE A N 1
ATOM 6246 C CA . PHE A 1 810 ? 33.263 12.680 -41.884 1.00 94.56 810 PHE A CA 1
ATOM 6247 C C . PHE A 1 810 ? 32.153 13.074 -42.852 1.00 94.56 810 PHE A C 1
ATOM 6249 O O . PHE A 1 810 ? 31.886 12.363 -43.814 1.00 94.56 810 PHE A O 1
ATOM 6256 N N . TYR A 1 811 ? 31.546 14.233 -42.634 1.00 91.06 811 TYR A N 1
ATOM 6257 C CA . TYR A 1 811 ? 30.620 14.868 -43.563 1.00 91.06 811 TYR A CA 1
ATOM 6258 C C . TYR A 1 811 ? 31.367 15.903 -44.389 1.00 91.06 811 TYR A C 1
ATOM 6260 O O . TYR A 1 811 ? 31.982 16.809 -43.825 1.00 91.06 811 TYR A O 1
ATOM 6268 N N . GLY A 1 812 ? 31.281 15.827 -45.715 1.00 73.56 812 GLY A N 1
ATOM 6269 C CA . GLY A 1 812 ? 31.824 16.915 -46.524 1.00 73.56 812 GLY A CA 1
ATOM 6270 C C . GLY A 1 812 ? 32.215 16.569 -47.939 1.00 73.56 812 GLY A C 1
ATOM 6271 O O . GLY A 1 812 ? 33.306 16.907 -48.344 1.00 73.56 812 GLY A O 1
ATOM 6272 N N . THR A 1 813 ? 31.392 15.900 -48.732 1.00 69.94 813 THR A N 1
ATOM 6273 C CA . THR A 1 813 ? 31.741 15.716 -50.152 1.00 69.94 813 THR A CA 1
ATOM 6274 C C . THR A 1 813 ? 30.496 15.538 -50.996 1.00 69.94 813 THR A C 1
ATOM 6276 O O . THR A 1 813 ? 29.509 15.031 -50.483 1.00 69.94 813 THR A O 1
ATOM 6279 N N . THR A 1 814 ? 30.538 15.916 -52.276 1.00 62.44 814 THR A N 1
ATOM 6280 C CA . THR A 1 814 ? 29.601 15.509 -53.331 1.00 62.44 814 THR A CA 1
ATOM 6281 C C . THR A 1 814 ? 30.233 14.375 -54.144 1.00 62.44 814 THR A C 1
ATOM 6283 O O . THR A 1 814 ? 30.404 14.464 -55.352 1.00 62.44 814 THR A O 1
ATOM 6286 N N . GLN A 1 815 ? 30.583 13.272 -53.474 1.00 53.81 815 GLN A N 1
ATOM 6287 C CA . GLN A 1 815 ? 31.353 12.174 -54.065 1.00 53.81 815 GLN A CA 1
ATOM 6288 C C . GLN A 1 815 ? 30.848 11.730 -55.444 1.00 53.81 815 GLN A C 1
ATOM 6290 O O . GLN A 1 815 ? 29.665 11.421 -55.641 1.00 53.81 815 GLN A O 1
ATOM 6295 N N . ASN A 1 816 ? 31.811 11.637 -56.359 1.00 53.62 816 ASN A N 1
ATOM 6296 C CA . ASN A 1 816 ? 31.753 10.847 -57.575 1.00 53.62 816 ASN A CA 1
ATOM 6297 C C . ASN A 1 816 ? 32.983 9.918 -57.556 1.00 53.62 816 ASN A C 1
ATOM 6299 O O . ASN A 1 816 ? 33.918 10.087 -58.331 1.00 53.62 816 ASN A O 1
ATOM 6303 N N . LEU A 1 817 ? 33.011 8.953 -56.621 1.00 53.69 817 LEU A N 1
ATOM 6304 C CA . LEU A 1 817 ? 34.113 7.990 -56.397 1.00 53.69 817 LEU A CA 1
ATOM 6305 C C . LEU A 1 817 ? 34.324 6.994 -57.563 1.00 53.69 817 LEU A C 1
ATOM 6307 O O . LEU A 1 817 ? 34.761 5.864 -57.363 1.00 53.69 817 LEU A O 1
ATOM 6311 N N . GLY A 1 818 ? 33.904 7.332 -58.783 1.00 55.00 818 GLY A N 1
ATOM 6312 C CA . GLY A 1 818 ? 33.717 6.373 -59.876 1.00 55.00 818 GLY A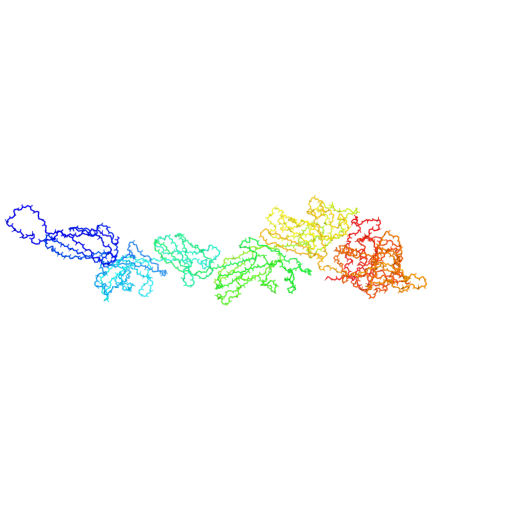 CA 1
ATOM 6313 C C . GLY A 1 818 ? 32.538 5.407 -59.664 1.00 55.00 818 GLY A C 1
ATOM 6314 O O . GLY A 1 818 ? 32.212 4.640 -60.568 1.00 55.00 818 GLY A O 1
ATOM 6315 N N . ILE A 1 819 ? 31.870 5.478 -58.508 1.00 57.38 819 ILE A N 1
ATOM 6316 C CA . ILE A 1 819 ? 30.626 4.791 -58.152 1.00 57.38 819 ILE A CA 1
ATOM 6317 C C . ILE A 1 819 ? 29.665 5.811 -57.529 1.00 57.38 819 ILE A C 1
ATOM 6319 O O . ILE A 1 819 ? 30.079 6.674 -56.754 1.00 57.38 819 ILE A O 1
ATOM 6323 N N . ALA A 1 820 ? 28.383 5.740 -57.886 1.00 66.00 820 ALA A N 1
ATOM 6324 C CA . ALA A 1 820 ? 27.344 6.616 -57.346 1.00 66.00 820 ALA A CA 1
ATOM 6325 C C . ALA A 1 820 ? 26.945 6.171 -55.924 1.00 66.00 820 ALA A C 1
ATOM 6327 O O . ALA A 1 820 ? 25.857 5.636 -55.725 1.00 66.00 820 ALA A O 1
ATOM 6328 N N . ALA A 1 821 ? 27.850 6.341 -54.955 1.00 74.25 821 ALA A N 1
ATOM 6329 C CA . ALA A 1 821 ? 27.635 5.997 -53.549 1.00 74.25 821 ALA A CA 1
ATOM 6330 C C . ALA A 1 821 ? 27.240 7.230 -52.721 1.00 74.25 821 ALA A C 1
ATOM 6332 O O . ALA A 1 821 ? 27.624 8.362 -53.034 1.00 74.25 821 ALA A O 1
ATOM 6333 N N . ALA A 1 822 ? 26.439 7.006 -51.678 1.00 79.75 822 ALA A N 1
ATOM 6334 C CA . ALA A 1 822 ? 26.011 8.057 -50.760 1.00 79.75 822 ALA A CA 1
ATOM 6335 C C . ALA A 1 822 ? 26.912 8.190 -49.522 1.00 79.75 822 ALA A C 1
ATOM 6337 O O . ALA A 1 822 ? 26.914 9.227 -48.862 1.00 79.75 822 ALA A O 1
ATOM 6338 N N . GLY A 1 823 ? 27.677 7.150 -49.225 1.00 87.12 823 GLY A N 1
ATOM 6339 C CA . GLY A 1 823 ? 28.694 7.125 -48.196 1.00 87.12 823 GLY A CA 1
ATOM 6340 C C . GLY A 1 823 ? 29.752 6.082 -48.539 1.00 87.12 823 GLY A C 1
ATOM 6341 O O . GLY A 1 823 ? 29.666 5.401 -49.566 1.00 87.12 823 GLY A O 1
ATOM 6342 N N . LEU A 1 824 ? 30.787 6.021 -47.707 1.00 87.88 824 LEU A N 1
ATOM 6343 C CA . LEU A 1 824 ? 31.840 5.022 -47.804 1.00 87.88 824 LEU A CA 1
ATOM 6344 C C . LEU A 1 824 ? 32.385 4.675 -46.417 1.00 87.88 824 LEU A C 1
ATOM 6346 O O . LEU A 1 824 ? 33.086 5.476 -45.795 1.00 87.88 824 LEU A O 1
ATOM 6350 N N . ALA A 1 825 ? 32.118 3.453 -45.973 1.00 91.31 825 ALA A N 1
ATOM 6351 C CA . ALA A 1 825 ? 32.671 2.870 -44.762 1.00 91.31 825 ALA A CA 1
ATOM 6352 C C . ALA A 1 825 ? 34.039 2.199 -44.977 1.00 91.31 825 ALA A C 1
ATOM 6354 O O . ALA A 1 825 ? 34.278 1.520 -45.977 1.00 91.31 825 ALA A O 1
ATOM 6355 N N . PHE A 1 826 ? 34.904 2.294 -43.964 1.00 93.00 826 PHE A N 1
ATOM 6356 C CA . PHE A 1 826 ? 36.198 1.608 -43.890 1.00 93.00 826 PHE A CA 1
ATOM 6357 C C . PHE A 1 826 ? 36.200 0.568 -42.754 1.00 93.00 826 PHE A C 1
ATOM 6359 O O . PHE A 1 826 ? 36.749 0.816 -41.674 1.00 93.00 826 PHE A O 1
ATOM 6366 N N . PRO A 1 827 ? 35.540 -0.595 -42.942 1.00 92.00 827 PRO A N 1
ATOM 6367 C CA . PRO A 1 827 ? 35.548 -1.672 -41.957 1.00 92.00 827 PRO A CA 1
ATOM 6368 C C . PRO A 1 827 ? 36.915 -2.376 -41.920 1.00 92.00 827 PRO A C 1
ATOM 6370 O O . PRO A 1 827 ? 37.661 -2.304 -42.895 1.00 92.00 827 PRO A O 1
ATOM 6373 N N . PRO A 1 828 ? 37.256 -3.119 -40.850 1.00 91.38 828 PRO A N 1
ATOM 6374 C CA . PRO A 1 828 ? 38.558 -3.783 -40.706 1.00 91.38 828 PRO A CA 1
ATOM 6375 C C . PRO A 1 828 ? 38.991 -4.625 -41.914 1.00 91.38 828 PRO A C 1
ATOM 6377 O O . PRO A 1 828 ? 40.179 -4.673 -42.230 1.00 91.38 828 PRO A O 1
ATOM 6380 N N . LEU A 1 829 ? 38.041 -5.267 -42.597 1.00 88.50 829 LEU A N 1
ATOM 6381 C CA . LEU A 1 829 ? 38.261 -6.082 -43.791 1.00 88.50 829 LEU A CA 1
ATOM 6382 C C . LEU A 1 829 ? 38.749 -5.260 -44.998 1.00 88.50 829 LEU A C 1
ATOM 6384 O O . LEU A 1 829 ? 39.446 -5.797 -45.859 1.00 88.50 829 LEU A O 1
ATOM 6388 N N . TYR A 1 830 ? 38.401 -3.975 -45.070 1.00 87.94 830 TYR A N 1
ATOM 6389 C CA . TYR A 1 830 ? 38.690 -3.097 -46.200 1.00 87.94 830 TYR A CA 1
ATOM 6390 C C . TYR A 1 830 ? 39.987 -2.300 -45.997 1.00 87.94 830 TYR A C 1
ATOM 6392 O O . TYR A 1 830 ? 39.990 -1.082 -45.875 1.00 87.94 830 TYR A O 1
ATOM 6400 N N . GLN A 1 831 ? 41.122 -3.002 -45.980 1.00 85.12 831 GLN A N 1
ATOM 6401 C CA . GLN A 1 831 ? 42.444 -2.368 -45.916 1.00 85.12 831 GLN A CA 1
ATOM 6402 C C . GLN A 1 831 ? 42.976 -2.087 -47.324 1.00 85.12 831 GLN A C 1
ATOM 6404 O O . GLN A 1 831 ? 43.088 -3.006 -48.140 1.00 85.12 831 GLN A O 1
ATOM 6409 N N . THR A 1 832 ? 43.411 -0.855 -47.589 1.00 85.38 832 THR A N 1
ATOM 6410 C CA . THR A 1 832 ? 44.219 -0.541 -48.779 1.00 85.38 832 THR A CA 1
ATOM 6411 C C . THR A 1 832 ? 45.641 -0.160 -48.361 1.00 85.38 832 THR A C 1
ATOM 6413 O O . THR A 1 832 ? 45.850 0.306 -47.238 1.00 85.38 832 THR A O 1
ATOM 6416 N N . PRO A 1 833 ? 46.657 -0.310 -49.236 1.00 84.62 833 PRO A N 1
ATOM 6417 C CA . PRO A 1 833 ? 48.004 0.184 -48.943 1.00 84.62 833 PRO A CA 1
ATOM 6418 C C . PRO A 1 833 ? 48.043 1.684 -48.607 1.00 84.62 833 PRO A C 1
ATOM 6420 O O . PRO A 1 833 ? 48.929 2.125 -47.878 1.00 84.62 833 PRO A O 1
ATOM 6423 N N . ALA A 1 834 ? 47.090 2.459 -49.136 1.00 81.50 834 ALA A N 1
ATOM 6424 C CA . ALA A 1 834 ? 46.972 3.895 -48.912 1.00 81.50 834 ALA A CA 1
ATOM 6425 C C . ALA A 1 834 ? 46.260 4.241 -47.589 1.00 81.50 834 ALA A C 1
ATOM 6427 O O . ALA A 1 834 ? 46.516 5.304 -47.019 1.00 81.50 834 ALA A O 1
ATOM 6428 N N . VAL A 1 835 ? 45.410 3.347 -47.075 1.00 85.88 835 VAL A N 1
ATOM 6429 C CA . VAL A 1 835 ? 44.625 3.533 -45.846 1.00 85.88 835 VAL A CA 1
ATOM 6430 C C . VAL A 1 835 ? 44.761 2.293 -44.940 1.00 85.88 835 VAL A C 1
ATOM 6432 O O . VAL A 1 835 ? 43.826 1.503 -44.814 1.00 85.88 835 VAL A O 1
ATOM 6435 N N . PRO A 1 836 ? 45.924 2.073 -44.294 1.00 87.19 836 PRO A N 1
ATOM 6436 C CA . PRO A 1 836 ? 46.127 0.950 -43.380 1.00 87.19 836 PRO A CA 1
ATOM 6437 C C . PRO A 1 836 ? 45.556 1.284 -41.991 1.00 87.19 836 PRO A C 1
ATOM 6439 O O . PRO A 1 836 ? 46.300 1.533 -41.037 1.00 87.19 836 PRO A O 1
ATOM 6442 N N . HIS A 1 837 ? 44.231 1.369 -41.890 1.00 88.81 837 HIS A N 1
ATOM 6443 C CA . HIS A 1 837 ? 43.531 1.802 -40.677 1.00 88.81 837 HIS A CA 1
ATOM 6444 C C . HIS A 1 837 ? 43.396 0.705 -39.610 1.00 88.81 837 HIS A C 1
ATOM 6446 O O . HIS A 1 837 ? 43.173 1.002 -38.435 1.00 88.81 837 HIS A O 1
ATOM 6452 N N . GLY A 1 838 ? 43.608 -0.560 -39.983 1.00 90.56 838 GLY A N 1
ATOM 6453 C CA . GLY A 1 838 ? 43.548 -1.699 -39.073 1.00 90.56 838 GLY A CA 1
ATOM 6454 C C . GLY A 1 838 ? 42.212 -1.769 -38.330 1.00 90.56 838 GLY A C 1
ATOM 6455 O O . GLY A 1 838 ? 41.165 -2.007 -38.920 1.00 90.56 838 GLY A O 1
ATOM 6456 N N . GLU A 1 839 ? 42.268 -1.576 -37.016 1.00 91.81 839 GLU A N 1
ATOM 6457 C CA . GLU A 1 839 ? 41.125 -1.648 -36.097 1.00 91.81 839 GLU A CA 1
ATOM 6458 C C . GLU A 1 839 ? 40.391 -0.305 -35.921 1.00 91.81 839 GLU A C 1
ATOM 6460 O O . GLU A 1 839 ? 39.316 -0.268 -35.322 1.00 91.81 839 GLU A O 1
ATOM 6465 N N . LYS A 1 840 ? 40.964 0.793 -36.430 1.00 94.50 840 LYS A N 1
ATOM 6466 C CA . LYS A 1 840 ? 40.357 2.128 -36.401 1.00 94.50 840 LYS A CA 1
ATOM 6467 C C . LYS A 1 840 ? 39.305 2.208 -37.492 1.00 94.50 840 LYS A C 1
ATOM 6469 O O . LYS A 1 840 ? 39.596 1.865 -38.638 1.00 94.50 840 LYS A O 1
ATOM 6474 N N . LEU A 1 841 ? 38.101 2.633 -37.134 1.00 94.81 841 LEU A N 1
ATOM 6475 C CA . LEU A 1 841 ? 36.969 2.663 -38.052 1.00 94.81 841 LEU A CA 1
ATOM 6476 C C . LEU A 1 841 ? 36.590 4.097 -38.358 1.00 94.81 841 LEU A C 1
ATOM 6478 O O . LEU A 1 841 ? 36.525 4.934 -37.459 1.00 94.81 841 LEU A O 1
ATOM 6482 N N . PHE A 1 842 ? 36.287 4.356 -39.620 1.00 95.81 842 PHE A N 1
ATOM 6483 C CA . PHE A 1 842 ? 35.717 5.624 -40.019 1.00 95.81 842 PHE A CA 1
ATOM 6484 C C . PHE A 1 842 ? 34.805 5.460 -41.227 1.00 95.81 842 PHE A C 1
ATOM 6486 O O . PHE A 1 842 ? 34.862 4.457 -41.944 1.00 95.81 842 PHE A O 1
ATOM 6493 N N . THR A 1 843 ? 33.943 6.444 -41.432 1.00 94.06 843 THR A N 1
ATOM 6494 C CA . THR A 1 843 ? 33.086 6.524 -42.611 1.00 94.06 843 THR A CA 1
ATOM 6495 C C . THR A 1 843 ? 33.012 7.952 -43.123 1.00 94.06 843 THR A C 1
ATOM 6497 O O . THR A 1 843 ? 33.191 8.908 -42.367 1.00 94.06 843 THR A O 1
ATOM 6500 N N . ILE A 1 844 ? 32.775 8.088 -44.421 1.00 92.00 844 ILE A N 1
ATOM 6501 C CA . ILE A 1 844 ? 32.606 9.363 -45.104 1.00 92.00 844 ILE A CA 1
ATOM 6502 C C . ILE A 1 844 ? 31.169 9.424 -45.612 1.00 92.00 844 ILE A C 1
ATOM 6504 O O . ILE A 1 844 ? 30.735 8.529 -46.331 1.00 92.00 844 ILE A O 1
ATOM 6508 N N . ILE A 1 845 ? 30.442 10.479 -45.256 1.00 89.81 845 ILE A N 1
ATOM 6509 C CA . ILE A 1 845 ? 29.052 10.714 -45.642 1.00 89.81 845 ILE A CA 1
ATOM 6510 C C . ILE A 1 845 ? 29.000 11.881 -46.631 1.00 89.81 845 ILE A C 1
ATOM 6512 O O . ILE A 1 845 ? 29.596 12.943 -46.415 1.00 89.81 845 ILE A O 1
ATOM 6516 N N . LYS A 1 846 ? 28.292 11.681 -47.745 1.00 85.06 846 LYS A N 1
ATOM 6517 C CA . LYS A 1 846 ? 28.105 12.707 -48.775 1.00 85.06 846 LYS A CA 1
ATOM 6518 C C . LYS A 1 846 ? 27.126 13.780 -48.291 1.00 85.06 846 LYS A C 1
ATOM 6520 O O . LYS A 1 846 ? 26.014 13.475 -47.863 1.00 85.06 846 LYS A O 1
ATOM 6525 N N . SER A 1 847 ? 27.533 15.038 -48.412 1.00 78.75 847 SER A N 1
ATOM 6526 C CA . SER A 1 847 ? 26.746 16.205 -48.007 1.00 78.75 847 SER A CA 1
ATOM 6527 C C . SER A 1 847 ? 25.665 16.545 -49.036 1.00 78.75 847 SER A C 1
ATOM 6529 O O . SER A 1 847 ? 25.761 16.178 -50.210 1.00 78.75 847 SER A O 1
ATOM 6531 N N . GLY A 1 848 ? 24.622 17.257 -48.598 1.00 68.88 848 GLY A N 1
ATOM 6532 C CA . GLY A 1 848 ? 23.593 17.813 -49.486 1.00 68.88 848 GLY A CA 1
ATOM 6533 C C . GLY A 1 848 ? 22.588 16.803 -50.053 1.00 68.88 848 GLY A C 1
ATOM 6534 O O . GLY A 1 848 ? 21.752 17.171 -50.876 1.00 68.88 848 GLY A O 1
ATOM 6535 N N . MET A 1 849 ? 22.623 15.535 -49.627 1.00 67.94 849 MET A N 1
ATOM 6536 C CA . MET A 1 849 ? 21.580 14.571 -49.982 1.00 67.94 849 MET A CA 1
ATOM 6537 C C . MET A 1 849 ? 20.528 14.471 -48.875 1.00 67.94 849 MET A C 1
ATOM 6539 O O . MET A 1 849 ? 20.891 14.300 -47.712 1.00 67.94 849 MET A O 1
ATOM 6543 N N . PRO A 1 850 ? 19.228 14.470 -49.215 1.00 59.78 850 PRO A N 1
ATOM 6544 C CA . PRO A 1 850 ? 18.151 14.173 -48.276 1.00 59.78 850 PRO A CA 1
ATOM 6545 C C . PRO A 1 850 ? 18.095 12.661 -47.997 1.00 59.78 850 PRO A C 1
ATOM 6547 O O . PRO A 1 850 ? 17.100 12.002 -48.285 1.00 59.78 850 PRO A O 1
ATOM 6550 N N . SER A 1 851 ? 19.194 12.072 -47.523 1.00 62.59 851 SER A N 1
ATOM 6551 C CA . SER A 1 851 ? 19.272 10.641 -47.248 1.00 62.59 851 SER A CA 1
ATOM 6552 C C . SER A 1 851 ? 19.180 10.383 -45.752 1.00 62.59 851 SER A C 1
ATOM 6554 O O . SER A 1 851 ? 20.085 10.708 -44.997 1.00 62.59 851 SER A O 1
ATOM 6556 N N . TYR A 1 852 ? 18.070 9.782 -45.334 1.00 68.75 852 TYR A N 1
ATOM 6557 C CA . TYR A 1 852 ? 17.732 9.566 -43.925 1.00 68.75 852 TYR A CA 1
ATOM 6558 C C . TYR A 1 852 ? 18.356 8.295 -43.318 1.00 68.75 852 TYR A C 1
ATOM 6560 O O . TYR A 1 852 ? 18.116 7.988 -42.155 1.00 68.75 852 TYR A O 1
ATOM 6568 N N . ALA A 1 853 ? 19.129 7.532 -44.100 1.00 78.19 853 ALA A N 1
ATOM 6569 C CA . ALA A 1 853 ? 19.634 6.214 -43.702 1.00 78.19 853 ALA A CA 1
ATOM 6570 C C . ALA A 1 853 ? 21.110 5.958 -44.068 1.00 78.19 853 ALA A C 1
ATOM 6572 O O . ALA A 1 853 ? 21.611 4.869 -43.792 1.00 78.19 853 ALA A O 1
ATOM 6573 N N . THR A 1 854 ? 21.821 6.930 -44.663 1.00 85.19 854 THR A N 1
ATOM 6574 C CA . THR A 1 854 ? 23.204 6.715 -45.130 1.00 85.19 854 THR A CA 1
ATOM 6575 C C . THR A 1 854 ? 24.127 6.369 -43.972 1.00 85.19 854 THR A C 1
ATOM 6577 O O . THR A 1 854 ? 24.777 5.332 -44.011 1.00 85.19 854 THR A O 1
ATOM 6580 N N . LEU A 1 855 ? 24.161 7.180 -42.912 1.00 90.50 855 LEU A N 1
ATOM 6581 C CA . LEU A 1 855 ? 25.012 6.887 -41.763 1.00 90.50 855 LEU A CA 1
ATOM 6582 C C . LEU A 1 855 ? 24.696 5.509 -41.168 1.00 90.50 855 LEU A C 1
ATOM 6584 O O . LEU A 1 855 ? 25.611 4.729 -40.922 1.00 90.50 855 LEU A O 1
ATOM 6588 N N . ALA A 1 856 ? 23.418 5.166 -40.991 1.00 89.75 856 ALA A N 1
ATOM 6589 C CA . ALA A 1 856 ? 23.019 3.857 -40.476 1.00 89.75 856 ALA A CA 1
ATOM 6590 C C . ALA A 1 856 ? 23.519 2.693 -41.348 1.00 89.75 856 ALA A C 1
ATOM 6592 O O . ALA A 1 856 ? 24.004 1.698 -40.805 1.00 89.75 856 ALA A O 1
ATOM 6593 N N . HIS A 1 857 ? 23.440 2.838 -42.673 1.00 89.12 857 HIS A N 1
ATOM 6594 C CA . HIS A 1 857 ? 23.980 1.891 -43.648 1.00 89.12 857 HIS A CA 1
ATOM 6595 C C . HIS A 1 857 ? 25.495 1.737 -43.520 1.00 89.12 857 HIS A C 1
ATOM 6597 O O . HIS A 1 857 ? 25.992 0.625 -43.347 1.00 89.12 857 HIS A O 1
ATOM 6603 N N . GLU A 1 858 ? 26.230 2.847 -43.515 1.00 91.25 858 GLU A N 1
ATOM 6604 C CA . GLU A 1 858 ? 27.687 2.803 -43.405 1.00 91.25 858 GLU A CA 1
ATOM 6605 C C . GLU A 1 858 ? 28.141 2.207 -42.067 1.00 91.25 858 GLU A C 1
ATOM 6607 O O . GLU A 1 858 ? 29.079 1.410 -42.009 1.00 91.25 858 GLU A O 1
ATOM 6612 N N . LEU A 1 859 ? 27.435 2.516 -40.975 1.00 93.62 859 LEU A N 1
ATOM 6613 C CA . LEU A 1 859 ? 27.681 1.876 -39.686 1.00 93.62 859 LEU A CA 1
ATOM 6614 C C . LEU A 1 859 ? 27.425 0.364 -39.740 1.00 93.62 859 LEU A C 1
ATOM 6616 O O . LEU A 1 859 ? 28.112 -0.380 -39.044 1.00 93.62 859 LEU A O 1
ATOM 6620 N N . ALA A 1 860 ? 26.509 -0.131 -40.578 1.00 90.81 860 ALA A N 1
ATOM 6621 C CA . ALA A 1 860 ? 26.278 -1.569 -40.714 1.00 90.81 860 ALA A CA 1
ATOM 6622 C C . ALA A 1 860 ? 27.500 -2.273 -41.308 1.00 90.81 860 ALA A C 1
ATOM 6624 O O . ALA A 1 860 ? 27.901 -3.327 -40.801 1.00 90.81 860 ALA A O 1
ATOM 6625 N N . HIS A 1 861 ? 28.149 -1.671 -42.308 1.00 90.56 861 HIS A N 1
ATOM 6626 C CA . HIS A 1 861 ? 29.417 -2.172 -42.840 1.00 90.56 861 HIS A CA 1
ATOM 6627 C C . HIS A 1 861 ? 30.496 -2.235 -41.760 1.00 90.56 861 HIS A C 1
ATOM 6629 O O . HIS A 1 861 ? 31.136 -3.276 -41.581 1.00 90.56 861 HIS A O 1
ATOM 6635 N N . LEU A 1 862 ? 30.644 -1.151 -40.991 1.00 93.75 862 LEU A N 1
ATOM 6636 C CA . LEU A 1 862 ? 31.614 -1.057 -39.900 1.00 93.75 862 LEU A CA 1
ATOM 6637 C C . LEU A 1 862 ? 31.360 -2.090 -38.796 1.00 93.75 862 LEU A C 1
ATOM 6639 O O . LEU A 1 862 ? 32.296 -2.747 -38.340 1.00 93.75 862 LEU A O 1
ATOM 6643 N N . LEU A 1 863 ? 30.103 -2.262 -38.383 1.00 93.19 863 LEU A N 1
ATOM 6644 C CA . LEU A 1 863 ? 29.745 -3.095 -37.238 1.00 93.19 863 LEU A CA 1
ATOM 6645 C C . LEU A 1 863 ? 29.680 -4.590 -37.554 1.00 93.19 863 LEU A C 1
ATOM 6647 O O . LEU A 1 863 ? 29.907 -5.412 -36.667 1.00 93.19 863 LEU A O 1
ATOM 6651 N N . THR A 1 864 ? 29.368 -4.955 -38.796 1.00 91.75 864 THR A N 1
ATOM 6652 C CA . THR A 1 864 ? 29.320 -6.361 -39.231 1.00 91.75 864 THR A CA 1
ATOM 6653 C C . THR A 1 864 ? 30.630 -6.830 -39.861 1.00 91.75 864 THR A C 1
ATOM 6655 O O . THR A 1 864 ? 30.855 -8.038 -39.975 1.00 91.75 864 THR A O 1
ATOM 6658 N N . ASN A 1 865 ? 31.509 -5.889 -40.227 1.00 91.12 865 ASN A N 1
ATOM 6659 C CA . ASN A 1 865 ? 32.719 -6.116 -41.011 1.00 91.12 865 ASN A CA 1
ATOM 6660 C C . ASN A 1 865 ? 32.420 -6.775 -42.372 1.00 91.12 865 ASN A C 1
ATOM 6662 O O . ASN A 1 865 ? 33.055 -7.753 -42.772 1.00 91.12 865 ASN A O 1
ATOM 6666 N N . THR A 1 866 ? 31.400 -6.262 -43.066 1.00 86.44 866 THR A N 1
ATOM 6667 C CA . THR A 1 866 ? 30.967 -6.753 -44.381 1.00 86.44 866 THR A CA 1
ATOM 6668 C C . THR A 1 866 ? 30.814 -5.600 -45.366 1.00 86.44 866 THR A C 1
ATOM 6670 O O . THR A 1 866 ? 30.500 -4.488 -44.962 1.00 86.44 866 THR A O 1
ATOM 6673 N N . GLY A 1 867 ? 31.047 -5.859 -46.654 1.00 82.44 867 GLY A N 1
ATOM 6674 C CA . GLY A 1 867 ? 30.774 -4.907 -47.735 1.00 82.44 867 GLY A CA 1
ATOM 6675 C C . GLY A 1 867 ? 29.475 -5.228 -48.474 1.00 82.44 867 GLY A C 1
ATOM 6676 O O . GLY A 1 867 ? 28.870 -6.289 -48.273 1.00 82.44 867 GLY A O 1
ATOM 6677 N N . ASP A 1 868 ? 29.087 -4.333 -49.375 1.00 76.75 868 ASP A N 1
ATOM 6678 C CA . ASP A 1 868 ? 27.995 -4.570 -50.314 1.00 76.75 868 ASP A CA 1
ATOM 6679 C C . ASP A 1 868 ? 28.302 -5.764 -51.230 1.00 76.75 868 ASP A C 1
ATOM 6681 O O . ASP A 1 868 ? 29.370 -5.859 -51.839 1.00 76.75 868 ASP A O 1
ATOM 6685 N N . SER A 1 869 ? 27.369 -6.713 -51.341 1.00 68.00 869 SER A N 1
ATOM 6686 C CA . SER A 1 869 ? 27.513 -7.857 -52.248 1.00 68.00 869 SER A CA 1
ATOM 6687 C C . SER A 1 869 ? 26.173 -8.303 -52.823 1.00 68.00 869 SER A C 1
ATOM 6689 O O . SER A 1 869 ? 25.142 -8.259 -52.153 1.00 68.00 869 SER A O 1
ATOM 6691 N N . ALA A 1 870 ? 26.191 -8.768 -54.076 1.00 53.66 870 ALA A N 1
ATOM 6692 C CA . ALA A 1 870 ? 25.019 -9.335 -54.735 1.00 53.66 870 ALA A CA 1
ATOM 6693 C C . ALA A 1 870 ? 24.602 -10.638 -54.026 1.00 53.66 870 ALA A C 1
ATOM 6695 O O . ALA A 1 870 ? 25.200 -11.690 -54.246 1.00 53.66 870 ALA A O 1
ATOM 6696 N N . GLY A 1 871 ? 23.598 -10.556 -53.149 1.00 51.31 871 GLY A N 1
ATOM 6697 C CA . GLY A 1 871 ? 23.081 -11.686 -52.369 1.00 51.31 871 GLY A CA 1
ATOM 6698 C C . GLY A 1 871 ? 23.026 -11.448 -50.859 1.00 51.31 871 GLY A C 1
ATOM 6699 O O . GLY A 1 871 ? 22.262 -12.136 -50.183 1.00 51.31 871 GLY A O 1
ATOM 6700 N N . ASN A 1 872 ? 23.749 -10.454 -50.327 1.00 56.06 872 ASN A N 1
ATOM 6701 C CA . ASN A 1 872 ? 23.409 -9.900 -49.017 1.00 56.06 872 ASN A CA 1
ATOM 6702 C C . ASN A 1 872 ? 22.136 -9.067 -49.194 1.00 56.06 872 ASN A C 1
ATOM 6704 O O . ASN A 1 872 ? 22.076 -8.218 -50.083 1.00 56.06 872 ASN A O 1
ATOM 6708 N N . GLN A 1 873 ? 21.104 -9.330 -48.387 1.00 54.53 873 GLN A N 1
ATOM 6709 C CA . GLN A 1 873 ? 19.944 -8.438 -48.332 1.00 54.53 873 GLN A CA 1
ATOM 6710 C C . GLN A 1 873 ? 20.464 -7.046 -47.977 1.00 54.53 873 GLN A C 1
ATOM 6712 O O . GLN A 1 873 ? 21.155 -6.901 -46.985 1.00 54.53 873 GLN A O 1
ATOM 6717 N N . THR A 1 874 ? 20.209 -6.053 -48.814 1.00 53.44 874 THR A N 1
ATOM 6718 C CA . THR A 1 874 ? 20.628 -4.663 -48.608 1.00 53.44 874 THR A CA 1
ATOM 6719 C C . THR A 1 874 ? 20.086 -4.123 -47.276 1.00 53.44 874 THR A C 1
ATOM 6721 O O . THR A 1 874 ? 18.894 -4.280 -47.015 1.00 53.44 874 THR A O 1
ATOM 6724 N N . PHE A 1 875 ? 20.921 -3.494 -46.440 1.00 66.31 875 PHE A N 1
ATOM 6725 C CA . PHE A 1 875 ? 20.515 -2.876 -45.160 1.00 66.31 875 PHE A CA 1
ATOM 6726 C C . PHE A 1 875 ? 20.427 -1.361 -45.347 1.00 66.31 875 PHE A C 1
ATOM 6728 O O . PHE A 1 875 ? 21.354 -0.800 -45.907 1.00 66.31 875 PHE A O 1
ATOM 6735 N N . PHE A 1 876 ? 19.370 -0.683 -44.898 1.00 67.69 876 PHE A N 1
ATOM 6736 C CA . PHE A 1 876 ? 19.314 0.792 -44.818 1.00 67.69 876 PHE A CA 1
ATOM 6737 C C . PHE A 1 876 ? 19.676 1.589 -46.101 1.00 67.69 876 PHE A C 1
ATOM 6739 O O . PHE A 1 876 ? 20.338 2.616 -46.019 1.00 67.69 876 PHE A O 1
ATOM 6746 N N . TYR A 1 877 ? 19.272 1.156 -47.305 1.00 64.25 877 TYR A N 1
ATOM 6747 C CA . TYR A 1 877 ? 19.738 1.821 -48.537 1.00 64.25 877 TYR A CA 1
ATOM 6748 C C . TYR A 1 877 ? 19.251 3.288 -48.692 1.00 64.25 877 TYR A C 1
ATOM 6750 O O . TYR A 1 877 ? 18.066 3.575 -48.488 1.00 64.25 877 TYR A O 1
ATOM 6758 N N . PRO A 1 878 ? 20.136 4.211 -49.114 1.00 55.22 878 PRO A N 1
ATOM 6759 C CA . PRO A 1 878 ? 19.834 5.628 -49.322 1.00 55.22 878 PRO A CA 1
ATOM 6760 C C . PRO A 1 878 ? 18.992 5.881 -50.591 1.00 55.22 878 PRO A C 1
ATOM 6762 O O . PRO A 1 878 ? 19.125 5.196 -51.605 1.00 55.22 878 PRO A O 1
ATOM 6765 N N . LEU A 1 879 ? 18.154 6.926 -50.557 1.00 49.62 879 LEU A N 1
ATOM 6766 C CA . LEU A 1 879 ? 17.102 7.269 -51.540 1.00 49.62 879 LEU A CA 1
ATOM 6767 C C . LEU A 1 879 ? 17.540 7.448 -53.012 1.00 49.62 879 LEU A C 1
ATOM 6769 O O . LEU A 1 879 ? 16.686 7.463 -53.897 1.00 49.62 879 LEU A O 1
ATOM 6773 N N . ASN A 1 880 ? 18.836 7.606 -53.289 1.00 46.66 880 ASN A N 1
ATOM 6774 C CA . ASN A 1 880 ? 19.335 8.032 -54.603 1.00 46.66 880 ASN A CA 1
ATOM 6775 C C . ASN A 1 880 ? 19.655 6.889 -55.579 1.00 46.66 880 ASN A C 1
ATOM 6777 O O . ASN A 1 880 ? 20.042 7.152 -56.719 1.00 46.66 880 ASN A O 1
ATOM 6781 N N . VAL A 1 881 ? 19.454 5.630 -55.183 1.00 51.06 881 VAL A N 1
ATOM 6782 C CA . VAL A 1 881 ? 19.443 4.510 -56.131 1.00 51.06 881 VAL A CA 1
ATOM 6783 C C . VAL A 1 881 ? 18.002 4.347 -56.639 1.00 51.06 881 VAL A C 1
ATOM 6785 O O . VAL A 1 881 ? 17.117 4.118 -55.815 1.00 51.06 881 VAL A O 1
ATOM 6788 N N . PRO A 1 882 ? 17.719 4.415 -57.959 1.00 45.31 882 PRO A N 1
ATOM 6789 C CA . PRO A 1 882 ? 16.362 4.336 -58.531 1.00 45.31 882 PRO A CA 1
ATOM 6790 C C . PRO A 1 882 ? 15.590 3.029 -58.272 1.00 45.31 882 PRO A C 1
ATOM 6792 O O . PRO A 1 882 ? 14.589 2.771 -58.937 1.00 45.31 882 PRO A O 1
ATOM 6795 N N . LEU A 1 883 ? 16.066 2.167 -57.375 1.00 46.09 883 LEU A N 1
ATOM 6796 C CA . LEU A 1 883 ? 15.558 0.817 -57.196 1.00 46.09 883 LEU A CA 1
ATOM 6797 C C . LEU A 1 883 ? 14.473 0.694 -56.124 1.00 46.09 883 LEU A C 1
ATOM 6799 O O . LEU A 1 883 ? 13.664 -0.210 -56.269 1.00 46.09 883 LEU A O 1
ATOM 6803 N N . THR A 1 884 ? 14.358 1.604 -55.147 1.00 46.91 884 THR A N 1
ATOM 6804 C CA . THR A 1 884 ? 13.187 1.674 -54.241 1.00 46.91 884 THR A CA 1
ATOM 6805 C C . THR A 1 884 ? 13.282 2.915 -53.343 1.00 46.91 884 THR A C 1
ATOM 6807 O O . THR A 1 884 ? 14.238 3.006 -52.574 1.00 46.91 884 THR A O 1
ATOM 6810 N N . PRO A 1 885 ? 12.338 3.872 -53.383 1.00 47.28 885 PRO A N 1
ATOM 6811 C CA . PRO A 1 885 ? 12.308 4.971 -52.418 1.00 47.28 885 PRO A CA 1
ATOM 6812 C C . PRO A 1 885 ? 12.178 4.453 -50.970 1.00 47.28 885 PRO A C 1
ATOM 6814 O O . PRO A 1 885 ? 11.610 3.386 -50.745 1.00 47.28 885 PRO A O 1
ATOM 6817 N N . LEU A 1 886 ? 12.616 5.224 -49.964 1.00 47.28 886 LEU A N 1
ATOM 6818 C CA . LEU A 1 886 ? 12.313 4.965 -48.539 1.00 47.28 886 LEU A CA 1
ATOM 6819 C C . LEU A 1 886 ? 10.798 4.864 -48.261 1.00 47.28 886 LEU A C 1
ATOM 6821 O O . LEU A 1 886 ? 10.416 4.426 -47.180 1.00 47.28 886 LEU A O 1
ATOM 6825 N N . THR A 1 887 ? 9.946 5.246 -49.220 1.00 44.25 887 THR A N 1
ATOM 6826 C CA . THR A 1 887 ? 8.486 5.062 -49.203 1.00 44.25 887 THR A CA 1
ATOM 6827 C C . THR A 1 887 ? 8.056 3.620 -49.516 1.00 44.25 887 THR A C 1
ATOM 6829 O O . THR A 1 887 ? 6.922 3.236 -49.260 1.00 44.25 887 THR A O 1
ATOM 6832 N N . THR A 1 888 ? 8.947 2.789 -50.063 1.00 47.75 888 THR A N 1
ATOM 6833 C CA . THR A 1 888 ? 8.790 1.330 -50.112 1.00 47.75 888 THR A CA 1
ATOM 6834 C C . THR A 1 888 ? 9.537 0.729 -48.928 1.00 47.75 888 THR A C 1
ATOM 6836 O O . THR A 1 888 ? 10.738 0.480 -48.978 1.00 47.75 888 THR A O 1
ATOM 6839 N N . VAL A 1 889 ? 8.784 0.500 -47.858 1.00 47.84 889 VAL A N 1
ATOM 6840 C CA . VAL A 1 889 ? 9.168 0.032 -46.510 1.00 47.84 889 VAL A CA 1
ATOM 6841 C C . VAL A 1 889 ? 10.183 -1.125 -46.463 1.00 47.84 889 VAL A C 1
ATOM 6843 O O . VAL A 1 889 ? 10.902 -1.314 -45.487 1.00 47.84 889 VAL A O 1
ATOM 6846 N N . ASN A 1 890 ? 10.283 -1.895 -47.543 1.00 47.91 890 ASN A N 1
ATOM 6847 C CA . ASN A 1 890 ? 10.881 -3.222 -47.570 1.00 47.91 890 ASN A CA 1
ATOM 6848 C C . ASN A 1 890 ? 12.412 -3.283 -47.718 1.00 47.91 890 ASN A C 1
ATOM 6850 O O . ASN A 1 890 ? 12.989 -4.324 -47.416 1.00 47.91 890 ASN A O 1
ATOM 6854 N N . GLY A 1 891 ? 13.078 -2.218 -48.182 1.00 49.84 891 GLY A N 1
ATOM 6855 C CA . GLY A 1 891 ? 14.529 -2.246 -48.456 1.00 49.84 891 GLY A CA 1
ATOM 6856 C C . GLY A 1 891 ? 15.397 -1.382 -47.535 1.00 49.84 891 GLY A C 1
ATOM 6857 O O . GLY A 1 891 ? 16.593 -1.628 -47.406 1.00 49.84 891 GLY A O 1
ATOM 6858 N N . GLY A 1 892 ? 14.811 -0.362 -46.905 1.00 51.19 892 GLY A N 1
ATOM 6859 C CA . GLY A 1 892 ? 15.574 0.702 -46.242 1.00 51.19 892 GLY A CA 1
ATOM 6860 C C . GLY A 1 892 ? 15.489 0.743 -44.718 1.00 51.19 892 GLY A C 1
ATOM 6861 O O . GLY A 1 892 ? 16.106 1.626 -44.139 1.00 51.19 892 GLY A O 1
ATOM 6862 N N . ARG A 1 893 ? 14.703 -0.127 -44.065 1.00 58.62 893 ARG A N 1
ATOM 6863 C CA . ARG A 1 893 ? 14.390 0.009 -42.617 1.00 58.62 893 ARG A CA 1
ATOM 6864 C C . ARG A 1 893 ? 14.335 -1.289 -41.823 1.00 58.62 893 ARG A C 1
ATOM 6866 O O . ARG A 1 893 ? 14.512 -1.277 -40.613 1.00 58.62 893 ARG A O 1
ATOM 6873 N N . ARG A 1 894 ? 14.143 -2.417 -42.506 1.00 70.75 894 ARG A N 1
ATOM 6874 C CA . ARG A 1 894 ? 14.274 -3.753 -41.922 1.00 70.75 894 ARG A CA 1
ATOM 6875 C C . ARG A 1 894 ? 15.687 -3.934 -41.371 1.00 70.75 894 ARG A C 1
ATOM 6877 O O . ARG A 1 894 ? 16.655 -3.699 -42.094 1.00 70.75 894 ARG A O 1
ATOM 6884 N N . MET A 1 895 ? 15.793 -4.439 -40.145 1.00 79.19 895 MET A N 1
ATOM 6885 C CA . MET A 1 895 ? 17.062 -4.899 -39.594 1.00 79.19 895 MET A CA 1
ATOM 6886 C C . MET A 1 895 ? 17.122 -6.428 -39.647 1.00 79.19 895 MET A C 1
ATOM 6888 O O . MET A 1 895 ? 16.512 -7.076 -38.796 1.00 79.19 895 MET A O 1
ATOM 6892 N N . PRO A 1 896 ? 17.894 -7.027 -40.575 1.00 77.56 896 PRO A N 1
ATOM 6893 C CA . PRO A 1 896 ? 18.071 -8.469 -40.596 1.00 77.56 896 PRO A CA 1
ATOM 6894 C C . PRO A 1 896 ? 18.624 -8.988 -39.275 1.00 77.56 896 PRO A C 1
ATOM 6896 O O . PRO A 1 896 ? 19.604 -8.459 -38.748 1.00 77.56 896 PRO A O 1
ATOM 6899 N N . GLY A 1 897 ? 18.048 -10.074 -38.765 1.00 81.25 897 GLY A N 1
ATOM 6900 C CA . GLY A 1 897 ? 18.455 -10.659 -37.493 1.00 81.25 897 GLY A CA 1
ATOM 6901 C C . GLY A 1 897 ? 19.945 -10.990 -37.431 1.00 81.25 897 GLY A C 1
ATOM 6902 O O . GLY A 1 897 ? 20.565 -10.803 -36.390 1.00 81.25 897 GLY A O 1
ATOM 6903 N N . TRP A 1 898 ? 20.548 -11.395 -38.552 1.00 84.25 898 TRP A N 1
ATOM 6904 C CA . TRP A 1 898 ? 21.988 -11.633 -38.625 1.00 84.25 898 TRP A CA 1
ATOM 6905 C C . TRP A 1 898 ? 22.817 -10.342 -38.549 1.00 84.25 898 TRP A C 1
ATOM 6907 O O . TRP A 1 898 ? 23.901 -10.387 -37.985 1.00 84.25 898 TRP A O 1
ATOM 6917 N N . VAL A 1 899 ? 22.323 -9.198 -39.047 1.00 86.69 899 VAL A N 1
ATOM 6918 C CA . VAL A 1 899 ? 22.998 -7.894 -38.901 1.00 86.69 899 VAL A CA 1
ATOM 6919 C C . VAL A 1 899 ? 22.987 -7.484 -37.443 1.00 86.69 899 VAL A C 1
ATOM 6921 O O . VAL A 1 899 ? 24.037 -7.151 -36.913 1.00 86.69 899 VAL A O 1
ATOM 6924 N N . ALA A 1 900 ? 21.834 -7.577 -36.772 1.00 88.50 900 ALA A N 1
ATOM 6925 C CA . ALA A 1 900 ? 21.740 -7.309 -35.339 1.00 88.50 900 ALA A CA 1
ATOM 6926 C C . ALA A 1 900 ? 22.681 -8.220 -34.533 1.00 88.50 900 ALA A C 1
ATOM 6928 O O . ALA A 1 900 ? 23.360 -7.764 -33.615 1.00 88.50 900 ALA A O 1
ATOM 6929 N N . THR A 1 901 ? 22.749 -9.508 -34.882 1.00 89.00 901 THR A N 1
ATOM 6930 C CA . THR A 1 901 ? 23.633 -10.474 -34.220 1.00 89.00 901 THR A CA 1
ATOM 6931 C C . THR A 1 901 ? 25.112 -10.189 -34.490 1.00 89.00 901 THR A C 1
ATOM 6933 O O . THR A 1 901 ? 25.887 -10.091 -33.539 1.00 89.00 901 THR A O 1
ATOM 6936 N N . ASP A 1 902 ? 25.521 -10.012 -35.747 1.00 90.75 902 ASP A N 1
ATOM 6937 C CA . ASP A 1 902 ? 26.916 -9.745 -36.117 1.00 90.75 902 ASP A CA 1
ATOM 6938 C C . ASP A 1 902 ? 27.365 -8.390 -35.554 1.00 90.75 902 ASP A C 1
ATOM 6940 O O . ASP A 1 902 ? 28.410 -8.309 -34.913 1.00 90.75 902 ASP A O 1
ATOM 6944 N N . ALA A 1 903 ? 26.534 -7.349 -35.667 1.00 92.06 903 ALA A N 1
ATOM 6945 C CA . ALA A 1 903 ? 26.797 -6.029 -35.101 1.00 92.06 903 ALA A CA 1
ATOM 6946 C C . ALA A 1 903 ? 26.888 -6.022 -33.572 1.00 92.06 903 ALA A C 1
ATOM 6948 O O . ALA A 1 903 ? 27.399 -5.065 -33.015 1.00 92.06 903 ALA A O 1
ATOM 6949 N N . ARG A 1 904 ? 26.429 -7.057 -32.863 1.00 90.94 904 ARG A N 1
ATOM 6950 C CA . ARG A 1 904 ? 26.620 -7.197 -31.406 1.00 90.94 904 ARG A CA 1
ATOM 6951 C C . ARG A 1 904 ? 27.698 -8.210 -31.040 1.00 90.94 904 ARG A C 1
ATOM 6953 O O . ARG A 1 904 ? 28.061 -8.326 -29.869 1.00 90.94 904 ARG A O 1
ATOM 6960 N N . THR A 1 905 ? 28.202 -8.945 -32.023 1.00 92.12 905 THR A N 1
ATOM 6961 C CA . THR A 1 905 ? 29.247 -9.939 -31.824 1.00 92.12 905 THR A CA 1
ATOM 6962 C C . THR A 1 905 ? 30.582 -9.226 -31.676 1.00 92.12 905 THR A C 1
ATOM 6964 O O . THR A 1 905 ? 31.039 -8.520 -32.576 1.00 92.12 905 THR A O 1
ATOM 6967 N N . VAL A 1 906 ? 31.218 -9.420 -30.519 1.00 89.94 906 VAL A N 1
ATOM 6968 C CA . VAL A 1 906 ? 32.552 -8.877 -30.267 1.00 89.94 906 VAL A CA 1
ATOM 6969 C C . VAL A 1 906 ? 33.560 -9.638 -31.119 1.00 89.94 906 VAL A C 1
ATOM 6971 O O . VAL A 1 906 ? 33.759 -10.844 -30.956 1.00 89.94 906 VAL A O 1
ATOM 6974 N N . ARG A 1 907 ? 34.223 -8.920 -32.018 1.00 91.50 907 ARG A N 1
ATOM 6975 C CA . ARG A 1 907 ? 35.277 -9.463 -32.867 1.00 91.50 907 ARG A CA 1
ATOM 6976 C C . ARG A 1 907 ? 36.590 -9.599 -32.078 1.00 91.50 907 ARG A C 1
ATOM 6978 O O . ARG A 1 907 ? 36.955 -8.671 -31.353 1.00 91.50 907 ARG A O 1
ATOM 6985 N N . PRO A 1 908 ? 37.353 -10.702 -32.224 1.00 90.94 908 PRO A N 1
ATOM 6986 C CA . PRO A 1 908 ? 38.670 -10.827 -31.602 1.00 90.94 908 PRO A CA 1
ATOM 6987 C C . PRO A 1 908 ? 39.637 -9.737 -32.083 1.00 90.94 908 PRO A C 1
ATOM 6989 O O . PRO A 1 908 ? 39.764 -9.502 -33.287 1.00 90.94 908 PRO A O 1
ATOM 6992 N N . ALA A 1 909 ? 40.349 -9.103 -31.149 1.00 91.06 909 ALA A N 1
ATOM 6993 C CA . ALA A 1 909 ? 41.340 -8.074 -31.458 1.00 91.06 909 ALA A CA 1
ATOM 6994 C C . ALA A 1 909 ? 42.409 -8.589 -32.440 1.00 91.06 909 ALA A C 1
ATOM 6996 O O . ALA A 1 909 ? 42.949 -9.682 -32.261 1.00 91.06 909 ALA A O 1
ATOM 6997 N N . GLY A 1 910 ? 42.704 -7.806 -33.482 1.00 89.44 910 GLY A N 1
ATOM 6998 C CA . GLY A 1 910 ? 43.694 -8.135 -34.510 1.00 89.44 910 GLY A CA 1
ATOM 6999 C C . GLY A 1 910 ? 43.202 -9.109 -35.585 1.00 89.44 910 GLY A C 1
ATOM 7000 O O . GLY A 1 910 ? 43.906 -9.335 -36.568 1.00 89.44 910 GLY A O 1
ATOM 7001 N N . ASN A 1 911 ? 41.998 -9.676 -35.450 1.00 92.50 911 ASN A N 1
ATOM 7002 C CA . ASN A 1 911 ? 41.400 -10.511 -36.487 1.00 92.50 911 ASN A CA 1
ATOM 7003 C C . ASN A 1 911 ? 40.535 -9.656 -37.420 1.00 92.50 911 ASN A C 1
ATOM 7005 O O . ASN A 1 911 ? 39.318 -9.577 -37.254 1.00 92.50 911 ASN A O 1
ATOM 7009 N N . LEU A 1 912 ? 41.175 -9.005 -38.392 1.00 91.44 912 LEU A N 1
ATOM 7010 C CA . LEU A 1 912 ? 40.523 -8.073 -39.324 1.00 91.44 912 LEU A CA 1
ATOM 7011 C C . LEU A 1 912 ? 39.529 -8.747 -40.288 1.00 91.44 912 LEU A C 1
ATOM 7013 O O . LEU A 1 912 ? 38.718 -8.059 -40.896 1.00 91.44 912 LEU A O 1
ATOM 7017 N N . ALA A 1 913 ? 39.576 -10.075 -40.432 1.00 89.56 913 ALA A N 1
ATOM 7018 C CA . ALA A 1 913 ? 38.701 -10.831 -41.333 1.00 89.56 913 ALA A CA 1
ATOM 7019 C C . ALA A 1 913 ? 37.480 -11.455 -40.634 1.00 89.56 913 ALA A C 1
ATOM 7021 O O . ALA A 1 913 ? 36.563 -11.927 -41.305 1.00 89.56 913 ALA A O 1
ATOM 7022 N N . ALA A 1 914 ? 37.463 -11.503 -39.298 1.00 90.81 914 ALA A N 1
ATOM 7023 C CA . ALA A 1 914 ? 36.314 -12.007 -38.552 1.00 90.81 914 ALA A CA 1
ATOM 7024 C C . ALA A 1 914 ? 35.130 -11.032 -38.636 1.00 90.81 914 ALA A C 1
ATOM 7026 O O . ALA A 1 914 ? 35.325 -9.825 -38.751 1.00 90.81 914 ALA A O 1
ATOM 7027 N N . ARG A 1 915 ? 33.901 -11.548 -38.558 1.00 90.31 915 ARG A N 1
ATOM 7028 C CA . ARG A 1 915 ? 32.696 -10.711 -38.480 1.00 90.31 915 ARG A CA 1
ATOM 7029 C C . ARG A 1 915 ? 32.555 -10.040 -37.113 1.00 90.31 915 ARG A C 1
ATOM 7031 O O . ARG A 1 915 ? 33.137 -10.500 -36.127 1.00 90.31 915 ARG A O 1
ATOM 7038 N N . GLY A 1 916 ? 31.753 -8.980 -37.082 1.00 88.56 916 GLY A N 1
ATOM 7039 C CA . GLY A 1 916 ? 31.435 -8.206 -35.886 1.00 88.56 916 GLY A CA 1
ATOM 7040 C C . GLY A 1 916 ? 32.367 -7.020 -35.645 1.00 88.56 916 GLY A C 1
ATOM 7041 O O . GLY A 1 916 ? 33.146 -6.628 -36.516 1.00 88.56 916 GLY A O 1
ATOM 7042 N N . ASN A 1 917 ? 32.307 -6.447 -34.442 1.00 89.69 917 ASN A N 1
ATOM 7043 C CA . ASN A 1 917 ? 32.976 -5.182 -34.109 1.00 89.69 917 ASN A CA 1
ATOM 7044 C C . ASN A 1 917 ? 33.662 -5.202 -32.738 1.00 89.69 917 ASN A C 1
ATOM 7046 O O . ASN A 1 917 ? 33.565 -6.169 -31.984 1.00 89.69 917 ASN A O 1
ATOM 7050 N N . ARG A 1 918 ? 34.368 -4.116 -32.414 1.00 89.88 918 ARG A N 1
ATOM 7051 C CA . ARG A 1 918 ? 35.011 -3.882 -31.106 1.00 89.88 918 ARG A CA 1
ATOM 7052 C C . ARG A 1 918 ? 34.619 -2.548 -30.459 1.00 89.88 918 ARG A C 1
ATOM 7054 O O . ARG A 1 918 ? 35.044 -2.252 -29.342 1.00 89.88 918 ARG A O 1
ATOM 7061 N N . GLN A 1 919 ? 33.818 -1.756 -31.161 1.00 90.50 919 GLN A N 1
ATOM 7062 C CA . GLN A 1 919 ? 33.514 -0.367 -30.840 1.00 90.50 919 GLN A CA 1
ATOM 7063 C C . GLN A 1 919 ? 32.355 -0.255 -29.852 1.00 90.50 919 GLN A C 1
ATOM 7065 O O . GLN A 1 919 ? 32.307 0.701 -29.082 1.00 90.50 919 GLN A O 1
ATOM 7070 N N . LEU A 1 920 ? 31.455 -1.244 -29.821 1.00 92.12 920 LEU A N 1
ATOM 7071 C CA . LEU A 1 920 ? 30.340 -1.236 -28.884 1.00 92.12 920 LEU A CA 1
ATOM 7072 C C . LEU A 1 920 ? 30.811 -1.293 -27.429 1.00 92.12 920 LEU A C 1
ATOM 7074 O O . LEU A 1 920 ? 31.582 -2.169 -27.029 1.00 92.12 920 LEU A O 1
ATOM 7078 N N . LYS A 1 921 ? 30.288 -0.372 -26.622 1.00 90.06 921 LYS A N 1
ATOM 7079 C CA . LYS A 1 921 ? 30.518 -0.288 -25.177 1.00 90.06 921 LYS A CA 1
ATOM 7080 C C . LYS A 1 921 ? 29.285 -0.757 -24.412 1.00 90.06 921 LYS A C 1
ATOM 7082 O O . LYS A 1 921 ? 28.159 -0.626 -24.896 1.00 90.06 921 LYS A O 1
ATOM 7087 N N . SER A 1 922 ? 29.491 -1.322 -23.224 1.00 86.81 922 SER A N 1
ATOM 7088 C CA . SER A 1 922 ? 28.403 -1.528 -22.262 1.00 86.81 922 SER A CA 1
ATOM 7089 C C . SER A 1 922 ? 27.829 -0.174 -21.841 1.00 86.81 922 SER A C 1
ATOM 7091 O O . SER A 1 922 ? 28.564 0.819 -21.822 1.00 86.81 922 SER A O 1
ATOM 7093 N N . TYR A 1 923 ? 26.524 -0.134 -21.563 1.00 78.81 923 TYR A N 1
ATOM 7094 C CA . TYR A 1 923 ? 25.850 1.096 -21.154 1.00 78.81 923 TYR A CA 1
ATOM 7095 C C . TYR A 1 923 ? 26.289 1.569 -19.767 1.00 78.81 923 TYR A C 1
ATOM 7097 O O . TYR A 1 923 ? 26.592 0.694 -18.927 1.00 78.81 923 TYR A O 1
#

Radius of gyration: 57.38 Å; chains: 1; bounding box: 138×70×153 Å

Secondary structure (DSSP, 8-state):
-TTB-SS-EEEE-TT---SHHHH---TTS-S-S----SEEEEEEEEE-SSTT--PPPPPSSSEEEEE-TT-B--GGG-EEEEEEEEEEESSSS--EEEEEEEEEE-SSSSSEEEEESBTTBPEEEESSSS--EEEEEEE-TTGGGSHHHHT--EEEEEEEETTBSSS-SEEEEEEEPPGGGTTS-EEEEE-SB-TTSPBPPTT-EEEEEEEEE-TT--EEEEEEEEEEEEEE--EEEE-TTTTTEEESSS-EEEEEEEE---S---EEEEEEE-TTS-EEEEEEEETT-SEEEE-----EEEEEEEEEEETTEEEEEEEEEEEEEEEEEEESSS-TT-SSEEEEBS-S-TT-SSS-GGGPPS-SSHHHHT-TT-EEEEEEEE-TTS-EEEEEEE-S-TTSEEEESSTT--SB-PSSEEEEE-S-TTTS----TT-EEEEEEE-S-EEEEEEEEEEETTSPBP--EEEEEEEEEEEEEE-SS-SS---SSSEEESSB-B---SSSB-TTS-B-TTTSTT-GGGGSTT-BEEEEE-TTT-S-TTS--EEEEEEEETT--S-----EEEEEBSSTT--EEEPPPBEEEPPP-TTS-GGGSTT-S-EE-SSS-EE-TTSTT--EEE--TT-EEEEEE--TTSPPEEEEEEBSGGG-EEEEEEEEEEB--B--S-B-SSS-TTSPPBTTTSSS--B--SSSSSS--TT--B--EE--S-TTS---EE-TTS-TTS----BSS-HHHHHHHHHHHHHHHGGGTEEEEEEEEEEEEEPPPEETTEETTTTS---HHHHHHHHHHHTTT--SSSEEEEE-----SSS--SEEEE-TT--BTTB--TT-EEEEE-TT---SSHHHHHHHHHHHT----BTBPPPS--TTSTT--TTSHHHHS---HHHHHHHHSBPPTT-TTSSSBS--EE-